Protein 7QOA (pdb70)

Secondary structure (DSSP, 8-state):
-TT--SSPPPGGG-B-HHHHHHHHHHHH--HHHHHHHHHHHHTS-HHHHHHHHHHHHHHHHHHHHHHHHHHHHHT--HHHHHHHHH-TTTTHHHHHHHHHHHHHHHHHHHHHHHHHHHHHH---HHHHHHHHHHHHHHHHTTHHHHHHHHHHHHHHHHHHHHHHHHHHHHHHTTHHHHHTT---SSPPPHHHHHHHHHHTTHHHHTTTHHHHTTBS-HHHHHHHHIIIIIIIHHHHHHHHHHHHHHHS--SHHHHHHHTT-HHHHHHHHHHHHHHHHHHHHHHHHHHHHHHH-S-HHHHHHHHHHHHHHTHHHHHHTHHHHHHHHGGGHHHHHHHHHHHHHHTGGGGGS--GGGS-S--HHHHHHHHHHHHHHHHSSS-HHHHHHHHHHHHHHHHIIIII-/-TT-TTSPPPGGG-B-HHHHHHHHHHHH--HHHHHHHHHHHHHS-HHHHHHHHHHHHHHHHHHHHHHHHHHHHHT--HHHHHHHHH-TTTTHHHHHHHHHHHHHHHHHHHHHHHHHHHHHH---HHHHHHHHHHHHHHHHHTHHHHHHHHHHHHHHHHHHHHHHHHHHHHHHHTHHHHHHTPPPSS---HHHHHHHHHHHHHHHHHTTHHHHTTBSSHHHHHHHHIIIIIIIHHHHHHHHHHHHHHHS--SHHHHHHHTT-HHHHHHHHHHHHHHHHHHHHHHHHHHHHHHH-S-HHHHHHHHHHHHHHTHHHIIIIIHHHHHHHGGGHHHHHHHHHHHHHHTGGGGGS--GGGS-S--HHHHHHHHHHHHHHHHSSS-HHHHHHHHHHHHHHHHHHHH-

Solvent-accessible surface area: 30219 Å² total; per-residue (Å²): 81,112,6,72,1,76,18,63,3,58,142,111,22,31,41,27,23,21,8,0,22,17,0,0,20,0,1,0,6,5,0,18,0,2,107,30,0,3,45,0,20,86,10,9,48,56,101,58,10,70,96,0,0,70,69,0,0,77,58,0,0,80,20,0,7,83,0,0,60,0,0,1,123,19,0,2,1,1,1,0,0,1,20,6,0,2,1,35,94,4,0,95,106,5,0,128,31,2,0,22,3,8,19,3,77,0,0,12,0,0,0,8,37,0,24,61,15,6,164,79,76,70,75,78,42,91,96,23,12,42,66,12,0,86,78,7,5,92,27,1,88,125,2,16,43,12,3,0,45,24,2,0,30,0,7,4,0,2,27,65,2,0,49,91,0,17,146,43,4,30,115,100,36,50,22,98,88,57,29,96,114,81,176,28,138,158,104,41,94,72,60,96,0,8,18,60,0,5,38,20,10,13,13,9,0,0,2,0,0,0,2,0,0,2,3,143,74,28,158,49,2,46,80,0,0,60,54,0,0,50,101,3,0,18,50,1,0,35,1,0,14,6,0,13,38,25,79,66,54,24,10,0,8,64,0,1,86,55,45,47,22,105,53,5,1,60,15,1,13,17,18,2,1,67,3,9,1,0,4,2,0,2,1,0,0,1,0,37,0,6,39,70,52,84,42,1,32,105,14,2,44,82,8,0,87,75,0,12,113,44,0,64,137,16,72,92,82,51,58,49,138,10,82,138,60,20,50,20,0,9,0,4,0,0,0,1,18,9,0,13,98,67,51,128,92,80,12,130,79,49,59,75,92,99,20,58,71,40,2,182,10,0,39,83,1,15,50,59,0,65,83,10,5,153,194,100,118,34,31,76,10,32,24,5,19,86,11,0,17,108,15,1,42,80,41,17,77,117,104,32,232,81,116,8,78,2,77,13,68,2,51,146,114,15,25,62,18,26,27,14,2,18,16,1,0,20,0,2,0,6,5,0,17,1,0,104,29,0,2,45,0,21,58,3,11,25,67,121,60,11,66,92,0,0,74,59,0,0,80,54,0,0,79,18,0,10,87,0,0,54,2,0,2,119,15,0,2,1,2,2,0,0,1,20,8,0,2,1,35,99,0,0,93,94,5,0,135,33,1,0,25,1,5,21,3,83,0,0,9,0,0,0,6,36,0,33,51,15,8,174,75,78,68,81,79,57,91,95,21,10,41,74,10,0,102,82,6,10,89,12,1,75,126,5,16,44,16,3,3,43,19,2,0,30,0,8,3,0,0,23,72,3,0,50,89,1,15,138,44,3,27,112,97,45,48,24,99,76,58,26,74,111,67,126,32,123,104,108,46,108,63,70,96,0,9,16,49,0,6,36,20,10,14,6,9,0,0,1,0,0,0,3,1,0,3,2,145,69,27,154,44,1,61,79,1,0,52,55,0,0,50,100,3,0,15,52,0,0,34,2,0,14,6,1,19,40,25,85,61,56,29,10,1,6,58,0,1,76,59,40,54,23,109,47,5,2,56,12,0,14,16,17,0,2,65,3,10,2,1,5,4,0,4,2,0,0,2,0,35,0,9,42,75,52,105,33,1,28,138,16,3,41,91,9,0,101,78,0,15,121,42,0,50,137,19,74,104,71,52,68,50,153,18,98,150,58,20,56,22,0,7,0,3,0,0,0,0,17,7,1,8,86,72,37,113,73,80,12,130,69,54,64,83,96,98,23,64,71,44,3,178,8,0,35,76,0,16,49,58,0,66,82,9,4,135,191,97,115,42,37,80,12,37,27,4,24,88,12,0,18,106,12,1,47,80,37,14,91,128,106,86

Structure (mmCIF, N/CA/C/O backbone):
data_7QOA
#
_entry.id   7QOA
#
_cell.length_a   108.246
_cell.length_b   209.027
_cell.length_c   102.452
_cell.angle_alpha   90.000
_cell.angle_beta   90.000
_cell.angle_gamma   90.000
#
_symmetry.space_group_name_H-M   'C 2 2 21'
#
loop_
_entity.id
_entity.type
_entity.pdbx_description
1 polymer 'Cytosine permease'
2 non-polymer 6-AMINOPYRIMIDIN-2(1H)-ONE
3 non-polymer DI-PALMITOYL-3-SN-PHOSPHATIDYLETHANOLAMINE
4 non-polymer DODECYL-BETA-D-MALTOSIDE
5 non-polymer '2,3-dihydroxypropyl (9Z)-octadec-9-enoate'
6 non-polymer 'SODIUM ION'
7 water water
#
loop_
_atom_site.group_PDB
_atom_site.id
_atom_site.type_symbol
_atom_site.label_atom_id
_atom_site.label_alt_id
_atom_site.label_comp_id
_atom_site.label_asym_id
_atom_site.label_entity_id
_atom_site.label_seq_id
_atom_site.pdbx_PDB_ins_code
_atom_site.Cartn_x
_atom_site.Cartn_y
_atom_site.Cartn_z
_atom_site.occupancy
_atom_site.B_iso_or_equiv
_atom_site.auth_seq_id
_atom_site.auth_comp_id
_atom_site.auth_asym_id
_atom_site.auth_atom_id
_atom_site.pdbx_PDB_model_num
ATOM 1 N N . ASP A 1 4 ? -7.57086 -3.63606 7.97481 1.000 54.44349 4 ASP A N 1
ATOM 2 C CA . ASP A 1 4 ? -8.07345 -5.00822 7.82096 1.000 50.37365 4 ASP A CA 1
ATOM 3 C C . ASP A 1 4 ? -9.49439 -5.03303 7.25504 1.000 51.22453 4 ASP A C 1
ATOM 4 O O . ASP A 1 4 ? -10.42927 -4.46924 7.85908 1.000 44.00752 4 ASP A O 1
ATOM 9 N N . ASN A 1 5 ? -9.65381 -5.73202 6.12061 1.000 52.57888 5 ASN A N 1
ATOM 10 C CA . ASN A 1 5 ? -10.94918 -5.80800 5.44955 1.000 49.25881 5 ASN A CA 1
ATOM 11 C C . ASN A 1 5 ? -11.94837 -6.67563 6.18998 1.000 41.44334 5 ASN A C 1
ATOM 12 O O . ASN A 1 5 ? -13.14635 -6.58869 5.91209 1.000 42.87633 5 ASN A O 1
ATOM 17 N N . ASN A 1 6 ? -11.49865 -7.52226 7.09931 1.000 40.13096 6 ASN A N 1
ATOM 18 C CA . ASN A 1 6 ? -12.42404 -8.34652 7.86337 1.000 38.80829 6 ASN A CA 1
ATOM 19 C C . ASN A 1 6 ? -12.88047 -7.68181 9.15023 1.000 38.74131 6 ASN A C 1
ATOM 20 O O . ASN A 1 6 ? -13.59853 -8.31762 9.93963 1.000 31.21203 6 ASN A O 1
ATOM 25 N N . TYR A 1 7 ? -12.45723 -6.43108 9.38280 1.000 39.68764 7 TYR A N 1
ATOM 26 C CA . TYR A 1 7 ? -12.78406 -5.67694 10.58725 1.000 30.51404 7 TYR A CA 1
ATOM 27 C C . TYR A 1 7 ? -12.47966 -6.47427 11.84692 1.000 30.93533 7 TYR A C 1
ATOM 28 O O . TYR A 1 7 ? -13.34226 -6.67446 12.70650 1.000 33.88222 7 TYR A O 1
ATOM 37 N N . SER A 1 8 ? -11.22799 -6.92746 11.95777 1.000 31.33621 8 SER A N 1
ATOM 38 C CA . SER A 1 8 ? -10.83849 -7.77161 13.08569 1.000 35.34618 8 SER A CA 1
ATOM 39 C C . SER A 1 8 ? -10.63421 -6.99462 14.38729 1.000 37.67662 8 SER A C 1
ATOM 40 O O . SER A 1 8 ? -10.59178 -7.61873 15.45669 1.000 36.13159 8 SER A O 1
ATOM 43 N N . GLN A 1 9 ? -10.52941 -5.66448 14.33145 1.000 33.67378 9 GLN A N 1
ATOM 44 C CA . GLN A 1 9 ? -10.19505 -4.85682 15.50028 1.000 35.81297 9 GLN A CA 1
ATOM 45 C C . GLN A 1 9 ? -11.33844 -3.96337 15.96197 1.000 36.30314 9 GLN A C 1
ATOM 46 O O . GLN A 1 9 ? -11.20394 -3.28143 16.97751 1.000 37.40794 9 GLN A O 1
ATOM 52 N N . GLY A 1 10 ? -12.47194 -3.96770 15.27678 1.000 33.75786 10 GLY A N 1
ATOM 53 C CA . GLY A 1 10 ? -13.59095 -3.18684 15.73028 1.000 36.80146 10 GLY A CA 1
ATOM 54 C C . GLY A 1 10 ? -14.89651 -3.57376 15.07155 1.000 35.71663 10 GLY A C 1
ATOM 55 O O . GLY A 1 10 ? -14.94516 -4.45241 14.21138 1.000 33.18452 10 GLY A O 1
ATOM 56 N N . PRO A 1 11 ? -15.97818 -2.88896 15.45199 1.000 39.78516 11 PRO A N 1
ATOM 57 C CA . PRO A 1 11 ? -17.31242 -3.25858 14.94845 1.000 39.16536 11 PRO A CA 1
ATOM 58 C C . PRO A 1 11 ? -17.40550 -3.12647 13.43451 1.000 35.18453 11 PRO A C 1
ATOM 59 O O . PRO A 1 11 ? -16.81706 -2.22451 12.84402 1.000 32.96666 11 PRO A O 1
ATOM 63 N N . VAL A 1 12 ? -18.11283 -4.06943 12.80593 1.000 36.51264 12 VAL A N 1
ATOM 64 C CA . VAL A 1 12 ? -18.37845 -4.01748 11.36554 1.000 37.56830 12 VAL A CA 1
ATOM 65 C C . VAL A 1 12 ? -19.15443 -2.73348 11.07417 1.000 34.57315 12 VAL A C 1
ATOM 66 O O . VAL A 1 12 ? -20.23436 -2.52780 11.64956 1.000 35.83292 12 VAL A O 1
ATOM 70 N N . PRO A 1 13 ? -18.66523 -1.85078 10.20676 1.000 31.15461 13 PRO A N 1
ATOM 71 C CA . PRO A 1 13 ? -19.40190 -0.60345 9.92906 1.000 40.55390 13 PRO A CA 1
ATOM 72 C C . PRO A 1 13 ? -20.64052 -0.85820 9.08729 1.000 45.73834 13 PRO A C 1
ATOM 73 O O . PRO A 1 13 ? -20.75582 -1.86969 8.38110 1.000 45.80520 13 PRO A O 1
ATOM 77 N N . ILE A 1 14 ? -21.56975 0.09986 9.17925 1.000 41.87717 14 ILE A N 1
ATOM 78 C CA . ILE A 1 14 ? -22.93812 -0.07686 8.68464 1.000 43.62516 14 ILE A CA 1
ATOM 79 C C . ILE A 1 14 ? -22.94726 -0.46124 7.20651 1.000 46.79347 14 ILE A C 1
ATOM 80 O O . ILE A 1 14 ? -23.75011 -1.29798 6.76819 1.000 47.60121 14 ILE A O 1
ATOM 85 N N . SER A 1 15 ? -22.04808 0.12147 6.41765 1.000 41.44939 15 SER A N 1
ATOM 86 C CA . SER A 1 15 ? -22.04105 -0.18251 4.99402 1.000 43.92874 15 SER A CA 1
ATOM 87 C C . SER A 1 15 ? -21.54008 -1.59258 4.68949 1.000 45.31813 15 SER A C 1
ATOM 88 O O . SER A 1 15 ? -21.83321 -2.11135 3.60770 1.000 40.13113 15 SER A O 1
ATOM 91 N N . ALA A 1 16 ? -20.80176 -2.22522 5.60295 1.000 42.30810 16 ALA A N 1
ATOM 92 C CA . ALA A 1 16 ? -20.28731 -3.57078 5.36445 1.000 40.25546 16 ALA A CA 1
ATOM 93 C C . ALA A 1 16 ? -21.18606 -4.67542 5.90686 1.000 38.20460 16 ALA A C 1
ATOM 94 O O . ALA A 1 16 ? -20.84802 -5.85180 5.75473 1.000 43.93119 16 ALA A O 1
ATOM 96 N N . ARG A 1 17 ? -22.30744 -4.33327 6.52809 1.000 36.39737 17 ARG A N 1
ATOM 97 C CA . ARG A 1 17 ? -23.20124 -5.32964 7.07683 1.000 36.89388 17 ARG A CA 1
ATOM 98 C C . ARG A 1 17 ? -23.90871 -6.10468 5.96705 1.000 45.96155 17 ARG A C 1
ATOM 99 O O . ARG A 1 17 ? -23.99058 -5.66689 4.81639 1.000 49.72523 17 ARG A O 1
ATOM 107 N N . LYS A 1 18 ? -24.42558 -7.28141 6.32849 1.000 46.66628 18 LYS A N 1
ATOM 108 C CA . LYS A 1 18 ? -25.00534 -8.20593 5.36242 1.000 44.45701 18 LYS A CA 1
ATOM 109 C C . LYS A 1 18 ? -26.38900 -8.60277 5.83506 1.000 42.05658 18 LYS A C 1
ATOM 110 O O . LYS A 1 18 ? -26.75360 -8.38404 6.99416 1.000 43.59823 18 LYS A O 1
ATOM 116 N N . GLY A 1 19 ? -27.15891 -9.18070 4.92017 1.000 41.82425 19 GLY A N 1
ATOM 117 C CA . GLY A 1 19 ? -28.50322 -9.61544 5.23594 1.000 41.28730 19 GLY A CA 1
ATOM 118 C C . GLY A 1 19 ? -28.57737 -11.07675 5.67006 1.000 45.57916 19 GLY A C 1
ATOM 119 O O . GLY A 1 19 ? -27.62815 -11.85413 5.51260 1.000 40.57637 19 GLY A O 1
ATOM 120 N N . GLY A 1 20 ? -29.73947 -11.43078 6.23274 1.000 41.33432 20 GLY A N 1
ATOM 121 C CA . GLY A 1 20 ? -29.93178 -12.77085 6.75401 1.000 35.57665 20 GLY A CA 1
ATOM 122 C C . GLY A 1 20 ? -29.68003 -13.86989 5.74219 1.000 38.78535 20 GLY A C 1
ATOM 123 O O . GLY A 1 20 ? -29.25470 -14.96582 6.11016 1.000 42.90400 20 GLY A O 1
ATOM 124 N N . LEU A 1 21 ? -29.92490 -13.60238 4.45937 1.000 37.16660 21 LEU A N 1
ATOM 125 C CA . LEU A 1 21 ? -29.75968 -14.64609 3.45974 1.000 36.31982 21 LEU A CA 1
ATOM 126 C C . LEU A 1 21 ? -28.31441 -15.11953 3.39189 1.000 40.76369 21 LEU A C 1
ATOM 127 O O . LEU A 1 21 ? -28.03829 -16.32816 3.44131 1.000 40.83338 21 LEU A O 1
ATOM 132 N N . ALA A 1 22 ? -27.37721 -14.18031 3.25337 1.000 42.05711 22 ALA A N 1
ATOM 133 C CA . ALA A 1 22 ? -25.97209 -14.55584 3.16007 1.000 37.07195 22 ALA A CA 1
ATOM 134 C C . ALA A 1 22 ? -25.51835 -15.25215 4.43588 1.000 35.51847 22 ALA A C 1
ATOM 135 O O . ALA A 1 22 ? -24.90209 -16.32347 4.38898 1.000 35.13512 22 ALA A O 1
ATOM 137 N N . LEU A 1 23 ? -25.86012 -14.67611 5.58731 1.000 33.79738 23 LEU A N 1
ATOM 138 C CA . LEU A 1 23 ? -25.48088 -15.26944 6.85786 1.000 37.90657 23 LEU A CA 1
ATOM 139 C C . LEU A 1 23 ? -26.20338 -16.58501 7.12810 1.000 39.02202 23 LEU A C 1
ATOM 140 O O . LEU A 1 23 ? -25.72133 -17.39982 7.92618 1.000 37.29258 23 LEU A O 1
ATOM 145 N N . THR A 1 24 ? -27.37538 -16.80160 6.53938 1.000 36.69442 24 THR A N 1
ATOM 146 C CA . THR A 1 24 ? -27.96417 -18.12353 6.69468 1.000 36.47644 24 THR A CA 1
ATOM 147 C C . THR A 1 24 ? -27.14187 -19.16013 5.94598 1.000 38.42024 24 THR A C 1
ATOM 148 O O . THR A 1 24 ? -26.84908 -20.23689 6.47809 1.000 41.02637 24 THR A O 1
ATOM 152 N N . PHE A 1 25 ? -26.71638 -18.83873 4.72805 1.000 34.84645 25 PHE A N 1
ATOM 153 C CA . PHE A 1 25 ? -25.96732 -19.81950 3.96227 1.000 34.22346 25 PHE A CA 1
ATOM 154 C C . PHE A 1 25 ? -24.56882 -20.02374 4.53750 1.000 38.89489 25 PHE A C 1
ATOM 155 O O . PHE A 1 25 ? -24.08433 -21.16453 4.60151 1.000 34.80714 25 PHE A O 1
ATOM 163 N N . VAL A 1 26 ? -23.91077 -18.93954 4.97759 1.000 34.03464 26 VAL A N 1
ATOM 164 C CA . VAL A 1 26 ? -22.59375 -19.07274 5.60536 1.000 33.32237 26 VAL A CA 1
ATOM 165 C C . VAL A 1 26 ? -22.66231 -20.05790 6.77367 1.000 31.96399 26 VAL A C 1
ATOM 166 O O . VAL A 1 26 ? -21.79894 -20.92262 6.92968 1.000 30.33932 26 VAL A O 1
ATOM 170 N N . MET A 1 27 ? -23.69179 -19.93620 7.61514 1.000 26.74180 27 MET A N 1
ATOM 171 C CA . MET A 1 27 ? -23.76267 -20.78844 8.78670 1.000 28.66436 27 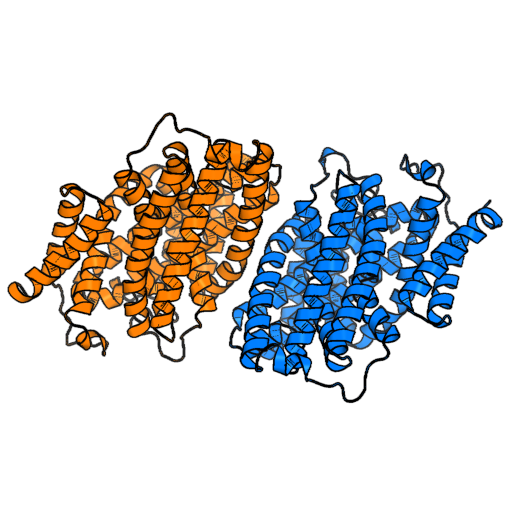MET A CA 1
ATOM 172 C C . MET A 1 27 ? -24.19986 -22.21180 8.43299 1.000 39.28508 27 MET A C 1
ATOM 173 O O . MET A 1 27 ? -23.74827 -23.16219 9.07504 1.000 39.18010 27 MET A O 1
ATOM 178 N N . LEU A 1 28 ? -25.07261 -22.38945 7.42958 1.000 35.62009 28 LEU A N 1
ATOM 179 C CA . LEU A 1 28 ? -25.35146 -23.74066 6.95370 1.000 35.36412 28 LEU A CA 1
ATOM 180 C C . LEU A 1 28 ? -24.12217 -24.34757 6.31716 1.000 37.75898 28 LEU A C 1
ATOM 181 O O . LEU A 1 28 ? -23.91676 -25.56819 6.39851 1.000 36.92060 28 LEU A O 1
ATOM 186 N N . GLY A 1 29 ? -23.30262 -23.51293 5.67861 1.000 31.81495 29 GLY A N 1
ATOM 187 C CA . GLY A 1 29 ? -22.02215 -23.96445 5.19324 1.000 31.38411 29 GLY A CA 1
ATOM 188 C C . GLY A 1 29 ? -21.11161 -24.46035 6.29339 1.000 35.69806 29 GLY A C 1
ATOM 189 O O . GLY A 1 29 ? -20.20764 -25.24615 6.02514 1.000 37.73566 29 GLY A O 1
ATOM 190 N N . LEU A 1 30 ? -21.32245 -24.01881 7.53088 1.000 36.90172 30 LEU A N 1
ATOM 191 C CA . LEU A 1 30 ? -20.50394 -24.54887 8.61227 1.000 34.98689 30 LEU A CA 1
ATOM 192 C C . LEU A 1 30 ? -20.99323 -25.93189 9.03539 1.000 36.94058 30 LEU A C 1
ATOM 193 O O . LEU A 1 30 ? -20.20172 -26.88033 9.12449 1.000 38.09735 30 LEU A O 1
ATOM 198 N N . THR A 1 31 ? -22.30302 -26.07691 9.24919 1.000 33.66356 31 THR A N 1
ATOM 199 C CA . THR A 1 31 ? -22.82873 -27.31712 9.81588 1.000 39.35578 31 THR A CA 1
ATOM 200 C C . THR A 1 31 ? -22.93466 -28.44737 8.79012 1.000 33.47946 31 THR A C 1
ATOM 201 O O . THR A 1 31 ? -22.86566 -29.62248 9.16856 1.000 40.78473 31 THR A O 1
ATOM 205 N N . PHE A 1 32 ? -23.07904 -28.13096 7.50341 1.000 35.34507 32 PHE A N 1
ATOM 206 C CA . PHE A 1 32 ? -23.09164 -29.15775 6.47023 1.000 31.67872 32 PHE A CA 1
ATOM 207 C C . PHE A 1 32 ? -21.68700 -29.72254 6.33653 1.000 37.14477 32 PHE A C 1
ATOM 208 O O . PHE A 1 32 ? -20.91051 -29.26759 5.49042 1.000 35.43214 32 PHE A O 1
ATOM 216 N N . PHE A 1 33 ? -21.37035 -30.73420 7.14843 1.000 35.54406 33 PHE A N 1
ATOM 217 C CA . PHE A 1 33 ? -20.00857 -31.21438 7.32702 1.000 35.91390 33 PHE A CA 1
ATOM 218 C C . PHE A 1 33 ? -20.00695 -32.73268 7.56943 1.000 36.04950 33 PHE A C 1
ATOM 219 O O . PHE A 1 33 ? -20.84526 -33.25830 8.31895 1.000 31.67593 33 PHE A O 1
ATOM 227 N N . SER A 1 34 ? -19.02230 -33.41375 6.97351 1.000 30.76755 34 SER A N 1
ATOM 228 C CA . SER A 1 34 ? -18.95331 -34.87444 7.05298 1.000 38.73637 34 SER A CA 1
ATOM 229 C C . SER A 1 34 ? -18.92074 -35.37989 8.49299 1.000 40.99851 34 SER A C 1
ATOM 230 O O . SER A 1 34 ? -19.53299 -36.40637 8.79962 1.000 39.72500 34 SER A O 1
ATOM 233 N N . ALA A 1 35 ? -18.21697 -34.67773 9.39508 1.000 37.30246 35 ALA A N 1
ATOM 234 C CA . ALA A 1 35 ? -18.08540 -35.20499 10.75301 1.000 38.25568 35 ALA A CA 1
ATOM 235 C C . ALA A 1 35 ? -19.43419 -35.26302 11.45127 1.000 39.49603 35 ALA A C 1
ATOM 236 O O . ALA A 1 35 ? -19.65081 -36.11882 12.31117 1.000 41.78580 35 ALA A O 1
ATOM 238 N N . SER A 1 36 ? -20.35684 -34.37235 11.08948 1.000 39.29306 36 SER A N 1
ATOM 239 C CA . SER A 1 36 ? -21.71451 -34.49733 11.60194 1.000 42.63818 36 SER A CA 1
ATOM 240 C C . SER A 1 36 ? -22.43563 -35.70365 11.00774 1.000 41.81493 36 SER A C 1
ATOM 241 O O . SER A 1 36 ? -23.37937 -36.22471 11.61512 1.000 38.01081 36 SER A O 1
ATOM 244 N N . MET A 1 37 ? -22.03492 -36.13616 9.81432 1.000 36.07361 37 MET A N 1
ATOM 245 C CA . MET A 1 37 ? -22.68081 -37.30968 9.26066 1.000 44.89286 37 MET A CA 1
ATOM 246 C C . MET A 1 37 ? -22.16191 -38.55090 9.96559 1.000 43.08835 37 MET A C 1
ATOM 247 O O . MET A 1 37 ? -22.94824 -39.42344 10.35728 1.000 39.19394 37 MET A O 1
ATOM 252 N N . TRP A 1 38 ? -20.84639 -38.58439 10.19644 1.000 39.42048 38 TRP A N 1
ATOM 253 C CA . TRP A 1 38 ? -20.21959 -39.66991 10.93989 1.000 42.50523 38 TRP A CA 1
ATOM 254 C C . TRP A 1 38 ? -20.84269 -39.83089 12.32258 1.000 46.63063 38 TRP A C 1
ATOM 255 O O . TRP A 1 38 ? -21.26481 -40.92643 12.70335 1.000 45.16828 38 TRP A O 1
ATOM 266 N N . THR A 1 39 ? -20.92963 -38.73892 13.08144 1.000 43.04365 39 THR A N 1
ATOM 267 C CA . THR A 1 39 ? -21.54774 -38.80822 14.39730 1.000 41.17908 39 THR A CA 1
ATOM 268 C C . THR A 1 39 ? -23.00728 -39.20878 14.28518 1.000 42.65677 39 THR A C 1
ATOM 269 O O . THR A 1 39 ? -23.53985 -39.87681 15.17885 1.000 42.80075 39 THR A O 1
ATOM 273 N N . GLY A 1 40 ? -23.66944 -38.80451 13.19682 1.000 42.37699 40 GLY A N 1
ATOM 274 C CA . GLY A 1 40 ? -25.04612 -39.21176 12.98321 1.000 39.87379 40 GLY A CA 1
ATOM 275 C C . GLY A 1 40 ? -25.18077 -40.70607 12.77353 1.000 43.46708 40 GLY A C 1
ATOM 276 O O . GLY A 1 40 ? -26.18726 -41.29928 13.16508 1.000 40.74350 40 GLY A O 1
ATOM 277 N N . GLY A 1 41 ? -24.16964 -41.33188 12.16508 1.000 41.71577 41 GLY A N 1
ATOM 278 C CA . GLY A 1 41 ? -24.19808 -42.77309 11.99769 1.000 48.72063 41 GLY A CA 1
ATOM 279 C C . GLY A 1 41 ? -23.98793 -43.51046 13.30878 1.000 53.54617 41 GLY A C 1
ATOM 280 O O . GLY A 1 41 ? -24.61361 -44.54682 13.55517 1.000 47.70732 41 GLY A O 1
ATOM 281 N N . ALA A 1 42 ? -23.10061 -42.99057 14.16315 1.000 49.75365 42 ALA A N 1
ATOM 282 C CA . ALA A 1 42 ? -22.93616 -43.55484 15.49381 1.000 44.40362 42 ALA A CA 1
ATOM 283 C C . ALA A 1 42 ? -24.25084 -43.51032 16.25789 1.000 47.60117 42 ALA A C 1
ATOM 284 O O . ALA A 1 42 ? -24.74098 -44.53680 16.73979 1.000 50.05240 42 ALA A O 1
ATOM 286 N N . LEU A 1 43 ? -24.85173 -42.32697 16.36664 1.000 45.85635 43 LEU A N 1
ATOM 287 C CA . LEU A 1 43 ? -26.13465 -42.24603 17.05494 1.000 48.50821 43 LEU A CA 1
ATOM 288 C C . LEU A 1 43 ? -27.16917 -43.15593 16.41238 1.000 49.42944 43 LEU A C 1
ATOM 289 O O . LEU A 1 43 ? -28.03102 -43.69965 17.10941 1.000 48.92899 43 LEU A O 1
ATOM 294 N N . GLY A 1 44 ? -27.10735 -43.31938 15.08871 1.000 44.74347 44 GLY A N 1
ATOM 295 C CA . GLY A 1 44 ? -28.09560 -44.13228 14.40750 1.000 46.22051 44 GLY A CA 1
ATOM 296 C C . GLY A 1 44 ? -27.96700 -45.60275 14.75660 1.000 49.61248 44 GLY A C 1
ATOM 297 O O . GLY A 1 44 ? -28.96381 -46.26643 15.05414 1.000 45.14657 44 GLY A O 1
ATOM 298 N N . THR A 1 45 ? -26.73514 -46.11801 14.76978 1.000 44.12813 45 THR A N 1
ATOM 299 C CA . THR A 1 45 ? -26.50373 -47.51975 15.08200 1.000 48.46045 45 THR A CA 1
ATOM 300 C C . THR A 1 45 ? -26.61798 -47.83662 16.57385 1.000 51.30432 45 THR A C 1
ATOM 301 O O . THR A 1 45 ? -26.87130 -48.99369 16.91857 1.000 55.46552 45 THR A O 1
ATOM 305 N N . GLY A 1 46 ? -26.49258 -46.84828 17.45689 1.000 50.25820 46 GLY A N 1
ATOM 306 C CA . GLY A 1 46 ? -26.59229 -47.05630 18.88892 1.000 38.23314 46 GLY A CA 1
ATOM 307 C C . GLY A 1 46 ? -27.91231 -46.68407 19.53486 1.000 49.57841 46 GLY A C 1
ATOM 308 O O . GLY A 1 46 ? -28.00925 -46.74023 20.76816 1.000 45.14510 46 GLY A O 1
ATOM 309 N N . LEU A 1 47 ? -28.94278 -46.32307 18.75755 1.000 46.10449 47 LEU A N 1
ATOM 310 C CA . LEU A 1 47 ? -30.18825 -45.84141 19.34348 1.000 45.19730 47 LEU A CA 1
ATOM 311 C C . LEU A 1 47 ? -31.38015 -46.31013 18.53095 1.000 46.53303 47 LEU A C 1
ATOM 312 O O . LEU A 1 47 ? -31.28692 -46.49999 17.31786 1.000 51.22875 47 LEU A O 1
ATOM 317 N N . SER A 1 48 ? -32.51491 -46.45181 19.21058 1.000 46.04902 48 SER A N 1
ATOM 318 C CA . SER A 1 48 ? -33.76880 -46.70317 18.52395 1.000 47.91148 48 SER A CA 1
ATOM 319 C C . SER A 1 48 ? -34.13492 -45.50841 17.64553 1.000 52.78157 48 SER A C 1
ATOM 320 O O . SER A 1 48 ? -33.65532 -44.39088 17.84015 1.000 55.59309 48 SER A O 1
ATOM 323 N N . PHE A 1 49 ? -34.99437 -45.76728 16.65801 1.000 53.95010 49 PHE A N 1
ATOM 324 C CA . PHE A 1 49 ? -35.44365 -44.72260 15.74132 1.000 55.06706 49 PHE A CA 1
ATOM 325 C C . PHE A 1 49 ? -36.01581 -43.52209 16.49565 1.000 54.92968 49 PHE A C 1
ATOM 326 O O . PHE A 1 49 ? -35.75983 -42.36879 16.12751 1.000 56.11510 49 PHE A O 1
ATOM 334 N N . ASN A 1 50 ? -36.79669 -43.77171 17.55267 1.000 53.46575 50 ASN A N 1
ATOM 335 C CA . ASN A 1 50 ? -37.35215 -42.66836 18.33201 1.000 55.99602 50 ASN A CA 1
ATOM 336 C C . ASN A 1 50 ? -36.28272 -41.99846 19.18084 1.000 53.92711 50 ASN A C 1
ATOM 337 O O . ASN A 1 50 ? -36.25718 -40.76935 19.30950 1.000 53.80102 50 ASN A O 1
ATOM 342 N N . ASP A 1 51 ? -35.41358 -42.79230 19.79694 1.000 56.55745 51 ASP A N 1
ATOM 343 C CA . ASP A 1 51 ? -34.35584 -42.21524 20.60877 1.000 53.99500 51 ASP A CA 1
ATOM 344 C C . ASP A 1 51 ? -33.41907 -41.37419 19.76086 1.000 53.54333 51 ASP A C 1
ATOM 345 O O . ASP A 1 51 ? -32.92820 -40.33527 20.21558 1.000 52.32536 51 ASP A O 1
ATOM 350 N N . PHE A 1 52 ? -33.16324 -41.80775 18.52244 1.000 51.57144 52 PHE A N 1
ATOM 351 C CA . PHE A 1 52 ? -32.31294 -41.03674 17.62780 1.000 50.20012 52 PHE A CA 1
ATOM 352 C C . PHE A 1 52 ? -32.88285 -39.63647 17.40354 1.000 49.71907 52 PHE A C 1
ATOM 353 O O . PHE A 1 52 ? -32.21551 -38.63572 17.68374 1.000 48.86268 52 PHE A O 1
ATOM 361 N N . PHE A 1 53 ? -34.12190 -39.54271 16.90820 1.000 41.44512 53 PHE A N 1
ATOM 362 C CA . PHE A 1 53 ? -34.66972 -38.21872 16.64738 1.000 47.40542 53 PHE A CA 1
ATOM 363 C C . PHE A 1 53 ? -34.83136 -37.42423 17.93192 1.000 49.97202 53 PHE A C 1
ATOM 364 O O . PHE A 1 53 ? -34.76244 -36.19353 17.90201 1.000 51.74849 53 PHE A O 1
ATOM 372 N N . LEU A 1 54 ? -35.00988 -38.08765 19.07262 1.000 48.90935 54 LEU A N 1
ATOM 373 C CA . LEU A 1 54 ? -35.13403 -37.30425 20.29623 1.000 49.70219 54 LEU A CA 1
ATOM 374 C C . LEU A 1 54 ? -33.78547 -36.74710 20.72288 1.000 51.94244 54 LEU A C 1
ATOM 375 O O . LEU A 1 54 ? -33.69996 -35.58954 21.15181 1.000 48.41496 54 LEU A O 1
ATOM 380 N N . ALA A 1 55 ? -32.72083 -37.54441 20.57345 1.000 50.76264 55 ALA A N 1
ATOM 381 C CA . ALA A 1 55 ? -31.37962 -37.07360 20.90412 1.000 47.66039 55 ALA A CA 1
ATOM 382 C C . ALA A 1 55 ? -30.89538 -36.00423 19.92495 1.000 47.34803 55 ALA A C 1
ATOM 383 O O . ALA A 1 55 ? -30.25633 -35.02879 20.32827 1.000 44.47291 55 ALA A O 1
ATOM 385 N N . VAL A 1 56 ? -31.16062 -36.18443 18.63290 1.000 46.02142 56 VAL A N 1
ATOM 386 C CA . VAL A 1 56 ? -30.65362 -35.24225 17.64832 1.000 47.11071 56 VAL A CA 1
ATOM 387 C C . VAL A 1 56 ? -31.38377 -33.91272 17.77090 1.000 46.07420 56 VAL A C 1
ATOM 388 O O . VAL A 1 56 ? -30.76568 -32.84507 17.72501 1.000 44.28159 56 VAL A O 1
ATOM 392 N N . LEU A 1 57 ? -32.70326 -33.96160 17.97899 1.000 49.28596 57 LEU A N 1
ATOM 393 C CA . LEU A 1 57 ? -33.49560 -32.74288 18.06129 1.000 47.40427 57 LEU A CA 1
ATOM 394 C C . LEU A 1 57 ? -33.22518 -31.98867 19.35338 1.000 49.78261 57 LEU A C 1
ATOM 395 O O . LEU A 1 57 ? -33.06115 -30.76520 19.32754 1.000 48.63097 57 LEU A O 1
ATOM 400 N N . ILE A 1 58 ? -33.17205 -32.69218 20.48967 1.000 46.93001 58 ILE A N 1
ATOM 401 C CA . ILE A 1 58 ? -32.86107 -32.02702 21.75484 1.000 48.11944 58 ILE A CA 1
ATOM 402 C C . ILE A 1 58 ? -31.45542 -31.43860 21.71500 1.000 47.12422 58 ILE A C 1
ATOM 403 O O . ILE A 1 58 ? -31.22044 -30.31232 22.17011 1.000 43.68509 58 ILE A O 1
ATOM 408 N N . GLY A 1 59 ? -30.49760 -32.18774 21.17275 1.000 45.85074 59 GLY A N 1
ATOM 409 C CA . GLY A 1 59 ? -29.12306 -31.72229 21.20843 1.000 44.51499 59 GLY A CA 1
ATOM 410 C C . GLY A 1 59 ? -28.90743 -30.49821 20.33947 1.000 45.16561 59 GLY A C 1
ATOM 411 O O . GLY A 1 59 ? -28.32138 -29.50237 20.77600 1.000 43.55536 59 GLY A O 1
ATOM 412 N N . ASN A 1 60 ? -29.37968 -30.55858 19.09526 1.000 46.75486 60 ASN A N 1
ATOM 413 C CA . ASN A 1 60 ? -29.16583 -29.46514 18.16245 1.000 43.19844 60 ASN A CA 1
ATOM 414 C C . ASN A 1 60 ? -29.99065 -28.24266 18.51684 1.000 44.52302 60 ASN A C 1
ATOM 415 O O . ASN A 1 60 ? -29.63686 -27.14156 18.09645 1.000 43.66763 60 ASN A O 1
ATOM 420 N N . LEU A 1 61 ? -31.08278 -28.41478 19.26918 1.000 44.08518 61 LEU A N 1
ATOM 421 C CA . LEU A 1 61 ? -31.83757 -27.26744 19.75392 1.000 41.81597 61 LEU A CA 1
ATOM 422 C C . LEU A 1 61 ? -31.07043 -26.54812 20.84744 1.000 43.99050 61 LEU A C 1
ATOM 423 O O . LEU A 1 61 ? -31.00962 -25.31335 20.85804 1.000 43.91416 61 LEU A O 1
ATOM 428 N N . LEU A 1 62 ? -30.48837 -27.31322 21.77881 1.000 43.21849 62 LEU A N 1
ATOM 429 C CA . LEU A 1 62 ? -29.52859 -26.76178 22.72522 1.000 40.01465 62 LEU A CA 1
ATOM 430 C C . LEU A 1 62 ? -28.39621 -26.03894 21.98945 1.000 42.20079 62 LEU A C 1
ATOM 431 O O . LEU A 1 62 ? -28.04994 -24.89811 22.32605 1.000 39.90311 62 LEU A O 1
ATOM 436 N N . LEU A 1 63 ? -27.81796 -26.67859 20.96309 1.000 39.85831 63 LEU A N 1
ATOM 437 C CA . LEU A 1 63 ? -26.83261 -25.97747 20.14094 1.000 40.69902 63 LEU A CA 1
ATOM 438 C C . LEU A 1 63 ? -27.42644 -24.70722 19.55186 1.000 38.49911 63 LEU A C 1
ATOM 439 O O . LEU A 1 63 ? -26.77934 -23.66164 19.55148 1.000 41.92335 63 LEU A O 1
ATOM 444 N N . GLY A 1 64 ? -28.66919 -24.77840 19.07102 1.000 35.23695 64 GLY A N 1
ATOM 445 C CA . GLY A 1 64 ? -29.27421 -23.64672 18.40823 1.000 36.43560 64 GLY A CA 1
ATOM 446 C C . GLY A 1 64 ? -29.53280 -22.48537 19.34791 1.000 43.65411 64 GLY A C 1
ATOM 447 O O . GLY A 1 64 ? -29.41758 -21.32037 18.94934 1.000 44.23941 64 GLY A O 1
ATOM 448 N N . ILE A 1 65 ? -29.87196 -22.77911 20.60178 1.000 39.13938 65 ILE A N 1
ATOM 449 C CA . ILE A 1 65 ? -30.10931 -21.71296 21.56703 1.000 46.59766 65 ILE A CA 1
ATOM 450 C C . ILE A 1 65 ? -28.78694 -21.08694 21.99118 1.000 44.71169 65 ILE A C 1
ATOM 451 O O . ILE A 1 65 ? -28.65155 -19.85776 22.05627 1.000 39.99948 65 ILE A O 1
ATOM 456 N N . TYR A 1 66 ? -27.79299 -21.92673 22.28035 1.000 37.91862 66 TYR A N 1
ATOM 457 C CA . TYR A 1 66 ? -26.46797 -21.43229 22.63193 1.000 41.44540 66 TYR A CA 1
ATOM 458 C C . TYR A 1 66 ? -25.90864 -20.51998 21.53994 1.000 43.11926 66 TYR A C 1
ATOM 459 O O . TYR A 1 66 ? -25.36742 -19.44507 21.83231 1.000 39.59719 66 TYR A O 1
ATOM 468 N N . THR A 1 67 ? -26.04543 -20.91718 20.26936 1.000 39.69032 67 THR A N 1
ATOM 469 C CA . THR A 1 67 ? -25.44981 -20.10772 19.22268 1.000 39.39397 67 THR A CA 1
ATOM 470 C C . THR A 1 67 ? -26.30087 -18.88982 18.87829 1.000 41.67002 67 THR A C 1
ATOM 471 O O . THR A 1 67 ? -25.76127 -17.89428 18.38307 1.000 36.77204 67 THR A O 1
ATOM 475 N N . ALA A 1 68 ? -27.60908 -18.92934 19.13063 1.000 41.33607 68 ALA A N 1
ATOM 476 C CA . ALA A 1 68 ? -28.40039 -17.73972 18.84931 1.000 37.59776 68 ALA A CA 1
ATOM 477 C C . ALA A 1 68 ? -28.01237 -16.60745 19.78847 1.000 40.44448 68 ALA A C 1
ATOM 478 O O . ALA A 1 68 ? -27.86187 -15.45677 19.35327 1.000 41.41887 68 ALA A O 1
ATOM 480 N N . PHE A 1 69 ? -27.82003 -16.92062 21.07539 1.000 39.29193 69 PHE A N 1
ATOM 481 C CA . PHE A 1 69 ? -27.28541 -15.94755 22.02097 1.000 39.28394 69 PHE A CA 1
ATOM 482 C C . PHE A 1 69 ? -26.01012 -15.30452 21.48287 1.000 41.76146 69 PHE A C 1
ATOM 483 O O . PHE A 1 69 ? -25.90341 -14.07436 21.37591 1.000 37.68853 69 PHE A O 1
ATOM 491 N N . LEU A 1 70 ? -25.02823 -16.13815 21.13371 1.000 36.64259 70 LEU A N 1
ATOM 492 C CA . LEU A 1 70 ? -23.75830 -15.60919 20.66058 1.000 36.99796 70 LEU A CA 1
ATOM 493 C C . LEU A 1 70 ? -23.94751 -14.80379 19.39236 1.000 36.02909 70 LEU A C 1
ATOM 494 O O . LEU A 1 70 ? -23.28731 -13.78256 19.19174 1.000 32.75062 70 LEU A O 1
ATOM 499 N N . GLY A 1 71 ? -24.83528 -15.26068 18.51443 1.000 37.72367 71 GLY A N 1
ATOM 500 C CA . GLY A 1 71 ? -25.06661 -14.53726 17.28360 1.000 33.74921 71 GLY A CA 1
ATOM 501 C C . GLY A 1 71 ? -25.80987 -13.23870 17.52161 1.000 39.65211 71 GLY A C 1
ATOM 502 O O . GLY A 1 71 ? -25.50059 -12.21731 16.90829 1.000 32.65282 71 GLY A O 1
ATOM 503 N N . PHE A 1 72 ? -26.80116 -13.26952 18.41708 1.000 38.84992 72 PHE A N 1
ATOM 504 C CA . PHE A 1 72 ? -27.48842 -12.06070 18.84130 1.000 36.83858 72 PHE A CA 1
ATOM 505 C C . PHE A 1 72 ? -26.49747 -11.01650 19.34619 1.000 39.21217 72 PHE A C 1
ATOM 506 O O . PHE A 1 72 ? -26.57243 -9.83452 18.97256 1.000 40.47563 72 PHE A O 1
ATOM 514 N N . ILE A 1 73 ? -25.55003 -11.44005 20.18886 1.000 36.61835 73 ILE A N 1
ATOM 515 C CA . ILE A 1 73 ? -24.58078 -10.50002 20.74490 1.000 38.72228 73 ILE A CA 1
ATOM 516 C C . ILE A 1 73 ? -23.61642 -10.04179 19.66223 1.000 40.90880 73 ILE A C 1
ATOM 517 O O . ILE A 1 73 ? -23.28474 -8.84481 19.56218 1.000 39.46351 73 ILE A O 1
ATOM 522 N N . GLY A 1 74 ? -23.16211 -10.97775 18.82522 1.000 33.24682 74 GLY A N 1
ATOM 523 C CA . GLY A 1 74 ? -22.28899 -10.60092 17.72857 1.000 34.31796 74 GLY A CA 1
ATOM 524 C C . GLY A 1 74 ? -22.92234 -9.55564 16.82878 1.000 35.67311 74 GLY A C 1
ATOM 525 O O . GLY A 1 74 ? -22.25805 -8.61814 16.38018 1.000 31.45063 74 GLY A O 1
ATOM 526 N N . SER A 1 75 ? -24.22322 -9.69632 16.56547 1.000 36.43515 75 SER A N 1
ATOM 527 C CA . SER A 1 75 ? -24.88242 -8.80626 15.62343 1.000 39.95375 75 SER A CA 1
ATOM 528 C C . SER A 1 75 ? -25.24452 -7.48258 16.28789 1.000 38.36108 75 SER A C 1
ATOM 529 O O . SER A 1 75 ? -25.07630 -6.41966 15.68831 1.000 35.25557 75 SER A O 1
ATOM 532 N N . LYS A 1 76 ? -25.73939 -7.53983 17.52464 1.000 41.17276 76 LYS A N 1
ATOM 533 C CA . LYS A 1 76 ? -26.02897 -6.32904 18.28144 1.000 39.93647 76 LYS A CA 1
ATOM 534 C C . LYS A 1 76 ? -24.85098 -5.36099 18.26137 1.000 43.24665 76 LYS A C 1
ATOM 535 O O . LYS A 1 76 ? -25.03906 -4.14742 18.11564 1.000 43.42870 76 LYS A O 1
ATOM 541 N N . THR A 1 77 ? -23.62487 -5.88864 18.35627 1.000 40.92264 77 THR A N 1
ATOM 542 C CA . THR A 1 77 ? -22.40776 -5.10205 18.54374 1.000 36.17520 77 THR A CA 1
ATOM 543 C C . THR A 1 77 ? -21.54672 -4.98825 17.29215 1.000 37.81182 77 THR A C 1
ATOM 544 O O . THR A 1 77 ? -20.70303 -4.09037 17.22024 1.000 35.49649 77 THR A O 1
ATOM 548 N N . GLY A 1 78 ? -21.70141 -5.88795 16.32551 1.000 37.15302 78 GLY A N 1
ATOM 549 C CA . GLY A 1 78 ? -20.73071 -5.96849 15.24407 1.000 38.68454 78 GLY A CA 1
ATOM 550 C C . GLY A 1 78 ? -19.33593 -6.44627 15.63409 1.000 37.38880 78 GLY A C 1
ATOM 551 O O . GLY A 1 78 ? -18.36364 -6.11598 14.94361 1.000 35.70515 78 GLY A O 1
ATOM 552 N N . LEU A 1 79 ? -19.20016 -7.22192 16.71007 1.000 33.52553 79 LEU A N 1
ATOM 553 C CA . LEU A 1 79 ? -17.89375 -7.66869 17.18407 1.000 33.58225 79 LEU A CA 1
ATOM 554 C C . LEU A 1 79 ? -17.70284 -9.17045 16.95360 1.000 37.71514 79 LEU A C 1
ATOM 555 O O . LEU A 1 79 ? -18.62977 -9.96981 17.14198 1.000 31.15362 79 LEU A O 1
ATOM 560 N N . THR A 1 80 ? -16.49279 -9.54713 16.53959 1.000 35.13526 80 THR A N 1
ATOM 561 C CA . THR A 1 80 ? -16.08520 -10.94569 16.56373 1.000 35.12834 80 THR A CA 1
ATOM 562 C C . THR A 1 80 ? -16.13793 -11.48936 17.99453 1.000 34.66791 80 THR A C 1
ATOM 563 O O . THR A 1 80 ? -16.16734 -10.73255 18.97700 1.000 35.25040 80 THR A O 1
ATOM 567 N N . THR A 1 81 ? -16.16228 -12.82771 18.09753 1.000 32.51432 81 THR A N 1
ATOM 568 C CA . THR A 1 81 ? -16.11915 -13.50977 19.39438 1.000 33.34955 81 THR A CA 1
ATOM 569 C C . THR A 1 81 ? -14.94386 -13.02315 20.23417 1.000 31.12521 81 THR A C 1
ATOM 570 O O . THR A 1 81 ? -15.04743 -12.87839 21.45985 1.000 28.55561 81 THR A O 1
ATOM 574 N N . HIS A 1 82 ? -13.81336 -12.79032 19.57257 1.000 27.70189 82 HIS A N 1
ATOM 575 C CA . HIS A 1 82 ? -12.57411 -12.41274 20.23276 1.000 31.03457 82 HIS A CA 1
ATOM 576 C C . HIS A 1 82 ? -12.66945 -11.01800 20.82068 1.000 36.96833 82 HIS A C 1
ATOM 577 O O . HIS A 1 82 ? -12.33192 -10.81576 21.99072 1.000 40.05152 82 HIS A O 1
ATOM 584 N N . LEU A 1 83 ? -13.15243 -10.04581 20.03574 1.000 31.73737 83 LEU A N 1
ATOM 585 C CA . LEU A 1 83 ? -13.40628 -8.72209 20.59529 1.000 30.71923 83 LEU A CA 1
ATOM 586 C C . LEU A 1 83 ? -14.44498 -8.79112 21.70562 1.000 35.64375 83 LEU A C 1
ATOM 587 O O . LEU A 1 83 ? -14.30382 -8.12827 22.73833 1.000 35.05481 83 LEU A O 1
ATOM 592 N N . LEU A 1 84 ? -15.50179 -9.58822 21.52141 1.000 35.58929 84 LEU A N 1
ATOM 593 C CA . LEU A 1 84 ? -16.45183 -9.74500 22.61354 1.000 37.03817 84 LEU A CA 1
ATOM 594 C C . LEU A 1 84 ? -15.73393 -10.21665 23.87665 1.000 40.53918 84 LEU A C 1
ATOM 595 O O . LEU A 1 84 ? -16.02141 -9.73788 24.98106 1.000 35.41881 84 LEU A O 1
ATOM 600 N N . ALA A 1 85 ? -14.75918 -11.12673 23.71925 1.000 38.02383 85 ALA A N 1
ATOM 601 C CA . ALA A 1 85 ? -14.07629 -11.71013 24.87020 1.000 39.78790 85 ALA A CA 1
ATOM 602 C C . ALA A 1 85 ? -13.29352 -10.66531 25.65429 1.000 38.72821 85 ALA A C 1
ATOM 603 O O . ALA A 1 85 ? -13.08724 -10.82934 26.86303 1.000 39.97205 85 ALA A O 1
ATOM 605 N N . ARG A 1 86 ? -12.85705 -9.59118 24.99045 1.000 35.58550 86 ARG A N 1
ATOM 606 C CA . ARG A 1 86 ? -12.18644 -8.50041 25.69046 1.000 36.85939 86 ARG A CA 1
ATOM 607 C C . ARG A 1 86 ? -13.01588 -7.93153 26.84253 1.000 39.42956 86 ARG A C 1
ATOM 608 O O . ARG A 1 86 ? -12.44148 -7.48025 27.83796 1.000 44.97094 86 ARG A O 1
ATOM 616 N N . TYR A 1 87 ? -14.35398 -7.93718 26.73947 1.000 35.26372 87 TYR A N 1
ATOM 617 C CA . TYR A 1 87 ? -15.17958 -7.45281 27.84892 1.000 38.89788 87 TYR A CA 1
ATOM 618 C C . TYR A 1 87 ? -15.08294 -8.35498 29.08058 1.000 40.13771 87 TYR A C 1
ATOM 619 O O . TYR A 1 87 ? -15.10346 -7.86549 30.21254 1.000 39.03779 87 TYR A O 1
ATOM 628 N N . SER A 1 88 ? -15.05083 -9.67146 28.89754 1.000 39.40258 88 SER A N 1
ATOM 629 C CA . SER A 1 88 ? -15.14635 -10.57337 30.04143 1.000 39.66561 88 SER A CA 1
ATOM 630 C C . SER A 1 88 ? -13.78722 -11.08528 30.49874 1.000 42.92825 88 SER A C 1
ATOM 631 O O . SER A 1 88 ? -13.55140 -11.22411 31.70687 1.000 40.52373 88 SER A O 1
ATOM 634 N N . PHE A 1 89 ? -12.88515 -11.35121 29.54961 1.000 39.42515 89 PHE A N 1
ATOM 635 C CA . PHE A 1 89 ? -11.54994 -11.85965 29.83162 1.000 38.42153 89 PHE A CA 1
ATOM 636 C C . PHE A 1 89 ? -10.51127 -10.75703 29.95330 1.000 39.49910 89 PHE A C 1
ATOM 637 O O . PHE A 1 89 ? -9.40212 -11.02738 30.42494 1.000 41.97583 89 PHE A O 1
ATOM 645 N N . GLY A 1 90 ? -10.84748 -9.52947 29.57100 1.000 36.76537 90 GLY A N 1
ATOM 646 C CA . GLY A 1 90 ? -9.87508 -8.46254 29.48713 1.000 35.99517 90 GLY A CA 1
ATOM 647 C C . GLY A 1 90 ? -9.28054 -8.35978 28.09600 1.000 38.30909 90 GLY A C 1
ATOM 648 O O . GLY A 1 90 ? -9.39702 -9.25522 27.26856 1.000 38.14292 90 GLY A O 1
ATOM 649 N N . ILE A 1 91 ? -8.64607 -7.22165 27.83298 1.000 45.62738 91 ILE A N 1
ATOM 650 C CA . ILE A 1 91 ? -8.01856 -7.00966 26.53047 1.000 42.11888 91 ILE A CA 1
ATOM 651 C C . ILE A 1 91 ? -7.02230 -8.12219 26.22779 1.000 42.12572 91 ILE A C 1
ATOM 652 O O . ILE A 1 91 ? -7.07713 -8.76050 25.16506 1.000 40.35698 91 ILE A O 1
ATOM 657 N N . LYS A 1 92 ? -6.09107 -8.36479 27.15520 1.000 39.40757 92 LYS A N 1
ATOM 658 C CA . LYS A 1 92 ? -5.06932 -9.38679 26.95774 1.000 42.60690 92 LYS A CA 1
ATOM 659 C C . LYS A 1 92 ? -5.52227 -10.75770 27.43130 1.000 40.27533 92 LYS A C 1
ATOM 660 O O . LYS A 1 92 ? -5.07954 -11.76418 26.87081 1.000 38.26622 92 LYS A O 1
ATOM 666 N N . GLY A 1 93 ? -6.37788 -10.81073 28.46112 1.000 35.67833 93 GLY A N 1
ATOM 667 C CA . GLY A 1 93 ? -6.97815 -12.07065 28.84815 1.000 36.16635 93 GLY A CA 1
ATOM 668 C C . GLY A 1 93 ? -7.61870 -12.79361 27.67731 1.000 40.96422 93 GLY A C 1
ATOM 669 O O . GLY A 1 93 ? -7.51749 -14.01769 27.55861 1.000 39.30321 93 GLY A O 1
ATOM 670 N N . SER A 1 94 ? -8.25864 -12.03842 26.77796 1.000 40.11917 94 SER A N 1
ATOM 671 C CA . SER A 1 94 ? -8.95312 -12.63061 25.64109 1.000 40.27719 94 SER A CA 1
ATOM 672 C C . SER A 1 94 ? -8.00939 -13.35408 24.68585 1.000 36.37447 94 SER A C 1
ATOM 673 O O . SER A 1 94 ? -8.47489 -14.18026 23.90199 1.000 37.90526 94 SER A O 1
ATOM 676 N N . TRP A 1 95 ? -6.70718 -13.05060 24.71367 1.000 38.19574 95 TRP A N 1
ATOM 677 C CA . TRP A 1 95 ? -5.75131 -13.81302 23.91519 1.000 41.72924 95 TRP A CA 1
ATOM 678 C C . TRP A 1 95 ? -5.85372 -15.29943 24.21066 1.000 43.31285 95 TRP A C 1
ATOM 679 O O . TRP A 1 95 ? -5.64759 -16.13256 23.31722 1.000 40.22927 95 TRP A O 1
ATOM 690 N N . LEU A 1 96 ? -6.19175 -15.64380 25.46259 1.000 44.59575 96 LEU A N 1
ATOM 691 C CA . LEU A 1 96 ? -6.29380 -17.05162 25.83628 1.000 43.63159 96 LEU A CA 1
ATOM 692 C C . LEU A 1 96 ? -7.46312 -17.73171 25.12913 1.000 42.75263 96 LEU A C 1
ATOM 693 O O . LEU A 1 96 ? -7.23100 -18.70025 24.38166 1.000 36.01001 96 LEU A O 1
ATOM 698 N N . PRO A 1 97 ? -8.72125 -17.27828 25.28215 1.000 39.37421 97 PRO A N 1
ATOM 699 C CA . PRO A 1 97 ? -9.78646 -17.83440 24.42677 1.000 39.28644 97 PRO A CA 1
ATOM 700 C C . PRO A 1 97 ? -9.46076 -17.74472 22.94637 1.000 41.23940 97 PRO A C 1
ATOM 701 O O . PRO A 1 97 ? -9.71581 -18.69853 22.19724 1.000 40.37391 97 PRO A O 1
ATOM 705 N N . SER A 1 98 ? -8.88116 -16.62718 22.49955 1.000 36.09957 98 SER A N 1
ATOM 706 C CA . SER A 1 98 ? -8.65555 -16.47284 21.06627 1.000 38.84060 98 SER A CA 1
ATOM 707 C C . SER A 1 98 ? -7.71984 -17.54244 20.52512 1.000 40.85280 98 SER A C 1
ATOM 708 O O . SER A 1 98 ? -7.88802 -17.98933 19.38512 1.000 39.68238 98 SER A O 1
ATOM 711 N N . PHE A 1 99 ? -6.72249 -17.95370 21.31385 1.000 39.14302 99 PHE A N 1
ATOM 712 C CA . PHE A 1 99 ? -5.77570 -18.94924 20.82447 1.000 38.42151 99 PHE A CA 1
ATOM 713 C C . PHE A 1 99 ? -6.36642 -20.35082 20.86945 1.000 35.89772 99 PHE A C 1
ATOM 714 O O . PHE A 1 99 ? -6.17939 -21.13443 19.93624 1.000 37.92215 99 PHE A O 1
ATOM 722 N N . LEU A 1 100 ? -7.06613 -20.68103 21.95294 1.000 36.28145 100 LEU A N 1
ATOM 723 C CA . LEU A 1 100 ? -7.73735 -21.97069 22.04764 1.000 39.76731 100 LEU A CA 1
ATOM 724 C C . LEU A 1 100 ? -8.80110 -22.12418 20.95918 1.000 42.90331 100 LEU A C 1
ATOM 725 O O . LEU A 1 100 ? -8.83377 -23.13982 20.25693 1.000 43.60150 100 LEU A O 1
ATOM 730 N N . LEU A 1 101 ? -9.67122 -21.11644 20.79131 1.000 39.24462 101 LEU A N 1
ATOM 731 C CA . LEU A 1 101 ? -10.68075 -21.16333 19.72827 1.000 40.54629 101 LEU A CA 1
ATOM 732 C C . LEU A 1 101 ? -10.03856 -21.18847 18.34483 1.000 40.32244 101 LEU A C 1
ATOM 733 O O . LEU A 1 101 ? -10.39260 -22.01012 17.48908 1.000 38.28266 101 LEU A O 1
ATOM 738 N N . GLY A 1 102 ? -9.11230 -20.27139 18.09686 1.000 38.00568 102 GLY A N 1
ATOM 739 C CA . GLY A 1 102 ? -8.49718 -20.21337 16.78870 1.000 35.88146 102 GLY A CA 1
ATOM 740 C C . GLY A 1 102 ? -7.66306 -21.44274 16.50829 1.000 42.34592 102 GLY A C 1
ATOM 741 O O . GLY A 1 102 ? -7.75300 -22.03171 15.42655 1.000 41.69180 102 GLY A O 1
ATOM 742 N N . GLY A 1 103 ? -6.85688 -21.86134 17.48883 1.000 41.86032 103 GLY A N 1
ATOM 743 C CA . GLY A 1 103 ? -5.95384 -22.97731 17.26651 1.000 39.14283 103 GLY A CA 1
ATOM 744 C C . GLY A 1 103 ? -6.67892 -24.27289 16.96495 1.000 42.88669 103 GLY A C 1
ATOM 745 O O . GLY A 1 103 ? -6.28378 -25.02204 16.06176 1.000 41.97031 103 GLY A O 1
ATOM 746 N N . THR A 1 104 ? -7.75228 -24.56134 17.70298 1.000 36.92295 104 THR A N 1
ATOM 747 C CA . THR A 1 104 ? -8.42405 -25.81106 17.41484 1.000 43.86882 104 THR A CA 1
ATOM 748 C C . THR A 1 104 ? -9.08049 -25.76247 16.04186 1.000 46.53021 104 THR A C 1
ATOM 749 O O . THR A 1 104 ? -9.21277 -26.79958 15.37711 1.000 48.42350 104 THR A O 1
ATOM 753 N N . GLN A 1 105 ? -9.45593 -24.57147 15.58475 1.000 38.92959 105 GLN A N 1
ATOM 754 C CA . GLN A 1 105 ? -10.02239 -24.45893 14.25104 1.000 43.36390 105 GLN A CA 1
ATOM 755 C C . GLN A 1 105 ? -8.94692 -24.65317 13.18627 1.000 40.10527 105 GLN A C 1
ATOM 756 O O . GLN A 1 105 ? -9.21388 -25.23049 12.12838 1.000 41.64992 105 GLN A O 1
ATOM 762 N N . VAL A 1 106 ? -7.72497 -24.17548 13.43199 1.000 38.39767 106 VAL A N 1
ATOM 763 C CA . VAL A 1 106 ? -6.63767 -24.53655 12.52850 1.000 39.17837 106 VAL A CA 1
ATOM 764 C C . VAL A 1 106 ? -6.42680 -26.04626 12.55446 1.000 47.15639 106 VAL A C 1
ATOM 765 O O . VAL A 1 106 ? -6.13092 -26.66859 11.52607 1.000 47.09235 106 VAL A O 1
ATOM 769 N N . GLY A 1 107 ? -6.58434 -26.65671 13.72754 1.000 41.18246 107 GLY A N 1
ATOM 770 C CA . GLY A 1 107 ? -6.57765 -28.09789 13.83622 1.000 46.17717 107 GLY A CA 1
ATOM 771 C C . GLY A 1 107 ? -7.63151 -28.73244 12.95909 1.000 46.29836 107 GLY A C 1
ATOM 772 O O . GLY A 1 107 ? -7.30810 -29.53110 12.06914 1.000 43.33063 107 GLY A O 1
ATOM 773 N N . TRP A 1 108 ? -8.89827 -28.37452 13.19848 1.000 41.87927 108 TRP A N 1
ATOM 774 C CA . TRP A 1 108 ? -9.98389 -28.94995 12.41263 1.000 39.38704 108 TRP A CA 1
ATOM 775 C C . TRP A 1 108 ? -9.76909 -28.72063 10.92473 1.000 44.24449 108 TRP A C 1
ATOM 776 O O . TRP A 1 108 ? -10.11871 -29.58141 10.10364 1.000 41.15492 108 TRP A O 1
ATOM 787 N N . PHE A 1 109 ? -9.19216 -27.57600 10.55070 1.000 39.68742 109 PHE A N 1
ATOM 788 C CA . PHE A 1 109 ? -8.95451 -27.33649 9.13337 1.000 43.97182 109 PHE A CA 1
ATOM 789 C C . PHE A 1 109 ? -8.01667 -28.39249 8.54905 1.000 44.06986 109 PHE A C 1
ATOM 790 O O . PHE A 1 109 ? -8.30563 -28.98575 7.50336 1.000 41.25511 109 PHE A O 1
ATOM 798 N N . GLY A 1 110 ? -6.86555 -28.60628 9.18768 1.000 41.07690 110 GLY A N 1
ATOM 799 C CA . GLY A 1 110 ? -5.95328 -29.62766 8.70388 1.000 43.04216 110 GLY A CA 1
ATOM 800 C C . GLY A 1 110 ? -6.60783 -30.99375 8.66481 1.000 45.32163 110 GLY A C 1
ATOM 801 O O . GLY A 1 110 ? -6.49159 -31.72311 7.67269 1.000 42.74819 110 GLY A O 1
ATOM 802 N N . VAL A 1 111 ? -7.34293 -31.33631 9.72838 1.000 43.79115 111 VAL A N 1
ATOM 803 C CA . VAL A 1 111 ? -8.11194 -32.57652 9.74338 1.000 45.77673 111 VAL A CA 1
ATOM 804 C C . VAL A 1 111 ? -8.99218 -32.65583 8.51022 1.000 49.79873 111 VAL A C 1
ATOM 805 O O . VAL A 1 111 ? -8.99163 -33.66197 7.78847 1.000 52.89002 111 VAL A O 1
ATOM 809 N N . GLY A 1 112 ? -9.72990 -31.57346 8.23857 1.000 45.92371 112 GLY A N 1
ATOM 810 C CA . GLY A 1 112 ? -10.68567 -31.56917 7.15225 1.000 39.38668 112 GLY A CA 1
ATOM 811 C C . GLY A 1 112 ? -10.04317 -31.65244 5.78619 1.000 42.38004 112 GLY A C 1
ATOM 812 O O . GLY A 1 112 ? -10.64171 -32.18330 4.84861 1.000 46.27408 112 GLY A O 1
ATOM 813 N N . VAL A 1 113 ? -8.84284 -31.10508 5.63262 1.000 39.05247 113 VAL A N 1
ATOM 814 C CA . VAL A 1 113 ? -8.15795 -31.26757 4.36010 1.000 40.25094 113 VAL A CA 1
ATOM 815 C C . VAL A 1 113 ? -7.86742 -32.74359 4.12773 1.000 50.53591 113 VAL A C 1
ATOM 816 O O . VAL A 1 113 ? -8.06412 -33.26808 3.02591 1.000 49.97038 113 VAL A O 1
ATOM 820 N N . ALA A 1 114 ? -7.42991 -33.44244 5.17948 1.000 50.27787 114 ALA A N 1
ATOM 821 C CA . ALA A 1 114 ? -7.16551 -34.87523 5.08529 1.000 48.90574 114 ALA A CA 1
ATOM 822 C C . ALA A 1 114 ? -8.44182 -35.66332 4.81796 1.000 49.76735 114 ALA A C 1
ATOM 823 O O . ALA A 1 114 ? -8.42736 -36.60750 4.02197 1.000 48.49312 114 ALA A O 1
ATOM 825 N N . MET A 1 115 ? -9.56000 -35.29220 5.46042 1.000 47.16382 115 MET A N 1
ATOM 826 C CA . MET A 1 115 ? -10.81495 -35.97099 5.15612 1.000 45.30614 115 MET A CA 1
ATOM 827 C C . MET A 1 115 ? -11.18719 -35.85910 3.68568 1.000 46.48020 115 MET A C 1
ATOM 828 O O . MET A 1 115 ? -11.98661 -36.66369 3.19952 1.000 44.07080 115 MET A O 1
ATOM 833 N N . PHE A 1 116 ? -10.63693 -34.89103 2.95737 1.000 46.32167 116 PHE A N 1
ATOM 834 C CA . PHE A 1 116 ? -10.94905 -34.89098 1.53776 1.000 45.98198 116 PHE A CA 1
ATOM 835 C C . PHE A 1 116 ? -9.92953 -35.69997 0.74473 1.000 49.60756 116 PHE A C 1
ATOM 836 O O . PHE A 1 116 ? -10.31441 -36.54922 -0.06638 1.000 46.58069 116 PHE A O 1
ATOM 844 N N . ALA A 1 117 ? -8.63084 -35.45141 0.97686 1.000 44.27868 117 ALA A N 1
ATOM 845 C CA . ALA A 1 117 ? -7.58146 -36.01119 0.12886 1.000 50.58428 117 ALA A CA 1
ATOM 846 C C . ALA A 1 117 ? -7.39872 -37.52014 0.29729 1.000 54.90770 117 ALA A C 1
ATOM 847 O O . ALA A 1 117 ? -6.87927 -38.16483 -0.61683 1.000 53.77470 117 ALA A O 1
ATOM 849 N N . ILE A 1 118 ? -7.80479 -38.09541 1.42559 1.000 52.98154 118 ILE A N 1
ATOM 850 C CA . ILE A 1 118 ? -7.56719 -39.51165 1.70050 1.000 53.33253 118 ILE A CA 1
ATOM 851 C C . ILE A 1 118 ? -8.56808 -40.38860 0.94679 1.000 59.04051 118 ILE A C 1
ATOM 852 O O . ILE A 1 118 ? -8.14010 -41.25291 0.16624 1.000 55.27400 118 ILE A O 1
ATOM 857 N N . PRO A 1 119 ? -9.88711 -40.21914 1.12006 1.000 58.20267 119 PRO A N 1
ATOM 858 C CA . PRO A 1 119 ? -10.81779 -41.03410 0.32272 1.000 55.10163 119 PRO A CA 1
ATOM 859 C C . PRO A 1 119 ? -10.61165 -40.88374 -1.17059 1.000 59.13909 119 PRO A C 1
ATOM 860 O O . PRO A 1 119 ? -10.76967 -41.86066 -1.91221 1.000 64.52808 119 PRO A O 1
ATOM 864 N N . VAL A 1 120 ? -10.25709 -39.68565 -1.63378 1.000 56.33112 120 VAL A N 1
ATOM 865 C CA . VAL A 1 120 ? -10.17244 -39.42596 -3.06657 1.000 56.83778 120 VAL A CA 1
ATOM 866 C C . VAL A 1 120 ? -8.93278 -40.07507 -3.66417 1.000 61.72944 120 VAL A C 1
ATOM 867 O O . VAL A 1 120 ? -9.00045 -40.71554 -4.71912 1.000 64.13697 120 VAL A O 1
ATOM 871 N N . GLY A 1 121 ? -7.78181 -39.92001 -3.00636 1.000 61.70344 121 GLY A N 1
ATOM 872 C CA . GLY A 1 121 ? -6.57590 -40.57752 -3.48300 1.000 64.00137 121 GLY A CA 1
ATOM 873 C C . GLY A 1 121 ? -6.65285 -42.09115 -3.42685 1.000 63.87118 121 GLY A C 1
ATOM 874 O O . GLY A 1 121 ? -6.01271 -42.77580 -4.23058 1.000 65.79095 121 GLY A O 1
ATOM 875 N N . LYS A 1 122 ? -7.41639 -42.63461 -2.47331 1.000 63.04636 122 LYS A N 1
ATOM 876 C CA . LYS A 1 122 ? -7.67964 -44.06915 -2.47629 1.000 64.36215 122 LYS A CA 1
ATOM 877 C C . LYS A 1 122 ? -8.57455 -44.44843 -3.64779 1.000 66.10585 122 LYS A C 1
ATOM 878 O O . LYS A 1 122 ? -8.30630 -45.42766 -4.34773 1.000 71.49052 122 LYS A O 1
ATOM 884 N N . ALA A 1 123 ? -9.63306 -43.67781 -3.88881 1.000 66.58548 123 ALA A N 1
ATOM 885 C CA . ALA A 1 123 ? -10.55111 -44.00974 -4.96888 1.000 63.36718 123 ALA A CA 1
ATOM 886 C C . ALA A 1 123 ? -9.93654 -43.80001 -6.34678 1.000 66.84578 123 ALA A C 1
ATOM 887 O O . ALA A 1 123 ? -10.36470 -44.44584 -7.30839 1.000 69.74909 123 ALA A O 1
ATOM 889 N N . THR A 1 124 ? -8.94230 -42.92671 -6.46971 1.000 66.58435 124 THR A N 1
ATOM 890 C CA . THR A 1 124 ? -8.45782 -42.50855 -7.77331 1.000 65.04785 124 THR A CA 1
ATOM 891 C C . THR A 1 124 ? -7.00575 -42.85955 -8.02766 1.000 63.19509 124 THR A C 1
ATOM 892 O O . THR A 1 124 ? -6.52134 -42.61735 -9.13810 1.000 68.79210 124 THR A O 1
ATOM 896 N N . GLY A 1 125 ? -6.28575 -43.37173 -7.03307 1.000 62.04673 125 GLY A N 1
ATOM 897 C CA . GLY A 1 125 ? -4.87076 -43.62078 -7.17115 1.000 62.65150 125 GLY A CA 1
ATOM 898 C C . GLY A 1 125 ? -3.98329 -42.39665 -7.11414 1.000 64.41445 125 GLY A C 1
ATOM 899 O O . GLY A 1 125 ? -2.76022 -42.55103 -7.00351 1.000 63.88009 125 GLY A O 1
ATOM 900 N N . ILE A 1 126 ? -4.54895 -41.18564 -7.17375 1.000 67.46535 126 ILE A N 1
ATOM 901 C CA . ILE A 1 126 ? -3.73146 -39.97718 -7.12488 1.000 64.73655 126 ILE A CA 1
ATOM 902 C C . ILE A 1 126 ? -3.04655 -39.86900 -5.76505 1.000 59.37717 126 ILE A C 1
ATOM 903 O O . ILE A 1 126 ? -3.58180 -40.29955 -4.73397 1.000 60.22649 126 ILE A O 1
ATOM 908 N N . ASP A 1 127 ? -1.84287 -39.29842 -5.76963 1.000 59.28854 127 ASP A N 1
ATOM 909 C CA . ASP A 1 127 ? -1.05443 -39.17037 -4.54837 1.000 65.13322 127 ASP A CA 1
ATOM 910 C C . ASP A 1 127 ? -1.81643 -38.38906 -3.48200 1.000 66.69343 127 ASP A C 1
ATOM 911 O O . ASP A 1 127 ? -2.29938 -37.27796 -3.73475 1.000 61.85989 127 ASP A O 1
ATOM 916 N N . ILE A 1 128 ? -1.92650 -38.98846 -2.28802 1.000 64.45685 128 ILE A N 1
ATOM 917 C CA . ILE A 1 128 ? -2.61533 -38.34287 -1.17253 1.000 62.05525 128 ILE A CA 1
ATOM 918 C C . ILE A 1 128 ? -1.95714 -37.01204 -0.83860 1.000 67.31226 128 ILE A C 1
ATOM 919 O O . ILE A 1 128 ? -2.63831 -36.00735 -0.60651 1.000 64.87717 128 ILE A O 1
ATOM 924 N N . ASN A 1 129 ? -0.62313 -36.97990 -0.83197 1.000 67.13726 129 ASN A N 1
ATOM 925 C CA . ASN A 1 129 ? 0.09577 -35.73724 -0.57068 1.000 68.63147 129 ASN A CA 1
ATOM 926 C C . ASN A 1 129 ? -0.28600 -34.65076 -1.57169 1.000 67.85538 129 ASN A C 1
ATOM 927 O O . ASN A 1 129 ? -0.66185 -33.53871 -1.17878 1.000 68.50295 129 ASN A O 1
ATOM 932 N N . LEU A 1 130 ? -0.19928 -34.95159 -2.87330 1.000 66.61782 130 LEU A N 1
ATOM 933 C CA . LEU A 1 130 ? -0.51267 -33.93786 -3.87916 1.000 63.54942 130 LEU A CA 1
ATOM 934 C C . LEU A 1 130 ? -1.92044 -33.39324 -3.69061 1.000 62.39985 130 LEU A C 1
ATOM 935 O O . LEU A 1 130 ? -2.15997 -32.19157 -3.86581 1.000 62.84717 130 LEU A O 1
ATOM 940 N N . LEU A 1 131 ? -2.86743 -34.26267 -3.32997 1.000 62.48735 131 LEU A N 1
ATOM 941 C CA . LEU A 1 131 ? -4.24359 -33.81091 -3.15429 1.000 60.34097 131 LEU A CA 1
ATOM 942 C C . LEU A 1 131 ? -4.36294 -32.85368 -1.96889 1.000 57.53341 131 LEU A C 1
ATOM 943 O O . LEU A 1 131 ? -5.07923 -31.84984 -2.04685 1.000 57.25865 131 LEU A O 1
ATOM 948 N N . ILE A 1 132 ? -3.66869 -33.14758 -0.86808 1.000 54.85198 132 ILE A N 1
ATOM 949 C CA . ILE A 1 132 ? -3.64894 -32.23568 0.27069 1.000 54.83913 132 ILE A CA 1
ATOM 950 C C . ILE A 1 132 ? -3.14871 -30.86431 -0.16320 1.000 59.67334 132 ILE A C 1
ATOM 951 O O . ILE A 1 132 ? -3.79770 -29.83709 0.07946 1.000 55.99004 132 ILE A O 1
ATOM 956 N N . ALA A 1 133 ? -1.98084 -30.83282 -0.81005 1.000 57.47140 133 ALA A N 1
ATOM 957 C CA . ALA A 1 133 ? -1.42718 -29.57711 -1.29773 1.000 56.45201 133 ALA A CA 1
ATOM 958 C C . ALA A 1 133 ? -2.45997 -28.78806 -2.07645 1.000 55.73250 133 ALA A C 1
ATOM 959 O O . ALA A 1 133 ? -2.70428 -27.61606 -1.78392 1.000 60.91205 133 ALA A O 1
ATOM 961 N N . VAL A 1 134 ? -3.09037 -29.42193 -3.06846 1.000 56.91000 134 VAL A N 1
ATOM 962 C CA . VAL A 1 134 ? -3.99701 -28.69622 -3.95723 1.000 56.24638 134 VAL A CA 1
ATOM 963 C C . VAL A 1 134 ? -5.28262 -28.31424 -3.23482 1.000 53.82778 134 VAL A C 1
ATOM 964 O O . VAL A 1 134 ? -5.77860 -27.19121 -3.38934 1.000 52.62367 134 VAL A O 1
ATOM 968 N N . SER A 1 135 ? -5.83927 -29.23068 -2.43359 1.000 51.20845 135 SER A N 1
ATOM 969 C CA . SER A 1 135 ? -7.06196 -28.93401 -1.68732 1.000 50.30509 135 SER A CA 1
ATOM 970 C C . SER A 1 135 ? -6.87021 -27.75658 -0.73719 1.000 51.78887 135 SER A C 1
ATOM 971 O O . SER A 1 135 ? -7.59776 -26.76003 -0.80857 1.000 52.22042 135 SER A O 1
ATOM 974 N N . GLY A 1 136 ? -5.90651 -27.86974 0.17855 1.000 48.94130 136 GLY A N 1
ATOM 975 C CA . GLY A 1 136 ? -5.70147 -26.82096 1.16270 1.000 45.11758 136 GLY A CA 1
ATOM 976 C C . GLY A 1 136 ? -5.28591 -25.49911 0.54641 1.000 49.36790 136 GLY A C 1
ATOM 977 O O . GLY A 1 136 ? -5.66869 -24.43306 1.03163 1.000 48.74031 136 GLY A O 1
ATOM 978 N N . ILE A 1 137 ? -4.49591 -25.54476 -0.52744 1.000 49.04120 137 ILE A N 1
ATOM 979 C CA . ILE A 1 137 ? -4.10493 -24.30762 -1.19638 1.000 50.83656 137 ILE A CA 1
ATOM 980 C C . ILE A 1 137 ? -5.33097 -23.60384 -1.76141 1.000 52.62250 137 ILE A C 1
ATOM 981 O O . ILE A 1 137 ? -5.50390 -22.39015 -1.58834 1.000 55.23635 137 ILE A O 1
ATOM 986 N N . LEU A 1 138 ? -6.20235 -24.35608 -2.44359 1.000 49.86037 138 LEU A N 1
ATOM 987 C CA . LEU A 1 138 ? -7.42824 -23.77003 -2.97646 1.000 50.92378 138 LEU A CA 1
ATOM 988 C C . LEU A 1 138 ? -8.30024 -23.22017 -1.85539 1.000 51.64971 138 LEU A C 1
ATOM 989 O O . LEU A 1 138 ? -8.84930 -22.11294 -1.96273 1.000 50.01212 138 LEU A O 1
ATOM 994 N N . MET A 1 139 ? -8.41990 -23.97459 -0.76318 1.000 46.73185 139 MET A N 1
ATOM 995 C CA . MET A 1 139 ? -9.22830 -23.53919 0.36634 1.000 47.39444 139 MET A CA 1
ATOM 996 C C . MET A 1 139 ? -8.59006 -22.34237 1.06283 1.000 49.24651 139 MET A C 1
ATOM 997 O O . MET A 1 139 ? -9.29572 -21.47993 1.59952 1.000 47.24529 139 MET A O 1
ATOM 1002 N N . THR A 1 140 ? -7.25833 -22.25630 1.03200 1.000 50.06701 140 THR A N 1
ATOM 1003 C CA . THR A 1 140 ? -6.58085 -21.12020 1.64269 1.000 47.98908 140 THR A CA 1
ATOM 1004 C C . THR A 1 140 ? -6.75740 -19.86391 0.80022 1.000 47.46639 140 THR A C 1
ATOM 1005 O O . THR A 1 140 ? -6.99140 -18.77686 1.34170 1.000 42.07668 140 THR A O 1
ATOM 1009 N N . ILE A 1 141 ? -6.68628 -19.99741 -0.52885 1.000 46.85358 141 ILE A N 1
ATOM 1010 C CA . ILE A 1 141 ? -6.85734 -18.83044 -1.38970 1.000 45.10701 141 ILE A CA 1
ATOM 1011 C C . ILE A 1 141 ? -8.24624 -18.23230 -1.21184 1.000 47.07904 141 ILE A C 1
ATOM 1012 O O . ILE A 1 141 ? -8.40845 -17.00308 -1.17121 1.000 47.15311 141 ILE A O 1
ATOM 1017 N N . THR A 1 142 ? -9.27603 -19.08128 -1.09175 1.000 45.62894 142 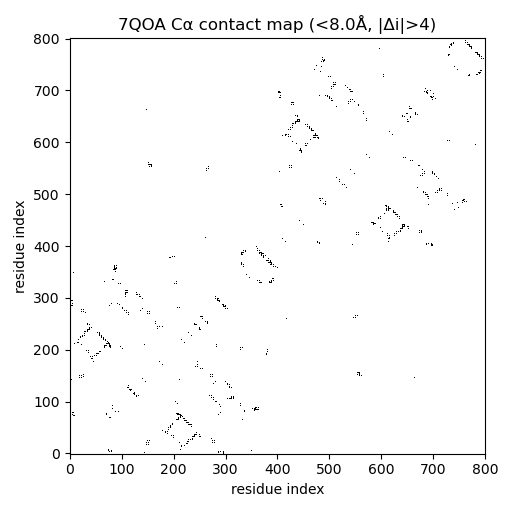THR A N 1
ATOM 1018 C CA . THR A 1 142 ? -10.62462 -18.52165 -1.00905 1.000 45.64310 142 THR A CA 1
ATOM 1019 C C . THR A 1 142 ? -10.82536 -17.74536 0.29380 1.000 44.68112 142 THR A C 1
ATOM 1020 O O . THR A 1 142 ? -11.48042 -16.69924 0.28178 1.000 41.94304 142 THR A O 1
ATOM 1024 N N . VAL A 1 143 ? -10.21771 -18.18921 1.41003 1.000 44.05589 143 VAL A N 1
ATOM 1025 C CA . VAL A 1 143 ? -10.40203 -17.47807 2.67967 1.000 39.59467 143 VAL A CA 1
ATOM 1026 C C . VAL A 1 143 ? -9.77345 -16.09079 2.65657 1.000 37.86370 143 VAL A C 1
ATOM 1027 O O . VAL A 1 143 ? -10.18681 -15.22545 3.42748 1.000 37.68677 143 VAL A O 1
ATOM 1031 N N . PHE A 1 144 ? -8.78876 -15.85099 1.78913 1.000 40.69800 144 PHE A N 1
ATOM 1032 C CA . PHE A 1 144 ? -8.23126 -14.51038 1.65060 1.000 40.05909 144 PHE A CA 1
ATOM 1033 C C . PHE A 1 144 ? -9.29814 -13.45515 1.38841 1.000 41.25425 144 PHE A C 1
ATOM 1034 O O . PHE A 1 144 ? -9.13647 -12.29368 1.79244 1.000 41.31403 144 PHE A O 1
ATOM 1042 N N . PHE A 1 145 ? -10.38822 -13.82960 0.72245 1.000 33.94688 145 PHE A N 1
ATOM 1043 C CA . PHE A 1 145 ? -11.41241 -12.87912 0.31371 1.000 36.49156 145 PHE A CA 1
ATOM 1044 C C . PHE A 1 145 ? -12.56828 -12.77603 1.29992 1.000 37.74576 145 PHE A C 1
ATOM 1045 O O . PHE A 1 145 ? -13.57844 -12.13532 0.98441 1.000 39.64315 145 PHE A O 1
ATOM 1053 N N . GLY A 1 146 ? -12.43727 -13.36435 2.48535 1.000 32.68642 146 GLY A N 1
ATOM 1054 C CA . GLY A 1 146 ? -13.28664 -12.98331 3.59562 1.000 32.21241 146 GLY A CA 1
ATOM 1055 C C . GLY A 1 146 ? -14.72140 -13.46797 3.49442 1.000 36.30803 146 GLY A C 1
ATOM 1056 O O . GLY A 1 146 ? -15.05642 -14.43974 2.79387 1.000 41.97161 146 GLY A O 1
ATOM 1057 N N . ILE A 1 147 ? -15.57869 -12.78129 4.25685 1.000 34.23904 147 ILE A N 1
ATOM 1058 C CA . ILE A 1 147 ? -17.00830 -13.07989 4.33212 1.000 31.98654 147 ILE A CA 1
ATOM 1059 C C . ILE A 1 147 ? -17.63754 -13.14292 2.94700 1.000 36.40159 147 ILE A C 1
ATOM 1060 O O . ILE A 1 147 ? -18.62874 -13.85035 2.73952 1.000 40.67816 147 ILE A O 1
ATOM 1065 N N . SER A 1 148 ? -17.06401 -12.44239 1.97130 1.000 33.69765 148 SER A N 1
ATOM 1066 C CA . SER A 1 148 ? -17.59081 -12.53382 0.61399 1.000 40.63161 148 SER A CA 1
ATOM 1067 C C . SER A 1 148 ? -17.34785 -13.90970 0.01633 1.000 38.31705 148 SER A C 1
ATOM 1068 O O . SER A 1 148 ? -18.23644 -14.48248 -0.62191 1.000 35.74367 148 SER A O 1
ATOM 1071 N N . ALA A 1 149 ? -16.14227 -14.43838 0.18863 1.000 34.86698 149 ALA A N 1
ATOM 1072 C CA . ALA A 1 149 ? -15.85343 -15.77395 -0.29379 1.000 35.16225 149 ALA A CA 1
ATOM 1073 C C . ALA A 1 149 ? -16.67782 -16.82090 0.44347 1.000 37.28426 149 ALA A C 1
ATOM 1074 O O . ALA A 1 149 ? -17.18008 -17.76712 -0.17036 1.000 39.24670 149 ALA A O 1
ATOM 1076 N N . LEU A 1 150 ? -16.82421 -16.68462 1.76138 1.000 37.04533 150 LEU A N 1
ATOM 1077 C CA . LEU A 1 150 ? -17.63686 -17.65554 2.47587 1.000 34.90945 150 LEU A CA 1
ATOM 1078 C C . LEU A 1 150 ? -19.06812 -17.63439 1.95570 1.000 36.33589 150 LEU A C 1
ATOM 1079 O O . LEU A 1 150 ? -19.72347 -18.67885 1.85772 1.000 40.29877 150 LEU A O 1
ATOM 1084 N N . THR A 1 151 ? -19.56231 -16.45602 1.59975 1.000 34.58499 151 THR A N 1
ATOM 1085 C CA . THR A 1 151 ? -20.89785 -16.36956 1.02727 1.000 38.13750 151 THR A CA 1
ATOM 1086 C C . THR A 1 151 ? -20.96852 -17.09159 -0.31384 1.000 37.45510 151 THR A C 1
ATOM 1087 O O . THR A 1 151 ? -21.89474 -17.87953 -0.55390 1.000 35.82597 151 THR A O 1
ATOM 1091 N N . VAL A 1 152 ? -19.98123 -16.87155 -1.18285 1.000 33.29465 152 VAL A N 1
ATOM 1092 C CA . VAL A 1 152 ? -20.00031 -17.52006 -2.49234 1.000 36.99365 152 VAL A CA 1
ATOM 1093 C C . VAL A 1 152 ? -19.95673 -19.03917 -2.33914 1.000 37.19398 152 VAL A C 1
ATOM 1094 O O . VAL A 1 152 ? -20.78888 -19.75409 -2.90548 1.000 39.09235 152 VAL A O 1
ATOM 1098 N N . LEU A 1 153 ? -19.00814 -19.55646 -1.55175 1.000 36.40803 153 LEU A N 1
ATOM 1099 C CA . LEU A 1 153 ? -18.88023 -21.00769 -1.43964 1.000 37.91563 153 LEU A CA 1
ATOM 1100 C C . LEU A 1 153 ? -20.15167 -21.62763 -0.88947 1.000 38.73864 153 LEU A C 1
ATOM 1101 O O . LEU A 1 153 ? -20.64170 -22.62294 -1.42747 1.000 41.93737 153 LEU A O 1
ATOM 1106 N N . SER A 1 154 ? -20.72972 -21.04002 0.15706 1.000 37.54481 154 SER A N 1
ATOM 1107 C CA . SER A 1 154 ? -21.83324 -21.74725 0.78860 1.000 36.50081 154 SER A CA 1
ATOM 1108 C C . SER A 1 154 ? -23.13873 -21.59865 0.01126 1.000 36.50357 154 SER A C 1
ATOM 1109 O O . SER A 1 154 ? -23.96637 -22.51005 0.05873 1.000 34.47044 154 SER A O 1
ATOM 1112 N N . ILE A 1 155 ? -23.36822 -20.47834 -0.69191 1.000 38.34772 155 ILE A N 1
ATOM 1113 C CA . ILE A 1 155 ? -24.59537 -20.40046 -1.49647 1.000 38.74912 155 ILE A CA 1
ATOM 1114 C C . ILE A 1 155 ? -24.52295 -21.36570 -2.66309 1.000 37.26200 155 ILE A C 1
ATOM 1115 O O . ILE A 1 155 ? -25.54817 -21.67278 -3.27475 1.000 37.14929 155 ILE A O 1
ATOM 1120 N N . ILE A 1 156 ? -23.32684 -21.83236 -2.99815 1.000 34.38371 156 ILE A N 1
ATOM 1121 C CA . ILE A 1 156 ? -23.15037 -22.86172 -4.00590 1.000 37.25681 156 ILE A CA 1
ATOM 1122 C C . ILE A 1 156 ? -23.20560 -24.25212 -3.38453 1.000 43.77068 156 ILE A C 1
ATOM 1123 O O . ILE A 1 156 ? -23.90543 -25.14018 -3.88062 1.000 44.05165 156 ILE A O 1
ATOM 1128 N N . ALA A 1 157 ? -22.48744 -24.43610 -2.26974 1.000 41.09422 157 ALA A N 1
ATOM 1129 C CA . ALA A 1 157 ? -22.36995 -25.74622 -1.63918 1.000 35.00965 157 ALA A CA 1
ATOM 1130 C C . ALA A 1 157 ? -23.68464 -26.19568 -1.01780 1.000 35.62068 157 ALA A C 1
ATOM 1131 O O . ALA A 1 157 ? -24.13747 -27.32702 -1.25222 1.000 33.84549 157 ALA A O 1
ATOM 1133 N N . VAL A 1 158 ? -24.30742 -25.32945 -0.21604 1.000 31.27576 158 VAL A N 1
ATOM 1134 C CA . VAL A 1 158 ? -25.44713 -25.76580 0.60221 1.000 33.58328 158 VAL A CA 1
ATOM 1135 C C . VAL A 1 158 ? -26.59141 -26.29381 -0.24302 1.000 35.96716 158 VAL A C 1
ATOM 1136 O O . VAL A 1 158 ? -27.11935 -27.38382 0.07767 1.000 35.50663 158 VAL A O 1
ATOM 1140 N N . PRO A 1 159 ? -27.03324 -25.64126 -1.33179 1.000 38.33347 159 PRO A N 1
ATOM 1141 C CA . PRO A 1 159 ? -28.12802 -26.23417 -2.12356 1.000 38.20992 159 PRO A CA 1
ATOM 1142 C C . PRO A 1 159 ? -27.77667 -27.60120 -2.69000 1.000 35.80538 159 PRO A C 1
ATOM 1143 O O . PRO A 1 159 ? -28.60452 -28.52085 -2.63817 1.000 39.55201 159 PRO A O 1
ATOM 1147 N N . ALA A 1 160 ? -26.56608 -27.77013 -3.21370 1.000 31.64738 160 ALA A N 1
ATOM 1148 C CA . ALA A 1 160 ? -26.22129 -29.04817 -3.80237 1.000 33.87193 160 ALA A CA 1
ATOM 1149 C C . ALA A 1 160 ? -26.14381 -30.14189 -2.73716 1.000 40.00087 160 ALA A C 1
ATOM 1150 O O . ALA A 1 160 ? -26.54850 -31.27992 -2.98359 1.000 37.68044 160 ALA A O 1
ATOM 1152 N N . ILE A 1 161 ? -25.65479 -29.81453 -1.54093 1.000 36.05320 161 ILE A N 1
ATOM 1153 C CA . ILE A 1 161 ? -25.53892 -30.82471 -0.50251 1.000 33.25350 161 ILE A CA 1
ATOM 1154 C C . ILE A 1 161 ? -26.92026 -31.25625 -0.02887 1.000 42.06510 161 ILE A C 1
ATOM 1155 O O . ILE A 1 161 ? -27.22173 -32.45554 0.05544 1.000 39.71767 161 ILE A O 1
ATOM 1160 N N . ALA A 1 162 ? -27.77837 -30.28886 0.29530 1.000 34.53957 162 ALA A N 1
ATOM 1161 C CA . ALA A 1 162 ? -29.09890 -30.64073 0.79491 1.000 35.72600 162 ALA A CA 1
ATOM 1162 C C . ALA A 1 162 ? -29.85667 -31.47478 -0.22333 1.000 40.22058 162 ALA A C 1
ATOM 1163 O O . ALA A 1 162 ? -30.48885 -32.46862 0.13902 1.000 42.10461 162 ALA A O 1
ATOM 1165 N N . ILE A 1 163 ? -29.76661 -31.11359 -1.50609 1.000 39.66874 163 ILE A N 1
ATOM 1166 C CA . ILE A 1 163 ? -30.64223 -31.69373 -2.51708 1.000 38.33122 163 ILE A CA 1
ATOM 1167 C C . ILE A 1 163 ? -30.07066 -33.00097 -3.03914 1.000 38.83982 163 ILE A C 1
ATOM 1168 O O . ILE A 1 163 ? -30.77586 -34.00885 -3.10360 1.000 41.03486 163 ILE A O 1
ATOM 1173 N N . LEU A 1 164 ? -28.79077 -33.01956 -3.41210 1.000 38.21105 164 LEU A N 1
ATOM 1174 C CA . LEU A 1 164 ? -28.18499 -34.28404 -3.81389 1.000 36.28794 164 LEU A CA 1
ATOM 1175 C C . LEU A 1 164 ? -28.13247 -35.25129 -2.63943 1.000 49.14650 164 LEU A C 1
ATOM 1176 O O . LEU A 1 164 ? -28.45108 -36.44064 -2.78171 1.000 44.01071 164 LEU A O 1
ATOM 1181 N N . GLY A 1 165 ? -27.74201 -34.75678 -1.46649 1.000 44.14061 165 GLY A N 1
ATOM 1182 C CA . GLY A 1 165 ? -27.73757 -35.60669 -0.29810 1.000 40.99644 165 GLY A CA 1
ATOM 1183 C C . GLY A 1 165 ? -29.11116 -36.15898 0.01957 1.000 46.05332 165 GLY A C 1
ATOM 1184 O O . GLY A 1 165 ? -29.25455 -37.35525 0.32072 1.000 43.86718 165 GLY A O 1
ATOM 1185 N N . SER A 1 166 ? -30.14350 -35.30618 -0.05350 1.000 37.63170 166 SER A N 1
ATOM 1186 C CA . SER A 1 166 ? -31.48899 -35.77734 0.26861 1.000 41.76664 166 SER A CA 1
ATOM 1187 C C . SER A 1 166 ? -31.94725 -36.84546 -0.70790 1.000 46.08454 166 SER A C 1
ATOM 1188 O O . SER A 1 166 ? -32.53473 -37.85877 -0.30475 1.000 40.83492 166 SER A O 1
ATOM 1191 N N . TYR A 1 167 ? -31.70425 -36.63169 -1.99969 1.000 41.80803 167 TYR A N 1
ATOM 1192 C CA . TYR A 1 167 ? -32.08816 -37.65000 -2.96296 1.000 47.28182 167 TYR A CA 1
ATOM 1193 C C . TYR A 1 167 ? -31.41576 -38.98282 -2.63106 1.000 47.50596 167 TYR A C 1
ATOM 1194 O O . TYR A 1 167 ? -32.04745 -40.04454 -2.70620 1.000 49.19095 167 TYR A O 1
ATOM 1203 N N . SER A 1 168 ? -30.14929 -38.93396 -2.20852 1.000 45.56772 168 SER A N 1
ATOM 1204 C CA . SER A 1 168 ? -29.39874 -40.14081 -1.87521 1.000 44.95467 168 SER A CA 1
ATOM 1205 C C . SER A 1 168 ? -29.97338 -40.84048 -0.64393 1.000 49.07879 168 SER A C 1
ATOM 1206 O O . SER A 1 168 ? -30.05843 -42.07746 -0.60605 1.000 46.99425 168 SER A O 1
ATOM 1209 N N . VAL A 1 169 ? -30.36782 -40.06733 0.37108 1.000 44.78789 169 VAL A N 1
ATOM 1210 C CA . VAL A 1 169 ? -31.07819 -40.63563 1.50977 1.000 40.51768 169 VAL A CA 1
ATOM 1211 C C . VAL A 1 169 ? -32.36376 -41.31606 1.04792 1.000 52.69853 169 VAL A C 1
ATOM 1212 O O . VAL A 1 169 ? -32.69258 -42.42312 1.49967 1.000 53.94130 169 VAL A O 1
ATOM 1216 N N . TYR A 1 170 ? -33.09820 -40.67891 0.12462 1.000 48.61993 170 TYR A N 1
ATOM 1217 C CA . TYR A 1 170 ? -34.35100 -41.24971 -0.36594 1.000 50.01727 170 TYR A CA 1
ATOM 1218 C C . TYR A 1 170 ? -34.12142 -42.60741 -1.02913 1.000 54.68576 170 TYR A C 1
ATOM 1219 O O . TYR A 1 170 ? -34.81440 -43.58651 -0.72580 1.000 48.54933 170 TYR A O 1
ATOM 1228 N N . LEU A 1 171 ? -33.19287 -42.65994 -1.98698 1.000 51.36215 171 LEU A N 1
ATOM 1229 C CA . LEU A 1 171 ? -32.82455 -43.91907 -2.61430 1.000 53.55546 171 LEU A CA 1
ATOM 1230 C C . LEU A 1 171 ? -32.51230 -44.97885 -1.56763 1.000 58.51899 171 LEU A C 1
ATOM 1231 O O . LEU A 1 171 ? -33.00691 -46.11086 -1.64165 1.000 57.69063 171 LEU A O 1
ATOM 1236 N N . ALA A 1 172 ? -31.70348 -44.61653 -0.56868 1.000 56.09002 172 ALA A N 1
ATOM 1237 C CA . ALA A 1 172 ? -31.20293 -45.61245 0.37149 1.000 50.80639 172 ALA A CA 1
ATOM 1238 C C . ALA A 1 172 ? -32.31960 -46.16577 1.24917 1.000 54.05770 172 ALA A C 1
ATOM 1239 O O . ALA A 1 172 ? -32.31657 -47.35600 1.58143 1.000 51.54388 172 ALA A O 1
ATOM 1241 N N . ILE A 1 173 ? -33.27393 -45.32762 1.64920 1.000 51.65033 173 ILE A N 1
ATOM 1242 C CA . ILE A 1 173 ? -34.35538 -45.87010 2.45442 1.000 53.22728 173 ILE A CA 1
ATOM 1243 C C . ILE A 1 173 ? -35.31764 -46.64319 1.57196 1.000 58.74163 173 ILE A C 1
ATOM 1244 O O . ILE A 1 173 ? -35.89618 -47.64708 2.00746 1.000 61.98333 173 ILE A O 1
ATOM 1249 N N . HIS A 1 174 ? -35.46613 -46.22899 0.31253 1.000 59.43255 174 HIS A N 1
ATOM 1250 C CA . HIS A 1 174 ? -36.28076 -46.98728 -0.62903 1.000 55.31689 174 HIS A CA 1
ATOM 1251 C C . HIS A 1 174 ? -35.70090 -48.37996 -0.86325 1.000 57.72029 174 HIS A C 1
ATOM 1252 O O . HIS A 1 174 ? -36.39581 -49.38725 -0.70042 1.000 54.64606 174 HIS A O 1
ATOM 1259 N N . ASP A 1 175 ? -34.42481 -48.45475 -1.25353 1.000 53.83473 175 ASP A N 1
ATOM 1260 C CA . ASP A 1 175 ? -33.80341 -49.73270 -1.57314 1.000 55.31456 175 ASP A CA 1
ATOM 1261 C C . ASP A 1 175 ? -33.65992 -50.64177 -0.35766 1.000 63.46500 175 ASP A C 1
ATOM 1262 O O . ASP A 1 175 ? -33.31174 -51.82179 -0.50758 1.000 61.84469 175 ASP A O 1
ATOM 1267 N N . MET A 1 176 ? -33.93454 -50.12226 0.82612 1.000 59.42000 176 MET A N 1
ATOM 1268 C CA . MET A 1 176 ? -33.77374 -50.83046 2.07935 1.000 57.24767 176 MET A CA 1
ATOM 1269 C C . MET A 1 176 ? -35.05628 -51.52842 2.52833 1.000 57.84701 176 MET A C 1
ATOM 1270 O O . MET A 1 176 ? -35.02959 -52.29977 3.49590 1.000 56.83713 176 MET A O 1
ATOM 1275 N N . GLY A 1 177 ? -36.16717 -51.28725 1.84441 1.000 53.52032 177 GLY A N 1
ATOM 1276 C CA . GLY A 1 177 ? -37.46437 -51.69237 2.32127 1.000 47.82158 177 GLY A CA 1
ATOM 1277 C C . GLY A 1 177 ? -38.31087 -50.58128 2.89517 1.000 58.19134 177 GLY A C 1
ATOM 1278 O O . GLY A 1 177 ? -39.34775 -50.87514 3.50347 1.000 64.40666 177 GLY A O 1
ATOM 1279 N N . GLY A 1 178 ? -37.89969 -49.31402 2.74264 1.000 54.19825 178 GLY A N 1
ATOM 1280 C CA . GLY A 1 178 ? -38.71031 -48.19790 3.19180 1.000 47.78652 178 GLY A CA 1
ATOM 1281 C C . GLY A 1 178 ? -38.59040 -47.91305 4.67566 1.000 49.41223 178 GLY A C 1
ATOM 1282 O O . GLY A 1 178 ? -37.79735 -48.50944 5.40883 1.000 52.51247 178 GLY A O 1
ATOM 1283 N N . LEU A 1 179 ? -39.41361 -46.96024 5.12140 1.000 52.38442 179 LEU A N 1
ATOM 1284 C CA . LEU A 1 179 ? -39.36242 -46.52318 6.51162 1.000 53.12666 179 LEU A CA 1
ATOM 1285 C C . LEU A 1 179 ? -39.66272 -47.65849 7.47834 1.000 58.24032 179 LEU A C 1
ATOM 1286 O O . LEU A 1 179 ? -39.09579 -47.70055 8.57745 1.000 56.22810 179 LEU A O 1
ATOM 1291 N N . SER A 1 180 ? -40.55689 -48.57519 7.09337 1.000 60.29129 180 SER A N 1
ATOM 1292 C CA . SER A 1 180 ? -40.91616 -49.69374 7.96101 1.000 61.66899 180 SER A CA 1
ATOM 1293 C C . SER A 1 180 ? -39.69422 -50.51869 8.34312 1.000 58.57168 180 SER A C 1
ATOM 1294 O O . SER A 1 180 ? -39.48347 -50.82474 9.52303 1.000 62.01390 180 SER A O 1
ATOM 1297 N N . THR A 1 181 ? -38.87902 -50.90353 7.36026 1.000 55.94021 181 THR A N 1
ATOM 1298 C CA . THR A 1 181 ? -37.67948 -51.66135 7.69851 1.000 57.70902 181 THR A CA 1
ATOM 1299 C C . THR A 1 181 ? -36.78565 -50.85680 8.62735 1.000 60.46597 181 THR A C 1
ATOM 1300 O O . THR A 1 181 ? -36.29667 -51.38028 9.63482 1.000 57.55221 181 THR A O 1
ATOM 1304 N N . LEU A 1 182 ? -36.60203 -49.56563 8.32026 1.000 60.06103 182 LEU A N 1
ATOM 1305 C CA . LEU A 1 182 ? -35.68775 -48.71806 9.07928 1.000 54.53783 182 LEU A CA 1
ATOM 1306 C C . LEU A 1 182 ? -36.06151 -48.67189 10.55581 1.000 54.06474 182 LEU A C 1
ATOM 1307 O O . LEU A 1 182 ? -35.19164 -48.80011 11.42611 1.000 55.14802 182 LEU A O 1
ATOM 1312 N N . MET A 1 183 ? -37.35027 -48.50830 10.86075 1.000 55.44866 183 MET A N 1
ATOM 1313 C CA . MET A 1 183 ? -37.79830 -48.40682 12.24568 1.000 58.65643 183 MET A CA 1
ATOM 1314 C C . MET A 1 183 ? -37.86110 -49.74691 12.97831 1.000 68.45192 183 MET A C 1
ATOM 1315 O O . MET A 1 183 ? -38.28186 -49.76786 14.14216 1.000 69.99700 183 MET A O 1
ATOM 1320 N N . ASN A 1 184 ? -37.46422 -50.85744 12.34299 1.000 62.07780 184 ASN A N 1
ATOM 1321 C CA . ASN A 1 184 ? -37.34875 -52.14770 13.01603 1.000 63.20075 184 ASN A CA 1
ATOM 1322 C C . ASN A 1 184 ? -35.91582 -52.50572 13.38481 1.000 64.81728 184 ASN A C 1
ATOM 1323 O O . ASN A 1 184 ? -35.71271 -53.44349 14.16636 1.000 61.77905 184 ASN A O 1
ATOM 1328 N N . VAL A 1 185 ? -34.92658 -51.80915 12.81887 1.000 55.09451 185 VAL A N 1
ATOM 1329 C CA . VAL A 1 185 ? -33.53334 -52.08527 13.14030 1.000 52.29395 185 VAL A CA 1
ATOM 1330 C C . VAL A 1 185 ? -33.31245 -51.83667 14.62798 1.000 53.44782 185 VAL A C 1
ATOM 1331 O O . VAL A 1 185 ? -33.91759 -50.93456 15.22016 1.000 55.48973 185 VAL A O 1
ATOM 1335 N N . LYS A 1 186 ? -32.46489 -52.65929 15.24905 1.000 55.85883 186 LYS A N 1
ATOM 1336 C CA . LYS A 1 186 ? -32.25367 -52.63953 16.69272 1.000 53.12664 186 LYS A CA 1
ATOM 1337 C C . LYS A 1 186 ? -30.76535 -52.53849 17.00461 1.000 54.43375 186 LYS A C 1
ATOM 1338 O O . LYS A 1 186 ? -29.96014 -53.32493 16.46307 1.000 51.29863 186 LYS A O 1
ATOM 1344 N N . PRO A 1 187 ? -30.35567 -51.61205 17.87202 1.000 53.47182 187 PRO A N 1
ATOM 1345 C CA . PRO A 1 187 ? -28.97308 -51.62892 18.35649 1.000 51.39180 187 PRO A CA 1
ATOM 1346 C C . PRO A 1 187 ? -28.76328 -52.83669 19.25670 1.000 54.51169 187 PRO A C 1
ATOM 1347 O O . PRO A 1 187 ? -29.61601 -53.16161 20.08351 1.000 52.84769 187 PRO A O 1
ATOM 1351 N N . THR A 1 188 ? -27.62467 -53.51529 19.08698 1.000 50.06964 188 THR A N 1
ATOM 1352 C CA . THR A 1 188 ? -27.33045 -54.63113 19.97467 1.000 50.67811 188 THR A CA 1
ATOM 1353 C C . THR A 1 188 ? -26.80942 -54.15788 21.31761 1.000 56.34384 188 THR A C 1
ATOM 1354 O O . THR A 1 188 ? -26.89263 -54.91077 22.29704 1.000 53.62834 188 THR A O 1
ATOM 1358 N N . GLN A 1 189 ? -26.31745 -52.91938 21.38156 1.000 55.71094 189 GLN A N 1
ATOM 1359 C CA . GLN A 1 189 ? -25.75806 -52.33604 22.59991 1.000 57.13352 189 GLN A CA 1
ATOM 1360 C C . GLN A 1 189 ? -26.14325 -50.85896 22.62792 1.000 57.21537 189 GLN A C 1
ATOM 1361 O O . GLN A 1 189 ? -25.38930 -49.99430 22.15701 1.000 51.18040 189 GLN A O 1
ATOM 1367 N N . PRO A 1 190 ? -27.32024 -50.53172 23.17138 1.000 54.25566 190 PRO A N 1
ATOM 1368 C CA . PRO A 1 190 ? -27.81794 -49.14830 23.08077 1.000 53.46826 190 PRO A CA 1
ATOM 1369 C C . PRO A 1 190 ? -26.89884 -48.13151 23.74259 1.000 49.96279 190 PRO A C 1
ATOM 1370 O O . PRO A 1 190 ? -26.28874 -48.38037 24.78280 1.000 54.55645 190 PRO A O 1
ATOM 1374 N N . LEU A 1 191 ? -26.82288 -46.96503 23.11835 1.000 54.50831 191 LEU A N 1
ATOM 1375 C CA . LEU A 1 191 ? -25.98627 -45.87153 23.58819 1.000 44.72330 191 LEU A CA 1
ATOM 1376 C C . LEU A 1 191 ? -26.66535 -45.14639 24.74360 1.000 40.94045 191 LEU A C 1
ATOM 1377 O O . LEU A 1 191 ? -27.87764 -44.90952 24.72077 1.000 45.99849 191 LEU A O 1
ATOM 1382 N N . ASP A 1 192 ? -25.89082 -44.83721 25.78081 1.000 44.48914 192 ASP A N 1
ATOM 1383 C CA . ASP A 1 192 ? -26.38378 -43.96575 26.84343 1.000 47.66344 192 ASP A CA 1
ATOM 1384 C C . ASP A 1 192 ? -26.94227 -42.68137 26.25493 1.000 49.06645 192 ASP A C 1
ATOM 1385 O O . ASP A 1 192 ? -26.28593 -42.01135 25.45604 1.000 48.96526 192 ASP A O 1
ATOM 1390 N N . PHE A 1 193 ? -28.16249 -42.34394 26.65507 1.000 45.41408 193 PHE A N 1
ATOM 1391 C CA . PHE A 1 193 ? -28.82348 -41.19724 26.05680 1.000 53.17667 193 PHE A CA 1
ATOM 1392 C C . PHE A 1 193 ? -28.04473 -39.91245 26.32729 1.000 56.50655 193 PHE A C 1
ATOM 1393 O O . PHE A 1 193 ? -27.90642 -39.06530 25.43317 1.000 50.57561 193 PHE A O 1
ATOM 1401 N N . ASN A 1 194 ? -27.49728 -39.76481 27.54253 1.000 52.70705 194 ASN A N 1
ATOM 1402 C CA . ASN A 1 194 ? -26.78354 -38.53226 27.87101 1.000 51.79968 194 ASN A CA 1
ATOM 1403 C C . ASN A 1 194 ? -25.47823 -38.43969 27.10259 1.000 51.91523 194 ASN A C 1
ATOM 1404 O O . ASN A 1 194 ? -25.09595 -37.35313 26.64655 1.000 52.10495 194 ASN A O 1
ATOM 1409 N N . LEU A 1 195 ? -24.77102 -39.56193 26.96144 1.000 46.29830 195 LEU A N 1
ATOM 1410 C CA . LEU A 1 195 ? -23.62517 -39.57404 26.06187 1.000 49.83899 195 LEU A CA 1
ATOM 1411 C C . LEU A 1 195 ? -24.03574 -39.13803 24.66032 1.000 49.89050 195 LEU A C 1
ATOM 1412 O O . LEU A 1 195 ? -23.32393 -38.35880 24.01694 1.000 48.97769 195 LEU A O 1
ATOM 1417 N N . ALA A 1 196 ? -25.20248 -39.60022 24.18732 1.000 46.73492 196 ALA A N 1
ATOM 1418 C CA . ALA A 1 196 ? -25.64894 -39.25679 22.83964 1.000 47.43949 196 ALA A CA 1
ATOM 1419 C C . ALA A 1 196 ? -25.89407 -37.75671 22.70480 1.000 46.03407 196 ALA A C 1
ATOM 1420 O O . ALA A 1 196 ? -25.53032 -37.15304 21.68979 1.000 40.70994 196 ALA A O 1
ATOM 1422 N N . LEU A 1 197 ? -26.50703 -37.14463 23.72058 1.000 42.86162 197 LEU A N 1
ATOM 1423 C CA . LEU A 1 197 ? -26.71951 -35.70876 23.69874 1.000 43.51836 197 LEU A CA 1
ATOM 1424 C C . LEU A 1 197 ? -25.39318 -34.96297 23.61483 1.000 47.38585 197 LEU A C 1
ATOM 1425 O O . LEU A 1 197 ? -25.25492 -34.01558 22.83064 1.000 47.03009 197 LEU A O 1
ATOM 1430 N N . ALA A 1 198 ? -24.39451 -35.39967 24.38812 1.000 47.10280 198 ALA A N 1
ATOM 1431 C CA . ALA A 1 198 ? -23.06115 -34.80749 24.29517 1.000 45.06005 198 ALA A CA 1
ATOM 1432 C C . ALA A 1 198 ? -22.45729 -34.97468 22.90368 1.000 44.88734 198 ALA A C 1
ATOM 1433 O O . ALA A 1 198 ? -21.67590 -34.12534 22.46096 1.000 43.14505 198 ALA A O 1
ATOM 1435 N N . MET A 1 199 ? -22.77372 -36.06774 22.20884 1.000 40.89421 199 MET A N 1
ATOM 1436 C CA . MET A 1 199 ? -22.22041 -36.22789 20.87458 1.000 39.59809 199 MET A CA 1
ATOM 1437 C C . MET A 1 199 ? -22.89493 -35.29574 19.88394 1.000 40.00928 199 MET A C 1
ATOM 1438 O O . MET A 1 199 ? -22.24962 -34.85752 18.92931 1.000 34.33080 199 MET A O 1
ATOM 1443 N N . VAL A 1 200 ? -24.18560 -35.00698 20.08262 1.000 38.09626 200 VAL A N 1
ATOM 1444 C CA . VAL A 1 200 ? -24.89660 -34.08896 19.20335 1.000 42.99533 200 VAL A CA 1
ATOM 1445 C C . VAL A 1 200 ? -24.35031 -32.67881 19.38179 1.000 40.71359 200 VAL A C 1
ATOM 1446 O O . VAL A 1 200 ? -23.73112 -32.11185 18.46948 1.000 37.60698 200 VAL A O 1
ATOM 1450 N N . VAL A 1 201 ? -24.57285 -32.11083 20.57570 1.000 39.76478 201 VAL A N 1
ATOM 1451 C CA . VAL A 1 201 ? -23.98974 -30.83009 20.97496 1.000 40.69053 201 VAL A CA 1
ATOM 1452 C C . VAL A 1 201 ? -22.49921 -30.78498 20.66372 1.000 43.71449 201 VAL A C 1
ATOM 1453 O O . VAL A 1 201 ? -21.97992 -29.76981 20.18061 1.000 45.28727 201 VAL A O 1
ATOM 1457 N N . GLY A 1 202 ? -21.78665 -31.88283 20.92596 1.000 37.50341 202 GLY A N 1
ATOM 1458 C CA . GLY A 1 202 ? -20.35237 -31.86452 20.74544 1.000 31.54621 202 GLY A CA 1
ATOM 1459 C C . GLY A 1 202 ? -19.90570 -31.82139 19.30688 1.000 38.44147 202 GLY A C 1
ATOM 1460 O O . GLY A 1 202 ? -18.72426 -31.55617 19.05238 1.000 39.02654 202 GLY A O 1
ATOM 1461 N N . SER A 1 203 ? -20.81344 -32.06875 18.36101 1.000 35.35887 203 SER A N 1
ATOM 1462 C CA . SER A 1 203 ? -20.43435 -32.01095 16.95348 1.000 35.74642 203 SER A CA 1
ATOM 1463 C C . SER A 1 203 ? -20.12142 -30.58261 16.49476 1.000 38.98709 203 SER A C 1
ATOM 1464 O O . SER A 1 203 ? -19.37257 -30.39947 15.52732 1.000 39.38790 203 SER A O 1
ATOM 1467 N N . PHE A 1 204 ? -20.68492 -29.55088 17.14164 1.000 38.66178 204 PHE A N 1
ATOM 1468 C CA . PHE A 1 204 ? -20.36610 -28.20469 16.66847 1.000 38.83900 204 PHE A CA 1
ATOM 1469 C C . PHE A 1 204 ? -20.24854 -27.14550 17.74845 1.000 36.34353 204 PHE A C 1
ATOM 1470 O O . PHE A 1 204 ? -20.13639 -25.96821 17.40644 1.000 41.55906 204 PHE A O 1
ATOM 1478 N N . ILE A 1 205 ? -20.23432 -27.51353 19.03141 1.000 40.82159 205 ILE A N 1
ATOM 1479 C CA . ILE A 1 205 ? -20.08844 -26.50513 20.07600 1.000 38.43354 205 ILE A CA 1
ATOM 1480 C C . ILE A 1 205 ? -18.79974 -25.69520 19.91831 1.000 37.40844 205 ILE A C 1
ATOM 1481 O O . ILE A 1 205 ? -18.76156 -24.51828 20.29449 1.000 39.45333 205 ILE A O 1
ATOM 1486 N N . SER A 1 206 ? -17.74265 -26.27868 19.33818 1.000 38.41412 206 SER A N 1
ATOM 1487 C CA . SER A 1 206 ? -16.49100 -25.53488 19.17863 1.000 38.87829 206 SER A CA 1
ATOM 1488 C C . SER A 1 206 ? -16.62727 -24.43637 18.12860 1.000 42.71640 206 SER A C 1
ATOM 1489 O O . SER A 1 206 ? -16.46086 -23.25064 18.43651 1.000 42.21890 206 SER A O 1
ATOM 1492 N N . ALA A 1 207 ? -16.94313 -24.80358 16.88050 1.000 40.43845 207 ALA A N 1
ATOM 1493 C CA . ALA A 1 207 ? -17.20614 -23.77501 15.87509 1.000 42.29450 207 ALA A CA 1
ATOM 1494 C C . ALA A 1 207 ? -18.38624 -22.89755 16.28249 1.000 42.93599 207 ALA A C 1
ATOM 1495 O O . ALA A 1 207 ? -18.37224 -21.67729 16.05929 1.000 37.67545 207 ALA A O 1
ATOM 1497 N N . GLY A 1 208 ? -19.40742 -23.49786 16.90171 1.000 34.61672 208 GLY A N 1
ATOM 1498 C CA . GLY A 1 208 ? -20.56231 -22.73157 17.32582 1.000 34.29745 208 GLY A CA 1
ATOM 1499 C C . GLY A 1 208 ? -20.24583 -21.63513 18.32023 1.000 37.26512 208 GLY A C 1
ATOM 1500 O O . GLY A 1 208 ? -20.99183 -20.64761 18.41368 1.000 36.99117 208 GLY A O 1
ATOM 1501 N N . THR A 1 209 ? -19.16535 -21.78787 19.08202 1.000 39.82079 209 THR A N 1
ATOM 1502 C CA . THR A 1 209 ? -18.79552 -20.74641 20.03026 1.000 39.69541 209 THR A CA 1
ATOM 1503 C C . THR A 1 209 ? -18.21847 -19.52341 19.31900 1.000 33.94752 209 THR A C 1
ATOM 1504 O O . THR A 1 209 ? -18.17063 -18.44053 19.91152 1.000 30.52291 209 THR A O 1
ATOM 1508 N N . LEU A 1 210 ? -17.85508 -19.66647 18.04369 1.000 32.81085 210 LEU A N 1
ATOM 1509 C CA . LEU A 1 210 ? -17.37473 -18.57996 17.19983 1.000 34.99620 210 LEU A CA 1
ATOM 1510 C C . LEU A 1 210 ? -18.45265 -18.03329 16.27579 1.000 32.09288 210 LEU A C 1
ATOM 1511 O O . LEU A 1 210 ? -18.12065 -17.43160 15.25000 1.000 35.31754 210 LEU A O 1
ATOM 1516 N N . THR A 1 211 ? -19.72941 -18.24328 16.61033 1.000 31.04746 211 THR A N 1
ATOM 1517 C CA . THR A 1 211 ? -20.82776 -17.77240 15.76198 1.000 35.87584 211 THR A CA 1
ATOM 1518 C C . THR A 1 211 ? -20.74109 -16.26703 15.49941 1.000 34.20934 211 THR A C 1
ATOM 1519 O O . THR A 1 211 ? -20.96079 -15.81430 14.37061 1.000 3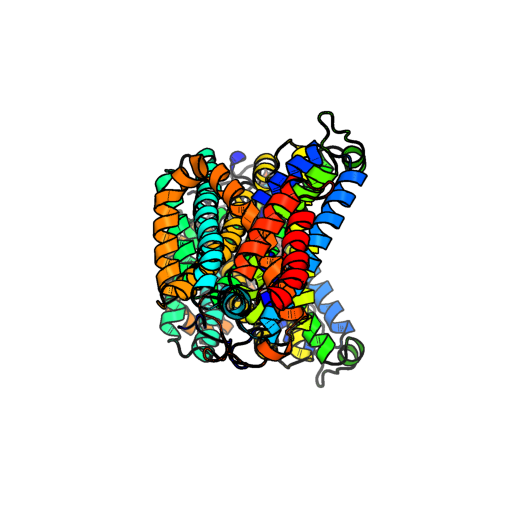6.76954 211 THR A O 1
ATOM 1523 N N . ALA A 1 212 ? -20.39678 -15.48038 16.52051 1.000 32.59060 212 ALA A N 1
ATOM 1524 C CA . ALA A 1 212 ? -20.31662 -14.03335 16.34472 1.000 36.37266 212 ALA A CA 1
ATOM 1525 C C . ALA A 1 212 ? -19.32871 -13.64987 15.25374 1.000 34.63215 212 ALA A C 1
ATOM 1526 O O . ALA A 1 212 ? -19.48788 -12.59311 14.63993 1.000 33.16423 212 ALA A O 1
ATOM 1528 N N . ASP A 1 213 ? -18.34859 -14.50836 14.95282 1.000 31.43729 213 ASP A N 1
ATOM 1529 C CA . ASP A 1 213 ? -17.37134 -14.14497 13.93237 1.000 34.94217 213 ASP A CA 1
ATOM 1530 C C . ASP A 1 213 ? -18.00814 -14.00867 12.56030 1.000 35.77776 213 ASP A C 1
ATOM 1531 O O . ASP A 1 213 ? -17.44674 -13.33302 11.69047 1.000 31.14960 213 ASP A O 1
ATOM 1536 N N . PHE A 1 214 ? -19.15542 -14.65010 12.34548 1.000 36.98195 214 PHE A N 1
ATOM 1537 C CA . PHE A 1 214 ? -19.87109 -14.56526 11.08355 1.000 35.04276 214 PHE A CA 1
ATOM 1538 C C . PHE A 1 214 ? -21.10883 -13.68200 11.17038 1.000 35.44711 214 PHE A C 1
ATOM 1539 O O . PHE A 1 214 ? -21.35413 -12.86792 10.27374 1.000 32.01611 214 PHE A O 1
ATOM 1547 N N . VAL A 1 215 ? -21.91847 -13.82256 12.22485 1.000 26.69542 215 VAL A N 1
ATOM 1548 C CA . VAL A 1 215 ? -23.18983 -13.11804 12.23947 1.000 31.98573 215 VAL A CA 1
ATOM 1549 C C . VAL A 1 215 ? -23.07707 -11.71126 12.82896 1.000 38.65965 215 VAL A C 1
ATOM 1550 O O . VAL A 1 215 ? -24.07625 -10.98372 12.85945 1.000 39.00851 215 VAL A O 1
ATOM 1554 N N . ARG A 1 216 ? -21.88629 -11.30166 13.29117 1.000 34.22878 216 ARG A N 1
ATOM 1555 C CA . ARG A 1 216 ? -21.61701 -9.88806 13.53272 1.000 36.68565 216 ARG A CA 1
ATOM 1556 C C . ARG A 1 216 ? -21.91097 -9.05917 12.29607 1.000 38.41539 216 ARG A C 1
ATOM 1557 O O . ARG A 1 216 ? -21.99163 -7.82921 12.38910 1.000 34.50391 216 ARG A O 1
ATOM 1565 N N . PHE A 1 217 ? -22.04866 -9.70560 11.13298 1.000 36.06507 217 PHE A N 1
ATOM 1566 C CA . PHE A 1 217 ? -22.31880 -8.96574 9.91258 1.000 34.91541 217 PHE A CA 1
ATOM 1567 C C . PHE A 1 217 ? -23.79684 -8.66798 9.72756 1.000 39.27022 217 PHE A C 1
ATOM 1568 O O . PHE A 1 217 ? -24.14463 -7.91887 8.80610 1.000 40.09555 217 PHE A O 1
ATOM 1576 N N . GLY A 1 218 ? -24.66406 -9.24222 10.56232 1.000 36.99385 218 GLY A N 1
ATOM 1577 C CA . GLY A 1 218 ? -26.09513 -9.04695 10.40656 1.000 38.49977 218 GLY A CA 1
ATOM 1578 C C . GLY A 1 218 ? -26.54431 -7.71927 11.00320 1.000 45.38540 218 GLY A C 1
ATOM 1579 O O . GLY A 1 218 ? -26.23162 -7.40549 12.15797 1.000 41.09274 218 GLY A O 1
ATOM 1580 N N . ARG A 1 219 ? -27.31427 -6.95104 10.22041 1.000 46.38717 219 ARG A N 1
ATOM 1581 C CA . ARG A 1 219 ? -27.86349 -5.69220 10.71791 1.000 50.39457 219 ARG A CA 1
ATOM 1582 C C . ARG A 1 219 ? -28.79956 -5.93497 11.89335 1.000 49.35934 219 ARG A C 1
ATOM 1583 O O . ARG A 1 219 ? -28.67197 -5.29807 12.94347 1.000 56.31005 219 ARG A O 1
ATOM 1591 N N . ASN A 1 220 ? -29.71627 -6.88667 11.75125 1.000 44.95268 220 ASN A N 1
ATOM 1592 C CA . ASN A 1 220 ? -30.79522 -7.07415 12.70981 1.000 48.01248 220 ASN A CA 1
ATOM 1593 C C . ASN A 1 220 ? -30.46036 -8.20133 13.67647 1.000 47.84838 220 ASN A C 1
ATOM 1594 O O . ASN A 1 220 ? -30.41734 -9.36764 13.26294 1.000 47.65601 220 ASN A O 1
ATOM 1599 N N . PRO A 1 221 ? -30.25562 -7.90981 14.95959 1.000 49.67069 221 PRO A N 1
ATOM 1600 C CA . PRO A 1 221 ? -30.02089 -8.97583 15.95484 1.000 42.71911 221 PRO A CA 1
ATOM 1601 C C . PRO A 1 221 ? -31.04080 -10.10760 15.96141 1.000 49.99104 221 PRO A C 1
ATOM 1602 O O . PRO A 1 221 ? -30.66297 -11.27351 16.15761 1.000 49.62815 221 PRO A O 1
ATOM 1606 N N . LYS A 1 222 ? -32.33136 -9.80638 15.79344 1.000 48.35110 222 LYS A N 1
ATOM 1607 C CA . LYS A 1 222 ? -33.32827 -10.87840 15.78617 1.000 49.72070 222 LYS A CA 1
ATOM 1608 C C . LYS A 1 222 ? -33.08552 -11.86415 14.64876 1.000 47.33976 222 LYS A C 1
ATOM 1609 O O . LYS A 1 222 ? -33.33454 -13.06796 14.80187 1.000 47.96148 222 LYS A O 1
ATOM 1615 N N . VAL A 1 223 ? -32.59157 -11.37689 13.50815 1.000 44.43949 223 VAL A N 1
ATOM 1616 C CA . VAL A 1 223 ? -32.30621 -12.25688 12.38246 1.000 47.45896 223 VAL A CA 1
ATOM 1617 C C . VAL A 1 223 ? -31.16394 -13.20906 12.72559 1.000 46.94328 223 VAL A C 1
ATOM 1618 O O . VAL A 1 223 ? -31.14561 -14.37088 12.28945 1.000 39.96133 223 VAL A O 1
ATOM 1622 N N . ALA A 1 224 ? -30.21135 -12.73874 13.53604 1.000 43.02353 224 ALA A N 1
ATOM 1623 C CA . ALA A 1 224 ? -29.09803 -13.57972 13.95976 1.000 40.05030 224 ALA A CA 1
ATOM 1624 C C . ALA A 1 224 ? -29.58933 -14.81819 14.70257 1.000 44.42534 224 ALA A C 1
ATOM 1625 O O . ALA A 1 224 ? -29.04595 -15.91504 14.53487 1.000 45.17766 224 ALA A O 1
ATOM 1627 N N . VAL A 1 225 ? -30.62680 -14.66009 15.51590 1.000 41.37307 225 VAL A N 1
ATOM 1628 C CA . VAL A 1 225 ? -31.25412 -15.78803 16.18872 1.000 43.60576 225 VAL A CA 1
ATOM 1629 C C . VAL A 1 225 ? -31.82605 -16.78407 15.17679 1.000 43.40415 225 VAL A C 1
ATOM 1630 O O . VAL A 1 225 ? -31.65425 -18.00021 15.31781 1.000 50.36099 225 VAL A O 1
ATOM 1634 N N . VAL A 1 226 ? -32.48232 -16.28914 14.12531 1.000 44.04924 226 VAL A N 1
ATOM 1635 C CA . VAL A 1 226 ? -33.02090 -17.16591 13.08458 1.000 40.28339 226 VAL A CA 1
ATOM 1636 C C . VAL A 1 226 ? -31.89933 -17.90509 12.35826 1.000 47.71803 226 VAL A C 1
ATOM 1637 O O . VAL A 1 226 ? -32.01110 -19.10683 12.04960 1.000 42.70644 226 VAL A O 1
ATOM 1641 N N . VAL A 1 227 ? -30.80785 -17.20093 12.06039 1.000 41.71956 227 VAL A N 1
ATOM 1642 C CA . VAL A 1 227 ? -29.68465 -17.84361 11.38726 1.000 43.05042 227 VAL A CA 1
ATOM 1643 C C . VAL A 1 227 ? -29.17843 -19.02753 12.20501 1.000 41.54894 227 VAL A C 1
ATOM 1644 O O . VAL A 1 227 ? -29.02890 -20.14153 11.69121 1.000 41.64055 227 VAL A O 1
ATOM 1648 N N . ALA A 1 228 ? -28.91821 -18.80890 13.49331 1.000 42.48589 228 ALA A N 1
ATOM 1649 C CA . ALA A 1 228 ? -28.35152 -19.87644 14.31083 1.000 47.44935 228 ALA A CA 1
ATOM 1650 C C . ALA A 1 228 ? -29.28102 -21.08293 14.36031 1.000 47.93069 228 ALA A C 1
ATOM 1651 O O . ALA A 1 228 ? -28.84366 -22.22457 14.17805 1.000 50.33186 228 ALA A O 1
ATOM 1653 N N . ILE A 1 229 ? -30.57461 -20.84456 14.55660 1.000 49.49027 229 ILE A N 1
ATOM 1654 C CA . ILE A 1 229 ? -31.52961 -21.94195 14.64183 1.000 45.51080 229 ILE A CA 1
ATOM 1655 C C . ILE A 1 229 ? -31.62891 -22.69124 13.31368 1.000 47.21885 229 ILE A C 1
ATOM 1656 O O . ILE A 1 229 ? -31.56951 -23.92332 13.28324 1.000 51.57372 229 ILE A O 1
ATOM 1661 N N . ILE A 1 230 ? -31.79051 -21.97300 12.19778 1.000 44.08180 230 ILE A N 1
ATOM 1662 C CA . ILE A 1 230 ? -31.79729 -22.63851 10.89101 1.000 42.87577 230 ILE A CA 1
ATOM 1663 C C . ILE A 1 230 ? -30.55206 -23.50360 10.70491 1.000 48.09674 230 ILE A C 1
ATOM 1664 O O . ILE A 1 230 ? -30.63485 -24.65002 10.23108 1.000 45.76291 230 ILE A O 1
ATOM 1669 N N . ALA A 1 231 ? -29.37451 -22.97054 11.06626 1.000 43.40278 231 ALA A N 1
ATOM 1670 C CA . ALA A 1 231 ? -28.12416 -23.67092 10.77340 1.000 40.28522 231 ALA A CA 1
ATOM 1671 C C . ALA A 1 231 ? -27.86542 -24.81907 11.73822 1.000 43.11923 231 ALA A C 1
ATOM 1672 O O . ALA A 1 231 ? -27.37972 -25.88133 11.33173 1.000 39.74517 231 ALA A O 1
ATOM 1674 N N . PHE A 1 232 ? -28.11511 -24.60137 13.02163 1.000 40.54132 232 PHE A N 1
ATOM 1675 C CA . PHE A 1 232 ? -27.69864 -25.56275 14.02418 1.000 42.34553 232 PHE A CA 1
ATOM 1676 C C . PHE A 1 232 ? -28.82437 -26.47841 14.45115 1.000 45.88685 232 PHE A C 1
ATOM 1677 O O . PHE A 1 232 ? -28.59071 -27.67351 14.66310 1.000 51.23851 232 PHE A O 1
ATOM 1685 N N . PHE A 1 233 ? -30.04935 -25.96555 14.50574 1.000 44.95831 233 PHE A N 1
ATOM 1686 C CA . PHE A 1 233 ? -31.18479 -26.84137 14.72698 1.000 43.61533 233 PHE A CA 1
ATOM 1687 C C . PHE A 1 233 ? -31.55130 -27.59111 13.45263 1.000 47.76975 233 PHE A C 1
ATOM 1688 O O . PHE A 1 233 ? -31.53418 -28.82500 13.43092 1.000 49.14373 233 PHE A O 1
ATOM 1696 N N . LEU A 1 234 ? -31.86003 -26.87476 12.36536 1.000 44.47412 234 LEU A N 1
ATOM 1697 C CA . LEU A 1 234 ? -32.27294 -27.59904 11.16426 1.000 43.11460 234 LEU A CA 1
ATOM 1698 C C . LEU A 1 234 ? -31.07464 -28.20180 10.43667 1.000 45.37507 234 LEU A C 1
ATOM 1699 O O . LEU A 1 234 ? -31.07490 -29.39788 10.10680 1.000 42.82616 234 LEU A O 1
ATOM 1704 N N . GLY A 1 235 ? -30.03644 -27.39352 10.19910 1.000 41.64297 235 GLY A N 1
ATOM 1705 C CA . GLY A 1 235 ? -28.93299 -27.84460 9.36411 1.000 35.50375 235 GLY A CA 1
ATOM 1706 C C . GLY A 1 235 ? -28.17196 -29.01843 9.95597 1.000 39.08379 235 GLY A C 1
ATOM 1707 O O . GLY A 1 235 ? -27.88414 -29.99715 9.26547 1.000 33.72797 235 GLY A O 1
ATOM 1708 N N . ASN A 1 236 ? -27.79819 -28.92229 11.23490 1.000 39.01487 236 ASN A N 1
ATOM 1709 C CA . ASN A 1 236 ? -27.02673 -30.01069 11.82912 1.000 39.83773 236 ASN A CA 1
ATOM 1710 C C . ASN A 1 236 ? -27.87163 -31.27872 11.95595 1.000 39.51912 236 ASN A C 1
ATOM 1711 O O . ASN A 1 236 ? -27.35015 -32.39029 11.81461 1.000 38.14226 236 ASN A O 1
ATOM 1716 N N . THR A 1 237 ? -29.17485 -31.12759 12.20324 1.000 38.84423 237 THR A N 1
ATOM 1717 C CA . THR A 1 237 ? -30.07348 -32.26952 12.17710 1.000 40.75697 237 THR A CA 1
ATOM 1718 C C . THR A 1 237 ? -30.05047 -32.95684 10.81811 1.000 41.17195 237 THR A C 1
ATOM 1719 O O . THR A 1 237 ? -29.96404 -34.18889 10.73755 1.000 42.29308 237 THR A O 1
ATOM 1723 N N . LEU A 1 238 ? -30.14741 -32.18456 9.73163 1.000 38.83000 238 LEU A N 1
ATOM 1724 C CA . LEU A 1 238 ? -30.15476 -32.82428 8.41965 1.000 38.71942 238 LEU A CA 1
ATOM 1725 C C . LEU A 1 238 ? -28.89563 -33.65190 8.23551 1.000 39.60502 238 LEU A C 1
ATOM 1726 O O . LEU A 1 238 ? -28.95098 -34.78836 7.74515 1.000 38.75795 238 LEU A O 1
ATOM 1731 N N . MET A 1 239 ? -27.75096 -33.11840 8.66045 1.000 34.88336 239 MET A N 1
ATOM 1732 C CA . MET A 1 239 ? -26.51263 -33.86950 8.48518 1.000 40.91933 239 MET A CA 1
ATOM 1733 C C . MET A 1 239 ? -26.53539 -35.14610 9.31573 1.000 39.53868 239 MET A C 1
ATOM 1734 O O . MET A 1 239 ? -26.00657 -36.18273 8.90072 1.000 39.60479 239 MET A O 1
ATOM 1739 N N . PHE A 1 240 ? -27.14412 -35.08195 10.49409 1.000 36.26511 240 PHE A N 1
ATOM 1740 C CA . PHE A 1 240 ? -27.24743 -36.25717 11.33682 1.000 40.95568 240 PHE A CA 1
ATOM 1741 C C . PHE A 1 240 ? -28.16343 -37.30525 10.70149 1.000 45.04303 240 PHE A C 1
ATOM 1742 O O . PHE A 1 240 ? -27.85450 -38.50405 10.72373 1.000 41.63911 240 PHE A O 1
ATOM 1750 N N . VAL A 1 241 ? -29.26710 -36.86540 10.08603 1.000 42.95463 241 VAL A N 1
ATOM 1751 C CA . VAL A 1 241 ? -30.15767 -37.78851 9.39078 1.000 35.25814 241 VAL A CA 1
ATOM 1752 C C . VAL A 1 241 ? -29.44837 -38.43713 8.20473 1.000 43.05277 241 VAL A C 1
ATOM 1753 O O . VAL A 1 241 ? -29.57473 -39.65314 7.98244 1.000 43.92900 241 VAL A O 1
ATOM 1757 N N . PHE A 1 242 ? -28.68550 -37.65818 7.43074 1.000 36.52266 242 PHE A N 1
ATOM 1758 C CA . PHE A 1 242 ? -27.90743 -38.26110 6.34877 1.000 42.73263 242 PHE A CA 1
ATOM 1759 C C . PHE A 1 242 ? -27.05846 -39.41848 6.87439 1.000 44.89113 242 PHE A C 1
ATOM 1760 O O . PHE A 1 242 ? -27.06669 -40.52347 6.31097 1.000 43.67016 242 PHE A O 1
ATOM 1768 N N . GLY A 1 243 ? -26.30484 -39.17172 7.95205 1.000 41.88061 243 GLY A N 1
ATOM 1769 C CA . GLY A 1 243 ? -25.37886 -40.17813 8.44910 1.000 39.33044 243 GLY A CA 1
ATOM 1770 C C . GLY A 1 243 ? -26.07921 -41.42470 8.96401 1.000 43.25612 243 GLY A C 1
ATOM 1771 O O . GLY A 1 243 ? -25.65098 -42.54999 8.68416 1.000 40.44195 243 GLY A O 1
ATOM 1772 N N . ALA A 1 244 ? -27.16685 -41.24109 9.71897 1.000 40.63759 244 ALA A N 1
ATOM 1773 C CA . ALA A 1 244 ? -27.92730 -42.37812 10.22013 1.000 38.53772 244 ALA A CA 1
ATOM 1774 C C . ALA A 1 244 ? -28.57680 -43.16172 9.07775 1.000 41.40966 244 ALA A C 1
ATOM 1775 O O . ALA A 1 244 ? -28.53334 -44.40043 9.06009 1.000 44.97119 244 ALA A O 1
ATOM 1777 N N . ALA A 1 245 ? -29.18122 -42.47075 8.11213 1.000 43.77786 245 ALA A N 1
ATOM 1778 C CA . ALA A 1 245 ? -29.75124 -43.17837 6.97262 1.000 37.67762 245 ALA A CA 1
ATOM 1779 C C . ALA A 1 245 ? -28.69117 -44.01245 6.26811 1.000 45.34810 245 ALA A C 1
ATOM 1780 O O . ALA A 1 245 ? -28.92537 -45.18388 5.94656 1.000 47.79730 245 ALA A O 1
ATOM 1782 N N . GLY A 1 246 ? -27.50620 -43.43773 6.04310 1.000 41.32750 246 GLY A N 1
ATOM 1783 C CA . GLY A 1 246 ? -26.45474 -44.18291 5.36209 1.000 38.16294 246 GLY A CA 1
ATOM 1784 C C . GLY A 1 246 ? -25.94832 -45.34872 6.19142 1.000 52.49100 246 GLY A C 1
ATOM 1785 O O . GLY A 1 246 ? -25.62543 -46.42336 5.65628 1.000 46.38305 246 GLY A O 1
ATOM 1786 N N . ALA A 1 247 ? -25.87141 -45.15844 7.51128 1.000 47.14491 247 ALA A N 1
ATOM 1787 C CA . ALA A 1 247 ? -25.47790 -46.25726 8.37501 1.000 45.87976 247 ALA A CA 1
ATOM 1788 C C . ALA A 1 247 ? -26.50164 -47.39422 8.30784 1.000 48.82880 247 ALA A C 1
ATOM 1789 O O . ALA A 1 247 ? -26.13169 -48.56733 8.21125 1.000 39.86410 247 ALA A O 1
ATOM 1791 N N . ALA A 1 248 ? -27.79346 -47.05921 8.30516 1.000 46.92486 248 ALA A N 1
ATOM 1792 C CA . ALA A 1 248 ? -28.82027 -48.08747 8.39342 1.000 41.75159 248 ALA A CA 1
ATOM 1793 C C . ALA A 1 248 ? -28.94892 -48.86586 7.09000 1.000 51.27388 248 ALA A C 1
ATOM 1794 O O . ALA A 1 248 ? -29.03832 -50.09824 7.10627 1.000 50.97737 248 ALA A O 1
ATOM 1796 N N . SER A 1 249 ? -28.94804 -48.17225 5.95306 1.000 51.01304 249 SER A N 1
ATOM 1797 C CA . SER A 1 249 ? -29.14870 -48.83425 4.66954 1.000 50.69279 249 SER A CA 1
ATOM 1798 C C . SER A 1 249 ? -27.89050 -49.50637 4.13692 1.000 51.54134 249 SER A C 1
ATOM 1799 O O . SER A 1 249 ? -28.00767 -50.47444 3.37886 1.000 57.05443 249 SER A O 1
ATOM 1802 N N . LEU A 1 250 ? -26.69767 -49.03792 4.52046 1.000 46.43364 250 LEU A N 1
ATOM 1803 C CA . LEU A 1 250 ? -25.47974 -49.52124 3.87813 1.000 45.24934 250 LEU A CA 1
ATOM 1804 C C . LEU A 1 250 ? -24.27483 -49.63587 4.79903 1.000 47.13667 250 LEU A C 1
ATOM 1805 O O . LEU A 1 250 ? -23.19357 -49.97147 4.30879 1.000 47.86378 250 LEU A O 1
ATOM 1810 N N . GLY A 1 251 ? -24.39524 -49.34931 6.09163 1.000 47.26639 251 GLY A N 1
ATOM 1811 C CA . GLY A 1 251 ? -23.22051 -49.36553 6.94461 1.000 48.98552 251 GLY A CA 1
ATOM 1812 C C . GLY A 1 251 ? -22.17569 -48.31741 6.62581 1.000 52.76154 251 GLY A C 1
ATOM 1813 O O . GLY A 1 251 ? -21.01652 -48.47428 7.01991 1.000 48.34840 251 GLY A O 1
ATOM 1814 N N . MET A 1 252 ? -22.54788 -47.25401 5.91043 1.000 48.51575 252 MET A N 1
ATOM 1815 C CA . MET A 1 252 ? -21.63816 -46.15677 5.60078 1.000 51.55183 252 MET A CA 1
ATOM 1816 C C . MET A 1 252 ? -22.30844 -44.83798 5.97215 1.000 48.19864 252 MET A C 1
ATOM 1817 O O . MET A 1 252 ? -23.33760 -44.47981 5.38681 1.000 40.65435 252 MET A O 1
ATOM 1822 N N . ALA A 1 253 ? -21.72113 -44.12030 6.94190 1.000 44.44049 253 ALA A N 1
ATOM 1823 C CA . ALA A 1 253 ? -22.34546 -42.93388 7.52449 1.000 51.36127 253 ALA A CA 1
ATOM 1824 C C . ALA A 1 253 ? -22.06898 -41.64551 6.75521 1.000 46.10797 253 ALA A C 1
ATOM 1825 O O . ALA A 1 253 ? -22.72023 -40.63924 7.03602 1.000 52.98529 253 ALA A O 1
ATOM 1827 N N . ASP A 1 254 ? -21.13122 -41.62980 5.81881 1.000 43.24812 254 ASP A N 1
ATOM 1828 C CA . ASP A 1 254 ? -20.92764 -40.45859 4.98487 1.000 41.58772 254 ASP A CA 1
ATOM 1829 C C . ASP A 1 254 ? -21.79005 -40.59640 3.74085 1.000 45.29918 254 ASP A C 1
ATOM 1830 O O . ASP A 1 254 ? -21.71557 -41.60839 3.03573 1.000 43.21355 254 ASP A O 1
ATOM 1835 N N . ILE A 1 255 ? -22.60858 -39.57565 3.46849 1.000 42.14366 255 ILE A N 1
ATOM 1836 C CA . ILE A 1 255 ? -23.51794 -39.67040 2.33383 1.000 42.25649 255 ILE A CA 1
ATOM 1837 C C . ILE A 1 255 ? -22.74907 -39.80840 1.03327 1.000 42.92153 255 ILE A C 1
ATOM 1838 O O . ILE A 1 255 ? -23.28526 -40.32778 0.05161 1.000 44.40302 255 ILE A O 1
ATOM 1843 N N . SER A 1 256 ? -21.47967 -39.39827 1.01282 1.000 41.05059 256 SER A N 1
ATOM 1844 C CA . SER A 1 256 ? -20.67030 -39.58914 -0.18161 1.000 46.75751 256 SER A CA 1
ATOM 1845 C C . SER A 1 256 ? -20.25029 -41.04540 -0.36614 1.000 44.75332 256 SER A C 1
ATOM 1846 O O . SER A 1 256 ? -19.91617 -41.44523 -1.48679 1.000 41.98058 256 SER A O 1
ATOM 1849 N N . ASP A 1 257 ? -20.23014 -41.84138 0.70378 1.000 46.39183 257 ASP A N 1
ATOM 1850 C CA . ASP A 1 257 ? -20.04087 -43.27594 0.51168 1.000 49.00503 257 ASP A CA 1
ATOM 1851 C C . ASP A 1 257 ? -21.31904 -43.91388 -0.01815 1.000 44.91145 257 ASP A C 1
ATOM 1852 O O . ASP A 1 257 ? -21.26803 -44.75686 -0.92266 1.000 48.87402 257 ASP A O 1
ATOM 1857 N N . VAL A 1 258 ? -22.47218 -43.48671 0.50500 1.000 41.32882 258 VAL A N 1
ATOM 1858 C CA . VAL A 1 258 ? -23.76273 -43.92131 -0.02651 1.000 44.82765 258 VAL A CA 1
ATOM 1859 C C . VAL A 1 258 ? -23.85759 -43.65362 -1.53030 1.000 45.85004 258 VAL A C 1
ATOM 1860 O O . VAL A 1 258 ? -24.25359 -44.53257 -2.30602 1.000 47.97064 258 VAL A O 1
ATOM 1864 N N . MET A 1 259 ? -23.50010 -42.44021 -1.97087 1.000 48.78911 259 MET A N 1
ATOM 1865 C CA . MET A 1 259 ? -23.64477 -42.12444 -3.39380 1.000 47.54231 259 MET A CA 1
ATOM 1866 C C . MET A 1 259 ? -22.72884 -42.98365 -4.26079 1.000 42.51524 259 MET A C 1
ATOM 1867 O O . MET A 1 259 ? -23.08235 -43.32854 -5.39563 1.000 39.82293 259 MET A O 1
ATOM 1872 N N . ILE A 1 260 ? -21.52338 -43.27351 -3.77328 1.000 37.55691 260 ILE A N 1
ATOM 1873 C CA . ILE A 1 260 ? -20.64227 -44.18289 -4.48751 1.000 43.24288 260 ILE A CA 1
ATOM 1874 C C . ILE A 1 260 ? -21.28026 -45.56049 -4.57490 1.000 48.40219 260 ILE A C 1
ATOM 1875 O O . ILE A 1 260 ? -21.26518 -46.20786 -5.63028 1.000 43.27173 260 ILE A O 1
ATOM 1880 N N . ALA A 1 261 ? -21.87084 -46.01909 -3.46779 1.000 47.84647 261 ALA A N 1
ATOM 1881 C CA . ALA A 1 261 ? -22.57224 -47.29621 -3.48076 1.000 51.66079 261 ALA A CA 1
ATOM 1882 C C . ALA A 1 261 ? -23.69690 -47.29696 -4.50159 1.000 52.57759 261 ALA A C 1
ATOM 1883 O O . ALA A 1 261 ? -24.00944 -48.34524 -5.07930 1.000 50.15966 261 ALA A O 1
ATOM 1885 N N . GLN A 1 262 ? -24.29603 -46.13482 -4.76202 1.000 44.81933 262 GLN A N 1
ATOM 1886 C CA . GLN A 1 262 ? -25.43096 -46.06684 -5.66498 1.000 41.23383 262 GLN A CA 1
ATOM 1887 C C . GLN A 1 262 ? -25.01228 -45.77363 -7.09539 1.000 40.27210 262 GLN A C 1
ATOM 1888 O O . GLN A 1 262 ? -25.87772 -45.53243 -7.94343 1.000 43.88864 262 GLN A O 1
ATOM 1894 N N . GLY A 1 263 ? -23.71282 -45.81334 -7.38339 1.000 36.74913 263 GLY A N 1
ATOM 1895 C CA . GLY A 1 263 ? -23.22292 -45.39255 -8.68029 1.000 45.86030 263 GLY A CA 1
ATOM 1896 C C . GLY A 1 263 ? -23.28384 -43.89719 -8.96584 1.000 51.09597 263 GLY A C 1
ATOM 1897 O O . GLY A 1 263 ? -23.13538 -43.49950 -10.12899 1.000 55.27417 263 GLY A O 1
ATOM 1898 N N . LEU A 1 264 ? -23.51570 -43.05144 -7.95673 1.000 45.57988 264 LEU A N 1
ATOM 1899 C CA . LEU A 1 264 ? -23.48809 -41.59410 -8.14464 1.000 48.36022 264 LEU A CA 1
ATOM 1900 C C . LEU A 1 264 ? -22.11230 -41.05060 -7.76213 1.000 42.94974 264 LEU A C 1
ATOM 1901 O O . LEU A 1 264 ? -21.94235 -40.35408 -6.76559 1.000 46.19696 264 LEU A O 1
ATOM 1906 N N . LEU A 1 265 ? -21.11585 -41.38897 -8.58035 1.000 39.49902 265 LEU A N 1
ATOM 1907 C CA . LEU A 1 265 ? -19.73646 -41.09556 -8.19842 1.000 44.57116 265 LEU A CA 1
ATOM 1908 C C . LEU A 1 265 ? -19.45312 -39.59636 -8.24439 1.000 46.55534 265 LEU A C 1
ATOM 1909 O O . LEU A 1 265 ? -18.78684 -39.06053 -7.35003 1.000 43.62577 265 LEU A O 1
ATOM 1914 N N . LEU A 1 266 ? -19.94456 -38.90781 -9.28911 1.000 43.65646 266 LEU A N 1
ATOM 1915 C CA . LEU A 1 266 ? -19.69958 -37.47128 -9.40500 1.000 42.00299 266 LEU A CA 1
ATOM 1916 C C . LEU A 1 266 ? -20.44416 -36.69322 -8.32814 1.000 46.35677 266 LEU A C 1
ATOM 1917 O O . LEU A 1 266 ? -19.81501 -35.85221 -7.65786 1.000 40.49788 266 LEU A O 1
ATOM 1922 N N . PRO A 1 267 ? -21.74462 -36.91610 -8.08944 1.000 45.64094 267 PRO A N 1
ATOM 1923 C CA . PRO A 1 267 ? -22.36041 -36.33279 -6.88901 1.000 41.92747 267 PRO A CA 1
ATOM 1924 C C . PRO A 1 267 ? -21.58286 -36.59539 -5.61082 1.000 45.57664 267 PRO A C 1
ATOM 1925 O O . PRO A 1 267 ? -21.49131 -35.69643 -4.76520 1.000 42.06153 267 PRO A O 1
ATOM 1929 N N . ALA A 1 268 ? -21.01865 -37.79902 -5.44553 1.000 43.23882 268 ALA A N 1
ATOM 1930 C CA . ALA A 1 268 ? -20.32924 -38.13149 -4.20027 1.000 47.33381 268 ALA A CA 1
ATOM 1931 C C . ALA A 1 268 ? -19.11016 -37.23769 -3.98837 1.000 45.90642 268 ALA A C 1
ATOM 1932 O O . ALA A 1 268 ? -18.93471 -36.63468 -2.92270 1.000 42.50205 268 ALA A O 1
ATOM 1934 N N . ILE A 1 269 ? -18.25105 -37.14894 -4.99787 1.000 41.81112 269 ILE A N 1
ATOM 1935 C CA . ILE A 1 269 ? -17.03549 -36.36346 -4.86723 1.000 42.65941 269 ILE A CA 1
ATOM 1936 C C . ILE A 1 269 ? -17.36476 -34.87172 -4.72458 1.000 47.11344 269 ILE A C 1
ATOM 1937 O O . ILE A 1 269 ? -16.77696 -34.17053 -3.89108 1.000 39.62618 269 ILE A O 1
ATOM 1942 N N . VAL A 1 270 ? -18.33344 -34.37796 -5.50587 1.000 39.83149 270 VAL A N 1
ATOM 1943 C CA . VAL A 1 270 ? -18.75922 -32.98713 -5.40504 1.000 38.53103 270 VAL A CA 1
ATOM 1944 C C . VAL A 1 270 ? -19.28670 -32.68344 -4.00847 1.000 42.71367 270 VAL A C 1
ATOM 1945 O O . VAL A 1 270 ? -18.94829 -31.65000 -3.41386 1.000 37.18951 270 VAL A O 1
ATOM 1949 N N . VAL A 1 271 ? -20.12037 -33.57580 -3.45704 1.000 40.79256 271 VAL A N 1
ATOM 1950 C CA . VAL A 1 271 ? -20.71121 -33.31501 -2.14552 1.000 38.95924 271 VAL A CA 1
ATOM 1951 C C . VAL A 1 271 ? -19.64398 -33.37021 -1.05922 1.000 42.32896 271 VAL A C 1
ATOM 1952 O O . VAL A 1 271 ? -19.65392 -32.56329 -0.11902 1.000 39.48280 271 VAL A O 1
ATOM 1956 N N . LEU A 1 272 ? -18.69374 -34.30168 -1.18010 1.000 39.88849 272 LEU A N 1
ATOM 1957 C CA . LEU A 1 272 ? -17.57343 -34.32864 -0.24714 1.000 37.92908 272 LEU A CA 1
ATOM 1958 C C . LEU A 1 272 ? -16.79723 -33.01884 -0.29377 1.000 37.79592 272 LEU A C 1
ATOM 1959 O O . LEU A 1 272 ? -16.55250 -32.39167 0.73972 1.000 39.77768 272 LEU A O 1
ATOM 1964 N N . GLY A 1 273 ? -16.40208 -32.59582 -1.49462 1.000 38.54973 273 GLY A N 1
ATOM 1965 C CA . GLY A 1 273 ? -15.57755 -31.40970 -1.62790 1.000 38.36340 273 GLY A CA 1
ATOM 1966 C C . GLY A 1 273 ? -16.29260 -30.15407 -1.17788 1.000 36.91884 273 GLY A C 1
ATOM 1967 O O . GLY A 1 273 ? -15.70386 -29.31205 -0.49739 1.000 36.71261 273 GLY A O 1
ATOM 1968 N N . LEU A 1 274 ? -17.58043 -30.02986 -1.51517 1.000 36.74395 274 LEU A N 1
ATOM 1969 C CA . LEU A 1 274 ? -18.34109 -28.84641 -1.11951 1.000 33.99618 274 LEU A CA 1
ATOM 1970 C C . LEU A 1 274 ? -18.56450 -28.79365 0.38493 1.000 33.93557 274 LEU A C 1
ATOM 1971 O O . LEU A 1 274 ? -18.55226 -27.70306 0.97057 1.000 36.55236 274 LEU A O 1
ATOM 1976 N N . ASN A 1 275 ? -18.80870 -29.94112 1.03743 1.000 33.98794 275 ASN A N 1
ATOM 1977 C CA . ASN A 1 275 ? -19.13649 -29.85240 2.45964 1.000 33.11943 275 ASN A CA 1
ATOM 1978 C C . ASN A 1 275 ? -17.89464 -29.53925 3.27980 1.000 35.21966 275 ASN A C 1
ATOM 1979 O O . ASN A 1 275 ? -17.98211 -28.84306 4.29481 1.000 38.22507 275 ASN A O 1
ATOM 1984 N N . ILE A 1 276 ? -16.72824 -29.98344 2.82466 1.000 34.30625 276 ILE A N 1
ATOM 1985 C CA . ILE A 1 276 ? -15.49950 -29.73402 3.56698 1.000 34.76272 276 ILE A CA 1
ATOM 1986 C C . ILE A 1 276 ? -15.00955 -28.30527 3.34277 1.000 34.42754 276 ILE A C 1
ATOM 1987 O O . ILE A 1 276 ? -14.64286 -27.60263 4.29476 1.000 31.47512 276 ILE A O 1
ATOM 1992 N N . TRP A 1 277 ? -15.00993 -27.87673 2.08061 1.000 34.56543 277 TRP A N 1
ATOM 1993 C CA . TRP A 1 277 ? -14.55907 -26.54842 1.67753 1.000 36.17279 277 TRP A CA 1
ATOM 1994 C C . TRP A 1 277 ? -15.28235 -25.44694 2.44302 1.000 38.68861 277 TRP A C 1
ATOM 1995 O O . TRP A 1 277 ? -14.65401 -24.48471 2.90475 1.000 35.20151 277 TRP A O 1
ATOM 2006 N N . THR A 1 278 ? -16.60002 -25.58610 2.61166 1.000 33.98299 278 THR A N 1
ATOM 2007 C CA . THR A 1 278 ? -17.36392 -24.58867 3.35615 1.000 36.58456 278 THR A CA 1
ATOM 2008 C C . THR A 1 278 ? -17.03084 -24.63106 4.84129 1.000 35.99080 278 THR A C 1
ATOM 2009 O O . THR A 1 278 ? -16.83174 -23.58957 5.47099 1.000 33.83772 278 THR A O 1
ATOM 2013 N N . THR A 1 279 ? -16.99678 -25.82483 5.43096 1.000 35.87132 279 THR A N 1
ATOM 2014 C CA . THR A 1 279 ? -16.68823 -25.89827 6.85371 1.000 34.89111 279 THR A CA 1
ATOM 2015 C C . THR A 1 279 ? -15.26552 -25.41417 7.11850 1.000 33.53222 279 THR A C 1
ATOM 2016 O O . THR A 1 279 ? -15.03476 -24.64442 8.05335 1.000 31.58216 279 THR A O 1
ATOM 2020 N N . ASN A 1 280 ? -14.31241 -25.81002 6.26241 1.000 31.06816 280 ASN A N 1
ATOM 2021 C CA . ASN A 1 280 ? -12.90561 -25.46440 6.46207 1.000 31.82204 280 ASN A CA 1
ATOM 2022 C C . ASN A 1 280 ? -12.64400 -23.98218 6.23369 1.000 38.50126 280 ASN A C 1
ATOM 2023 O O . ASN A 1 280 ? -11.76961 -23.40090 6.89144 1.000 36.43245 280 ASN A O 1
ATOM 2028 N N . ASP A 1 281 ? -13.37032 -23.35539 5.30208 1.000 37.05487 281 ASP A N 1
ATOM 2029 C CA . ASP A 1 281 ? -13.18071 -21.92354 5.08949 1.000 34.69024 281 ASP A CA 1
ATOM 2030 C C . ASP A 1 281 ? -13.68206 -21.12185 6.27723 1.000 36.01023 281 ASP A C 1
ATOM 2031 O O . ASP A 1 281 ? -13.01748 -20.17817 6.71941 1.000 34.31037 281 ASP A O 1
ATOM 2036 N N . ASN A 1 282 ? -14.83825 -21.49245 6.82142 1.000 34.98523 282 ASN A N 1
ATOM 2037 C CA . ASN A 1 282 ? -15.28379 -20.88668 8.06692 1.000 34.65749 282 ASN A CA 1
ATOM 2038 C C . ASN A 1 282 ? -14.21639 -21.02555 9.14349 1.000 38.49495 282 ASN A C 1
ATOM 2039 O O . ASN A 1 282 ? -13.85852 -20.04222 9.81225 1.000 31.13954 282 ASN A O 1
ATOM 2044 N N . ALA A 1 283 ? -13.67838 -22.24598 9.29756 1.000 35.71504 283 ALA A N 1
ATOM 2045 C CA . ALA A 1 283 ? -12.66542 -22.51179 10.31830 1.000 38.28272 283 ALA A CA 1
ATOM 2046 C C . ALA A 1 283 ? -11.48494 -21.56656 10.17341 1.000 31.54441 283 ALA A C 1
ATOM 2047 O O . ALA A 1 283 ? -11.12923 -20.85893 11.11786 1.000 34.44359 283 ALA A O 1
ATOM 2049 N N . LEU A 1 284 ? -10.87405 -21.54328 8.98735 1.000 29.11226 284 LEU A N 1
ATOM 2050 C CA . LEU A 1 284 ? -9.74408 -20.65326 8.71819 1.000 36.40111 284 LEU A CA 1
ATOM 2051 C C . LEU A 1 284 ? -10.10316 -19.17890 8.93971 1.000 36.96198 284 LEU A C 1
ATOM 2052 O O . LEU A 1 284 ? -9.30448 -18.41326 9.48877 1.000 35.07989 284 LEU A O 1
ATOM 2057 N N . TYR A 1 285 ? -11.29409 -18.76657 8.51267 1.000 31.20572 285 TYR A N 1
ATOM 2058 C CA . TYR A 1 285 ? -11.69061 -17.36931 8.63656 1.000 37.58223 285 TYR A CA 1
ATOM 2059 C C . TYR A 1 285 ? -11.70620 -16.93875 10.09405 1.000 35.92023 285 TYR A C 1
ATOM 2060 O O . TYR A 1 285 ? -11.11328 -15.91110 10.46072 1.000 35.35743 285 TYR A O 1
ATOM 2069 N N . ALA A 1 286 ? -12.39792 -17.71632 10.93090 1.000 32.47747 286 ALA A N 1
ATOM 2070 C CA . ALA A 1 286 ? -12.51197 -17.40487 12.34760 1.000 35.87499 286 ALA A CA 1
ATOM 2071 C C . ALA A 1 286 ? -11.14398 -17.45500 13.02412 1.000 36.95558 286 ALA A C 1
ATOM 2072 O O . ALA A 1 286 ? -10.84954 -16.64533 13.91494 1.000 33.45396 286 ALA A O 1
ATOM 2074 N N . SER A 1 287 ? -10.28718 -18.39545 12.60403 1.000 36.77898 287 SER A N 1
ATOM 2075 C CA . SER A 1 287 ? -8.96359 -18.49779 13.21083 1.000 35.91750 287 SER A CA 1
ATOM 2076 C C . SER A 1 287 ? -8.10431 -17.27842 12.88555 1.000 35.62907 287 SER A C 1
ATOM 2077 O O . SER A 1 287 ? -7.29727 -16.85406 13.72245 1.000 39.09159 287 SER A O 1
ATOM 2080 N N . GLY A 1 288 ? -8.25745 -16.71037 11.68599 1.000 36.19973 288 GLY A N 1
ATOM 2081 C CA . GLY A 1 288 ? -7.56738 -15.47261 11.36868 1.000 35.49361 288 GLY A CA 1
ATOM 2082 C C . GLY A 1 288 ? -8.03114 -14.32188 12.24408 1.000 39.32390 288 GLY A C 1
ATOM 2083 O O . GLY A 1 288 ? -7.21996 -13.55209 12.76644 1.000 36.95072 288 GLY A O 1
ATOM 2084 N N . LEU A 1 289 ? -9.35089 -14.19704 12.42186 1.000 34.95244 289 LEU A N 1
ATOM 2085 C CA . LEU A 1 289 ? -9.88710 -13.19800 13.33674 1.000 35.61782 289 LEU A CA 1
ATOM 2086 C C . LEU A 1 289 ? -9.33398 -13.38865 14.74227 1.000 38.90032 289 LEU A C 1
ATOM 2087 O O . LEU A 1 289 ? -9.02410 -12.40980 15.43571 1.000 37.56148 289 LEU A O 1
ATOM 2092 N N . GLY A 1 290 ? -9.21465 -14.64775 15.18053 1.000 39.90563 290 GLY A N 1
ATOM 2093 C CA . GLY A 1 290 ? -8.73022 -14.91656 16.52200 1.000 37.02085 290 GLY A CA 1
ATOM 2094 C C . GLY A 1 290 ? -7.27329 -14.53145 16.69354 1.000 39.86591 290 GLY A C 1
ATOM 2095 O O . GLY A 1 290 ? -6.90166 -13.87282 17.66813 1.000 39.76401 290 GLY A O 1
ATOM 2096 N N . PHE A 1 291 ? -6.43038 -14.92207 15.74009 1.000 37.91149 291 PHE A N 1
ATOM 2097 C CA . PHE A 1 291 ? -5.01941 -14.59245 15.85587 1.000 37.77400 291 PHE A CA 1
ATOM 2098 C C . PHE A 1 291 ? -4.77792 -13.11281 15.62560 1.000 41.79110 291 PHE A C 1
ATOM 2099 O O . PHE A 1 291 ? -3.75155 -12.58656 16.06752 1.000 39.23075 291 PHE A O 1
ATOM 2107 N N . ALA A 1 292 ? -5.70538 -12.42993 14.95099 1.000 41.74814 292 ALA A N 1
ATOM 2108 C CA . ALA A 1 292 ? -5.56059 -10.99340 14.77178 1.000 40.52530 292 ALA A CA 1
ATOM 2109 C C . ALA A 1 292 ? -5.80211 -10.26353 16.08606 1.000 41.67633 292 ALA A C 1
ATOM 2110 O O . ALA A 1 292 ? -5.11359 -9.28570 16.39597 1.000 40.28830 292 ALA A O 1
ATOM 2112 N N . ASN A 1 293 ? -6.76179 -10.74180 16.88016 1.000 39.42316 293 ASN A N 1
ATOM 2113 C CA . ASN A 1 293 ? -6.96118 -10.19184 18.21726 1.000 40.92530 293 ASN A CA 1
ATOM 2114 C C . ASN A 1 293 ? -5.68427 -10.28250 19.05560 1.000 43.62109 293 ASN A C 1
ATOM 2115 O O . ASN A 1 293 ? -5.39748 -9.39177 19.86793 1.000 41.08663 293 ASN A O 1
ATOM 2120 N N . ILE A 1 294 ? -4.90076 -11.34638 18.86842 1.000 42.21690 294 ILE A N 1
ATOM 2121 C CA . ILE A 1 294 ? -3.66607 -11.50547 19.63523 1.000 48.18364 294 ILE A CA 1
ATOM 2122 C C . ILE A 1 294 ? -2.55983 -10.58511 19.11735 1.000 46.54839 294 ILE A C 1
ATOM 2123 O O . ILE A 1 294 ? -1.91734 -9.86425 19.89362 1.000 45.43053 294 ILE A O 1
ATOM 2128 N N . THR A 1 295 ? -2.31007 -10.61252 17.80479 1.000 39.93511 295 THR A N 1
ATOM 2129 C CA . THR A 1 295 ? -1.14405 -9.98676 17.21002 1.000 34.97771 295 THR A CA 1
ATOM 2130 C C . THR A 1 295 ? -1.40982 -8.59866 16.65666 1.000 40.35249 295 THR A C 1
ATOM 2131 O O . THR A 1 295 ? -0.45404 -7.88476 16.33276 1.000 43.37431 295 THR A O 1
ATOM 2135 N N . GLY A 1 296 ? -2.66446 -8.20288 16.50878 1.000 40.34293 296 GLY A N 1
ATOM 2136 C CA . GLY A 1 296 ? -2.90612 -6.96662 15.79981 1.000 36.58773 296 GLY A CA 1
ATOM 2137 C C . GLY A 1 296 ? -2.55138 -6.99864 14.33417 1.000 41.01677 296 GLY A C 1
ATOM 2138 O O . GLY A 1 296 ? -2.60466 -5.95554 13.69073 1.000 43.89793 296 GLY A O 1
ATOM 2139 N N . LEU A 1 297 ? -2.17790 -8.15173 13.78076 1.000 43.30490 297 LEU A N 1
ATOM 2140 C CA . LEU A 1 297 ? -1.90022 -8.26558 12.35450 1.000 42.92648 297 LEU A CA 1
ATOM 2141 C C . LEU A 1 297 ? -3.19263 -8.50171 11.55720 1.000 43.79257 297 LEU A C 1
ATOM 2142 O O . LEU A 1 297 ? -4.24837 -8.84737 12.10688 1.000 37.87261 297 LEU A O 1
ATOM 2147 N N . SER A 1 298 ? -3.08201 -8.32250 10.23472 1.000 39.88506 298 SER A N 1
ATOM 2148 C CA . SER A 1 298 ? -4.18018 -8.57073 9.30205 1.000 41.67771 298 SER A CA 1
ATOM 2149 C C . SER A 1 298 ? -4.71573 -10.00750 9.40496 1.000 42.24095 298 SER A C 1
ATOM 2150 O O . SER A 1 298 ? -3.97867 -10.97889 9.21559 1.000 40.47292 298 SER A O 1
ATOM 2153 N N . SER A 1 299 ? -6.01610 -10.13689 9.68939 1.000 43.52085 299 SER A N 1
ATOM 2154 C CA . SER A 1 299 ? -6.64243 -11.45655 9.75222 1.000 42.29699 299 SER A CA 1
ATOM 2155 C C . SER A 1 299 ? -6.57678 -12.18632 8.40904 1.000 43.54902 299 SER A C 1
ATOM 2156 O O . SER A 1 299 ? -6.46258 -13.42019 8.38177 1.000 40.10834 299 SER A O 1
ATOM 2159 N N . LYS A 1 300 ? -6.67587 -11.44919 7.29546 1.000 42.62173 300 LYS A N 1
ATOM 2160 C CA . LYS A 1 300 ? -6.42481 -12.01935 5.97609 1.000 39.57494 300 LYS A CA 1
ATOM 2161 C C . LYS A 1 300 ? -5.07070 -12.71915 5.93498 1.000 42.27154 300 LYS A C 1
ATOM 2162 O O . LYS A 1 300 ? -4.97954 -13.91404 5.63386 1.000 40.20779 300 LYS A O 1
ATOM 2168 N N . LYS A 1 301 ? -3.99881 -11.97723 6.23429 1.000 44.51866 301 LYS A N 1
ATOM 2169 C CA . LYS A 1 301 ? -2.67022 -12.57799 6.22578 1.000 43.56914 301 LYS A CA 1
ATOM 2170 C C . LYS A 1 301 ? -2.58887 -13.76886 7.17745 1.000 45.66947 301 LYS A C 1
ATOM 2171 O O . LYS A 1 301 ? -1.98389 -14.78920 6.83969 1.000 46.10038 301 LYS A O 1
ATOM 2177 N N . LEU A 1 302 ? -3.18970 -13.66600 8.37102 1.000 41.99902 302 LEU A N 1
ATOM 2178 C CA . LEU A 1 302 ? -3.06657 -14.76691 9.32352 1.000 42.53917 302 LEU A CA 1
ATOM 2179 C C . LEU A 1 302 ? -3.84350 -15.98396 8.84891 1.000 44.55047 302 LEU A C 1
ATOM 2180 O O . LEU A 1 302 ? -3.36877 -17.11937 8.97217 1.000 43.28936 302 LEU A O 1
ATOM 2185 N N . SER A 1 303 ? -5.03000 -15.76041 8.28156 1.000 44.55584 303 SER A N 1
ATOM 2186 C CA . SER A 1 303 ? -5.79911 -16.85879 7.71253 1.000 43.72296 303 SER A CA 1
ATOM 2187 C C . SER A 1 303 ? -4.99279 -17.61700 6.66910 1.000 42.64747 303 SER A C 1
ATOM 2188 O O . SER A 1 303 ? -4.97220 -18.85403 6.66758 1.000 43.03330 303 SER A O 1
ATOM 2191 N N . VAL A 1 304 ? -4.30373 -16.89535 5.78659 1.000 44.67794 304 VAL A N 1
ATOM 2192 C CA . VAL A 1 304 ? -3.48968 -17.56350 4.77615 1.000 42.59041 304 VAL A CA 1
ATOM 2193 C C . VAL A 1 304 ? -2.36106 -18.33654 5.43838 1.000 46.69857 304 VAL A C 1
ATOM 2194 O O . VAL A 1 304 ? -2.08318 -19.49200 5.07609 1.000 42.54682 304 VAL A O 1
ATOM 2198 N N . ILE A 1 305 ? -1.71150 -17.72400 6.44104 1.000 46.50083 305 ILE A N 1
ATOM 2199 C CA . ILE A 1 305 ? -0.65620 -18.41583 7.17896 1.000 44.85947 305 ILE A CA 1
ATOM 2200 C C . ILE A 1 305 ? -1.21956 -19.66662 7.84990 1.000 47.63261 305 ILE A C 1
ATOM 2201 O O . ILE A 1 305 ? -0.62353 -20.75334 7.79308 1.000 43.46819 305 ILE A O 1
ATOM 2206 N N . ASN A 1 306 ? -2.39658 -19.54072 8.46363 1.000 46.53254 306 ASN A N 1
ATOM 2207 C CA . ASN A 1 306 ? -2.99515 -20.68229 9.14028 1.000 46.42465 306 ASN A CA 1
ATOM 2208 C C . ASN A 1 306 ? -3.27078 -21.81934 8.16816 1.000 46.76357 306 ASN A C 1
ATOM 2209 O O . ASN A 1 306 ? -3.12148 -22.99473 8.52232 1.000 43.26581 306 ASN A O 1
ATOM 2214 N N . GLY A 1 307 ? -3.66791 -21.48212 6.93624 1.000 42.96907 307 GLY A N 1
ATOM 2215 C CA . GLY A 1 307 ? -3.97522 -22.49857 5.95110 1.000 43.79804 307 GLY A CA 1
ATOM 2216 C C . GLY A 1 307 ? -2.74536 -23.22187 5.44088 1.000 47.53635 307 GLY A C 1
ATOM 2217 O O . GLY A 1 307 ? -2.80775 -24.42309 5.16170 1.000 41.28888 307 GLY A O 1
ATOM 2218 N N . ILE A 1 308 ? -1.61657 -22.50665 5.31835 1.000 48.87594 308 ILE A N 1
ATOM 2219 C CA . ILE A 1 308 ? -0.34415 -23.14636 4.97594 1.000 48.89041 308 ILE A CA 1
ATOM 2220 C C . ILE A 1 308 ? 0.02488 -24.18547 6.02430 1.000 50.57988 308 ILE A C 1
ATOM 2221 O O . ILE A 1 308 ? 0.29875 -25.34827 5.70988 1.000 50.06132 308 ILE A O 1
ATOM 2226 N N . VAL A 1 309 ? 0.05834 -23.76243 7.28866 1.000 49.26691 309 VAL A N 1
ATOM 2227 C CA . VAL A 1 309 ? 0.41992 -24.65315 8.38423 1.000 49.22777 309 VAL A CA 1
ATOM 2228 C C . VAL A 1 309 ? -0.54943 -25.82278 8.45450 1.000 49.80568 309 VAL A C 1
ATOM 2229 O O . VAL A 1 309 ? -0.13999 -26.98783 8.54899 1.000 50.38803 309 VAL A O 1
ATOM 2233 N N . GLY A 1 310 ? -1.85115 -25.52986 8.39788 1.000 46.79210 310 GLY A N 1
ATOM 2234 C CA . GLY A 1 310 ? -2.84019 -26.59551 8.44670 1.000 47.59489 310 GLY A CA 1
ATOM 2235 C C . GLY A 1 310 ? -2.70318 -27.58924 7.30059 1.000 50.18659 310 GLY A C 1
ATOM 2236 O O . GLY A 1 310 ? -2.90743 -28.79653 7.47962 1.000 44.45967 310 GLY A O 1
ATOM 2237 N N . THR A 1 311 ? -2.36274 -27.09876 6.10684 1.000 44.76390 311 THR A N 1
ATOM 2238 C CA . THR A 1 311 ? -2.19983 -28.00601 4.97958 1.000 48.46155 311 THR A CA 1
ATOM 2239 C C . THR A 1 311 ? -0.98000 -28.89574 5.17600 1.000 50.53737 311 THR A C 1
ATOM 2240 O O . THR A 1 311 ? -1.09959 -30.12641 5.16249 1.000 44.74303 311 THR A O 1
ATOM 2244 N N . VAL A 1 312 ? 0.19407 -28.29596 5.41223 1.000 48.66868 312 VAL A N 1
ATOM 2245 C CA . VAL A 1 312 ? 1.41630 -29.07890 5.57332 1.000 48.15465 312 VAL A CA 1
ATOM 2246 C C . VAL A 1 312 ? 1.37578 -30.00469 6.77894 1.000 46.81041 312 VAL A C 1
ATOM 2247 O O . VAL A 1 312 ? 2.21231 -30.89261 6.87810 1.000 58.93613 312 VAL A O 1
ATOM 2251 N N . CYS A 1 313 ? 0.42389 -29.83088 7.69223 1.000 48.61842 313 CYS A N 1
ATOM 2252 C CA . CYS A 1 313 ? 0.29059 -30.69621 8.85671 1.000 44.58968 313 CYS A CA 1
ATOM 2253 C C . CYS A 1 313 ? -1.00364 -31.49122 8.84435 1.000 48.42535 313 CYS A C 1
ATOM 2254 O O . CYS A 1 313 ? -1.36100 -32.08931 9.86910 1.000 52.62255 313 CYS A O 1
ATOM 2257 N N . ALA A 1 314 ? -1.69877 -31.53232 7.70342 1.000 4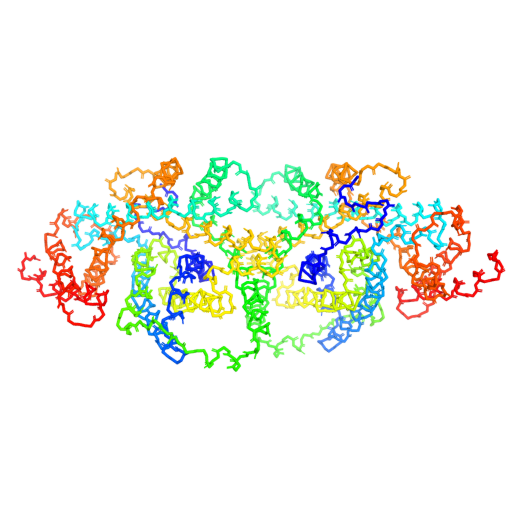7.88838 314 ALA A N 1
ATOM 2258 C CA . ALA A 1 314 ? -3.02045 -32.15816 7.63453 1.000 48.95491 314 ALA A CA 1
ATOM 2259 C C . ALA A 1 314 ? -3.00268 -33.60817 8.13098 1.000 51.74469 314 ALA A C 1
ATOM 2260 O O . ALA A 1 314 ? -3.76635 -33.97199 9.03452 1.000 50.65590 314 ALA A O 1
ATOM 2262 N N . LEU A 1 315 ? -2.14682 -34.45936 7.54011 1.000 53.80786 315 LEU A N 1
ATOM 2263 C CA . LEU A 1 315 ? -2.15867 -35.88950 7.87867 1.000 57.25569 315 LEU A CA 1
ATOM 2264 C C . LEU A 1 315 ? -1.82109 -36.10889 9.34306 1.000 58.12358 315 LEU A C 1
ATOM 2265 O O . LEU A 1 315 ? -2.49321 -36.88117 10.04402 1.000 52.78945 315 LEU A O 1
ATOM 2270 N N . TRP A 1 316 ? -0.76160 -35.43832 9.81316 1.000 60.65899 316 TRP A N 1
ATOM 2271 C CA . TRP A 1 316 ? -0.38490 -35.50827 11.21753 1.000 57.89300 316 TRP A CA 1
ATOM 2272 C C . TRP A 1 316 ? -1.55233 -35.12547 12.11512 1.000 62.62567 316 TRP A C 1
ATOM 2273 O O . TRP A 1 316 ? -1.79899 -35.78178 13.13396 1.000 66.74138 316 TRP A O 1
ATOM 2284 N N . LEU A 1 317 ? -2.31272 -34.09138 11.73163 1.000 56.75626 317 LEU A N 1
ATOM 2285 C CA . LEU A 1 317 ? -3.47362 -33.70089 12.53001 1.000 57.61532 317 LEU A CA 1
ATOM 2286 C C . LEU A 1 317 ? -4.59613 -34.73329 12.42428 1.000 56.26390 317 LEU A C 1
ATOM 2287 O O . LEU A 1 317 ? -5.26446 -35.04078 13.41958 1.000 57.27405 317 LEU A O 1
ATOM 2292 N N . TYR A 1 318 ? -4.84364 -35.24384 11.21657 1.000 51.13221 318 TYR A N 1
ATOM 2293 C CA . TYR A 1 318 ? -5.83249 -36.30272 11.03247 1.000 58.59590 318 TYR A CA 1
ATOM 2294 C C . TYR A 1 318 ? -5.53613 -37.50070 11.93312 1.000 60.57838 318 TYR A C 1
ATOM 2295 O O . TYR A 1 318 ? -6.43640 -38.04073 12.59032 1.000 59.94741 318 TYR A O 1
ATOM 2304 N N . ASN A 1 319 ? -4.27857 -37.92823 11.98363 1.000 56.36613 319 ASN A N 1
ATOM 2305 C CA . ASN A 1 319 ? -3.95025 -39.10069 12.77937 1.000 67.40894 319 ASN A CA 1
ATOM 2306 C C . ASN A 1 319 ? -3.91677 -38.77248 14.26896 1.000 74.57536 319 ASN A C 1
ATOM 2307 O O . ASN A 1 319 ? -4.93732 -38.88233 14.95841 1.000 73.26321 319 ASN A O 1
ATOM 2312 N N . ASN A 1 320 ? -2.75675 -38.34114 14.76885 1.000 80.36212 320 ASN A N 1
ATOM 2313 C CA . ASN A 1 320 ? -2.55975 -38.26675 16.21337 1.000 80.38650 320 ASN A CA 1
ATOM 2314 C C . ASN A 1 320 ? -3.37276 -37.13957 16.83136 1.000 73.00237 320 ASN A C 1
ATOM 2315 O O . ASN A 1 320 ? -4.09338 -37.34464 17.81529 1.000 77.68459 320 ASN A O 1
ATOM 2320 N N . PHE A 1 321 ? -3.28881 -35.94652 16.25831 1.000 72.31762 321 PHE A N 1
ATOM 2321 C CA . PHE A 1 321 ? -3.75828 -34.75893 16.96456 1.000 75.61486 321 PHE A CA 1
ATOM 2322 C C . PHE A 1 321 ? -5.27679 -34.62841 17.04001 1.000 73.04819 321 PHE A C 1
ATOM 2323 O O . PHE A 1 321 ? -5.76880 -33.53983 17.36112 1.000 72.30550 321 PHE A O 1
ATOM 2331 N N . VAL A 1 322 ? -6.03490 -35.70157 16.77226 1.000 66.19575 322 VAL A N 1
ATOM 2332 C CA . VAL A 1 322 ? -7.48524 -35.57548 16.88657 1.000 60.25795 322 VAL A CA 1
ATOM 2333 C C . VAL A 1 322 ? -7.92769 -35.75782 18.32909 1.000 67.09297 322 VAL A C 1
ATOM 2334 O O . VAL A 1 322 ? -8.78183 -35.01102 18.81911 1.000 70.71401 322 VAL A O 1
ATOM 2338 N N . GLY A 1 323 ? -7.34802 -36.73105 19.04044 1.000 64.83631 323 GLY A N 1
ATOM 2339 C CA . GLY A 1 323 ? -7.56468 -36.80997 20.47748 1.000 63.13165 323 GLY A CA 1
ATOM 2340 C C . GLY A 1 323 ? -7.07932 -35.57386 21.20914 1.000 69.12321 323 GLY A C 1
ATOM 2341 O O . GLY A 1 323 ? -7.69090 -35.14469 22.19231 1.000 68.56356 323 GLY A O 1
ATOM 2342 N N . TRP A 1 324 ? -5.98237 -34.98110 20.73562 1.000 71.58448 324 TRP A N 1
ATOM 2343 C CA . TRP A 1 324 ? -5.51544 -33.71027 21.27793 1.000 71.64754 324 TRP A CA 1
ATOM 2344 C C . TRP A 1 324 ? -6.48787 -32.58215 20.96774 1.000 71.58919 324 TRP A C 1
ATOM 2345 O O . TRP A 1 324 ? -6.83901 -31.79280 21.85079 1.000 69.22699 324 TRP A O 1
ATOM 2356 N N . LEU A 1 325 ? -6.92714 -32.48475 19.71361 1.000 72.66459 325 LEU A N 1
ATOM 2357 C CA . LEU A 1 325 ? -7.87281 -31.43730 19.35352 1.000 71.08587 325 LEU A CA 1
ATOM 2358 C C . LEU A 1 325 ? -9.15556 -31.54795 20.17007 1.000 73.81141 325 LEU A C 1
ATOM 2359 O O . LEU A 1 325 ? -9.69688 -30.53281 20.62717 1.000 77.77235 325 LEU A O 1
ATOM 2364 N N . THR A 1 326 ? -9.64475 -32.76815 20.39333 1.000 70.07941 326 THR A N 1
ATOM 2365 C CA . THR A 1 326 ? -10.82986 -32.90913 21.23137 1.000 73.77191 326 THR A CA 1
ATOM 2366 C C . THR A 1 326 ? -10.54346 -32.54355 22.68035 1.000 72.40536 326 THR A C 1
ATOM 2367 O O . THR A 1 326 ? -11.45251 -32.09174 23.38735 1.000 76.65141 326 THR A O 1
ATOM 2371 N N . PHE A 1 327 ? -9.30313 -32.72481 23.14237 1.000 70.12561 327 PHE A N 1
ATOM 2372 C CA . PHE A 1 327 ? -8.99998 -32.46276 24.54756 1.000 73.88912 327 PHE A CA 1
ATOM 2373 C C . PHE A 1 327 ? -9.00449 -30.96905 24.84822 1.000 67.45915 327 PHE A C 1
ATOM 2374 O O . PHE A 1 327 ? -9.74162 -30.50683 25.72720 1.000 62.90438 327 PHE A O 1
ATOM 2382 N N . LEU A 1 328 ? -8.15025 -30.20788 24.15037 1.000 71.46403 328 LEU A N 1
ATOM 2383 C CA . LEU A 1 328 ? -8.14146 -28.74979 24.27186 1.000 68.24125 328 LEU A CA 1
ATOM 2384 C C . LEU A 1 328 ? -9.54633 -28.17439 24.16307 1.000 69.75333 328 LEU A C 1
ATOM 2385 O O . LEU A 1 328 ? -9.95631 -27.33238 24.97449 1.000 73.43095 328 LEU A O 1
ATOM 2390 N N . SER A 1 329 ? -10.30402 -28.62768 23.16354 1.000 66.49192 329 SER A N 1
ATOM 2391 C CA . SER A 1 329 ? -11.62936 -28.08149 22.91959 1.000 60.94370 329 SER A CA 1
ATOM 2392 C C . SER A 1 329 ? -12.54207 -28.14975 24.13633 1.000 57.59516 329 SER A C 1
ATOM 2393 O O . SER A 1 329 ? -13.56800 -27.46673 24.14675 1.000 60.84982 329 SER A O 1
ATOM 2396 N N . ALA A 1 330 ? -12.19539 -28.91716 25.16858 1.000 60.00255 330 ALA A N 1
ATOM 2397 C CA . ALA A 1 330 ? -13.06623 -28.99419 26.33793 1.000 64.30672 330 ALA A CA 1
ATOM 2398 C C . ALA A 1 330 ? -13.12712 -27.67688 27.11166 1.000 54.47453 330 ALA A C 1
ATOM 2399 O O . ALA A 1 330 ? -14.04078 -27.48368 27.92508 1.000 50.55712 330 ALA A O 1
ATOM 2401 N N . ALA A 1 331 ? -12.17964 -26.77517 26.88321 1.000 48.93006 331 ALA A N 1
ATOM 2402 C CA . ALA A 1 331 ? -12.23349 -25.45150 27.48286 1.000 49.13876 331 ALA A CA 1
ATOM 2403 C C . ALA A 1 331 ? -13.09263 -24.46332 26.69072 1.000 51.55278 331 ALA A C 1
ATOM 2404 O O . ALA A 1 331 ? -13.33127 -23.34943 27.17277 1.000 49.36741 331 ALA A O 1
ATOM 2406 N N . ILE A 1 332 ? -13.58027 -24.84385 25.51205 1.000 48.28500 332 ILE A N 1
ATOM 2407 C CA . ILE A 1 332 ? -14.32148 -23.93834 24.63772 1.000 47.25846 332 ILE A CA 1
ATOM 2408 C C . ILE A 1 332 ? -15.75085 -23.69434 25.12686 1.000 44.01738 332 ILE A C 1
ATOM 2409 O O . ILE A 1 332 ? -16.16264 -22.52485 25.18921 1.000 41.59176 332 ILE A O 1
ATOM 2414 N N . PRO A 1 333 ? -16.53774 -24.71063 25.49301 1.000 43.02921 333 PRO A N 1
ATOM 2415 C CA . PRO A 1 333 ? -17.90484 -24.44331 26.00435 1.000 41.39654 333 PRO A CA 1
ATOM 2416 C C . PRO A 1 333 ? -17.92406 -23.45976 27.17095 1.000 45.05379 333 PRO A C 1
ATOM 2417 O O . PRO A 1 333 ? -18.76282 -22.54350 27.17435 1.000 45.07187 333 PRO A O 1
ATOM 2421 N N . PRO A 1 334 ? -17.05783 -23.59716 28.19848 1.000 46.91910 334 PRO A N 1
ATOM 2422 C CA . PRO A 1 334 ? -17.12991 -22.60410 29.29724 1.000 44.99568 334 PRO A CA 1
ATOM 2423 C C . PRO A 1 334 ? -16.86921 -21.17395 28.83308 1.000 44.75439 334 PRO A C 1
ATOM 2424 O O . PRO A 1 334 ? -17.52245 -20.24037 29.31656 1.000 36.76927 334 PRO A O 1
ATOM 2428 N N . VAL A 1 335 ? -15.94316 -20.99065 27.88468 1.000 39.38299 335 VAL A N 1
ATOM 2429 C CA . VAL A 1 335 ? -15.68955 -19.67896 27.30195 1.000 45.68223 335 VAL A CA 1
ATOM 2430 C C . VAL A 1 335 ? -16.96646 -19.08668 26.71859 1.000 47.02369 335 VAL A C 1
ATOM 2431 O O . VAL A 1 335 ? -17.17570 -17.86561 26.77143 1.000 43.84983 335 VAL A O 1
ATOM 2435 N N . GLY A 1 336 ? -17.83856 -19.92630 26.14923 1.000 42.10349 336 GLY A N 1
ATOM 2436 C CA . GLY A 1 336 ? -19.09574 -19.41008 25.62693 1.000 38.16083 336 GLY A CA 1
ATOM 2437 C C . GLY A 1 336 ? -20.02499 -18.93701 26.72758 1.000 39.79920 336 GLY A C 1
ATOM 2438 O O . GLY A 1 336 ? -20.66307 -17.88220 26.61134 1.000 38.94571 336 GLY A O 1
ATOM 2439 N N . GLY A 1 337 ? -20.10656 -19.70507 27.81881 1.000 41.86621 337 GLY A N 1
ATOM 2440 C CA . GLY A 1 337 ? -20.9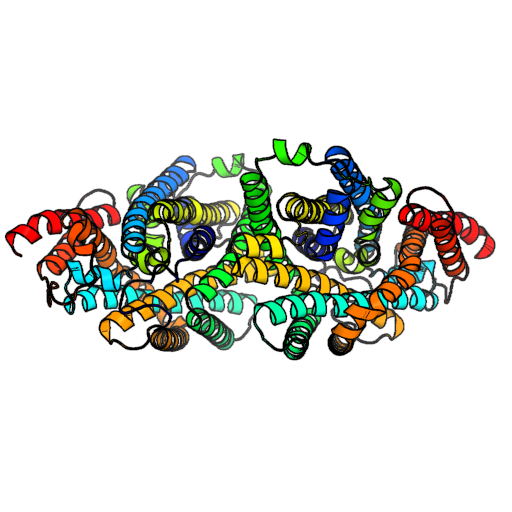7658 -19.32730 28.91700 1.000 39.63701 337 GLY A CA 1
ATOM 2441 C C . GLY A 1 337 ? -20.53484 -18.05921 29.61383 1.000 40.27613 337 GLY A C 1
ATOM 2442 O O . GLY A 1 337 ? -21.36991 -17.29232 30.10285 1.000 41.13484 337 GLY A O 1
ATOM 2443 N N . VAL A 1 338 ? -19.22575 -17.82856 29.69176 1.000 37.11580 338 VAL A N 1
ATOM 2444 C CA . VAL A 1 338 ? -18.74108 -16.61496 30.32761 1.000 41.92313 338 VAL A CA 1
ATOM 2445 C C . VAL A 1 338 ? -19.13713 -15.40125 29.49223 1.000 41.95764 338 VAL A C 1
ATOM 2446 O O . VAL A 1 338 ? -19.73644 -14.45099 30.00391 1.000 44.43676 338 VAL A O 1
ATOM 2450 N N . ILE A 1 339 ? -18.85916 -15.45207 28.18291 1.000 40.49558 339 ILE A N 1
ATOM 2451 C CA . ILE A 1 339 ? -19.17870 -14.35266 27.27127 1.000 39.91207 339 ILE A CA 1
ATOM 2452 C C . ILE A 1 339 ? -20.66187 -13.99933 27.34856 1.000 41.42461 339 ILE A C 1
ATOM 2453 O O . ILE A 1 339 ? -21.03654 -12.83940 27.57566 1.000 43.23981 339 ILE A O 1
ATOM 2458 N N . ILE A 1 340 ? -21.52663 -14.99492 27.16365 1.000 41.96239 340 ILE A N 1
ATOM 2459 C CA . ILE A 1 340 ? -22.96240 -14.75914 27.27796 1.000 40.87663 340 ILE A CA 1
ATOM 2460 C C . ILE A 1 340 ? -23.28892 -14.16294 28.63846 1.000 43.79133 340 ILE A C 1
ATOM 2461 O O . ILE A 1 340 ? -23.96907 -13.13504 28.73816 1.000 43.44375 340 ILE A O 1
ATOM 2466 N N . ALA A 1 341 ? -22.80027 -14.80010 29.70893 1.000 44.35853 341 ALA A N 1
ATOM 2467 C CA . ALA A 1 341 ? -23.16269 -14.35322 31.04918 1.000 49.34966 341 ALA A CA 1
ATOM 2468 C C . ALA A 1 341 ? -22.70622 -12.92577 31.28151 1.000 46.64070 341 ALA A C 1
ATOM 2469 O O . ALA A 1 341 ? -23.41564 -12.13249 31.91478 1.000 45.31414 341 ALA A O 1
ATOM 2471 N N . ASP A 1 342 ? -21.53495 -12.57048 30.76248 1.000 42.70507 342 ASP A N 1
ATOM 2472 C CA . ASP A 1 342 ? -21.06422 -11.22159 31.01003 1.000 47.55838 342 ASP A CA 1
ATOM 2473 C C . ASP A 1 342 ? -21.92071 -10.21186 30.26978 1.000 47.91508 342 ASP A C 1
ATOM 2474 O O . ASP A 1 342 ? -22.21697 -9.13444 30.80181 1.000 51.74377 342 ASP A O 1
ATOM 2479 N N . TYR A 1 343 ? -22.35019 -10.55399 29.05268 1.000 45.92004 343 TYR A N 1
ATOM 2480 C CA . TYR A 1 343 ? -23.28753 -9.69586 28.33883 1.000 48.21507 343 TYR A CA 1
ATOM 2481 C C . TYR A 1 343 ? -24.59841 -9.56194 29.10557 1.000 49.41355 343 TYR A C 1
ATOM 2482 O O . TYR A 1 343 ? -25.10360 -8.44917 29.30299 1.000 46.94142 343 TYR A O 1
ATOM 2491 N N . LEU A 1 344 ? -25.18053 -10.69257 29.52236 1.000 46.53426 344 LEU A N 1
ATOM 2492 C CA . LEU A 1 344 ? -26.43124 -10.62967 30.27167 1.000 48.89852 344 LEU A CA 1
ATOM 2493 C C . LEU A 1 344 ? -26.27792 -9.78365 31.52322 1.000 50.53664 344 LEU A C 1
ATOM 2494 O O . LEU A 1 344 ? -27.16643 -8.99349 31.85444 1.000 52.27270 344 LEU A O 1
ATOM 2499 N N . MET A 1 345 ? -25.14605 -9.91733 32.21868 1.000 50.20556 345 MET A N 1
ATOM 2500 C CA . MET A 1 345 ? -24.94421 -9.15579 33.44725 1.000 49.67042 345 MET A CA 1
ATOM 2501 C C . MET A 1 345 ? -24.71869 -7.68005 33.15783 1.000 50.65745 345 MET A C 1
ATOM 2502 O O . MET A 1 345 ? -25.19874 -6.81856 33.89640 1.000 53.89003 345 MET A O 1
ATOM 2507 N N . ASN A 1 346 ? -23.96353 -7.36653 32.11489 1.000 49.60225 346 ASN A N 1
ATOM 2508 C CA . ASN A 1 346 ? -23.47104 -6.01235 31.90680 1.000 46.54842 346 ASN A CA 1
ATOM 2509 C C . ASN A 1 346 ? -23.80739 -5.51599 30.50338 1.000 41.71036 346 ASN A C 1
ATOM 2510 O O . ASN A 1 346 ? -22.94522 -4.99384 29.80206 1.000 45.45774 346 ASN A O 1
ATOM 2515 N N . LYS A 1 347 ? -25.06875 -5.66038 30.07453 1.000 45.74577 347 LYS A N 1
ATOM 2516 C CA . LYS A 1 347 ? -25.47556 -5.18455 28.74659 1.000 45.38651 347 LYS A CA 1
ATOM 2517 C C . LYS A 1 347 ? -24.97125 -3.77397 28.46768 1.000 47.40387 347 LYS A C 1
ATOM 2518 O O . LYS A 1 347 ? -24.34038 -3.52491 27.43297 1.000 45.65006 347 LYS A O 1
ATOM 2524 N N . ALA A 1 348 ? -25.23394 -2.83661 29.39196 1.000 44.53971 348 ALA A N 1
ATOM 2525 C CA . ALA A 1 348 ? -24.90541 -1.43346 29.14817 1.000 43.74173 348 ALA A CA 1
ATOM 2526 C C . ALA A 1 348 ? -23.45065 -1.26167 28.74597 1.000 46.71104 348 ALA A C 1
ATOM 2527 O O . ALA A 1 348 ? -23.13154 -0.42088 27.89395 1.000 46.19983 348 ALA A O 1
ATOM 2529 N N . ARG A 1 349 ? -22.56119 -2.06735 29.33325 1.000 47.67453 349 ARG A N 1
ATOM 2530 C CA . ARG A 1 349 ? -21.14260 -2.02499 28.98884 1.000 46.52024 349 ARG A CA 1
ATOM 2531 C C . ARG A 1 349 ? -20.90498 -2.19706 27.49377 1.000 41.12733 349 ARG A C 1
ATOM 2532 O O . ARG A 1 349 ? -19.91171 -1.68804 26.96767 1.000 41.96959 349 ARG A O 1
ATOM 2540 N N . TYR A 1 350 ? -21.78326 -2.92082 26.79717 1.000 43.41611 350 TYR A N 1
ATOM 2541 C CA . TYR A 1 350 ? -21.55358 -3.26463 25.39933 1.000 43.33933 350 TYR A CA 1
ATOM 2542 C C . TYR A 1 350 ? -22.09423 -2.22588 24.43984 1.000 45.58322 350 TYR A C 1
ATOM 2543 O O . TYR A 1 350 ? -22.00641 -2.42442 23.22090 1.000 48.63822 350 TYR A O 1
ATOM 2552 N N . ASN A 1 351 ? -22.63404 -1.12563 24.96260 1.000 45.65487 351 ASN A N 1
ATOM 2553 C CA . ASN A 1 351 ? -23.20795 -0.09042 24.11312 1.000 45.55045 351 ASN A CA 1
ATOM 2554 C C . ASN A 1 351 ? -22.17433 0.47862 23.15360 1.000 45.24579 351 ASN A C 1
ATOM 2555 O O . ASN A 1 351 ? -22.49098 0.77273 21.99676 1.000 48.50026 351 ASN A O 1
ATOM 2560 N N . THR A 1 352 ? -20.93989 0.65369 23.61554 1.000 44.21870 352 THR A N 1
ATOM 2561 C CA . THR A 1 352 ? -19.83791 1.09951 22.77814 1.000 38.96288 352 THR A CA 1
ATOM 2562 C C . THR A 1 352 ? -18.68661 0.10907 22.86847 1.000 41.47884 352 THR A C 1
ATOM 2563 O O . THR A 1 352 ? -18.49580 -0.55658 23.89366 1.000 38.85864 352 THR A O 1
ATOM 2567 N N . PHE A 1 353 ? -17.88047 0.06191 21.81362 1.000 37.20171 353 PHE A N 1
ATOM 2568 C CA . PHE A 1 353 ? -16.59862 -0.63511 21.88103 1.000 41.02345 353 PHE A CA 1
ATOM 2569 C C . PHE A 1 353 ? -15.58744 0.37055 22.42139 1.000 42.07015 353 PHE A C 1
ATOM 2570 O O . PHE A 1 353 ? -14.98606 1.14642 21.68232 1.000 45.27451 353 PHE A O 1
ATOM 2578 N N . ASN A 1 354 ? -15.40701 0.36862 23.73580 1.000 44.63204 354 ASN A N 1
ATOM 2579 C CA . ASN A 1 354 ? -14.55044 1.33755 24.41626 1.000 42.85999 354 ASN A CA 1
ATOM 2580 C C . ASN A 1 354 ? -13.43026 0.58247 25.13039 1.000 46.08755 354 ASN A C 1
ATOM 2581 O O . ASN A 1 354 ? -13.60754 0.12823 26.26820 1.000 42.55899 354 ASN A O 1
ATOM 2586 N N . ILE A 1 355 ? -12.28713 0.46080 24.44228 1.000 45.31977 355 ILE A N 1
ATOM 2587 C CA . ILE A 1 355 ? -11.08600 -0.14406 25.01957 1.000 45.67549 355 ILE A CA 1
ATOM 2588 C C . ILE A 1 355 ? -10.83072 0.42493 26.40998 1.000 52.03125 355 ILE A C 1
ATOM 2589 O O . ILE A 1 355 ? -10.47592 -0.30291 27.35237 1.000 44.69380 355 ILE A O 1
ATOM 2594 N N . ALA A 1 356 ? -11.04495 1.74154 26.55714 1.000 47.54053 356 ALA A N 1
ATOM 2595 C CA . ALA A 1 356 ? -10.52789 2.48370 27.70149 1.000 53.59639 356 ALA A CA 1
ATOM 2596 C C . ALA A 1 356 ? -11.15018 2.03533 29.01687 1.000 47.94058 356 ALA A C 1
ATOM 2597 O O . ALA A 1 356 ? -10.47781 2.06653 30.04861 1.000 48.87402 356 ALA A O 1
ATOM 2599 N N . THR A 1 357 ? -12.41464 1.61801 29.01315 1.000 46.05333 357 THR A N 1
ATOM 2600 C CA . THR A 1 357 ? -13.04244 1.10331 30.22256 1.000 46.59498 357 THR A CA 1
ATOM 2601 C C . THR A 1 357 ? -12.83245 -0.39954 30.41479 1.000 47.48530 357 THR A C 1
ATOM 2602 O O . THR A 1 357 ? -13.56293 -1.02007 31.19929 1.000 42.71334 357 THR A O 1
ATOM 2606 N N . MET A 1 358 ? -11.87770 -1.01046 29.72364 1.000 41.59813 358 MET A N 1
ATOM 2607 C CA . MET A 1 358 ? -11.81558 -2.46241 29.78613 1.000 47.33478 358 MET A CA 1
ATOM 2608 C C . MET A 1 358 ? -10.64808 -2.86377 30.67337 1.000 47.24111 358 MET A C 1
ATOM 2609 O O . MET A 1 358 ? -9.72369 -2.07640 30.90559 1.000 45.11248 358 MET A O 1
ATOM 2614 N N . GLN A 1 359 ? -10.70164 -4.09203 31.18436 1.000 46.72736 359 GLN A N 1
ATOM 2615 C CA . GLN A 1 359 ? -9.57938 -4.58582 31.96623 1.000 44.40445 359 GLN A CA 1
ATOM 2616 C C . GLN A 1 359 ? -8.48258 -5.11789 31.04919 1.000 43.79087 359 GLN A C 1
ATOM 2617 O O . GLN A 1 359 ? -8.71189 -5.46403 29.88716 1.000 44.28242 359 GLN A O 1
ATOM 2623 N N . SER A 1 360 ? -7.27015 -5.18456 31.58780 1.000 44.46165 360 SER A N 1
ATOM 2624 C CA . SER A 1 360 ? -6.21618 -5.92144 30.90156 1.000 46.74394 360 SER A CA 1
ATOM 2625 C C . SER A 1 360 ? -6.48543 -7.42692 30.95221 1.000 45.94727 360 SER A C 1
ATOM 2626 O O . SER A 1 360 ? -6.34925 -8.12882 29.93856 1.000 40.52709 360 SER A O 1
ATOM 2629 N N . VAL A 1 361 ? -6.86686 -7.93253 32.13211 1.000 43.32377 361 VAL A N 1
ATOM 2630 C CA . VAL A 1 361 ? -7.14278 -9.34768 32.38645 1.000 39.53420 361 VAL A CA 1
ATOM 2631 C C . VAL A 1 361 ? -8.13590 -9.43677 33.52974 1.000 46.21338 361 VAL A C 1
ATOM 2632 O O . VAL A 1 361 ? -7.95157 -8.80287 34.57337 1.000 49.88270 361 VAL A O 1
ATOM 2636 N N . ASN A 1 362 ? -9.16805 -10.24318 33.35116 1.000 40.62232 362 ASN A N 1
ATOM 2637 C CA . ASN A 1 362 ? -10.10762 -10.56058 34.41428 1.000 40.56754 362 ASN A CA 1
ATOM 2638 C C . ASN A 1 362 ? -9.81559 -12.00481 34.81184 1.000 48.55089 362 ASN A C 1
ATOM 2639 O O . ASN A 1 362 ? -10.23359 -12.94326 34.12538 1.000 42.21560 362 ASN A O 1
ATOM 2644 N N . TRP A 1 363 ? -9.08638 -12.17729 35.92162 1.000 45.46066 363 TRP A N 1
ATOM 2645 C CA . TRP A 1 363 ? -8.79810 -13.51711 36.41307 1.000 45.47561 363 TRP A CA 1
ATOM 2646 C C . TRP A 1 363 ? -10.06426 -14.28754 36.75498 1.000 46.94000 363 TRP A C 1
ATOM 2647 O O . TRP A 1 363 ? -10.04124 -15.52286 36.72942 1.000 46.37464 363 TRP A O 1
ATOM 2658 N N . VAL A 1 364 ? -11.17502 -13.60322 37.03745 1.000 43.83730 364 VAL A N 1
ATOM 2659 C CA . VAL A 1 364 ? -12.39868 -14.34435 37.33949 1.000 46.05584 364 VAL A CA 1
ATOM 2660 C C . VAL A 1 364 ? -12.90092 -15.06893 36.09733 1.000 46.67192 364 VAL A C 1
ATOM 2661 O O . VAL A 1 364 ? -13.44968 -16.17484 36.19613 1.000 43.58960 364 VAL A O 1
ATOM 2665 N N . ALA A 1 365 ? -12.70649 -14.48182 34.91231 1.000 47.08694 365 ALA A N 1
ATOM 2666 C CA . ALA A 1 365 ? -13.05605 -15.17449 33.67214 1.000 46.36173 365 ALA A CA 1
ATOM 2667 C C . ALA A 1 365 ? -12.28754 -16.48866 33.53240 1.000 45.97354 365 ALA A C 1
ATOM 2668 O O . ALA A 1 365 ? -12.88157 -17.55104 33.29882 1.000 44.19403 365 ALA A O 1
ATOM 2670 N N . LEU A 1 366 ? -10.95824 -16.43231 33.66063 1.000 45.03599 366 LEU A N 1
ATOM 2671 C CA . LEU A 1 366 ? -10.15295 -17.65006 33.61337 1.000 47.14040 366 LEU A CA 1
ATOM 2672 C C . LEU A 1 366 ? -10.57476 -18.63925 34.69489 1.000 47.83377 366 LEU A C 1
ATOM 2673 O O . LEU A 1 366 ? -10.69278 -19.84508 34.42960 1.000 47.98638 366 LEU A O 1
ATOM 2678 N N . LEU A 1 367 ? -10.82607 -18.14541 35.91550 1.000 42.99715 367 LEU A N 1
ATOM 2679 C CA . LEU A 1 367 ? -11.30695 -19.01504 36.98667 1.000 43.60424 367 LEU A CA 1
ATOM 2680 C C . LEU A 1 367 ? -12.62328 -19.68350 36.61264 1.000 44.46645 367 LEU A C 1
ATOM 2681 O O . LEU A 1 367 ? -12.82259 -20.87253 36.88662 1.000 50.33200 367 LEU A O 1
ATOM 2686 N N . ALA A 1 368 ? -13.53140 -18.93740 35.98018 1.000 44.32698 368 ALA A N 1
ATOM 2687 C CA . ALA A 1 368 ? -14.82140 -19.49780 35.58101 1.000 44.74244 368 ALA A CA 1
ATOM 2688 C C . ALA A 1 368 ? -14.66494 -20.60231 34.53701 1.000 45.75137 368 ALA A C 1
ATOM 2689 O O . ALA A 1 368 ? -15.40666 -21.58915 34.56002 1.000 41.43190 368 ALA A O 1
ATOM 2691 N N . VAL A 1 369 ? -13.72599 -20.44620 33.60156 1.000 43.01115 369 VAL A N 1
ATOM 2692 C CA . VAL A 1 369 ? -13.54169 -21.46102 32.56680 1.000 46.42591 369 VAL A CA 1
ATOM 2693 C C . VAL A 1 369 ? -13.07447 -22.77444 33.18781 1.000 47.35319 369 VAL A C 1
ATOM 2694 O O . VAL A 1 369 ? -13.61253 -23.84723 32.89181 1.000 46.61109 369 VAL A O 1
ATOM 2698 N N . ALA A 1 370 ? -12.07024 -22.70176 34.06533 1.000 50.35500 370 ALA A N 1
ATOM 2699 C CA . ALA A 1 370 ? -11.61284 -23.87181 34.80649 1.000 47.18019 370 ALA A CA 1
ATOM 2700 C C . ALA A 1 370 ? -12.76753 -24.55736 35.53235 1.000 47.49746 370 ALA A C 1
ATOM 2701 O O . ALA A 1 370 ? -12.94625 -25.77991 35.43368 1.000 48.37266 370 ALA A O 1
ATOM 2703 N N . ILE A 1 371 ? -13.58302 -23.77563 36.24288 1.000 48.53194 371 ILE A N 1
ATOM 2704 C CA . ILE A 1 371 ? -14.71018 -24.34870 36.97702 1.000 48.33338 371 ILE A CA 1
ATOM 2705 C C . ILE A 1 371 ? -15.66082 -25.06516 36.02715 1.000 50.05808 371 ILE A C 1
ATOM 2706 O O . ILE A 1 371 ? -16.10002 -26.19131 36.29171 1.000 54.00797 371 ILE A O 1
ATOM 2711 N N . GLY A 1 372 ? -16.00224 -24.42100 34.90936 1.000 46.41507 372 GLY A N 1
ATOM 2712 C CA . GLY A 1 372 ? -16.85620 -25.07580 33.93354 1.000 46.33155 372 GLY A CA 1
ATOM 2713 C C . GLY A 1 372 ? -16.27066 -26.37928 33.41776 1.000 48.29830 372 GLY A C 1
ATOM 2714 O O . GLY A 1 372 ? -17.00133 -27.34477 33.18098 1.000 50.21693 372 GLY A O 1
ATOM 2715 N N . ILE A 1 373 ? -14.95011 -26.41952 33.20922 1.000 43.58030 373 ILE A N 1
ATOM 2716 C CA . ILE A 1 373 ? -14.31785 -27.66431 32.78438 1.000 50.95346 373 ILE A CA 1
ATOM 2717 C C . ILE A 1 373 ? -14.54824 -28.74499 33.83579 1.000 55.04049 373 ILE A C 1
ATOM 2718 O O . ILE A 1 373 ? -14.93320 -29.87733 33.52346 1.000 55.60368 373 ILE A O 1
ATOM 2723 N N . VAL A 1 374 ? -14.34561 -28.39068 35.10531 1.000 53.52576 374 VAL A N 1
ATOM 2724 C CA . VAL A 1 374 ? -14.58846 -29.32427 36.19743 1.000 57.00425 374 VAL A CA 1
ATOM 2725 C C . VAL A 1 374 ? -16.04978 -29.74355 36.22759 1.000 58.18470 374 VAL A C 1
ATOM 2726 O O . VAL A 1 374 ? -16.36852 -30.92242 36.42834 1.000 58.26041 374 VAL A O 1
ATOM 2730 N N . ALA A 1 375 ? -16.96101 -28.78694 36.02701 1.000 56.10914 375 ALA A N 1
ATOM 2731 C CA . ALA A 1 375 ? -18.38165 -29.11632 36.00004 1.000 55.50871 375 ALA A CA 1
ATOM 2732 C C . ALA A 1 375 ? -18.69276 -30.10934 34.89078 1.000 59.17526 375 ALA A C 1
ATOM 2733 O O . ALA A 1 375 ? -19.51515 -31.01587 35.06995 1.000 56.34205 375 ALA A O 1
ATOM 2735 N N . GLY A 1 376 ? -18.03949 -29.95671 33.73761 1.000 55.49817 376 GLY A N 1
ATOM 2736 C CA . GLY A 1 376 ? -18.23340 -30.91520 32.66652 1.000 57.75892 376 GLY A CA 1
ATOM 2737 C C . GLY A 1 376 ? -17.68406 -32.28853 33.00908 1.000 63.71455 376 GLY A C 1
ATOM 2738 O O . GLY A 1 376 ? -18.31160 -33.31094 32.71230 1.000 62.53763 376 GLY A O 1
ATOM 2739 N N . HIS A 1 377 ? -16.51090 -32.33199 33.64706 1.000 64.52458 377 HIS A N 1
ATOM 2740 C CA . HIS A 1 377 ? -15.85919 -33.60231 33.93900 1.000 68.92200 377 HIS A CA 1
ATOM 2741 C C . HIS A 1 377 ? -16.51360 -34.36603 35.08529 1.000 67.08321 377 HIS A C 1
ATOM 2742 O O . HIS A 1 377 ? -16.37766 -35.59116 35.14101 1.000 63.03641 377 HIS A O 1
ATOM 2749 N N . TRP A 1 378 ? -17.23071 -33.69067 35.98358 1.000 64.20267 378 TRP A N 1
ATOM 2750 C CA . TRP A 1 378 ? -17.77678 -34.34103 37.16792 1.000 64.08631 378 TRP A CA 1
ATOM 2751 C C . TRP A 1 378 ? -19.29553 -34.41864 37.17826 1.000 65.93940 378 TRP A C 1
ATOM 2752 O O . TRP A 1 378 ? -19.84835 -35.51144 37.34046 1.000 76.22739 378 TRP A O 1
ATOM 2763 N N . LEU A 1 379 ? -19.98342 -33.29577 37.01668 1.000 64.38881 379 LEU A N 1
ATOM 2764 C CA . LEU A 1 379 ? -21.43450 -33.27144 37.16088 1.000 67.08517 379 LEU A CA 1
ATOM 2765 C C . LEU A 1 379 ? -22.09150 -34.27638 36.21380 1.000 70.11527 379 LEU A C 1
ATOM 2766 O O . LEU A 1 379 ? -21.60234 -34.49549 35.10046 1.000 71.52369 379 LEU A O 1
ATOM 2771 N N . PRO A 1 380 ? -23.18237 -34.91465 36.62299 1.000 69.72473 380 PRO A N 1
ATOM 2772 C CA . PRO A 1 380 ? -23.90528 -35.80004 35.71114 1.000 64.52084 380 PRO A CA 1
ATOM 2773 C C . PRO A 1 380 ? -24.85569 -35.02026 34.81157 1.000 61.32533 380 PRO A C 1
ATOM 2774 O O . PRO A 1 380 ? -25.24551 -33.88833 35.09602 1.000 60.21688 380 PRO A O 1
ATOM 2778 N N . GLY A 1 381 ? -25.23465 -35.66095 33.70866 1.000 65.41471 381 GLY A N 1
ATOM 2779 C CA . GLY A 1 381 ? -26.09247 -35.02747 32.72853 1.000 55.64393 381 GLY A CA 1
ATOM 2780 C C . GLY A 1 381 ? -25.43817 -34.93313 31.36509 1.000 55.64499 381 GLY A C 1
ATOM 2781 O O . GLY A 1 381 ? -24.83294 -35.89631 30.88386 1.000 57.62711 381 GLY A O 1
ATOM 2782 N N . ILE A 1 382 ? -25.56490 -33.78021 30.72129 1.000 57.51558 382 ILE A N 1
ATOM 2783 C CA . ILE A 1 382 ? -24.96933 -33.55290 29.41314 1.000 55.46189 382 ILE A CA 1
ATOM 2784 C C . ILE A 1 382 ? -23.69129 -32.75023 29.62331 1.000 56.12634 382 ILE A C 1
ATOM 2785 O O . ILE A 1 382 ? -23.73874 -31.59432 30.07340 1.000 51.78567 382 ILE A O 1
ATOM 2790 N N . VAL A 1 383 ? -22.55102 -33.37397 29.32242 1.000 47.84210 383 VAL A N 1
ATOM 2791 C CA . VAL A 1 383 ? -21.23960 -32.77823 29.58387 1.000 54.27522 383 VAL A CA 1
ATOM 2792 C C . VAL A 1 383 ? -21.15524 -31.35423 29.02915 1.000 54.16851 383 VAL A C 1
ATOM 2793 O O . VAL A 1 383 ? -20.91095 -30.42704 29.81594 1.000 50.32297 383 VAL A O 1
ATOM 2797 N N . PRO A 1 384 ? -21.38247 -31.10635 27.72571 1.000 55.77199 384 PRO A N 1
ATOM 2798 C CA . PRO A 1 384 ? -21.24907 -29.71433 27.22862 1.000 51.91412 384 PRO A CA 1
ATOM 2799 C C . PRO A 1 384 ? -22.18431 -28.73416 27.90411 1.000 49.34883 384 PRO A C 1
ATOM 2800 O O . PRO A 1 384 ? -21.77100 -27.61633 28.22294 1.000 55.17079 384 PRO A O 1
ATOM 2804 N N . VAL A 1 385 ? -23.43885 -29.11563 28.13875 1.000 56.26516 385 VAL A N 1
ATOM 2805 C CA . VAL A 1 385 ? -24.36404 -28.20675 28.81224 1.000 53.46352 385 VAL A CA 1
ATOM 2806 C C . VAL A 1 385 ? -23.87181 -27.90622 30.21978 1.000 52.31071 385 VAL A C 1
ATOM 2807 O O . VAL A 1 385 ? -23.88153 -26.75133 30.66289 1.000 58.61678 385 VAL A O 1
ATOM 2811 N N . ASN A 1 386 ? -23.41113 -28.92976 30.93832 1.000 52.40365 386 ASN A N 1
ATOM 2812 C CA . ASN A 1 386 ? -22.86283 -28.68781 32.26992 1.000 55.06784 386 ASN A CA 1
ATOM 2813 C C . ASN A 1 386 ? -21.63642 -27.78455 32.20150 1.000 50.51852 386 ASN A C 1
ATOM 2814 O O . ASN A 1 386 ? -21.41835 -26.95079 33.08624 1.000 46.87176 386 ASN A O 1
ATOM 2819 N N . ALA A 1 387 ? -20.82889 -27.93968 31.15008 1.000 47.25323 387 ALA A N 1
ATOM 2820 C CA . ALA A 1 387 ? -19.59769 -27.17440 31.02315 1.000 45.86123 387 ALA A CA 1
ATOM 2821 C C . ALA A 1 387 ? -19.88904 -25.72016 30.65712 1.000 51.47881 387 ALA A C 1
ATOM 2822 O O . ALA A 1 387 ? -19.20859 -24.80327 31.13703 1.000 44.13696 387 ALA A O 1
ATOM 2824 N N . VAL A 1 388 ? -20.89146 -25.49754 29.79901 1.000 53.37299 388 VAL A N 1
ATOM 2825 C CA . VAL A 1 388 ? -21.34605 -24.14197 29.50301 1.000 50.20181 388 VAL A CA 1
ATOM 2826 C C . VAL A 1 388 ? -21.91782 -23.49273 30.75110 1.000 51.11379 388 VAL A C 1
ATOM 2827 O O . VAL A 1 388 ? -21.57255 -22.35220 31.08734 1.000 52.25256 388 VAL A O 1
ATOM 2831 N N . LEU A 1 389 ? -22.81551 -24.20202 31.44899 1.000 50.12593 389 LEU A N 1
ATOM 2832 C CA . LEU A 1 389 ? -23.47323 -23.60367 32.60648 1.000 52.68844 389 LEU A CA 1
ATOM 2833 C C . LEU A 1 389 ? -22.51303 -23.46997 33.78127 1.000 55.27693 389 LEU A C 1
ATOM 2834 O O . LEU A 1 389 ? -22.67979 -22.56884 34.61341 1.000 53.92125 389 LEU A O 1
ATOM 2839 N N . GLY A 1 390 ? -21.49255 -24.33268 33.84995 1.000 45.46610 390 GLY A N 1
ATOM 2840 C CA . GLY A 1 390 ? -20.47391 -24.17042 34.87487 1.000 46.01944 390 GLY A CA 1
ATOM 2841 C C . GLY A 1 390 ? -19.74558 -22.83998 34.76932 1.000 50.90157 390 GLY A C 1
ATOM 2842 O O . GLY A 1 390 ? -19.63655 -22.09137 35.74663 1.000 47.82743 390 GLY A O 1
ATOM 2843 N N . GLY A 1 391 ? -19.23660 -22.52475 33.57641 1.000 48.13340 391 GLY A N 1
ATOM 2844 C CA . GLY A 1 391 ? -18.58212 -21.24518 33.38990 1.000 45.55759 391 GLY A CA 1
ATOM 2845 C C . GLY A 1 391 ? -19.51683 -20.06479 33.59740 1.000 46.49914 391 GLY A C 1
ATOM 2846 O O . GLY A 1 391 ? -19.15305 -19.08428 34.24919 1.000 46.19281 391 GLY A O 1
ATOM 2847 N N . ALA A 1 392 ? -20.73750 -20.14475 33.05587 1.000 47.95564 392 ALA A N 1
ATOM 2848 C CA . ALA A 1 392 ? -21.63045 -18.98654 33.08406 1.000 50.49304 392 ALA A CA 1
ATOM 2849 C C . ALA A 1 392 ? -22.15786 -18.71942 34.48819 1.000 52.33247 392 ALA A C 1
ATOM 2850 O O . ALA A 1 392 ? -22.24660 -17.56219 34.91916 1.000 48.70377 392 ALA A O 1
ATOM 2852 N N . ILE A 1 393 ? -22.53197 -19.77330 35.21271 1.000 55.21946 393 ILE A N 1
ATOM 2853 C CA . ILE A 1 393 ? -23.09225 -19.57254 36.54129 1.000 55.34712 393 ILE A CA 1
ATOM 2854 C C . ILE A 1 393 ? -22.00031 -19.12249 37.50923 1.000 53.62437 393 ILE A C 1
ATOM 2855 O O . ILE A 1 393 ? -22.18158 -18.17283 38.28207 1.000 46.82539 393 ILE A O 1
ATOM 2860 N N . SER A 1 394 ? -20.84034 -19.78632 37.47422 1.000 51.72533 394 SER A N 1
ATOM 2861 C CA . SER A 1 394 ? -19.79903 -19.40484 38.41887 1.000 52.04456 394 SER A CA 1
ATOM 2862 C C . SER A 1 394 ? -19.25592 -18.01328 38.11384 1.000 48.17068 394 SER A C 1
ATOM 2863 O O . SER A 1 394 ? -18.89851 -17.27740 39.03960 1.000 48.35319 394 SER A O 1
ATOM 2866 N N . TYR A 1 395 ? -19.19382 -17.62903 36.83568 1.000 48.80932 395 TYR A N 1
ATOM 2867 C CA . TYR A 1 395 ? -18.83420 -16.24949 36.50430 1.000 49.86712 395 TYR A CA 1
ATOM 2868 C C . TYR A 1 395 ? -19.86150 -15.26584 37.05614 1.000 47.67006 395 TYR A C 1
ATOM 2869 O O . TYR A 1 395 ? -19.49937 -14.25948 37.67588 1.000 46.31471 395 TYR A O 1
ATOM 2878 N N . ALA A 1 396 ? -21.15095 -15.55848 36.86108 1.000 46.00910 396 ALA A N 1
ATOM 2879 C CA . ALA A 1 396 ? -22.20627 -14.69684 37.37940 1.000 50.12425 396 ALA A CA 1
ATOM 2880 C C . ALA A 1 396 ? -22.15074 -14.57037 38.89116 1.000 51.80109 396 ALA A C 1
ATOM 2881 O O . ALA A 1 396 ? -22.59138 -13.55672 39.44424 1.000 57.25981 396 ALA A O 1
ATOM 2883 N N . VAL A 1 397 ? -21.63509 -15.57973 39.58426 1.000 55.05382 397 VAL A N 1
ATOM 2884 C CA . VAL A 1 397 ? -21.54479 -15.47184 41.03397 1.000 56.15352 397 VAL A CA 1
ATOM 2885 C C . VAL A 1 397 ? -20.27301 -14.74163 41.44838 1.000 53.92416 397 VAL A C 1
ATOM 2886 O O . VAL A 1 397 ? -20.31326 -13.78911 42.22992 1.000 56.57000 397 VAL A O 1
ATOM 2890 N N . LEU A 1 398 ? -19.13101 -15.15429 40.91442 1.000 50.36610 398 LEU A N 1
ATOM 2891 C CA . LEU A 1 398 ? -17.84943 -14.70315 41.43794 1.000 53.29646 398 LEU A CA 1
ATOM 2892 C C . LEU A 1 398 ? -17.37013 -13.38987 40.83770 1.000 55.37459 398 LEU A C 1
ATOM 2893 O O . LEU A 1 398 ? -16.57148 -12.68819 41.47040 1.000 55.25735 398 LEU A O 1
ATOM 2898 N N . ASN A 1 399 ? -17.80231 -13.04780 39.62495 1.000 51.12260 399 ASN A N 1
ATOM 2899 C CA . ASN A 1 399 ? -17.35306 -11.78744 39.03890 1.000 50.35151 399 ASN A CA 1
ATOM 2900 C C . ASN A 1 399 ? -17.79858 -10.57930 39.84834 1.000 53.61355 399 ASN A C 1
ATOM 2901 O O . ASN A 1 399 ? -16.94663 -9.72733 40.14602 1.000 53.46280 399 ASN A O 1
ATOM 2906 N N . PRO A 1 400 ? -19.06529 -10.43875 40.25998 1.000 52.81179 400 PRO A N 1
ATOM 2907 C CA . PRO A 1 400 ? -19.40798 -9.28327 41.10055 1.000 54.49473 400 PRO A CA 1
ATOM 2908 C C . PRO A 1 400 ? -18.66355 -9.27020 42.42227 1.000 59.29668 400 PRO A C 1
ATOM 2909 O O . PRO A 1 400 ? -18.45655 -8.18724 42.98649 1.000 62.30275 400 PRO A O 1
ATOM 2913 N N . ILE A 1 401 ? -18.21879 -10.42898 42.91351 1.000 59.22414 401 ILE A N 1
ATOM 2914 C CA . ILE A 1 401 ? -17.58011 -10.51623 44.22276 1.000 58.43201 401 ILE A CA 1
ATOM 2915 C C . ILE A 1 401 ? -16.07249 -10.31178 44.12546 1.000 58.64225 401 ILE A C 1
ATOM 2916 O O . ILE A 1 401 ? -15.51735 -9.42796 44.78321 1.000 61.51496 401 ILE A O 1
ATOM 2921 N N . LEU A 1 402 ? -15.39427 -11.12622 43.31949 1.000 55.72873 402 LEU A N 1
ATOM 2922 C CA . LEU A 1 402 ? -13.93748 -11.10709 43.29161 1.000 53.45358 402 LEU A CA 1
ATOM 2923 C C . LEU A 1 402 ? -13.35844 -10.11218 42.29836 1.000 60.87129 402 LEU A C 1
ATOM 2924 O O . LEU A 1 402 ? -12.19266 -9.72342 42.44256 1.000 60.14109 402 LEU A O 1
ATOM 2929 N N . ASN A 1 403 ? -14.10714 -9.71793 41.27138 1.000 58.52153 403 ASN A N 1
ATOM 2930 C CA . ASN A 1 403 ? -13.58145 -8.69066 40.37815 1.000 57.83564 403 ASN A CA 1
ATOM 2931 C C . ASN A 1 403 ? -13.70672 -7.33017 41.05287 1.000 71.59654 403 ASN A C 1
ATOM 2932 O O . ASN A 1 403 ? -12.70331 -6.73616 41.45969 1.000 79.97973 403 ASN A O 1
ATOM 2937 N N . ARG A 1 404 ? -14.93467 -6.83478 41.20823 1.000 70.49845 404 ARG A N 1
ATOM 2938 C CA . ARG A 1 404 ? -15.16419 -5.66882 42.07301 1.000 79.76087 404 ARG A CA 1
ATOM 2939 C C . ARG A 1 404 ? -16.11136 -6.01496 43.21870 1.000 78.33476 404 ARG A C 1
ATOM 2940 O O . ARG A 1 404 ? -17.30787 -5.72679 43.14797 1.000 83.29990 404 ARG A O 1
ATOM 2948 N N . ASP B 1 4 ? -11.90034 -40.95682 -29.81769 1.000 65.51367 4 ASP B N 1
ATOM 2949 C CA . ASP B 1 4 ? -12.62307 -39.85398 -29.17758 1.000 62.81303 4 ASP B CA 1
ATOM 2950 C C . ASP B 1 4 ? -13.35253 -40.28750 -27.89603 1.000 60.52293 4 ASP B C 1
ATOM 2951 O O . ASP B 1 4 ? -14.16036 -41.22454 -27.91247 1.000 57.87498 4 ASP B O 1
ATOM 2956 N N . ASN B 1 5 ? -13.07156 -39.59024 -26.79056 1.000 57.41710 5 ASN B N 1
ATOM 2957 C CA . ASN B 1 5 ? -13.72214 -39.90136 -25.52154 1.000 57.70088 5 ASN B CA 1
ATOM 2958 C C . ASN B 1 5 ? -15.19609 -39.51114 -25.49412 1.000 53.05252 5 ASN B C 1
ATOM 2959 O O . ASN B 1 5 ? -15.94633 -40.04667 -24.66990 1.000 53.17422 5 ASN B O 1
ATOM 2964 N N . ASN B 1 6 ? -15.63441 -38.59527 -26.35493 1.000 48.69219 6 ASN B N 1
ATOM 2965 C CA . ASN B 1 6 ? -17.04641 -38.24612 -26.39416 1.000 49.06380 6 ASN B CA 1
ATOM 2966 C C . ASN B 1 6 ? -17.85479 -39.17044 -27.28301 1.000 45.82514 6 ASN B C 1
ATOM 2967 O O . ASN B 1 6 ? -19.05909 -38.94552 -27.43973 1.000 41.83478 6 ASN B O 1
ATOM 2972 N N . TYR B 1 7 ? -17.22522 -40.20394 -27.85063 1.000 47.53795 7 TYR B N 1
ATOM 2973 C CA . TYR B 1 7 ? -17.90953 -41.19289 -28.68520 1.000 46.43055 7 TYR B CA 1
ATOM 2974 C C . TYR B 1 7 ? -18.63826 -40.51976 -29.84379 1.000 45.46673 7 TYR B C 1
ATOM 2975 O O . TYR B 1 7 ? -19.81582 -40.77990 -30.11057 1.000 45.49374 7 TYR B O 1
ATOM 2984 N N . SER B 1 8 ? -17.91444 -39.64431 -30.53840 1.000 46.07145 8 SER B N 1
ATOM 2985 C CA . SER B 1 8 ? -18.52675 -38.79125 -31.53825 1.000 46.66851 8 SER B CA 1
ATOM 2986 C C . SER B 1 8 ? -18.75348 -39.48461 -32.87400 1.000 48.09414 8 SER B C 1
ATOM 2987 O O . SER B 1 8 ? -19.55528 -38.98643 -33.66989 1.000 50.71092 8 SER B O 1
ATOM 2990 N N . GLN B 1 9 ? -18.06781 -40.59584 -33.15792 1.000 48.28351 9 GLN B N 1
ATOM 2991 C CA . GLN B 1 9 ? -18.18266 -41.25048 -34.45885 1.000 45.72065 9 GLN B CA 1
ATOM 2992 C C . GLN B 1 9 ? -18.92425 -42.58180 -34.40197 1.000 48.33231 9 GLN B C 1
ATOM 2993 O O . GLN B 1 9 ? -18.85216 -43.36117 -35.35804 1.000 46.85008 9 GLN B O 1
ATOM 2999 N N . GLY B 1 10 ? -19.63500 -42.86010 -33.31597 1.000 45.64154 10 GLY B N 1
ATOM 3000 C CA . GLY B 1 10 ? -20.44189 -44.04598 -33.22746 1.000 41.67755 10 GLY B CA 1
ATOM 3001 C C . GLY B 1 10 ? -21.18376 -44.14712 -31.91239 1.000 44.59250 10 GLY B C 1
ATOM 3002 O O . GLY B 1 10 ? -21.14560 -43.24071 -31.07725 1.000 45.75114 10 GLY B O 1
ATOM 3003 N N . PRO B 1 11 ? -21.84179 -45.28185 -31.68637 1.000 48.09802 11 PRO B N 1
ATOM 3004 C CA . PRO B 1 11 ? -22.78400 -45.37158 -30.56891 1.000 45.72208 11 PRO B CA 1
ATOM 3005 C C . PRO B 1 11 ? -22.06073 -45.46029 -29.24115 1.000 44.61375 11 PRO B C 1
ATOM 3006 O O . PRO B 1 11 ? -20.96117 -46.00262 -29.13775 1.000 51.11590 11 PRO B O 1
ATOM 3010 N N . VAL B 1 12 ? -22.67983 -44.87471 -28.22664 1.000 47.02327 12 VAL B N 1
ATOM 3011 C CA . VAL B 1 12 ? -22.13343 -44.87822 -26.87686 1.000 46.50239 12 VAL B CA 1
ATOM 3012 C C . VAL B 1 12 ? -22.20769 -46.30560 -26.34522 1.000 50.65947 12 VAL B C 1
ATOM 3013 O O . VAL B 1 12 ? -23.30088 -46.89294 -26.29545 1.000 43.90577 12 VAL B O 1
ATOM 3017 N N . PRO B 1 13 ? -21.08358 -46.89472 -25.94420 1.000 46.63937 13 PRO B N 1
ATOM 3018 C CA . PRO B 1 13 ? -21.11636 -48.25654 -25.41706 1.000 45.29463 13 PRO B CA 1
ATOM 3019 C C . PRO B 1 13 ? -21.92686 -48.34277 -24.13495 1.000 50.02977 13 PRO B C 1
ATOM 3020 O O . PRO B 1 13 ? -21.98606 -47.40287 -23.33370 1.000 49.84963 13 PRO B O 1
ATOM 3024 N N . ILE B 1 14 ? -22.58372 -49.49560 -23.97650 1.000 49.01193 14 ILE B N 1
ATOM 3025 C CA . ILE B 1 14 ? -23.38039 -49.80780 -22.79056 1.000 54.12685 14 ILE B CA 1
ATOM 3026 C C . ILE B 1 14 ? -22.61398 -49.51602 -21.50533 1.000 58.01106 14 ILE B C 1
ATOM 3027 O O . ILE B 1 14 ? -23.21118 -49.11656 -20.49220 1.000 53.03336 14 ILE B O 1
ATOM 3032 N N . SER B 1 15 ? -21.28442 -49.69249 -21.52172 1.000 56.23347 15 SER B N 1
ATOM 3033 C CA . SER B 1 15 ? -20.48535 -49.52837 -20.31175 1.000 55.24281 15 SER B CA 1
ATOM 3034 C C . SER B 1 15 ? -20.18538 -48.07109 -19.99899 1.000 58.31183 15 SER B C 1
ATOM 3035 O O . SER B 1 15 ? -19.55493 -47.79034 -18.97332 1.000 60.45243 15 SER B O 1
ATOM 3038 N N . ALA B 1 16 ? -20.61680 -47.14215 -20.85040 1.000 53.69009 16 ALA B N 1
ATOM 3039 C CA . ALA B 1 16 ? -20.30730 -45.73147 -20.67285 1.000 54.15163 16 ALA B CA 1
ATOM 3040 C C . ALA B 1 16 ? -21.55719 -44.91023 -20.39521 1.000 52.86446 16 ALA B C 1
ATOM 3041 O O . ALA B 1 16 ? -21.50627 -43.66947 -20.42847 1.000 51.72336 16 ALA B O 1
ATOM 3043 N N . ARG B 1 17 ? -22.67316 -45.57190 -20.12870 1.000 47.12235 17 ARG B N 1
ATOM 3044 C CA . ARG B 1 17 ? -23.91432 -44.87749 -19.87080 1.000 47.28922 17 ARG B CA 1
ATOM 3045 C C . ARG B 1 17 ? -23.95728 -44.36016 -18.44021 1.000 54.53364 17 ARG B C 1
ATOM 3046 O O . ARG B 1 17 ? -23.34191 -44.92571 -17.52337 1.000 51.66815 17 ARG B O 1
ATOM 3054 N N . LYS B 1 18 ? -24.70325 -43.27365 -18.26092 1.000 47.48199 18 LYS B N 1
ATOM 3055 C CA . LYS B 1 18 ? -24.86259 -42.61685 -16.97805 1.000 46.15947 18 LYS B CA 1
ATOM 3056 C C . LYS B 1 18 ? -26.29940 -42.78932 -16.50819 1.000 44.36161 18 LYS B C 1
ATOM 3057 O O . LYS B 1 18 ? -27.19121 -43.13109 -17.28742 1.000 45.86123 18 LYS B O 1
ATOM 3063 N N . GLY B 1 19 ? -26.51665 -42.56267 -15.22753 1.000 41.43444 19 GLY B N 1
ATOM 3064 C CA . GLY B 1 19 ? -27.84869 -42.67556 -14.68222 1.000 42.29554 19 GLY B CA 1
ATOM 3065 C C . GLY B 1 19 ? -28.72542 -41.46724 -14.98819 1.000 47.41145 19 GLY B C 1
ATOM 3066 O O . GLY B 1 19 ? -28.28230 -40.42461 -15.49894 1.000 46.56819 19 GLY B O 1
ATOM 3067 N N . GLY B 1 20 ? -30.00476 -41.62168 -14.63896 1.000 38.62210 20 GLY B N 1
ATOM 3068 C CA . GLY B 1 20 ? -30.97052 -40.56811 -14.87747 1.000 40.94556 20 GLY B CA 1
ATOM 3069 C C . GLY B 1 20 ? -30.69056 -39.27861 -14.11736 1.000 40.57683 20 GLY B C 1
ATOM 3070 O O . GLY B 1 20 ? -31.05139 -38.20010 -14.58137 1.000 39.42678 20 GLY B O 1
ATOM 3071 N N . LEU B 1 21 ? -30.09067 -39.37126 -12.92870 1.000 41.61411 21 LEU B N 1
ATOM 3072 C CA . LEU B 1 21 ? -29.82703 -38.17577 -12.13753 1.000 38.46031 21 LEU B CA 1
ATOM 3073 C C . LEU B 1 21 ? -28.85207 -37.26765 -12.86240 1.000 42.94804 21 LEU B C 1
ATOM 3074 O O . LEU B 1 21 ? -29.12676 -36.07838 -13.06932 1.000 43.23722 21 LEU B O 1
ATOM 3079 N N . ALA B 1 22 ? -27.72435 -37.82769 -13.29904 1.000 35.91832 22 ALA B N 1
ATOM 3080 C CA . ALA B 1 22 ? -26.72328 -37.02838 -13.99287 1.000 37.72255 22 ALA B CA 1
ATOM 3081 C C . ALA B 1 22 ? -27.31985 -36.33822 -15.21607 1.000 40.28464 22 ALA B C 1
ATOM 3082 O O . ALA B 1 22 ? -27.09541 -35.14449 -15.44509 1.000 38.38879 22 ALA B O 1
ATOM 3084 N N . LEU B 1 23 ? -28.10452 -37.06963 -16.00542 1.000 38.03185 23 LEU B N 1
ATOM 3085 C CA . LEU B 1 23 ? -28.64514 -36.48488 -17.22396 1.000 39.84113 23 LEU B CA 1
ATOM 3086 C C . LEU B 1 23 ? -29.76104 -35.49128 -16.93247 1.000 38.03298 23 LEU B C 1
ATOM 3087 O O . LEU B 1 23 ? -29.91668 -34.50496 -17.66362 1.000 35.46911 23 LEU B O 1
ATOM 3092 N N . THR B 1 24 ? -30.55124 -35.73210 -15.88876 1.000 33.12108 24 THR B N 1
ATOM 3093 C CA . THR B 1 24 ? -31.57384 -34.76289 -15.52764 1.000 37.76868 24 THR B CA 1
ATOM 3094 C C . THR B 1 24 ? -30.92984 -33.42963 -15.15650 1.000 41.17484 24 THR B C 1
ATOM 3095 O O . THR B 1 24 ? -31.39435 -32.35849 -15.57514 1.000 38.78621 24 THR B O 1
ATOM 3099 N N . PHE B 1 25 ? -29.82844 -33.48436 -14.40723 1.000 34.61392 25 PHE B N 1
ATOM 3100 C CA . PHE B 1 25 ? -29.13120 -32.26698 -14.03369 1.000 39.03605 25 PHE B CA 1
ATOM 3101 C C . PHE B 1 25 ? -28.49067 -31.61419 -15.24455 1.000 36.51546 25 PHE B C 1
ATOM 3102 O O . PHE B 1 25 ? -28.60952 -30.39659 -15.43174 1.000 35.46707 25 PHE B O 1
ATOM 3110 N N . VAL B 1 26 ? -27.85135 -32.41267 -16.09706 1.000 32.22950 26 VAL B N 1
ATOM 3111 C CA . VAL B 1 26 ? -27.19479 -31.85988 -17.27524 1.000 37.12293 26 VAL B CA 1
ATOM 3112 C C . VAL B 1 26 ? -28.19473 -31.11253 -18.14733 1.000 38.16319 26 VAL B C 1
ATOM 3113 O O . VAL B 1 26 ? -27.88298 -30.06206 -18.71882 1.000 37.46411 26 VAL B O 1
ATOM 3117 N N . MET B 1 27 ? -29.40758 -31.63764 -18.26966 1.000 34.92133 27 MET B N 1
ATOM 3118 C CA . MET B 1 27 ? -30.37315 -30.95035 -19.10146 1.000 37.13794 27 MET B CA 1
ATOM 3119 C C . MET B 1 27 ? -31.09609 -29.84968 -18.33586 1.000 37.77967 27 MET B C 1
ATOM 3120 O O . MET B 1 27 ? -31.51520 -28.85596 -18.94075 1.000 41.57727 27 MET B O 1
ATOM 3125 N N . LEU B 1 28 ? -31.24191 -29.97993 -17.01773 1.000 33.72188 28 LEU B N 1
ATOM 3126 C CA . LEU B 1 28 ? -31.64157 -28.81204 -16.24336 1.000 35.70779 28 LEU B CA 1
ATOM 3127 C C . LEU B 1 28 ? -30.59224 -27.70322 -16.34149 1.000 36.19016 28 LEU B C 1
ATOM 3128 O O . LEU B 1 28 ? -30.93421 -26.52042 -16.38044 1.000 34.02383 28 LEU B O 1
ATOM 3133 N N . GLY B 1 29 ? -29.31321 -28.06623 -16.39541 1.000 35.13317 29 GLY B N 1
ATOM 3134 C CA . GLY B 1 29 ? -28.29307 -27.06947 -16.63889 1.000 35.78652 29 GLY B CA 1
ATOM 3135 C C . GLY B 1 29 ? -28.50248 -26.33782 -17.94592 1.000 36.70706 29 GLY B C 1
ATOM 3136 O O . GLY B 1 29 ? -28.13502 -25.17040 -18.07645 1.000 40.21408 29 GLY B O 1
ATOM 3137 N N . LEU B 1 30 ? -29.10609 -26.99977 -18.92499 1.000 37.58872 30 LEU B N 1
ATOM 3138 C CA . LEU B 1 30 ? -29.29980 -26.35493 -20.21500 1.000 41.05993 30 LEU B CA 1
ATOM 3139 C C . LEU B 1 30 ? -30.40195 -25.30420 -20.13962 1.000 39.15986 30 LEU B C 1
ATOM 3140 O O . LEU B 1 30 ? -30.21751 -24.16607 -20.58864 1.000 40.66696 30 LEU B O 1
ATOM 3145 N N . THR B 1 31 ? -31.54394 -25.65589 -19.54671 1.000 32.47295 31 THR B N 1
ATOM 3146 C CA . THR B 1 31 ? -32.68797 -24.75513 -19.55591 1.000 36.47792 31 THR B CA 1
ATOM 3147 C C . THR B 1 31 ? -32.62442 -23.68943 -18.46687 1.000 38.94724 31 THR B C 1
ATOM 3148 O O . THR B 1 31 ? -33.36353 -22.69989 -18.54301 1.000 36.90822 31 THR B O 1
ATOM 3152 N N . PHE B 1 32 ? -31.79292 -23.87877 -17.44443 1.000 36.89054 32 PHE B N 1
ATOM 3153 C CA . PHE B 1 32 ? -31.58018 -22.83789 -16.44896 1.000 39.19581 32 PHE B CA 1
ATOM 3154 C C . PHE B 1 32 ? -30.69227 -21.75039 -17.04671 1.000 37.09546 32 PHE B C 1
ATOM 3155 O O . PHE B 1 32 ? -29.46293 -21.78887 -16.90126 1.000 32.75100 32 PHE B O 1
ATOM 3163 N N . PHE B 1 33 ? -31.31181 -20.78005 -17.72109 1.000 33.71132 33 PHE B N 1
ATOM 3164 C CA . PHE B 1 33 ? -30.58663 -19.87006 -18.59585 1.000 32.46535 33 PHE B CA 1
ATOM 3165 C C . PHE B 1 33 ? -31.28357 -18.51675 -18.59588 1.000 37.19776 33 PHE B C 1
ATOM 3166 O O . PHE B 1 33 ? -32.51594 -18.44393 -18.53093 1.000 37.92544 33 PHE B O 1
ATOM 3174 N N . SER B 1 34 ? -30.47597 -17.44380 -18.68318 1.000 35.68620 34 SER B N 1
ATOM 3175 C CA . SER B 1 34 ? -30.99922 -16.07711 -18.56591 1.000 33.18554 34 SER B CA 1
ATOM 3176 C C . SER B 1 34 ? -31.98369 -15.73742 -19.67878 1.000 34.99058 34 SER B C 1
ATOM 3177 O O . SER B 1 34 ? -33.00692 -15.08716 -19.42948 1.000 33.59332 34 SER B O 1
ATOM 3180 N N . ALA B 1 35 ? -31.69160 -16.15307 -20.91873 1.000 39.02721 35 ALA B N 1
ATOM 3181 C CA . ALA B 1 35 ? -32.58911 -15.80792 -22.02279 1.000 37.18027 35 ALA B CA 1
ATOM 3182 C C . ALA B 1 35 ? -34.00946 -16.30640 -21.75529 1.000 37.32192 35 ALA B C 1
ATOM 3183 O O . ALA B 1 35 ? -34.98016 -15.58123 -22.00198 1.000 39.98570 35 ALA B O 1
ATOM 3185 N N . SER B 1 36 ? -34.15465 -17.51098 -21.19086 1.000 28.32720 36 SER B N 1
ATOM 3186 C CA . SER B 1 36 ? -35.49421 -17.96674 -20.83343 1.000 36.25163 36 SER B CA 1
ATOM 3187 C C . SER B 1 36 ? -36.10816 -17.10387 -19.75264 1.000 34.72818 36 SER B C 1
ATOM 3188 O O . SER B 1 36 ? -37.33269 -16.92424 -19.72509 1.000 35.13581 36 SER B O 1
ATOM 3191 N N . MET B 1 37 ? -35.29199 -16.57212 -18.84622 1.000 37.14060 37 MET B N 1
ATOM 3192 C CA . MET B 1 37 ? -35.82354 -15.57996 -17.91791 1.000 36.88136 37 MET B CA 1
ATOM 3193 C C . MET B 1 37 ? -36.31222 -14.34126 -18.65703 1.000 33.38553 37 MET B C 1
ATOM 3194 O O . MET B 1 37 ? -37.37582 -13.80104 -18.33273 1.000 35.07623 37 MET B O 1
ATOM 3199 N N . TRP B 1 38 ? -35.57032 -13.88857 -19.66909 1.000 34.01961 38 TRP B N 1
ATOM 3200 C CA . TRP B 1 38 ? -35.96497 -12.66251 -20.36878 1.000 36.44480 38 TRP B CA 1
ATOM 3201 C C . TRP B 1 38 ? -37.27541 -12.86253 -21.11594 1.000 37.93010 38 TRP B C 1
ATOM 3202 O O . TRP B 1 38 ? -38.19218 -12.03136 -21.02399 1.000 35.98578 38 TRP B O 1
ATOM 3213 N N . THR B 1 39 ? -37.37403 -13.96795 -21.86631 1.000 37.69087 39 THR B N 1
ATOM 3214 C CA . THR B 1 39 ? -38.61536 -14.30636 -22.55234 1.000 32.83910 39 THR B CA 1
ATOM 3215 C C . THR B 1 39 ? -39.76549 -14.40006 -21.56260 1.000 36.55525 39 THR B C 1
ATOM 3216 O O . THR B 1 39 ? -40.85914 -13.88083 -21.81815 1.000 38.92864 39 THR B O 1
ATOM 3220 N N . GLY B 1 40 ? -39.52396 -15.01576 -20.40295 1.000 36.88157 40 GLY B N 1
ATOM 3221 C CA . GLY B 1 40 ? -40.54012 -15.03195 -19.36519 1.000 36.66662 40 GLY B CA 1
ATOM 3222 C C . GLY B 1 40 ? -40.94968 -13.63599 -18.92392 1.000 39.98540 40 GLY B C 1
ATOM 3223 O O . GLY B 1 40 ? -42.12425 -13.38428 -18.64285 1.000 41.03257 40 GLY B O 1
ATOM 3224 N N . GLY B 1 41 ? -39.98816 -12.71205 -18.83588 1.000 36.19929 41 GLY B N 1
ATOM 3225 C CA . GLY B 1 41 ? -40.34541 -11.34307 -18.50352 1.000 36.79548 41 GLY B CA 1
ATOM 3226 C C . GLY B 1 41 ? -41.20748 -10.70212 -19.57961 1.000 40.78065 41 GLY B C 1
ATOM 3227 O O . GLY B 1 41 ? -42.19967 -10.02907 -19.27869 1.000 35.33158 41 GLY B O 1
ATOM 3228 N N . ALA B 1 42 ? -40.84580 -10.91728 -20.84989 1.000 36.90798 42 ALA B N 1
ATOM 3229 C CA . ALA B 1 42 ? -41.68677 -10.46929 -21.95545 1.000 35.92224 42 ALA B CA 1
ATOM 3230 C C . ALA B 1 42 ? -43.08864 -11.05558 -21.84731 1.000 42.48526 42 ALA B C 1
ATOM 3231 O O . ALA B 1 42 ? -44.07786 -10.31983 -21.90377 1.000 51.03253 42 ALA B O 1
ATOM 3233 N N . LEU B 1 43 ? -43.19688 -12.37295 -21.63659 1.000 38.96231 43 LEU B N 1
ATOM 3234 C CA . LEU B 1 43 ? -44.51446 -12.99885 -21.53545 1.000 41.45607 43 LEU B CA 1
ATOM 3235 C C . LEU B 1 43 ? -45.32683 -12.38960 -20.40599 1.000 40.92965 43 LEU B C 1
ATOM 3236 O O . LEU B 1 43 ? -46.51871 -12.11149 -20.56554 1.000 44.06971 43 LEU B O 1
ATOM 3241 N N . GLY B 1 44 ? -44.71338 -12.23632 -19.23109 1.000 36.09183 44 GLY B N 1
ATOM 3242 C CA . GLY B 1 44 ? -45.43927 -11.67547 -18.10515 1.000 40.51742 44 GLY B CA 1
ATOM 3243 C C . GLY B 1 44 ? -45.77455 -10.20909 -18.31346 1.000 44.57245 44 GLY B C 1
ATOM 3244 O O . GLY B 1 44 ? -46.86011 -9.75175 -17.95254 1.000 38.67935 44 GLY B O 1
ATOM 3245 N N . THR B 1 45 ? -44.84720 -9.45486 -18.90265 1.000 43.45336 45 THR B N 1
ATOM 3246 C CA . THR B 1 45 ? -45.14957 -8.08558 -19.28849 1.000 47.41244 45 THR B CA 1
ATOM 3247 C C . THR B 1 45 ? -46.38588 -8.02665 -20.18183 1.000 56.33674 45 THR B C 1
ATOM 3248 O O . THR B 1 45 ? -47.18086 -7.08251 -20.08657 1.000 55.45145 45 THR B O 1
ATOM 3252 N N . GLY B 1 46 ? -46.59154 -9.04957 -21.01391 1.000 48.85681 46 GLY B N 1
ATOM 3253 C CA . GLY B 1 46 ? -47.59050 -8.98756 -22.06292 1.000 49.34916 46 GLY B CA 1
ATOM 3254 C C . GLY B 1 46 ? -48.82563 -9.84960 -21.89115 1.000 50.07918 46 GLY B C 1
ATOM 3255 O O . GLY B 1 46 ? -49.73562 -9.77911 -22.72579 1.000 49.33741 46 GLY B O 1
ATOM 3256 N N . LEU B 1 47 ? -48.88262 -10.65130 -20.82472 1.000 42.97771 47 LEU B N 1
ATOM 3257 C CA . LEU B 1 47 ? -50.00443 -11.54942 -20.57611 1.000 46.40289 47 LEU B CA 1
ATOM 3258 C C . LEU B 1 47 ? -50.49098 -11.39913 -19.14625 1.000 50.44692 47 LEU B C 1
ATOM 3259 O O . LEU B 1 47 ? -49.74073 -11.00368 -18.25505 1.000 59.09069 47 LEU B O 1
ATOM 3264 N N . SER B 1 48 ? -51.75851 -11.72672 -18.93613 1.000 43.73702 48 SER B N 1
ATOM 3265 C CA . SER B 1 48 ? -52.29749 -11.86713 -17.59895 1.000 44.27269 48 SER B CA 1
ATOM 3266 C C . SER B 1 48 ? -51.82707 -13.17774 -16.95988 1.000 46.39712 48 SER B C 1
ATOM 3267 O O . SER B 1 48 ? -51.26839 -14.06147 -17.61494 1.000 49.11738 48 SER B O 1
ATOM 3270 N N . PHE B 1 49 ? -52.10540 -13.30853 -15.66296 1.000 45.48087 49 PHE B N 1
ATOM 3271 C CA . PHE B 1 49 ? -51.60933 -14.44189 -14.88099 1.000 49.79571 49 PHE B CA 1
ATOM 3272 C C . PHE B 1 49 ? -52.05920 -15.77542 -15.47583 1.000 46.17871 49 PHE B C 1
ATOM 3273 O O . PHE B 1 49 ? -51.23587 -16.65963 -15.74294 1.000 50.76238 49 PHE B O 1
ATOM 3281 N N . ASN B 1 50 ? -53.36978 -15.93109 -15.69200 1.000 49.20167 50 ASN B N 1
ATOM 3282 C CA . ASN B 1 50 ? -53.92322 -17.15764 -16.26682 1.000 48.48648 50 ASN B CA 1
ATOM 3283 C C . ASN B 1 50 ? -53.40350 -17.41183 -17.67384 1.000 45.18686 50 ASN B C 1
ATOM 3284 O O . ASN B 1 50 ? -53.08010 -18.55287 -18.02483 1.000 46.48486 50 ASN B O 1
ATOM 3289 N N . ASP B 1 51 ? -53.32791 -16.36561 -18.49689 1.000 44.67780 51 ASP B N 1
ATOM 3290 C CA . ASP B 1 51 ? -52.71590 -16.50894 -19.81210 1.000 44.56961 51 ASP B CA 1
ATOM 3291 C C . ASP B 1 51 ? -51.25708 -16.90823 -19.69163 1.000 45.04662 51 ASP B C 1
ATOM 3292 O O . ASP B 1 51 ? -50.78264 -17.76607 -20.44864 1.000 46.58584 51 ASP B O 1
ATOM 3297 N N . PHE B 1 52 ? -50.52990 -16.29945 -18.73952 1.000 47.69555 52 PHE B N 1
ATOM 3298 C CA . PHE B 1 52 ? -49.09035 -16.54009 -18.62689 1.000 44.26740 52 PHE B CA 1
ATOM 3299 C C . PHE B 1 52 ? -48.80826 -18.00694 -18.35327 1.000 43.88211 52 PHE B C 1
ATOM 3300 O O . PHE B 1 52 ? -47.95314 -18.62216 -18.99826 1.000 45.25729 52 PHE B O 1
ATOM 3308 N N . PHE B 1 53 ? -49.51032 -18.58611 -17.39099 1.000 40.56262 53 PHE B N 1
ATOM 3309 C CA . PHE B 1 53 ? -49.22644 -19.97506 -17.10145 1.000 46.11002 53 PHE B CA 1
ATOM 3310 C C . PHE B 1 53 ? -49.74641 -20.89036 -18.20304 1.000 50.53965 53 PHE B C 1
ATOM 3311 O O . PHE B 1 53 ? -49.07904 -21.87524 -18.54847 1.000 45.75084 53 PHE B O 1
ATOM 3319 N N . LEU B 1 54 ? -50.88764 -20.55343 -18.81183 1.000 45.49181 54 LEU B N 1
ATOM 3320 C CA . LEU B 1 54 ? -51.36295 -21.35173 -19.93111 1.000 40.64000 54 LEU B CA 1
ATOM 3321 C C . LEU B 1 54 ? -50.35431 -21.33865 -21.07001 1.000 40.68010 54 LEU B C 1
ATOM 3322 O O . LEU B 1 54 ? -50.01200 -22.38557 -21.62093 1.000 41.38618 54 LEU B O 1
ATOM 3327 N N . ALA B 1 55 ? -49.83386 -20.16092 -21.40948 1.000 42.43983 55 ALA B N 1
ATOM 3328 C CA . ALA B 1 55 ? -48.84982 -20.07103 -22.48249 1.000 40.36246 55 ALA B CA 1
ATOM 3329 C C . ALA B 1 55 ? -47.60823 -20.88845 -22.16075 1.000 41.60375 55 ALA B C 1
ATOM 3330 O O . ALA B 1 55 ? -47.12167 -21.65355 -23.00074 1.000 39.32289 55 ALA B O 1
ATOM 3332 N N . VAL B 1 56 ? -47.07344 -20.72417 -20.94536 1.000 42.27415 56 VAL B N 1
ATOM 3333 C CA . VAL B 1 56 ? -45.80881 -21.35549 -20.58006 1.000 39.64135 56 VAL B CA 1
ATOM 3334 C C . VAL B 1 56 ? -45.97319 -22.86425 -20.47423 1.000 38.21861 56 VAL B C 1
ATOM 3335 O O . VAL B 1 56 ? -45.15059 -23.63326 -20.98669 1.000 37.38901 56 VAL B O 1
ATOM 3339 N N . LEU B 1 57 ? -47.03461 -23.30928 -19.80097 1.000 40.23656 57 LEU B N 1
ATOM 3340 C CA . LEU B 1 57 ? -47.25315 -24.74295 -19.63182 1.000 40.81308 57 LEU B CA 1
ATOM 3341 C C . LEU B 1 57 ? -47.44884 -25.44482 -20.96945 1.000 43.73793 57 LEU B C 1
ATOM 3342 O O . LEU B 1 57 ? -46.87103 -26.50992 -21.20454 1.000 43.76882 57 LEU B O 1
ATOM 3347 N N . ILE B 1 58 ? -48.24595 -24.86184 -21.86846 1.000 45.53535 58 ILE B N 1
ATOM 3348 C CA . ILE B 1 58 ? -48.45305 -25.48913 -23.17192 1.000 45.22386 58 ILE B CA 1
ATOM 3349 C C . ILE B 1 58 ? -47.15312 -25.51261 -23.96070 1.000 45.19500 58 ILE B C 1
ATOM 3350 O O . ILE B 1 58 ? -46.72615 -26.56452 -24.45892 1.000 45.66469 58 ILE B O 1
ATOM 3355 N N . GLY B 1 59 ? -46.51371 -24.35017 -24.10109 1.000 38.37754 59 GLY B N 1
ATOM 3356 C CA . GLY B 1 59 ? -45.30236 -24.27975 -24.90707 1.000 39.50961 59 GLY B CA 1
ATOM 3357 C C . GLY B 1 59 ? -44.19236 -25.17859 -24.38801 1.000 38.69796 59 GLY B C 1
ATOM 3358 O O . GLY B 1 59 ? -43.47119 -25.80540 -25.16441 1.000 39.87145 59 GLY B O 1
ATOM 3359 N N . ASN B 1 60 ? -44.03772 -25.26144 -23.07031 1.000 38.65091 60 ASN B N 1
ATOM 3360 C CA . ASN B 1 60 ? -43.00069 -26.14961 -22.57047 1.000 43.17098 60 ASN B CA 1
ATOM 3361 C C . ASN B 1 60 ? -43.43701 -27.60822 -22.61906 1.000 41.50326 60 ASN B C 1
ATOM 3362 O O . ASN B 1 60 ? -42.58466 -28.49253 -22.71624 1.000 40.06577 60 ASN B O 1
ATOM 3367 N N . LEU B 1 61 ? -44.74349 -27.88427 -22.59135 1.000 40.65723 61 LEU B N 1
ATOM 3368 C CA . LEU B 1 61 ? -45.18209 -29.25761 -22.82315 1.000 43.95462 61 LEU B CA 1
ATOM 3369 C C . LEU B 1 61 ? -44.87661 -29.69151 -24.25433 1.000 44.47296 61 LEU B C 1
ATOM 3370 O O . LEU B 1 61 ? -44.47347 -30.83371 -24.48918 1.000 46.35030 61 LEU B O 1
ATOM 3375 N N . LEU B 1 62 ? -45.03317 -28.78593 -25.21948 1.000 44.66225 62 LEU B N 1
ATOM 3376 C CA . LEU B 1 62 ? -44.64692 -29.09658 -26.58970 1.000 43.12711 62 LEU B CA 1
ATOM 3377 C C . LEU B 1 62 ? -43.14627 -29.32255 -26.69270 1.000 46.03003 62 LEU B C 1
ATOM 3378 O O . LEU B 1 62 ? -42.68746 -30.24789 -27.37670 1.000 45.94500 62 LEU B O 1
ATOM 3383 N N . LEU B 1 63 ? -42.35582 -28.45853 -26.04887 1.000 44.44711 63 LEU B N 1
ATOM 3384 C CA . LEU B 1 63 ? -40.91507 -28.68667 -26.03330 1.000 45.38824 63 LEU B CA 1
ATOM 3385 C C . LEU B 1 63 ? -40.59755 -30.02327 -25.38129 1.000 40.68021 63 LEU B C 1
ATOM 3386 O O . LEU B 1 63 ? -39.71626 -30.75456 -25.84549 1.000 38.92765 63 LEU B O 1
ATOM 3391 N N . GLY B 1 64 ? -41.32380 -30.36130 -24.31107 1.000 40.06637 64 GLY B N 1
ATOM 3392 C CA . GLY B 1 64 ? -41.07798 -31.61761 -23.62139 1.000 43.00441 64 GLY B CA 1
ATOM 3393 C C . GLY B 1 64 ? -41.36627 -32.82649 -24.49488 1.000 44.78941 64 GLY B C 1
ATOM 3394 O O . GLY B 1 64 ? -40.55432 -33.74862 -24.58420 1.000 41.94567 64 GLY B O 1
ATOM 3395 N N . ILE B 1 65 ? -42.53407 -32.83947 -25.14757 1.000 42.68285 65 ILE B N 1
ATOM 3396 C CA . ILE B 1 65 ? -42.85432 -33.92703 -26.06943 1.000 42.23903 65 ILE B CA 1
ATOM 3397 C C . ILE B 1 65 ? -41.79190 -34.02472 -27.15371 1.000 41.73117 65 ILE B C 1
ATOM 3398 O O . ILE B 1 65 ? -41.26335 -35.10723 -27.44011 1.000 40.44587 65 ILE B O 1
ATOM 3403 N N . TYR B 1 66 ? -41.44477 -32.88145 -27.74698 1.000 40.55627 66 TYR B N 1
ATOM 3404 C CA . TYR B 1 66 ? -40.48325 -32.84889 -28.84268 1.000 40.88559 66 TYR B CA 1
ATOM 3405 C C . TYR B 1 66 ? -39.13217 -33.42962 -28.43137 1.000 42.97092 66 TYR B C 1
ATOM 3406 O O . TYR B 1 66 ? -38.60915 -34.34052 -29.08627 1.000 42.36660 66 TYR B O 1
ATOM 3415 N N . THR B 1 67 ? -38.54974 -32.91515 -27.34438 1.000 40.72706 67 THR B N 1
ATOM 3416 C CA . THR B 1 67 ? -37.24194 -33.40419 -26.92513 1.000 42.09759 67 THR B CA 1
ATOM 3417 C C . THR B 1 67 ? -37.32897 -34.80376 -26.33434 1.000 36.09589 67 THR B C 1
ATOM 3418 O O . THR B 1 67 ? -36.33085 -35.52713 -26.33163 1.000 37.89685 67 THR B O 1
ATOM 3422 N N . ALA B 1 68 ? -38.48373 -35.18312 -25.78240 1.000 36.39678 68 ALA B N 1
ATOM 3423 C CA . ALA B 1 68 ? -38.66193 -36.56443 -25.33206 1.000 43.40346 68 ALA B CA 1
ATOM 3424 C C . ALA B 1 68 ? -38.51391 -37.54174 -26.49259 1.000 42.32545 68 ALA B C 1
ATOM 3425 O O . ALA B 1 68 ? -37.87851 -38.59000 -26.35289 1.000 41.74186 68 ALA B O 1
ATOM 3427 N N . PHE B 1 69 ? -39.06817 -37.20109 -27.65389 1.000 39.25149 69 PHE B N 1
ATOM 3428 C CA . PHE B 1 69 ? -38.84395 -38.01492 -28.83838 1.000 43.30129 69 PHE B CA 1
ATOM 3429 C C . PHE B 1 69 ? -37.35468 -38.13734 -29.14713 1.000 46.67525 69 PHE B C 1
ATOM 3430 O O . PHE B 1 69 ? -36.79783 -39.24922 -29.15832 1.000 43.66479 69 PHE B O 1
ATOM 3438 N N . LEU B 1 70 ? -36.68105 -37.00223 -29.38428 1.000 39.21858 70 LEU B N 1
ATOM 3439 C CA . LEU B 1 70 ? -35.26699 -37.07568 -29.75340 1.000 40.07663 70 LEU B CA 1
ATOM 3440 C C . LEU B 1 70 ? -34.41065 -37.63383 -28.61889 1.000 44.58271 70 LEU B C 1
ATOM 3441 O O . LEU B 1 70 ? -33.40243 -38.31548 -28.87166 1.000 44.42308 70 LEU B O 1
ATOM 3446 N N . GLY B 1 71 ? -34.80600 -37.38593 -27.36805 1.000 39.42028 71 GLY B N 1
ATOM 3447 C CA . GLY B 1 71 ? -34.09778 -37.99503 -26.25506 1.000 38.63912 71 GLY B CA 1
ATOM 3448 C C . GLY B 1 71 ? -34.24182 -39.50598 -26.25316 1.000 45.02577 71 GLY B C 1
ATOM 3449 O O . GLY B 1 71 ? -33.25835 -40.23924 -26.10708 1.000 41.24192 71 GLY B O 1
ATOM 3450 N N . PHE B 1 72 ? -35.47197 -39.99204 -26.43754 1.000 44.31795 72 PHE B N 1
ATOM 3451 C CA . PHE B 1 72 ? -35.69314 -41.43413 -26.51402 1.000 47.04038 72 PHE B CA 1
ATOM 3452 C C . PHE B 1 72 ? -34.83827 -42.06417 -27.60874 1.000 42.53050 72 PHE B C 1
ATOM 3453 O O . PHE B 1 72 ? -34.10421 -43.02260 -27.36094 1.000 42.78708 72 PHE B O 1
ATOM 3461 N N . ILE B 1 73 ? -34.90346 -41.52015 -28.82442 1.000 45.51966 73 ILE B N 1
ATOM 3462 C CA . ILE B 1 73 ? -34.15155 -42.09682 -29.93871 1.000 40.48512 73 ILE B CA 1
ATOM 3463 C C . ILE B 1 73 ? -32.66186 -42.09258 -29.63580 1.000 43.10450 73 ILE B C 1
ATOM 3464 O O . ILE B 1 73 ? -31.96101 -43.07969 -29.87894 1.000 43.52799 73 ILE B O 1
ATOM 3469 N N . GLY B 1 74 ? -32.14700 -40.96907 -29.12788 1.000 46.60956 74 GLY B N 1
ATOM 3470 C CA . GLY B 1 74 ? -30.73248 -40.91675 -28.79134 1.000 45.42132 74 GLY B CA 1
ATOM 3471 C C . GLY B 1 74 ? -30.33487 -41.97826 -27.77962 1.000 43.45737 74 GLY B C 1
ATOM 3472 O O . GLY B 1 74 ? -29.31774 -42.66275 -27.93758 1.000 35.30589 74 GLY B O 1
ATOM 3473 N N . SER B 1 75 ? -31.13258 -42.13165 -26.72508 1.000 42.28669 75 SER B N 1
ATOM 3474 C CA . SER B 1 75 ? -30.77843 -43.10316 -25.70123 1.000 42.25650 75 SER B CA 1
ATOM 3475 C C . SER B 1 75 ? -30.88816 -44.52954 -26.23581 1.000 51.15396 75 SER B C 1
ATOM 3476 O O . SER B 1 75 ? -30.02167 -45.37424 -25.96000 1.000 43.03623 75 SER B O 1
ATOM 3479 N N . LYS B 1 76 ? -31.94058 -44.80714 -27.01447 1.000 46.84490 76 LYS B N 1
ATOM 3480 C CA . LYS B 1 76 ? -32.13820 -46.14729 -27.55624 1.000 49.85787 76 LYS B CA 1
ATOM 3481 C C . LYS B 1 76 ? -30.97425 -46.56948 -28.44882 1.000 46.81860 76 LYS B C 1
ATOM 3482 O O . LYS B 1 76 ? -30.50744 -47.71316 -28.37582 1.000 48.12935 76 LYS B O 1
ATOM 3488 N N . THR B 1 77 ? -30.49211 -45.66151 -29.29136 1.000 43.52784 77 THR B N 1
ATOM 3489 C CA . THR B 1 77 ? -29.41289 -45.93731 -30.22657 1.000 40.38762 77 THR B CA 1
ATOM 3490 C C . THR B 1 77 ? -28.03886 -45.54046 -29.69785 1.000 45.33238 77 THR B C 1
ATOM 3491 O O . THR B 1 77 ? -27.02726 -45.89655 -30.31704 1.000 37.84077 77 THR B O 1
ATOM 3495 N N . GLY B 1 78 ? -27.97734 -44.77718 -28.60176 1.000 48.82258 78 GLY B N 1
ATOM 3496 C CA . GLY B 1 78 ? -26.71861 -44.19710 -28.15000 1.000 38.99296 78 GLY B CA 1
ATOM 3497 C C . GLY B 1 78 ? -26.01011 -43.32958 -29.16976 1.000 36.88595 78 GLY B C 1
ATOM 3498 O O . GLY B 1 78 ? -24.78235 -43.21472 -29.11880 1.000 36.01890 78 GLY B O 1
ATOM 3499 N N . LEU B 1 79 ? -26.73855 -42.70963 -30.09877 1.000 34.76653 79 LEU B N 1
ATOM 3500 C CA . LEU B 1 79 ? -26.11478 -41.89726 -31.14405 1.000 41.47050 79 LEU B CA 1
ATOM 3501 C C . LEU B 1 79 ? -26.37463 -40.40381 -30.93790 1.000 38.92676 79 LEU B C 1
ATOM 3502 O O . LEU B 1 79 ? -27.47956 -39.99847 -30.55708 1.000 34.49686 79 LEU B O 1
ATOM 3507 N N . THR B 1 80 ? -25.36425 -39.58769 -31.22439 1.000 37.02471 80 THR B N 1
ATOM 3508 C CA . THR B 1 80 ? -25.58914 -38.14219 -31.27581 1.000 41.38042 80 THR B CA 1
ATOM 3509 C C . THR B 1 80 ? -26.62707 -37.79525 -32.34595 1.000 40.48175 80 THR B C 1
ATOM 3510 O O . THR B 1 80 ? -26.87845 -38.56279 -33.28679 1.000 43.98412 80 THR B O 1
ATOM 3514 N N . THR B 1 81 ? -27.25209 -36.62447 -32.16748 1.000 40.10601 81 THR B N 1
ATOM 3515 C CA . THR B 1 81 ? -28.09987 -36.02266 -33.20130 1.000 37.46853 81 THR B CA 1
ATOM 3516 C C . THR B 1 81 ? -27.45606 -36.10486 -34.57807 1.000 38.10528 81 THR B C 1
ATOM 3517 O O . THR B 1 81 ? -28.13777 -36.35352 -35.58177 1.000 37.45314 81 THR B O 1
ATOM 3521 N N . HIS B 1 82 ? -26.13997 -35.87124 -34.64136 1.000 34.55249 82 HIS B N 1
ATOM 3522 C CA . HIS B 1 82 ? -25.44918 -35.74960 -35.91817 1.000 37.46835 82 HIS B CA 1
ATOM 3523 C C . HIS B 1 82 ? -25.24634 -37.11592 -36.57204 1.000 45.38166 82 HIS B C 1
ATOM 3524 O O . HIS B 1 82 ? -25.39727 -37.25440 -37.79457 1.000 41.23937 82 HIS B O 1
ATOM 3531 N N . LEU B 1 83 ? -24.91367 -38.13970 -35.77649 1.000 41.38342 83 LEU B N 1
ATOM 3532 C CA . LEU B 1 83 ? -24.89878 -39.49566 -36.31582 1.000 42.79964 83 LEU B CA 1
ATOM 3533 C C . LEU B 1 83 ? -26.31082 -39.94091 -36.69207 1.000 42.33607 83 LEU B C 1
ATOM 3534 O O . LEU B 1 83 ? -26.51845 -40.51934 -37.76422 1.000 41.80598 83 LEU B O 1
ATOM 3539 N N . LEU B 1 84 ? -27.30412 -39.62697 -35.85924 1.000 39.61451 84 LEU B N 1
ATOM 3540 C CA . LEU B 1 84 ? -28.67486 -39.95643 -36.23343 1.000 41.93679 84 LEU B CA 1
ATOM 3541 C C . LEU B 1 84 ? -29.06908 -39.31168 -37.55948 1.000 46.89406 84 LEU B C 1
ATOM 3542 O O . LEU B 1 84 ? -29.84077 -39.89990 -38.32757 1.000 48.34888 84 LEU B O 1
ATOM 3547 N N . ALA B 1 85 ? -28.54044 -38.11599 -37.85586 1.000 47.59502 85 ALA B N 1
ATOM 3548 C CA . ALA B 1 85 ? -28.87433 -37.43356 -39.10367 1.000 49.09042 85 ALA B CA 1
ATOM 3549 C C . ALA B 1 85 ? -28.38501 -38.20296 -40.32050 1.000 49.06415 85 ALA B C 1
ATOM 3550 O O . ALA B 1 85 ? -28.89076 -37.98214 -41.42900 1.000 46.71080 85 ALA B O 1
ATOM 3552 N N . ARG B 1 86 ? -27.41691 -39.10141 -40.13996 1.000 47.56188 86 ARG B N 1
ATOM 3553 C CA . ARG B 1 86 ? -26.94005 -39.88420 -41.27331 1.000 51.63097 86 ARG B CA 1
ATOM 3554 C C . ARG B 1 86 ? -28.02411 -40.81524 -41.81177 1.000 48.51295 86 ARG B C 1
ATOM 3555 O O . ARG B 1 86 ? -28.05832 -41.08093 -43.01563 1.000 55.58004 86 ARG B O 1
ATOM 3563 N N . TYR B 1 87 ? -28.94800 -41.27398 -40.95968 1.000 46.48938 87 TYR B N 1
ATOM 3564 C CA . TYR B 1 87 ? -29.98041 -42.20186 -41.42561 1.000 51.48622 87 TYR B CA 1
ATOM 3565 C C . TYR B 1 87 ? -30.98581 -41.52385 -42.34260 1.000 57.82992 87 TYR B C 1
ATOM 3566 O O . TYR B 1 87 ? -31.54208 -42.17630 -43.23592 1.000 59.02239 87 TYR B O 1
ATOM 3575 N N . SER B 1 88 ? -31.25450 -40.23707 -42.12110 1.000 52.64223 88 SER B N 1
ATOM 3576 C CA . SER B 1 88 ? -32.28228 -39.50380 -42.85130 1.000 52.84080 88 SER B CA 1
ATOM 3577 C C . SER B 1 88 ? -31.71351 -38.51963 -43.85424 1.000 54.73845 88 SER B C 1
ATOM 3578 O O . SER B 1 88 ? -32.26125 -38.37417 -44.94571 1.000 51.59646 88 SER B O 1
ATOM 3581 N N . PHE B 1 89 ? -30.63657 -37.82698 -43.50048 1.000 55.63738 89 PHE B N 1
ATOM 3582 C CA . PHE B 1 89 ? -29.99180 -36.89583 -44.41137 1.000 55.63012 89 PHE B CA 1
ATOM 3583 C C . PHE B 1 89 ? -28.85064 -37.53947 -45.18168 1.000 52.59234 89 PHE B C 1
ATOM 3584 O O . PHE B 1 89 ? -28.35788 -36.94322 -46.14513 1.000 54.23016 89 PHE B O 1
ATOM 3592 N N . GLY B 1 90 ? -28.40951 -38.72578 -44.77872 1.000 49.53509 90 GLY B N 1
ATOM 3593 C CA . GLY B 1 90 ? -27.27315 -39.35305 -45.41268 1.000 54.24120 90 GLY B CA 1
ATOM 3594 C C . GLY B 1 90 ? -25.96627 -38.87309 -44.82352 1.000 51.43423 90 GLY B C 1
ATOM 3595 O O . GLY B 1 90 ? -25.89761 -37.91169 -44.06471 1.000 54.25300 90 GLY B O 1
ATOM 3596 N N . ILE B 1 91 ? -24.89823 -39.57952 -45.17877 1.000 57.94567 91 ILE B N 1
ATOM 3597 C CA . ILE B 1 91 ? -23.60657 -39.33022 -44.54659 1.000 54.65557 91 ILE B CA 1
ATOM 3598 C C . ILE B 1 91 ? -23.12840 -37.92845 -44.86287 1.000 57.59820 91 ILE B C 1
ATOM 3599 O O . ILE B 1 91 ? -22.85409 -37.12871 -43.96134 1.000 58.72534 91 ILE B O 1
ATOM 3604 N N . LYS B 1 92 ? -23.04091 -37.60422 -46.15274 1.000 59.80020 92 LYS B N 1
ATOM 3605 C CA . LYS B 1 92 ? -22.63892 -36.26310 -46.54896 1.000 59.36990 92 LYS B CA 1
ATOM 3606 C C . LYS B 1 92 ? -23.74366 -35.24917 -46.26953 1.000 57.48027 92 LYS B C 1
ATOM 3607 O O . LYS B 1 92 ? -23.46242 -34.11830 -45.86574 1.000 56.16494 92 LYS B O 1
ATOM 3613 N N . GLY B 1 93 ? -25.00292 -35.63216 -46.47225 1.000 55.56158 93 GLY B N 1
ATOM 3614 C CA . GLY B 1 93 ? -26.08856 -34.69028 -46.27065 1.000 55.80467 93 GLY B CA 1
ATOM 3615 C C . GLY B 1 93 ? -26.24173 -34.26630 -44.82461 1.000 56.44104 93 GLY B C 1
ATOM 3616 O O . GLY B 1 93 ? -26.73600 -33.16984 -44.54161 1.000 56.15689 93 GLY B O 1
ATOM 3617 N N . SER B 1 94 ? -25.82410 -35.12112 -43.89124 1.000 54.61280 94 SER B N 1
ATOM 3618 C CA . SER B 1 94 ? -25.90101 -34.77605 -42.47773 1.000 53.30920 94 SER B CA 1
ATOM 3619 C C . SER B 1 94 ? -24.99306 -33.60810 -42.13070 1.000 51.58792 94 SER B C 1
ATOM 3620 O O . SER B 1 94 ? -25.22010 -32.95066 -41.11121 1.000 51.43830 94 SER B O 1
ATOM 3623 N N . TRP B 1 95 ? -23.97190 -33.34642 -42.94992 1.000 47.66294 95 TRP B N 1
ATOM 3624 C CA . TRP B 1 95 ? -23.14704 -32.15904 -42.75700 1.000 55.48962 95 TRP B CA 1
ATOM 3625 C C . TRP B 1 95 ? -23.98945 -30.89728 -42.69781 1.000 53.93160 95 TRP B C 1
ATOM 3626 O O . TRP B 1 95 ? -23.64672 -29.94932 -41.98085 1.000 49.47799 95 TRP B O 1
ATOM 3637 N N . LEU B 1 96 ? -25.09156 -30.86931 -43.44144 1.000 52.29044 96 LEU B N 1
ATOM 3638 C CA . LEU B 1 96 ? -25.96065 -29.69767 -43.41485 1.000 55.78438 96 LEU B CA 1
ATOM 3639 C C . LEU B 1 96 ? -26.57542 -29.47200 -42.03565 1.000 54.54026 96 LEU B C 1
ATOM 3640 O O . LEU B 1 96 ? -26.33473 -28.40518 -41.44475 1.000 46.29121 96 LEU B O 1
ATOM 3645 N N . PRO B 1 97 ? -27.34306 -30.40687 -41.45402 1.000 52.23688 97 PRO B N 1
ATOM 3646 C CA . PRO B 1 97 ? -27.87384 -30.13824 -40.10393 1.000 53.97331 97 PRO B CA 1
ATOM 3647 C C . PRO B 1 97 ? -26.78391 -30.03691 -39.04968 1.000 56.08335 97 PRO B C 1
ATOM 3648 O O . PRO B 1 97 ? -26.95373 -29.31822 -38.05146 1.000 50.92081 97 PRO B O 1
ATOM 3652 N N . SER B 1 98 ? -25.66802 -30.74780 -39.23778 1.000 50.35619 98 SER B N 1
ATOM 3653 C CA . SER B 1 98 ? -24.56145 -30.62250 -38.30171 1.000 47.40753 98 SER B CA 1
ATOM 3654 C C . SER B 1 98 ? -23.99947 -29.21242 -38.30473 1.000 51.19801 98 SER B C 1
ATOM 3655 O O . SER B 1 98 ? -23.72172 -28.65611 -37.23820 1.000 50.41234 98 SER B O 1
ATOM 3658 N N . PHE B 1 99 ? -23.81532 -28.61902 -39.49064 1.000 52.07705 99 PHE B N 1
ATOM 3659 C CA . PHE B 1 99 ? -23.24798 -27.27086 -39.56069 1.000 55.62044 99 PHE B CA 1
ATOM 3660 C C . PHE B 1 99 ? -24.22473 -26.22943 -39.02265 1.000 50.99517 99 PHE B C 1
ATOM 3661 O O . PHE B 1 99 ? -23.85442 -25.38685 -38.20169 1.000 47.78294 99 PHE B O 1
ATOM 3669 N N . LEU B 1 100 ? -25.47834 -26.27510 -39.47461 1.000 49.50922 100 LEU B N 1
ATOM 3670 C CA . LEU B 1 100 ? -26.50586 -25.39642 -38.92882 1.000 47.07571 100 LEU B CA 1
ATOM 3671 C C . LEU B 1 100 ? -26.58471 -25.49265 -37.40453 1.000 50.16542 100 LEU B C 1
ATOM 3672 O O . LEU B 1 100 ? -26.52088 -24.47537 -36.70724 1.000 49.95554 100 LEU B O 1
ATOM 3677 N N . LEU B 1 101 ? -26.70728 -26.71386 -36.86746 1.000 52.66632 101 LEU B N 1
ATOM 3678 C CA . LEU B 1 101 ? -26.90190 -26.88381 -35.42468 1.000 48.76441 101 LEU B CA 1
ATOM 3679 C C . LEU B 1 101 ? -25.61958 -26.61591 -34.65543 1.000 45.43456 101 LEU B C 1
ATOM 3680 O O . LEU B 1 101 ? -25.63558 -25.95272 -33.61530 1.000 47.28945 101 LEU B O 1
ATOM 3685 N N . GLY B 1 102 ? -24.50190 -27.15310 -35.12511 1.000 46.58353 102 GLY B N 1
ATOM 3686 C CA . GLY B 1 102 ? -23.23797 -26.82482 -34.49205 1.000 49.30803 102 GLY B CA 1
ATOM 3687 C C . GLY B 1 102 ? -22.87736 -25.35779 -34.63333 1.000 47.58375 102 GLY B C 1
ATOM 3688 O O . GLY B 1 102 ? -22.15964 -24.80410 -33.79136 1.000 50.91844 102 GLY B O 1
ATOM 3689 N N . GLY B 1 103 ? -23.38008 -24.70759 -35.68227 1.000 47.48388 103 GLY B N 1
ATOM 3690 C CA . GLY B 1 103 ? -23.04133 -23.32569 -35.97949 1.000 48.60021 103 GLY B CA 1
ATOM 3691 C C . GLY B 1 103 ? -23.79382 -22.34672 -35.11276 1.000 47.61558 103 GLY B C 1
ATOM 3692 O O . GLY B 1 103 ? -23.19494 -21.44609 -34.52699 1.000 44.68595 103 GLY B O 1
ATOM 3693 N N . THR B 1 104 ? -25.11067 -22.51505 -35.00247 1.000 47.47045 104 THR B N 1
ATOM 3694 C CA . THR B 1 104 ? -25.83827 -21.64329 -34.10241 1.000 48.03062 104 THR B CA 1
ATOM 3695 C C . THR B 1 104 ? -25.42709 -21.85737 -32.64961 1.000 52.05491 104 THR B C 1
ATOM 3696 O O . THR B 1 104 ? -25.55155 -20.92791 -31.84523 1.000 49.32768 104 THR B O 1
ATOM 3700 N N . GLN B 1 105 ? -24.91413 -23.03862 -32.29187 1.000 45.91351 105 GLN B N 1
ATOM 3701 C CA . GLN B 1 105 ? -24.49204 -23.22263 -30.90833 1.000 47.29233 105 GLN B CA 1
ATOM 3702 C C . GLN B 1 105 ? -23.20451 -22.46596 -30.61963 1.000 42.68435 105 GLN B C 1
ATOM 3703 O O . GLN B 1 105 ? -23.03734 -21.92860 -29.52802 1.000 40.45986 105 GLN B O 1
ATOM 3709 N N . VAL B 1 106 ? -22.26772 -22.43787 -31.56440 1.000 40.45381 106 VAL B N 1
ATOM 3710 C CA . VAL B 1 106 ? -21.08568 -21.61445 -31.35487 1.000 44.98472 106 VAL B CA 1
ATOM 3711 C C . VAL B 1 106 ? -21.49164 -20.15298 -31.19500 1.000 50.42097 106 VAL B C 1
ATOM 3712 O O . VAL B 1 106 ? -20.93800 -19.42632 -30.36048 1.000 44.85668 106 VAL B O 1
ATOM 3716 N N . GLY B 1 107 ? -22.50662 -19.72007 -31.94865 1.000 50.95475 107 GLY B N 1
ATOM 3717 C CA . GLY B 1 107 ? -22.94533 -18.34014 -31.85861 1.000 49.68529 107 GLY B CA 1
ATOM 3718 C C . GLY B 1 107 ? -23.70874 -18.05113 -30.58258 1.000 49.15365 107 GLY B C 1
ATOM 3719 O O . GLY B 1 107 ? -23.53757 -16.98536 -29.98836 1.000 50.53559 107 GLY B O 1
ATOM 3720 N N . TRP B 1 108 ? -24.56068 -18.98995 -30.14188 1.000 43.29447 108 TRP B N 1
ATOM 3721 C CA . TRP B 1 108 ? -25.18635 -18.85519 -28.83264 1.000 42.23285 108 TRP B CA 1
ATOM 3722 C C . TRP B 1 108 ? -24.13363 -18.84996 -27.72861 1.000 45.79600 108 TRP B C 1
ATOM 3723 O O . TRP B 1 108 ? -24.33475 -18.21706 -26.68214 1.000 44.09262 108 TRP B O 1
ATOM 3734 N N . PHE B 1 109 ? -23.00911 -19.54482 -27.93628 1.000 38.37536 109 PHE B N 1
ATOM 3735 C CA . PHE B 1 109 ? -21.99461 -19.60509 -26.88910 1.000 42.22435 109 PHE B CA 1
ATOM 3736 C C . PHE B 1 109 ? -21.36475 -18.23325 -26.66925 1.000 44.09466 109 PHE B C 1
ATOM 3737 O O . PHE B 1 109 ? -21.33201 -17.73135 -25.53725 1.000 37.89344 109 PHE B O 1
ATOM 3745 N N . GLY B 1 110 ? -20.85271 -17.61864 -27.74491 1.000 41.98993 110 GLY B N 1
ATOM 3746 C CA . GLY B 1 110 ? -20.30935 -16.27555 -27.63261 1.000 40.76431 110 GLY B CA 1
ATOM 3747 C C . GLY B 1 110 ? -21.30929 -15.31345 -27.02875 1.000 39.35182 110 GLY B C 1
ATOM 3748 O O . GLY B 1 110 ? -20.98977 -14.55735 -26.11019 1.000 40.14275 110 GLY B O 1
ATOM 3749 N N . VAL B 1 111 ? -22.55088 -15.36192 -27.51100 1.000 40.77487 111 VAL B N 1
ATOM 3750 C CA . VAL B 1 111 ? -23.60176 -14.53979 -26.92666 1.000 42.40878 111 VAL B CA 1
ATOM 3751 C C . VAL B 1 111 ? -23.70133 -14.80612 -25.42722 1.000 45.08046 111 VAL B C 1
ATOM 3752 O O . VAL B 1 111 ? -23.83708 -13.86868 -24.62084 1.000 41.61160 111 VAL B O 1
ATOM 3756 N N . GLY B 1 112 ? -23.57933 -16.08361 -25.02966 1.000 41.56019 112 GLY B N 1
ATOM 3757 C CA . GLY B 1 112 ? -23.60596 -16.43101 -23.61488 1.000 34.57415 112 GLY B CA 1
ATOM 3758 C C . GLY B 1 112 ? -22.46947 -15.80438 -22.82594 1.000 37.17239 112 GLY B C 1
ATOM 3759 O O . GLY B 1 112 ? -22.68143 -15.27531 -21.73127 1.000 33.09054 112 GLY B O 1
ATOM 3760 N N . VAL B 1 113 ? -21.25200 -15.84311 -23.38188 1.000 33.47789 113 VAL B N 1
ATOM 3761 C CA . VAL B 1 113 ? -20.09167 -15.24366 -22.72294 1.000 35.50208 113 VAL B CA 1
ATOM 3762 C C . VAL B 1 113 ? -20.32877 -13.75321 -22.44850 1.000 37.40833 113 VAL B C 1
ATOM 3763 O O . VAL B 1 113 ? -20.09038 -13.25812 -21.33989 1.000 32.84605 113 VAL B O 1
ATOM 3767 N N . ALA B 1 114 ? -20.79354 -13.01638 -23.45788 1.000 37.52192 114 ALA B N 1
ATOM 3768 C CA . ALA B 1 114 ? -21.07069 -11.59389 -23.27194 1.000 37.39384 114 ALA B CA 1
ATOM 3769 C C . ALA B 1 114 ? -22.25150 -11.36927 -22.34026 1.000 40.30437 114 ALA B C 1
ATOM 3770 O O . ALA B 1 114 ? -22.29166 -10.35885 -21.62756 1.000 39.57306 114 ALA B O 1
ATOM 3772 N N . MET B 1 115 ? -23.22303 -12.28863 -22.32206 1.000 39.79289 115 MET B N 1
ATOM 3773 C CA . MET B 1 115 ? -24.31864 -12.10433 -21.38511 1.000 35.93292 115 MET B CA 1
ATOM 3774 C C . MET B 1 115 ? -23.82619 -12.15399 -19.94811 1.000 39.48199 115 MET B C 1
ATOM 3775 O O . MET B 1 115 ? -24.51145 -11.65223 -19.05166 1.000 38.94802 115 MET B O 1
ATOM 3780 N N . PHE B 1 116 ? -22.65767 -12.74759 -19.70424 1.000 33.22314 116 PHE B N 1
ATOM 3781 C CA . PHE B 1 116 ? -22.10628 -12.71687 -18.36174 1.000 36.87611 116 PHE B CA 1
ATOM 3782 C C . PHE B 1 116 ? -21.21992 -11.49378 -18.15426 1.000 37.48042 116 PHE B C 1
ATOM 3783 O O . PHE B 1 116 ? -21.33406 -10.80824 -17.13699 1.000 36.58899 116 PHE B O 1
ATOM 3791 N N . ALA B 1 117 ? -20.32797 -11.22618 -19.10849 1.000 32.96826 117 ALA B N 1
ATOM 3792 C CA . ALA B 1 117 ? -19.30847 -10.20920 -18.91242 1.000 36.81885 117 ALA B CA 1
ATOM 3793 C C . ALA B 1 117 ? -19.90270 -8.80592 -18.95741 1.000 43.38525 117 ALA B C 1
ATOM 3794 O O . ALA B 1 117 ? -19.52851 -7.94986 -18.15589 1.000 41.24501 117 ALA B O 1
ATOM 3796 N N . ILE B 1 118 ? -20.81701 -8.55120 -19.88972 1.000 42.89304 118 ILE B N 1
ATOM 3797 C CA . ILE B 1 118 ? -21.36125 -7.21250 -20.08273 1.000 42.61377 118 ILE B CA 1
ATOM 3798 C C . ILE B 1 118 ? -22.00834 -6.73111 -18.78771 1.000 43.87258 118 ILE B C 1
ATOM 3799 O O . ILE B 1 118 ? -21.60679 -5.67919 -18.27426 1.000 42.77623 118 ILE B O 1
ATOM 3804 N N . PRO B 1 119 ? -22.96499 -7.45712 -18.19386 1.000 45.77772 119 PRO B N 1
ATOM 3805 C CA . PRO B 1 119 ? -23.53293 -6.96845 -16.92293 1.000 45.08859 119 PRO B CA 1
ATOM 3806 C C . PRO B 1 119 ? -22.51149 -6.88008 -15.80296 1.000 44.88598 119 PRO B C 1
ATOM 3807 O O . PRO B 1 119 ? -22.54072 -5.91396 -15.03666 1.000 48.92550 119 PRO B O 1
ATOM 3811 N N . VAL B 1 120 ? -21.60956 -7.85941 -15.67960 1.000 42.48038 120 VAL B N 1
ATOM 3812 C CA . VAL B 1 120 ? -20.65752 -7.84670 -14.56738 1.000 42.86658 120 VAL B CA 1
ATOM 3813 C C . VAL B 1 120 ? -19.72265 -6.65212 -14.68598 1.000 40.03328 120 VAL B C 1
ATOM 3814 O O . VAL B 1 120 ? -19.45062 -5.95967 -13.69728 1.000 39.60297 120 VAL B O 1
ATOM 3818 N N . GLY B 1 121 ? -19.21904 -6.39330 -15.89576 1.000 40.76864 121 GLY B N 1
ATOM 3819 C CA . GLY B 1 121 ? -18.41674 -5.20169 -16.12028 1.000 44.63076 121 GLY B CA 1
ATOM 3820 C C . GLY B 1 121 ? -19.17958 -3.93181 -15.79259 1.000 47.67601 121 GLY B C 1
ATOM 3821 O O . GLY B 1 121 ? -18.69646 -3.06895 -15.05815 1.000 47.80427 121 GLY B O 1
ATOM 3822 N N . LYS B 1 122 ? -20.40046 -3.82566 -16.31338 1.000 49.90506 122 LYS B N 1
ATOM 3823 C CA . LYS B 1 122 ? -21.26179 -2.68730 -16.04081 1.000 39.43111 122 LYS B CA 1
ATOM 3824 C C . LYS B 1 122 ? -21.39819 -2.43244 -14.54666 1.000 50.80437 122 LYS B C 1
ATOM 3825 O O . LYS B 1 122 ? -21.35604 -1.27932 -14.10237 1.000 57.04701 122 LYS B O 1
ATOM 3831 N N . ALA B 1 123 ? -21.54102 -3.49497 -13.75246 1.000 43.37084 123 ALA B N 1
ATOM 3832 C CA . ALA B 1 123 ? -21.79777 -3.34884 -12.32363 1.000 47.87456 123 ALA B CA 1
ATOM 3833 C C . ALA B 1 123 ? -20.53509 -3.16396 -11.49985 1.000 52.30909 123 ALA B C 1
ATOM 3834 O O . ALA B 1 123 ? -20.59603 -2.58488 -10.40579 1.000 55.31827 123 ALA B O 1
ATOM 3836 N N . THR B 1 124 ? -19.39984 -3.66925 -11.97753 1.000 47.67894 124 THR B N 1
ATOM 3837 C CA . THR B 1 124 ? -18.17115 -3.63226 -11.20457 1.000 47.92492 124 THR B CA 1
ATOM 3838 C C . THR B 1 124 ? -17.12852 -2.69182 -11.78253 1.000 41.82809 124 THR B C 1
ATOM 3839 O O . THR B 1 124 ? -16.14794 -2.38856 -11.09626 1.000 38.70100 124 THR B O 1
ATOM 3843 N N . GLY B 1 125 ? -17.30043 -2.25207 -13.02543 1.000 44.14020 125 GLY B N 1
ATOM 3844 C CA . GLY B 1 125 ? -16.28436 -1.47864 -13.69973 1.000 37.56730 125 GLY B CA 1
ATOM 3845 C C . GLY B 1 125 ? -15.06421 -2.26736 -14.10872 1.000 43.41884 125 GLY B C 1
ATOM 3846 O O . GLY B 1 125 ? -14.16739 -1.69800 -14.74710 1.000 47.94642 125 GLY B O 1
ATOM 3847 N N . ILE B 1 126 ? -15.01352 -3.56740 -13.79389 1.000 44.42538 126 ILE B N 1
ATOM 3848 C CA . ILE B 1 126 ? -13.90576 -4.40244 -14.23579 1.000 40.33820 126 ILE B CA 1
ATOM 3849 C C . ILE B 1 126 ? -13.83799 -4.41302 -15.75512 1.000 37.56119 126 ILE B C 1
ATOM 3850 O O . ILE B 1 126 ? -14.86055 -4.35047 -16.44295 1.000 33.26068 126 ILE B O 1
ATOM 3855 N N . ASP B 1 127 ? -12.61852 -4.47623 -16.28210 1.000 42.28544 127 ASP B N 1
ATOM 3856 C CA . ASP B 1 127 ? -12.37910 -4.52131 -17.72073 1.000 37.78425 127 ASP B CA 1
ATOM 3857 C C . ASP B 1 127 ? -13.18911 -5.60899 -18.41033 1.000 46.38749 127 ASP B C 1
ATOM 3858 O O . ASP B 1 127 ? -13.08759 -6.79652 -18.07424 1.000 46.55408 127 ASP B O 1
ATOM 3863 N N . ILE B 1 128 ? -13.96306 -5.19087 -19.40938 1.000 45.85321 128 ILE B N 1
ATOM 3864 C CA . ILE B 1 128 ? -14.89041 -6.09378 -20.07687 1.000 46.84511 128 ILE B CA 1
ATOM 3865 C C . ILE B 1 128 ? -14.14028 -7.24640 -20.74496 1.000 49.79994 128 ILE B C 1
ATOM 3866 O O . ILE B 1 128 ? -14.57150 -8.40625 -20.67983 1.000 44.73993 128 ILE B O 1
ATOM 3871 N N . ASN B 1 129 ? -12.99009 -6.95776 -21.36447 1.000 49.55415 129 ASN B N 1
ATOM 3872 C CA . ASN B 1 129 ? -12.27441 -8.00639 -22.08822 1.000 47.03364 129 ASN B CA 1
ATOM 3873 C C . ASN B 1 129 ? -11.63441 -9.00651 -21.13582 1.000 41.76731 129 ASN B C 1
ATOM 3874 O O . ASN B 1 129 ? -11.50984 -10.18619 -21.47367 1.000 46.10137 129 ASN B O 1
ATOM 3879 N N . LEU B 1 130 ? -11.21175 -8.55940 -19.95575 1.000 43.51926 130 LEU B N 1
ATOM 3880 C CA . LEU B 1 130 ? -10.75113 -9.49650 -18.94020 1.000 41.09145 130 LEU B CA 1
ATOM 3881 C C . LEU B 1 130 ? -11.86879 -10.46521 -18.55916 1.000 38.69002 130 LEU B C 1
ATOM 3882 O O . LEU B 1 130 ? -11.66753 -11.68358 -18.53878 1.000 41.52654 130 LEU B O 1
ATOM 3887 N N . LEU B 1 131 ? -13.06133 -9.93356 -18.26646 1.000 41.45785 131 LEU B N 1
ATOM 3888 C CA . LEU B 1 131 ? -14.20787 -10.77478 -17.93826 1.000 43.62619 131 LEU B CA 1
ATOM 3889 C C . LEU B 1 131 ? -14.55194 -11.73143 -19.07503 1.000 45.49217 131 LEU B C 1
ATOM 3890 O O . LEU B 1 131 ? -14.91998 -12.88937 -18.82433 1.000 41.64975 131 LEU B O 1
ATOM 3895 N N . ILE B 1 132 ? -14.44739 -11.26332 -20.32716 1.000 39.69636 132 ILE B N 1
ATOM 3896 C CA . ILE B 1 132 ? -14.73025 -12.11956 -21.47686 1.000 40.34192 132 ILE B CA 1
ATOM 3897 C C . ILE B 1 132 ? -13.71742 -13.24821 -21.54663 1.000 44.11194 132 ILE B C 1
ATOM 3898 O O . ILE B 1 132 ? -14.07485 -14.42057 -21.71674 1.000 41.28010 132 ILE B O 1
ATOM 3903 N N . ALA B 1 133 ? -12.43621 -12.90729 -21.40583 1.000 42.41199 133 ALA B N 1
ATOM 3904 C CA . ALA B 1 133 ? -11.38582 -13.89970 -21.56611 1.000 43.23687 133 ALA B CA 1
ATOM 3905 C C . ALA B 1 133 ? -11.46482 -14.95965 -20.47555 1.000 46.66508 133 ALA B C 1
ATOM 3906 O O . ALA B 1 133 ? -11.45027 -16.16453 -20.76664 1.000 45.74583 133 ALA B O 1
ATOM 3908 N N . VAL B 1 134 ? -11.55846 -14.52951 -19.21468 1.000 38.99536 134 VAL B N 1
ATOM 3909 C CA . VAL B 1 134 ? -11.58465 -15.48150 -18.10729 1.000 40.83437 134 VAL B CA 1
ATOM 3910 C C . VAL B 1 134 ? -12.81770 -16.37217 -18.20430 1.000 42.01958 134 VAL B C 1
ATOM 3911 O O . VAL B 1 134 ? -12.74681 -17.58558 -17.98824 1.000 40.51445 134 VAL B O 1
ATOM 3915 N N . SER B 1 135 ? -13.96139 -15.78058 -18.55143 1.000 47.95057 135 SER B N 1
ATOM 3916 C CA . SER B 1 135 ? -15.19170 -16.54146 -18.73641 1.000 44.06613 135 SER B CA 1
ATOM 3917 C C . SER B 1 135 ? -15.02119 -17.59836 -19.80745 1.000 42.50443 135 SER B C 1
ATOM 3918 O O . SER B 1 135 ? -15.25184 -18.78676 -19.56031 1.000 40.90929 135 SER B O 1
ATOM 3921 N N . GLY B 1 136 ? -14.61892 -17.17421 -21.01168 1.000 36.53702 136 GLY B N 1
ATOM 3922 C CA . GLY B 1 136 ? -14.49648 -18.11013 -22.11222 1.000 42.55475 136 GLY B CA 1
ATOM 3923 C C . GLY B 1 136 ? -13.57494 -19.27384 -21.79395 1.000 45.29669 136 GLY B C 1
ATOM 3924 O O . GLY B 1 136 ? -13.91453 -20.43640 -22.03545 1.000 42.52293 136 GLY B O 1
ATOM 3925 N N . ILE B 1 137 ? -12.41418 -18.97909 -21.21063 1.000 44.90402 137 ILE B N 1
ATOM 3926 C CA . ILE B 1 137 ? -11.40556 -20.01383 -21.01603 1.000 47.72682 137 ILE B CA 1
ATOM 3927 C C . ILE B 1 137 ? -11.91910 -21.07862 -20.06145 1.000 44.04744 137 ILE B C 1
ATOM 3928 O O . ILE B 1 137 ? -11.88023 -22.27650 -20.36257 1.000 46.13616 137 ILE B O 1
ATOM 3933 N N . LEU B 1 138 ? -12.43088 -20.65128 -18.90750 1.000 42.30467 138 LEU B N 1
ATOM 3934 C CA . LEU B 1 138 ? -12.94253 -21.59333 -17.91931 1.000 41.66771 138 LEU B CA 1
ATOM 3935 C C . LEU B 1 138 ? -14.02024 -22.49654 -18.50723 1.000 44.03904 138 LEU B C 1
ATOM 3936 O O . LEU B 1 138 ? -14.07125 -23.69552 -18.20424 1.000 46.48198 138 LEU B O 1
ATOM 3941 N N . MET B 1 139 ? -14.90604 -21.92811 -19.32769 1.000 42.47229 139 MET B N 1
ATOM 3942 C CA . MET B 1 139 ? -15.97352 -22.70018 -19.94817 1.000 45.07226 139 MET B CA 1
ATOM 3943 C C . MET B 1 139 ? -15.42501 -23.67180 -20.98119 1.000 48.22278 139 MET B C 1
ATOM 3944 O O . MET B 1 139 ? -15.94816 -24.78734 -21.13148 1.000 42.90903 139 MET B O 1
ATOM 3949 N N . THR B 1 140 ? -14.37577 -23.25871 -21.70167 1.000 44.22078 140 THR B N 1
ATOM 3950 C CA . THR B 1 140 ? -13.77205 -24.11484 -22.71674 1.000 43.62717 140 THR B CA 1
ATOM 3951 C C . THR B 1 140 ? -12.99922 -25.26364 -22.07647 1.000 50.53062 140 THR B C 1
ATOM 3952 O O . THR B 1 140 ? -13.07207 -26.41168 -22.54393 1.000 45.58050 140 THR B O 1
ATOM 3956 N N . ILE B 1 141 ? -12.25347 -24.97078 -21.00411 1.000 46.17653 141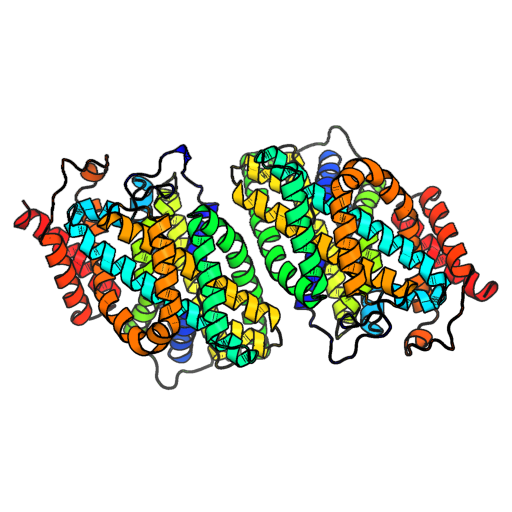 ILE B N 1
ATOM 3957 C CA . ILE B 1 141 ? -11.63056 -26.03167 -20.22227 1.000 45.90905 141 ILE B CA 1
ATOM 3958 C C . ILE B 1 141 ? -12.68667 -27.00990 -19.74047 1.000 46.95050 141 ILE B C 1
ATOM 3959 O O . ILE B 1 141 ? -12.49259 -28.23204 -19.76032 1.000 45.89762 141 ILE B O 1
ATOM 3964 N N . THR B 1 142 ? -13.83031 -26.48982 -19.31867 1.000 46.56894 142 THR B N 1
ATOM 3965 C CA . THR B 1 142 ? -14.89374 -27.36512 -18.85458 1.000 49.20666 142 THR B CA 1
ATOM 3966 C C . THR B 1 142 ? -15.29667 -28.36141 -19.93404 1.000 41.77509 142 THR B C 1
ATOM 3967 O O . THR B 1 142 ? -15.22092 -29.57780 -19.72926 1.000 42.43082 142 THR B O 1
ATOM 3971 N N . VAL B 1 143 ? -15.72023 -27.85727 -21.09957 1.000 41.23700 143 VAL B N 1
ATOM 3972 C CA . VAL B 1 143 ? -16.25394 -28.72116 -22.15089 1.000 41.15620 143 VAL B CA 1
ATOM 3973 C C . VAL B 1 143 ? -15.21002 -29.74458 -22.59192 1.000 41.65429 143 VAL B C 1
ATOM 3974 O O . VAL B 1 143 ? -15.55048 -30.84610 -23.03147 1.000 39.05054 143 VAL B O 1
ATOM 3978 N N . PHE B 1 144 ? -13.92799 -29.40980 -22.44942 1.000 43.09992 144 PHE B N 1
ATOM 3979 C CA . PHE B 1 144 ? -12.86746 -30.32704 -22.83892 1.000 46.25525 144 PHE B CA 1
ATOM 3980 C C . PHE B 1 144 ? -12.96673 -31.66607 -22.11771 1.000 44.24274 144 PHE B C 1
ATOM 3981 O O . PHE B 1 144 ? -12.57479 -32.69080 -22.67712 1.000 47.46808 144 PHE B O 1
ATOM 3989 N N . PHE B 1 145 ? -13.47818 -31.68332 -20.88548 1.000 43.06615 145 PHE B N 1
ATOM 3990 C CA . PHE B 1 145 ? -13.61063 -32.91287 -20.11928 1.000 41.89677 145 PHE B CA 1
ATOM 3991 C C . PHE B 1 145 ? -14.96077 -33.58362 -20.30815 1.000 40.31976 145 PHE B C 1
ATOM 3992 O O . PHE B 1 145 ? -15.33690 -34.42512 -19.48781 1.000 42.82356 145 PHE B O 1
ATOM 4000 N N . GLY B 1 146 ? -15.70068 -33.21613 -21.35206 1.000 38.64280 146 GLY B N 1
ATOM 4001 C CA . GLY B 1 146 ? -16.88945 -33.92138 -21.78413 1.000 35.97904 146 GLY B CA 1
ATOM 4002 C C . GLY B 1 146 ? -17.99056 -34.04809 -20.74509 1.000 41.03963 146 GLY B C 1
ATOM 4003 O O . GLY B 1 146 ? -18.10941 -33.26637 -19.77888 1.000 35.78406 146 GLY B O 1
ATOM 4004 N N . ILE B 1 147 ? -18.79869 -35.09714 -20.93993 1.000 37.07745 147 ILE B N 1
ATOM 4005 C CA . ILE B 1 147 ? -20.09139 -35.21502 -20.27288 1.000 33.17430 147 ILE B CA 1
ATOM 4006 C C . ILE B 1 147 ? -19.93778 -35.19961 -18.76041 1.000 38.56032 147 ILE B C 1
ATOM 4007 O O . ILE B 1 147 ? -20.81622 -34.69096 -18.03783 1.000 38.41190 147 ILE B O 1
ATOM 4012 N N . SER B 1 148 ? -18.82783 -35.73970 -18.25153 1.000 37.34708 148 SER B N 1
ATOM 4013 C CA . SER B 1 148 ? -18.59777 -35.71287 -16.80978 1.000 40.68506 148 SER B CA 1
ATOM 4014 C C . SER B 1 148 ? -18.40565 -34.28041 -16.30476 1.000 37.54191 148 SER B C 1
ATOM 4015 O O . SER B 1 148 ? -18.92408 -33.91764 -15.24245 1.000 33.89326 148 SER B O 1
ATOM 4018 N N . ALA B 1 149 ? -17.67438 -33.44677 -17.05557 1.000 33.48696 149 ALA B N 1
ATOM 4019 C CA . ALA B 1 149 ? -17.54759 -32.04207 -16.65442 1.000 40.52780 149 ALA B CA 1
ATOM 4020 C C . ALA B 1 149 ? -18.90205 -31.32798 -16.68563 1.000 39.08882 149 ALA B C 1
ATOM 4021 O O . ALA B 1 149 ? -19.21168 -30.54603 -15.77724 1.000 40.38742 149 ALA B O 1
ATOM 4023 N N . LEU B 1 150 ? -19.72768 -31.59534 -17.71233 1.000 35.78662 150 LEU B N 1
ATOM 4024 C CA . LEU B 1 150 ? -21.07202 -31.03028 -17.74199 1.000 34.84449 150 LEU B CA 1
ATOM 4025 C C . LEU B 1 150 ? -21.87471 -31.46436 -16.52230 1.000 38.86182 150 LEU B C 1
ATOM 4026 O O . LEU B 1 150 ? -22.62509 -30.66468 -15.94299 1.000 40.49699 150 LEU B O 1
ATOM 4031 N N . THR B 1 151 ? -21.71763 -32.72652 -16.11037 1.000 37.69098 151 THR B N 1
ATOM 4032 C CA . THR B 1 151 ? -22.48274 -33.24520 -14.98480 1.000 35.01111 151 THR B CA 1
ATOM 4033 C C . THR B 1 151 ? -22.04176 -32.59004 -13.69190 1.000 33.12191 151 THR B C 1
ATOM 4034 O O . THR B 1 151 ? -22.87331 -32.28422 -12.82811 1.000 35.30065 151 THR B O 1
ATOM 4038 N N . VAL B 1 152 ? -20.73524 -32.38662 -13.53247 1.000 31.88620 152 VAL B N 1
ATOM 4039 C CA . VAL B 1 152 ? -20.23185 -31.73497 -12.33069 1.000 33.72251 152 VAL B CA 1
ATOM 4040 C C . VAL B 1 152 ? -20.74104 -30.29852 -12.25673 1.000 36.11673 152 VAL B C 1
ATOM 4041 O O . VAL B 1 152 ? -21.26533 -29.86111 -11.23000 1.000 35.65624 152 VAL B O 1
ATOM 4045 N N . LEU B 1 153 ? -20.64431 -29.55895 -13.35800 1.000 36.37624 153 LEU B N 1
ATOM 4046 C CA . LEU B 1 153 ? -21.06862 -28.16616 -13.30524 1.000 39.60122 153 LEU B CA 1
ATOM 4047 C C . LEU B 1 153 ? -22.56701 -28.03999 -13.08891 1.000 41.22452 153 LEU B C 1
ATOM 4048 O O . LEU B 1 153 ? -23.00977 -27.14046 -12.36669 1.000 39.62321 153 LEU B O 1
ATOM 4053 N N . SER B 1 154 ? -23.36270 -28.94724 -13.65979 1.000 38.78290 154 SER B N 1
ATOM 4054 C CA . SER B 1 154 ? -24.79973 -28.78588 -13.51274 1.000 36.29756 154 SER B CA 1
ATOM 4055 C C . SER B 1 154 ? -25.28117 -29.24965 -12.14905 1.000 34.11858 154 SER B C 1
ATOM 4056 O O . SER B 1 154 ? -26.21438 -28.65451 -11.60480 1.000 36.86880 154 SER B O 1
ATOM 4059 N N . ILE B 1 155 ? -24.67200 -30.28704 -11.56931 1.000 36.76147 155 ILE B N 1
ATOM 4060 C CA . ILE B 1 155 ? -25.11454 -30.67540 -10.23182 1.000 40.07425 155 ILE B CA 1
ATOM 4061 C C . ILE B 1 155 ? -24.77505 -29.57267 -9.23719 1.000 42.80327 155 ILE B C 1
ATOM 4062 O O . ILE B 1 155 ? -25.47611 -29.38570 -8.23020 1.000 42.98725 155 ILE B O 1
ATOM 4067 N N . ILE B 1 156 ? -23.71017 -28.82041 -9.50899 1.000 37.11756 156 ILE B N 1
ATOM 4068 C CA . ILE B 1 156 ? -23.35498 -27.69171 -8.66794 1.000 37.82896 156 ILE B CA 1
ATOM 4069 C C . ILE B 1 156 ? -24.30639 -26.51830 -8.90511 1.000 41.79651 156 ILE B C 1
ATOM 4070 O O . ILE B 1 156 ? -24.80505 -25.90395 -7.95764 1.000 40.26056 156 ILE B O 1
ATOM 4075 N N . ALA B 1 157 ? -24.58079 -26.20113 -10.17175 1.000 39.72128 157 ALA B N 1
ATOM 4076 C CA . ALA B 1 157 ? -25.24802 -24.95403 -10.53094 1.000 34.80516 157 ALA B CA 1
ATOM 4077 C C . ALA B 1 157 ? -26.75664 -25.01384 -10.32573 1.000 36.06330 157 ALA B C 1
ATOM 4078 O O . ALA B 1 157 ? -27.36477 -24.04185 -9.86059 1.000 34.39352 157 ALA B O 1
ATOM 4080 N N . VAL B 1 158 ? -27.37422 -26.14056 -10.67843 1.000 36.63500 158 VAL B N 1
ATOM 4081 C CA . VAL B 1 158 ? -28.84269 -26.19409 -10.75523 1.000 33.26882 158 VAL B CA 1
ATOM 4082 C C . VAL B 1 158 ? -29.49636 -25.99930 -9.39769 1.000 35.64198 158 VAL B C 1
ATOM 4083 O O . VAL B 1 158 ? -30.43612 -25.18353 -9.29601 1.000 38.12746 158 VAL B O 1
ATOM 4087 N N . PRO B 1 159 ? -29.07934 -26.66479 -8.31372 1.000 35.82692 159 PRO B N 1
ATOM 4088 C CA . PRO B 1 159 ? -29.74808 -26.41912 -7.02412 1.000 32.95669 159 PRO B CA 1
ATOM 4089 C C . PRO B 1 159 ? -29.63675 -24.97650 -6.54538 1.000 33.09051 159 PRO B C 1
ATOM 4090 O O . PRO B 1 159 ? -30.62100 -24.41949 -6.03536 1.000 33.33689 159 PRO B O 1
ATOM 4094 N N . ALA B 1 160 ? -28.45644 -24.36438 -6.67738 1.000 31.09863 160 ALA B N 1
ATOM 4095 C CA . ALA B 1 160 ? -28.28130 -22.97631 -6.25211 1.000 34.58524 160 ALA B CA 1
ATOM 4096 C C . ALA B 1 160 ? -29.20094 -22.04057 -7.03063 1.000 35.11380 160 ALA B C 1
ATOM 4097 O O . ALA B 1 160 ? -29.84773 -21.15912 -6.43980 1.000 34.31209 160 ALA B O 1
ATOM 4099 N N . ILE B 1 161 ? -29.30144 -22.24436 -8.35173 1.000 31.25397 161 ILE B N 1
ATOM 4100 C CA . ILE B 1 161 ? -30.15109 -21.39133 -9.18245 1.000 35.63227 161 ILE B CA 1
ATOM 4101 C C . ILE B 1 161 ? -31.60948 -21.50758 -8.74977 1.000 39.09582 161 ILE B C 1
ATOM 4102 O O . ILE B 1 161 ? -32.30845 -20.50035 -8.56676 1.000 35.31008 161 ILE B O 1
ATOM 4107 N N . ALA B 1 162 ? -32.08307 -22.74244 -8.55425 1.000 34.22669 162 ALA B N 1
ATOM 4108 C CA . ALA B 1 162 ? -33.47963 -22.94290 -8.18467 1.000 34.42059 162 ALA B CA 1
ATOM 4109 C C . ALA B 1 162 ? -33.76115 -22.41630 -6.78736 1.000 34.34716 162 ALA B C 1
ATOM 4110 O O . ALA B 1 162 ? -34.82732 -21.84452 -6.54594 1.000 36.97205 162 ALA B O 1
ATOM 4112 N N . ILE B 1 163 ? -32.83237 -22.61088 -5.84856 1.000 36.48953 163 ILE B N 1
ATOM 4113 C CA . ILE B 1 163 ? -33.09102 -22.23857 -4.45621 1.000 36.84465 163 ILE B CA 1
ATOM 4114 C C . ILE B 1 163 ? -32.91129 -20.73516 -4.24690 1.000 36.20669 163 ILE B C 1
ATOM 4115 O O . ILE B 1 163 ? -33.76625 -20.08326 -3.63312 1.000 31.62527 163 ILE B O 1
ATOM 4120 N N . LEU B 1 164 ? -31.80121 -20.16785 -4.74628 1.000 31.55624 164 LEU B N 1
ATOM 4121 C CA . LEU B 1 164 ? -31.58508 -18.72134 -4.61867 1.000 32.98679 164 LEU B CA 1
ATOM 4122 C C . LEU B 1 164 ? -32.58986 -17.94706 -5.45437 1.000 36.30214 164 LEU B C 1
ATOM 4123 O O . LEU B 1 164 ? -33.14728 -16.94094 -4.98937 1.000 35.10179 164 LEU B O 1
ATOM 4128 N N . GLY B 1 165 ? -32.82100 -18.39881 -6.69569 1.000 33.74586 165 GLY B N 1
ATOM 4129 C CA . GLY B 1 165 ? -33.82558 -17.76472 -7.53105 1.000 32.61095 165 GLY B CA 1
ATOM 4130 C C . GLY B 1 165 ? -35.21214 -17.83576 -6.91784 1.000 33.94515 165 GLY B C 1
ATOM 4131 O O . GLY B 1 165 ? -35.97553 -16.87306 -6.97316 1.000 30.72672 165 GLY B O 1
ATOM 4132 N N . SER B 1 166 ? -35.55714 -18.97325 -6.31106 1.000 36.01078 166 SER B N 1
ATOM 4133 C CA . SER B 1 166 ? -36.90053 -19.08085 -5.75247 1.000 40.08575 166 SER B CA 1
ATOM 4134 C C . SER B 1 166 ? -37.07069 -18.14702 -4.57014 1.000 38.30600 166 SER B C 1
ATOM 4135 O O . SER B 1 166 ? -38.11563 -17.50464 -4.42641 1.000 39.42905 166 SER B O 1
ATOM 4138 N N . TYR B 1 167 ? -36.05729 -18.06164 -3.70804 1.000 40.73250 167 TYR B N 1
ATOM 4139 C CA . TYR B 1 167 ? -36.16486 -17.14486 -2.58461 1.000 42.81070 167 TYR B CA 1
ATOM 4140 C C . TYR B 1 167 ? -36.29090 -15.71239 -3.08147 1.000 38.11089 167 TYR B C 1
ATOM 4141 O O . TYR B 1 167 ? -37.11762 -14.94598 -2.58251 1.000 41.11032 167 TYR B O 1
ATOM 4150 N N . SER B 1 168 ? -35.49966 -15.34048 -4.08549 1.000 36.75098 168 SER B N 1
ATOM 4151 C CA . SER B 1 168 ? -35.57610 -13.97126 -4.57985 1.000 39.20632 168 SER B CA 1
ATOM 4152 C C . SER B 1 168 ? -36.92307 -13.68420 -5.23136 1.000 41.40133 168 SER B C 1
ATOM 4153 O O . SER B 1 168 ? -37.43167 -12.55901 -5.12568 1.000 34.23935 168 SER B O 1
ATOM 4156 N N . VAL B 1 169 ? -37.52830 -14.68644 -5.87999 1.000 36.57436 169 VAL B N 1
ATOM 4157 C CA . VAL B 1 169 ? -38.89387 -14.51346 -6.36655 1.000 37.76615 169 VAL B CA 1
ATOM 4158 C C . VAL B 1 169 ? -39.84636 -14.28877 -5.19182 1.000 44.42412 169 VAL B C 1
ATOM 4159 O O . VAL B 1 169 ? -40.71734 -13.40763 -5.23147 1.000 43.98394 169 VAL B O 1
ATOM 4163 N N . TYR B 1 170 ? -39.68805 -15.06786 -4.12059 1.000 42.57007 170 TYR B N 1
ATOM 4164 C CA . TYR B 1 170 ? -40.55544 -14.89545 -2.96067 1.000 47.15793 170 TYR B CA 1
ATOM 4165 C C . TYR B 1 170 ? -40.46555 -13.47153 -2.41814 1.000 47.28723 170 TYR B C 1
ATOM 4166 O O . TYR B 1 170 ? -41.48407 -12.82589 -2.15494 1.000 50.61188 170 TYR B O 1
ATOM 4175 N N . LEU B 1 171 ? -39.24642 -12.96321 -2.25107 1.000 44.42730 171 LEU B N 1
ATOM 4176 C CA . LEU B 1 171 ? -39.07298 -11.65619 -1.63737 1.000 45.05075 171 LEU B CA 1
ATOM 4177 C C . LEU B 1 171 ? -39.66846 -10.56038 -2.50474 1.000 46.98500 171 LEU B C 1
ATOM 4178 O O . LEU B 1 171 ? -40.30398 -9.63152 -1.99446 1.000 50.19063 171 LEU B O 1
ATOM 4183 N N . ALA B 1 172 ? -39.44675 -10.63528 -3.81789 1.000 42.63689 172 ALA B N 1
ATOM 4184 C CA . ALA B 1 172 ? -40.01629 -9.63921 -4.71382 1.000 41.85943 172 ALA B CA 1
ATOM 4185 C C . ALA B 1 172 ? -41.53734 -9.61765 -4.60964 1.000 49.60962 172 ALA B C 1
ATOM 4186 O O . ALA B 1 172 ? -42.14843 -8.54660 -4.51279 1.000 51.53422 172 ALA B O 1
ATOM 4188 N N . ILE B 1 173 ? -42.16746 -10.79074 -4.60955 1.000 48.36442 173 ILE B N 1
ATOM 4189 C CA . ILE B 1 173 ? -43.61794 -10.83383 -4.50521 1.000 47.72944 173 ILE B CA 1
ATOM 4190 C C . ILE B 1 173 ? -44.06174 -10.23591 -3.18275 1.000 52.87438 173 ILE B C 1
ATOM 4191 O O . ILE B 1 173 ? -44.96003 -9.38822 -3.13312 1.000 57.93390 173 ILE B O 1
ATOM 4196 N N . HIS B 1 174 ? -43.40858 -10.64063 -2.09402 1.000 55.00708 174 HIS B N 1
ATOM 4197 C CA . HIS B 1 174 ? -43.74567 -10.09836 -0.78440 1.000 54.00566 174 HIS B CA 1
ATOM 4198 C C . HIS B 1 174 ? -43.58127 -8.58155 -0.74885 1.000 52.73510 174 HIS B C 1
ATOM 4199 O O . HIS B 1 174 ? -44.41762 -7.87129 -0.17804 1.000 55.77576 174 HIS B O 1
ATOM 4206 N N . ASP B 1 175 ? -42.51160 -8.06307 -1.35303 1.000 52.03117 175 ASP B N 1
ATOM 4207 C CA . ASP B 1 175 ? -42.24995 -6.63219 -1.27211 1.000 49.79184 175 ASP B CA 1
ATOM 4208 C C . ASP B 1 175 ? -43.26649 -5.81109 -2.05524 1.000 57.15840 175 ASP B C 1
ATOM 4209 O O . ASP B 1 175 ? -43.41454 -4.60870 -1.78372 1.000 57.65831 175 ASP B O 1
ATOM 4214 N N . MET B 1 176 ? -43.96706 -6.42166 -3.01437 1.000 52.17662 176 MET B N 1
ATOM 4215 C CA . MET B 1 176 ? -44.87760 -5.68767 -3.88362 1.000 51.65015 176 MET B CA 1
ATOM 4216 C C . MET B 1 176 ? -46.32610 -5.75214 -3.41757 1.000 56.35686 176 MET B C 1
ATOM 4217 O O . MET B 1 176 ? -47.17908 -5.08119 -4.00498 1.000 57.84248 176 MET B O 1
ATOM 4222 N N . GLY B 1 177 ? -46.62689 -6.52562 -2.37784 1.000 52.93221 177 GLY B N 1
ATOM 4223 C CA . GLY B 1 177 ? -47.99429 -6.61813 -1.90987 1.000 53.49689 177 GLY B CA 1
ATOM 4224 C C . GLY B 1 177 ? -48.55247 -8.02570 -1.96141 1.000 59.26074 177 GLY B C 1
ATOM 4225 O O . GLY B 1 177 ? -49.77151 -8.22613 -1.93152 1.000 59.04353 177 GLY B O 1
ATOM 4226 N N . GLY B 1 178 ? -47.66737 -9.01082 -2.06150 1.000 55.58661 178 GLY B N 1
ATOM 4227 C CA . GLY B 1 178 ? -48.07254 -10.39595 -1.96504 1.000 60.54365 178 GLY B CA 1
ATOM 4228 C C . GLY B 1 178 ? -48.65406 -10.95490 -3.24990 1.000 61.43747 178 GLY B C 1
ATOM 4229 O O . GLY B 1 178 ? -48.79108 -10.27243 -4.27175 1.000 56.01622 178 GLY B O 1
ATOM 4230 N N . LEU B 1 179 ? -49.01916 -12.24408 -3.17150 1.000 61.28799 179 LEU B N 1
ATOM 4231 C CA . LEU B 1 179 ? -49.47258 -12.98144 -4.34884 1.000 63.53036 179 LEU B CA 1
ATOM 4232 C C . LEU B 1 179 ? -50.71706 -12.35331 -4.97226 1.000 68.07431 179 LEU B C 1
ATOM 4233 O O . LEU B 1 179 ? -50.90921 -12.44022 -6.19160 1.000 63.35196 179 LEU B O 1
ATOM 4238 N N . SER B 1 180 ? -51.55802 -11.70242 -4.15928 1.000 71.18326 180 SER B N 1
ATOM 4239 C CA . SER B 1 180 ? -52.76752 -11.06314 -4.67362 1.000 63.85338 180 SER B CA 1
ATOM 4240 C C . SER B 1 180 ? -52.42989 -9.88167 -5.57005 1.000 64.77677 180 SER B C 1
ATOM 4241 O O . SER B 1 180 ? -52.98766 -9.74884 -6.66509 1.000 69.35055 180 SER B O 1
ATOM 4244 N N . THR B 1 181 ? -51.53683 -8.99396 -5.11339 1.000 64.29434 181 THR B N 1
ATOM 4245 C CA . THR B 1 181 ? -51.10502 -7.88705 -5.96796 1.000 60.76330 181 THR B CA 1
ATOM 4246 C C . THR B 1 181 ? -50.54856 -8.40255 -7.28500 1.000 58.29405 181 THR B C 1
ATOM 4247 O O . THR B 1 181 ? -50.84893 -7.85544 -8.35067 1.000 62.64025 181 THR B O 1
ATOM 4251 N N . LEU B 1 182 ? -49.74958 -9.46801 -7.23396 1.000 61.98689 182 LEU B N 1
ATOM 4252 C CA . LEU B 1 182 ? -49.15843 -10.00285 -8.45581 1.000 62.34254 182 LEU B CA 1
ATOM 4253 C C . LEU B 1 182 ? -50.23022 -10.53705 -9.39474 1.000 60.04495 182 LEU B C 1
ATOM 4254 O O . LEU B 1 182 ? -50.23802 -10.21785 -10.58902 1.000 58.46435 182 LEU B O 1
ATOM 4259 N N . MET B 1 183 ? -51.16014 -11.33133 -8.86778 1.000 60.57982 183 MET B N 1
ATOM 4260 C CA . MET B 1 183 ? -52.17478 -11.94051 -9.72060 1.000 62.87722 183 MET B CA 1
ATOM 4261 C C . MET B 1 183 ? -53.19751 -10.94265 -10.24080 1.000 64.50580 183 MET B C 1
ATOM 4262 O O . MET B 1 183 ? -54.07351 -11.34425 -11.01231 1.000 63.95002 183 MET B O 1
ATOM 4267 N N . ASN B 1 184 ? -53.13078 -9.67506 -9.84218 1.000 61.58974 184 ASN B N 1
ATOM 4268 C CA . ASN B 1 184 ? -54.06539 -8.66863 -10.32336 1.000 65.22842 184 ASN B CA 1
ATOM 4269 C C . ASN B 1 184 ? -53.38767 -7.62554 -11.19833 1.000 67.58391 184 ASN B C 1
ATOM 4270 O O . ASN B 1 184 ? -53.99190 -6.59076 -11.48894 1.000 73.06735 184 ASN B O 1
ATOM 4275 N N . VAL B 1 185 ? -52.14947 -7.86324 -11.61634 1.000 63.82082 185 VAL B N 1
ATOM 4276 C CA . VAL B 1 185 ? -51.45392 -6.93341 -12.49797 1.000 67.65548 185 VAL B CA 1
ATOM 4277 C C . VAL B 1 185 ? -51.95139 -7.15984 -13.91523 1.000 67.99781 185 VAL B C 1
ATOM 4278 O O . VAL B 1 185 ? -51.89787 -8.27966 -14.43109 1.000 69.11040 185 VAL B O 1
ATOM 4282 N N . LYS B 1 186 ? -52.42781 -6.09622 -14.55025 1.000 73.95050 186 LYS B N 1
ATOM 4283 C CA . LYS B 1 186 ? -53.00430 -6.20578 -15.87882 1.000 69.14469 186 LYS B CA 1
ATOM 4284 C C . LYS B 1 186 ? -52.00855 -5.68481 -16.89744 1.000 65.54574 186 LYS B C 1
ATOM 4285 O O . LYS B 1 186 ? -51.57834 -4.52626 -16.78127 1.000 74.64818 186 LYS B O 1
ATOM 4291 N N . PRO B 1 187 ? -51.60721 -6.47437 -17.89075 1.000 61.59293 187 PRO B N 1
ATOM 4292 C CA . PRO B 1 187 ? -50.68620 -5.95205 -18.90477 1.000 62.42014 187 PRO B CA 1
ATOM 4293 C C . PRO B 1 187 ? -51.34991 -4.82749 -19.67267 1.000 66.30211 187 PRO B C 1
ATOM 4294 O O . PRO B 1 187 ? -52.52688 -4.90811 -20.02555 1.000 68.90482 187 PRO B O 1
ATOM 4298 N N . THR B 1 188 ? -50.59580 -3.76036 -19.90983 1.000 68.73632 188 THR B N 1
ATOM 4299 C CA . THR B 1 188 ? -51.08251 -2.64034 -20.70877 1.000 76.18307 188 THR B CA 1
ATOM 4300 C C . THR B 1 188 ? -50.43417 -2.59423 -22.08757 1.000 77.79579 188 THR B C 1
ATOM 4301 O O . THR B 1 188 ? -50.57026 -1.59190 -22.79665 1.000 85.19683 188 THR B O 1
ATOM 4305 N N . GLN B 1 189 ? -49.71994 -3.65433 -22.46970 1.000 72.34223 189 GLN B N 1
ATOM 4306 C CA . GLN B 1 189 ? -49.08128 -3.75690 -23.78375 1.000 73.67997 189 GLN B CA 1
ATOM 4307 C C . GLN B 1 189 ? -49.14760 -5.22096 -24.21172 1.000 69.48476 189 GLN B C 1
ATOM 4308 O O . GLN B 1 189 ? -48.12834 -5.90149 -24.34683 1.000 69.62658 189 GLN B O 1
ATOM 4314 N N . PRO B 1 190 ? -50.34929 -5.73457 -24.44918 1.000 63.23536 190 PRO B N 1
ATOM 4315 C CA . PRO B 1 190 ? -50.54772 -7.19103 -24.46367 1.000 63.35189 190 PRO B CA 1
ATOM 4316 C C . PRO B 1 190 ? -49.83255 -7.86372 -25.62415 1.000 55.03232 190 PRO B C 1
ATOM 4317 O O . PRO B 1 190 ? -49.31530 -7.24111 -26.55367 1.000 55.63379 190 PRO B O 1
ATOM 4321 N N . LEU B 1 191 ? -49.79105 -9.17659 -25.53191 1.000 49.34357 191 LEU B N 1
ATOM 4322 C CA . LEU B 1 191 ? -49.07621 -10.00267 -26.48046 1.000 47.06534 191 LEU B CA 1
ATOM 4323 C C . LEU B 1 191 ? -50.04682 -11.04030 -27.01433 1.000 44.55449 191 LEU B C 1
ATOM 4324 O O . LEU B 1 191 ? -50.90642 -11.51319 -26.27261 1.000 46.18850 191 LEU B O 1
ATOM 4329 N N . ASP B 1 192 ? -49.94074 -11.36929 -28.30309 1.000 43.95778 192 ASP B N 1
ATOM 4330 C CA . ASP B 1 192 ? -50.76950 -12.44016 -28.85379 1.000 49.40395 192 ASP B CA 1
ATOM 4331 C C . ASP B 1 192 ? -50.36380 -13.78415 -28.25051 1.000 47.98206 192 ASP B C 1
ATOM 4332 O O . ASP B 1 192 ? -49.18233 -14.03248 -27.98827 1.000 43.99309 192 ASP B O 1
ATOM 4337 N N . PHE B 1 193 ? -51.36101 -14.65094 -28.04576 1.000 43.67353 193 PHE B N 1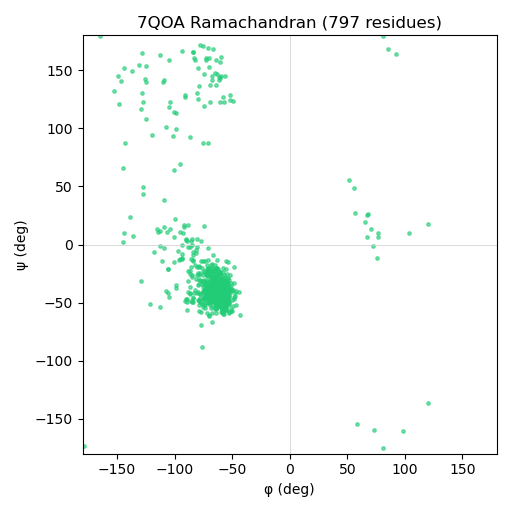
ATOM 4338 C CA . PHE B 1 193 ? -51.14042 -15.93056 -27.38247 1.000 43.22499 193 PHE B CA 1
ATOM 4339 C C . PHE B 1 193 ? -50.29435 -16.87170 -28.23318 1.000 46.04246 193 PHE B C 1
ATOM 4340 O O . PHE B 1 193 ? -49.36124 -17.50505 -27.72349 1.000 49.27435 193 PHE B O 1
ATOM 4348 N N . ASN B 1 194 ? -50.60983 -16.98811 -29.52950 1.000 46.21014 194 ASN B N 1
ATOM 4349 C CA . ASN B 1 194 ? -49.82533 -17.84267 -30.42195 1.000 41.33879 194 ASN B CA 1
ATOM 4350 C C . ASN B 1 194 ? -48.38359 -17.37744 -30.51435 1.000 42.23244 194 ASN B C 1
ATOM 4351 O O . ASN B 1 194 ? -47.47841 -18.19050 -30.73241 1.000 43.06607 194 ASN B O 1
ATOM 4356 N N . LEU B 1 195 ? -48.15196 -16.06820 -30.42267 1.000 45.19934 195 LEU B N 1
ATOM 4357 C CA . LEU B 1 195 ? -46.77790 -15.57951 -30.43439 1.000 45.99673 195 LEU B CA 1
ATOM 4358 C C . LEU B 1 195 ? -46.06936 -15.95654 -29.13927 1.000 43.35777 195 LEU B C 1
ATOM 4359 O O . LEU B 1 195 ? -44.93245 -16.44935 -29.16602 1.000 40.18608 195 LEU B O 1
ATOM 4364 N N . ALA B 1 196 ? -46.75236 -15.77401 -28.00458 1.000 37.11649 196 ALA B N 1
ATOM 4365 C CA . ALA B 1 196 ? -46.20497 -16.19377 -26.72089 1.000 40.56624 196 ALA B CA 1
ATOM 4366 C C . ALA B 1 196 ? -45.83256 -17.67208 -26.74923 1.000 41.88316 196 ALA B C 1
ATOM 4367 O O . ALA B 1 196 ? -44.72314 -18.05172 -26.34672 1.000 42.12013 196 ALA B O 1
ATOM 4369 N N . LEU B 1 197 ? -46.74154 -18.51689 -27.25618 1.000 40.79305 197 LEU B N 1
ATOM 4370 C CA . LEU B 1 197 ? -46.45240 -19.93783 -27.42266 1.000 39.05265 197 LEU B CA 1
ATOM 4371 C C . LEU B 1 197 ? -45.19655 -20.15247 -28.26615 1.000 40.50240 197 LEU B C 1
ATOM 4372 O O . LEU B 1 197 ? -44.32572 -20.96006 -27.92026 1.000 40.07789 197 LEU B O 1
ATOM 4377 N N . ALA B 1 198 ? -45.08211 -19.43250 -29.38257 1.000 39.50725 198 ALA B N 1
ATOM 4378 C CA . ALA B 1 198 ? -43.88488 -19.56016 -30.20698 1.000 40.92705 198 ALA B CA 1
ATOM 4379 C C . ALA B 1 198 ? -42.63955 -19.09111 -29.45950 1.000 44.83403 198 ALA B C 1
ATOM 4380 O O . ALA B 1 198 ? -41.54717 -19.63596 -29.65426 1.000 42.77228 198 ALA B O 1
ATOM 4382 N N . MET B 1 199 ? -42.77718 -18.07207 -28.60623 1.000 44.12776 199 MET B N 1
ATOM 4383 C CA . MET B 1 199 ? -41.61617 -17.58739 -27.86692 1.000 45.10268 199 MET B CA 1
ATOM 4384 C C . MET B 1 199 ? -41.15583 -18.62569 -26.84622 1.000 44.79443 199 MET B C 1
ATOM 4385 O O . MET B 1 199 ? -39.95508 -18.90803 -26.73146 1.000 43.60752 199 MET B O 1
ATOM 4390 N N . VAL B 1 200 ? -42.09938 -19.20546 -26.09768 1.000 37.88087 200 VAL B N 1
ATOM 4391 C CA . VAL B 1 200 ? -41.76078 -20.30745 -25.20242 1.000 39.86870 200 VAL B CA 1
ATOM 4392 C C . VAL B 1 200 ? -40.98008 -21.37556 -25.95953 1.000 41.97052 200 VAL B C 1
ATOM 4393 O O . VAL B 1 200 ? -39.84619 -21.71983 -25.59846 1.000 37.93894 200 VAL B O 1
ATOM 4397 N N . VAL B 1 201 ? -41.57735 -21.89844 -27.03655 1.000 39.67066 201 VAL B N 1
ATOM 4398 C CA . VAL B 1 201 ? -40.94380 -22.97125 -27.80107 1.000 38.97323 201 VAL B CA 1
ATOM 4399 C C . VAL B 1 201 ? -39.61285 -22.50976 -28.37352 1.000 41.08958 201 VAL B C 1
ATOM 4400 O O . VAL B 1 201 ? -38.60926 -23.23250 -28.30794 1.000 44.42109 201 VAL B O 1
ATOM 4404 N N . GLY B 1 202 ? -39.57623 -21.30413 -28.94704 1.000 40.48866 202 GLY B N 1
ATOM 4405 C CA . GLY B 1 202 ? -38.33830 -20.80163 -29.52197 1.000 35.43016 202 GLY B CA 1
ATOM 4406 C C . GLY B 1 202 ? -37.21237 -20.63724 -28.51888 1.000 37.23133 202 GLY B C 1
ATOM 4407 O O . GLY B 1 202 ? -36.03566 -20.67766 -28.90599 1.000 35.15258 202 GLY B O 1
ATOM 4408 N N . SER B 1 203 ? -37.54605 -20.47756 -27.23373 1.000 34.44477 203 SER B N 1
ATOM 4409 C CA . SER B 1 203 ? -36.52486 -20.29768 -26.20395 1.000 34.89524 203 SER B CA 1
ATOM 4410 C C . SER B 1 203 ? -35.48850 -21.42740 -26.21939 1.000 39.47677 203 SER B C 1
ATOM 4411 O O . SER B 1 203 ? -34.29179 -21.17477 -26.03434 1.000 38.87508 203 SER B O 1
ATOM 4414 N N . PHE B 1 204 ? -35.91034 -22.68115 -26.48395 1.000 37.41172 204 PHE B N 1
ATOM 4415 C CA . PHE B 1 204 ? -34.91508 -23.75131 -26.55118 1.000 40.94946 204 PHE B CA 1
ATOM 4416 C C . PHE B 1 204 ? -35.13382 -24.75369 -27.68153 1.000 42.82701 204 PHE B C 1
ATOM 4417 O O . PHE B 1 204 ? -34.63557 -25.88309 -27.59274 1.000 43.27553 204 PHE B O 1
ATOM 4425 N N . ILE B 1 205 ? -35.83470 -24.37942 -28.75175 1.000 43.23448 205 ILE B N 1
ATOM 4426 C CA . ILE B 1 205 ? -36.03103 -25.32460 -29.84602 1.000 46.77721 205 ILE B CA 1
ATOM 4427 C C . ILE B 1 205 ? -34.69887 -25.70893 -30.48489 1.000 44.64944 205 ILE B C 1
ATOM 4428 O O . ILE B 1 205 ? -34.54396 -26.82532 -30.99689 1.000 48.14749 205 ILE B O 1
ATOM 4433 N N . SER B 1 206 ? -33.70734 -24.82972 -30.42755 1.000 42.31520 206 SER B N 1
ATOM 4434 C CA . SER B 1 206 ? -32.43308 -25.11569 -31.08450 1.000 42.87943 206 SER B CA 1
ATOM 4435 C C . SER B 1 206 ? -31.56577 -26.06942 -30.27123 1.000 44.04402 206 SER B C 1
ATOM 4436 O O . SER B 1 206 ? -31.07105 -27.07123 -30.80010 1.000 45.12537 206 SER B O 1
ATOM 4439 N N . ALA B 1 207 ? -31.34080 -25.77561 -28.98888 1.000 44.76706 207 ALA B N 1
ATOM 4440 C CA . ALA B 1 207 ? -30.63029 -26.75346 -28.16862 1.000 44.07501 207 ALA B CA 1
ATOM 4441 C C . ALA B 1 207 ? -31.46155 -28.00830 -27.96882 1.000 39.81407 207 ALA B C 1
ATOM 4442 O O . ALA B 1 207 ? -30.90696 -29.10795 -27.81968 1.000 42.12366 207 ALA B O 1
ATOM 4444 N N . GLY B 1 208 ? -32.78689 -27.86153 -27.92380 1.000 39.80308 208 GLY B N 1
ATOM 4445 C CA . GLY B 1 208 ? -33.63304 -29.01600 -27.70371 1.000 39.37886 208 GLY B CA 1
ATOM 4446 C C . GLY B 1 208 ? -33.51346 -30.02687 -28.81860 1.000 38.61119 208 GLY B C 1
ATOM 4447 O O . GLY B 1 208 ? -33.59971 -31.23210 -28.57886 1.000 45.35601 208 GLY B O 1
ATOM 4448 N N . THR B 1 209 ? -33.30568 -29.55366 -30.04649 1.000 36.47551 209 THR B N 1
ATOM 4449 C CA . THR B 1 209 ? -33.09262 -30.44818 -31.17279 1.000 38.30709 209 THR B CA 1
ATOM 4450 C C . THR B 1 209 ? -31.82145 -31.27299 -31.00267 1.000 38.46608 209 THR B C 1
ATOM 4451 O O . THR B 1 209 ? -31.73833 -32.38799 -31.53489 1.000 39.95247 209 THR B O 1
ATOM 4455 N N . LEU B 1 210 ? -30.85878 -30.78203 -30.23207 1.000 35.71143 210 LEU B N 1
ATOM 4456 C CA . LEU B 1 210 ? -29.62949 -31.50800 -29.96745 1.000 36.71963 210 LEU B CA 1
ATOM 4457 C C . LEU B 1 210 ? -29.71383 -32.37687 -28.70964 1.000 34.53566 210 LEU B C 1
ATOM 4458 O O . LEU B 1 210 ? -28.67778 -32.82839 -28.21950 1.000 32.41299 210 LEU B O 1
ATOM 4463 N N . THR B 1 211 ? -30.91967 -32.62125 -28.18776 1.000 27.60426 211 THR B N 1
ATOM 4464 C CA . THR B 1 211 ? -31.06832 -33.40345 -26.96211 1.000 35.05596 211 THR B CA 1
ATOM 4465 C C . THR B 1 211 ? -30.27105 -34.71396 -26.99436 1.000 38.61362 211 THR B C 1
ATOM 4466 O O . THR B 1 211 ? -29.58795 -35.05561 -26.01986 1.000 37.18554 211 THR B O 1
ATOM 4470 N N . ALA B 1 212 ? -30.34318 -35.45692 -28.10954 1.000 36.09917 212 ALA B N 1
ATOM 4471 C CA . ALA B 1 212 ? -29.67979 -36.76044 -28.20615 1.000 38.24896 212 ALA B CA 1
ATOM 4472 C C . ALA B 1 212 ? -28.18092 -36.67226 -27.95386 1.000 38.50612 212 ALA B C 1
ATOM 4473 O O . ALA B 1 212 ? -27.58408 -37.65885 -27.50189 1.000 37.16877 212 ALA B O 1
ATOM 4475 N N . ASP B 1 213 ? -27.56623 -35.50696 -28.21046 1.000 36.40631 213 ASP B N 1
ATOM 4476 C CA . ASP B 1 213 ? -26.14774 -35.32068 -27.90947 1.000 36.19446 213 ASP B CA 1
ATOM 4477 C C . ASP B 1 213 ? -25.85106 -35.59352 -26.44602 1.000 37.80788 213 ASP B C 1
ATOM 4478 O O . ASP B 1 213 ? -24.73135 -35.99566 -26.10556 1.000 36.44963 213 ASP B O 1
ATOM 4483 N N . PHE B 1 214 ? -26.84278 -35.39280 -25.57647 1.000 36.07796 214 PHE B N 1
ATOM 4484 C CA . PHE B 1 214 ? -26.70958 -35.58740 -24.13931 1.000 37.35378 214 PHE B CA 1
ATOM 4485 C C . PHE B 1 214 ? -27.39198 -36.85155 -23.64122 1.000 37.80653 214 PHE B C 1
ATOM 4486 O O . PHE B 1 214 ? -26.83171 -37.55343 -22.79812 1.000 38.65901 214 PHE B O 1
ATOM 4494 N N . VAL B 1 215 ? -28.58798 -37.16484 -24.14153 1.000 36.32826 215 VAL B N 1
ATOM 4495 C CA . VAL B 1 215 ? -29.35634 -38.26805 -23.57448 1.000 38.10293 215 VAL B CA 1
ATOM 4496 C C . VAL B 1 215 ? -28.93851 -39.61030 -24.15650 1.000 39.25423 215 VAL B C 1
ATOM 4497 O O . VAL B 1 215 ? -29.25353 -40.64590 -23.56959 1.000 39.08347 215 VAL B O 1
ATOM 4501 N N . ARG B 1 216 ? -28.18411 -39.61720 -25.26131 1.000 37.16571 216 ARG B N 1
ATOM 4502 C CA . ARG B 1 216 ? -27.52737 -40.83190 -25.73182 1.000 39.35359 216 ARG B CA 1
ATOM 4503 C C . ARG B 1 216 ? -26.76975 -41.55150 -24.61689 1.000 47.22493 216 ARG B C 1
ATOM 4504 O O . ARG B 1 216 ? -26.48615 -42.75489 -24.74233 1.000 43.57524 216 ARG B O 1
ATOM 4512 N N . PHE B 1 217 ? -26.44667 -40.85551 -23.52135 1.000 40.29929 217 PHE B N 1
ATOM 4513 C CA . PHE B 1 217 ? -25.78866 -41.52557 -22.40893 1.000 40.21418 217 PHE B CA 1
ATOM 4514 C C . PHE B 1 217 ? -26.77073 -42.27722 -21.51022 1.000 39.72986 217 PHE B C 1
ATOM 4515 O O . PHE B 1 217 ? -26.33529 -42.98254 -20.59405 1.000 41.12999 217 PHE B O 1
ATOM 4523 N N . GLY B 1 218 ? -28.07233 -42.13004 -21.73665 1.000 35.03113 218 GLY B N 1
ATOM 4524 C CA . GLY B 1 218 ? -29.04498 -42.76969 -20.87774 1.000 38.50903 218 GLY B CA 1
ATOM 4525 C C . GLY B 1 218 ? -29.00231 -44.28304 -21.03274 1.000 47.11763 218 GLY B C 1
ATOM 4526 O O . GLY B 1 218 ? -28.80304 -44.81774 -22.12721 1.000 42.37494 218 GLY B O 1
ATOM 4527 N N . ARG B 1 219 ? -29.16656 -44.97347 -19.90783 1.000 45.73540 219 ARG B N 1
ATOM 4528 C CA . ARG B 1 219 ? -29.22015 -46.42851 -19.91463 1.000 50.15713 219 ARG B CA 1
ATOM 4529 C C . ARG B 1 219 ? -30.56824 -46.91277 -20.43434 1.000 54.31074 219 ARG B C 1
ATOM 4530 O O . ARG B 1 219 ? -30.63889 -47.67724 -21.39918 1.000 56.69474 219 ARG B O 1
ATOM 4538 N N . ASN B 1 220 ? -31.64823 -46.43385 -19.84076 1.000 54.82713 220 ASN B N 1
ATOM 4539 C CA . ASN B 1 220 ? -32.97929 -46.84651 -20.22702 1.000 53.61935 220 ASN B CA 1
ATOM 4540 C C . ASN B 1 220 ? -33.63408 -45.73120 -21.02447 1.000 57.31064 220 ASN B C 1
ATOM 4541 O O . ASN B 1 220 ? -33.81432 -44.62039 -20.50023 1.000 59.36321 220 ASN B O 1
ATOM 4546 N N . PRO B 1 221 ? -33.99009 -45.97140 -22.28718 1.000 58.58336 221 PRO B N 1
ATOM 4547 C CA . PRO B 1 221 ? -34.62123 -44.91346 -23.09292 1.000 50.96952 221 PRO B CA 1
ATOM 4548 C C . PRO B 1 221 ? -35.87782 -44.31677 -22.47567 1.000 55.48162 221 PRO B C 1
ATOM 4549 O O . PRO B 1 221 ? -36.27246 -43.21208 -22.86531 1.000 49.81129 221 PRO B O 1
ATOM 4553 N N . LYS B 1 222 ? -36.54456 -45.01019 -21.55441 1.000 56.62536 222 LYS B N 1
ATOM 4554 C CA . LYS B 1 222 ? -37.71659 -44.40588 -20.93713 1.000 54.99349 222 LYS B CA 1
ATOM 4555 C C . LYS B 1 222 ? -37.30658 -43.28752 -19.99311 1.000 51.46313 222 LYS B C 1
ATOM 4556 O O . LYS B 1 222 ? -38.08452 -42.35720 -19.75214 1.000 48.83076 222 LYS B O 1
ATOM 4562 N N . VAL B 1 223 ? -36.08335 -43.34893 -19.46824 1.000 51.55271 223 VAL B N 1
ATOM 4563 C CA . VAL B 1 223 ? -35.61526 -42.28206 -18.59710 1.000 51.93145 223 VAL B CA 1
ATOM 4564 C C . VAL B 1 223 ? -35.40364 -41.00859 -19.40657 1.000 48.93092 223 VAL B C 1
ATOM 4565 O O . VAL B 1 223 ? -35.65721 -39.90195 -18.91189 1.000 46.66438 223 VAL B O 1
ATOM 4569 N N . ALA B 1 224 ? -34.98480 -41.15171 -20.66794 1.000 45.38016 224 ALA B N 1
ATOM 4570 C CA . ALA B 1 224 ? -34.91423 -40.02543 -21.59307 1.000 48.09499 224 ALA B CA 1
ATOM 4571 C C . ALA B 1 224 ? -36.18444 -39.20262 -21.57175 1.000 47.22316 224 ALA B C 1
ATOM 4572 O O . ALA B 1 224 ? -36.13853 -37.96558 -21.56202 1.000 47.49293 224 ALA B O 1
ATOM 4574 N N . VAL B 1 225 ? -37.33208 -39.86943 -21.58631 1.000 43.81201 225 VAL B N 1
ATOM 4575 C CA . VAL B 1 225 ? -38.59612 -39.14282 -21.54175 1.000 48.04414 225 VAL B CA 1
ATOM 4576 C C . VAL B 1 225 ? -38.70593 -38.36709 -20.23697 1.000 44.68308 225 VAL B C 1
ATOM 4577 O O . VAL B 1 225 ? -39.07588 -37.18939 -20.21989 1.000 49.70126 225 VAL B O 1
ATOM 4581 N N . VAL B 1 226 ? -38.36666 -39.01514 -19.12502 1.000 47.61885 226 VAL B N 1
ATOM 4582 C CA . VAL B 1 226 ? -38.43279 -38.35582 -17.82615 1.000 46.47155 226 VAL B CA 1
ATOM 4583 C C . VAL B 1 226 ? -37.51606 -37.14099 -17.79531 1.000 47.00183 226 VAL B C 1
ATOM 4584 O O . VAL B 1 226 ? -37.85870 -36.09601 -17.23036 1.000 46.88941 226 VAL B O 1
ATOM 4588 N N . VAL B 1 227 ? -36.32758 -37.27230 -18.38315 1.000 43.92575 227 VAL B N 1
ATOM 4589 C CA . VAL B 1 227 ? -35.34437 -36.20223 -18.35271 1.000 43.04325 227 VAL B CA 1
ATOM 4590 C C . VAL B 1 227 ? -35.84930 -35.00610 -19.14732 1.000 48.12129 227 VAL B C 1
ATOM 4591 O O . VAL B 1 227 ? -35.78173 -33.85189 -18.69323 1.000 45.65824 227 VAL B O 1
ATOM 4595 N N . ALA B 1 228 ? -36.39374 -35.26957 -20.33305 1.000 41.21688 228 ALA B N 1
ATOM 4596 C CA . ALA B 1 228 ? -36.88275 -34.18547 -21.16825 1.000 44.44790 228 ALA B CA 1
ATOM 4597 C C . ALA B 1 228 ? -38.03058 -33.45536 -20.48926 1.000 49.65711 228 ALA B C 1
ATOM 4598 O O . ALA B 1 228 ? -38.08830 -32.21696 -20.50466 1.000 45.05578 228 ALA B O 1
ATOM 4600 N N . ILE B 1 229 ? -38.93363 -34.20001 -19.85382 1.000 47.54339 229 ILE B N 1
ATOM 4601 C CA . ILE B 1 229 ? -40.05672 -33.56079 -19.17288 1.000 45.61724 229 ILE B CA 1
ATOM 4602 C C . ILE B 1 229 ? -39.55814 -32.67609 -18.03468 1.000 46.25977 229 ILE B C 1
ATOM 4603 O O . ILE B 1 229 ? -39.95339 -31.51331 -17.91546 1.000 45.00347 229 ILE B O 1
ATOM 4608 N N . ILE B 1 230 ? -38.68571 -33.21094 -17.17751 1.000 46.22977 230 ILE B N 1
ATOM 4609 C CA . ILE B 1 230 ? -38.20999 -32.43718 -16.03236 1.000 41.19314 230 ILE B CA 1
ATOM 4610 C C . ILE B 1 230 ? -37.45672 -31.19397 -16.49881 1.000 44.69412 230 ILE B C 1
ATOM 4611 O O . ILE B 1 230 ? -37.63786 -30.09811 -15.94584 1.000 42.76021 230 ILE B O 1
ATOM 4616 N N . ALA B 1 231 ? -36.62635 -31.33816 -17.53741 1.000 39.72589 231 ALA B N 1
ATOM 4617 C CA . ALA B 1 231 ? -35.80068 -30.22809 -18.00595 1.000 38.91050 231 ALA B CA 1
ATOM 4618 C C . ALA B 1 231 ? -36.62945 -29.18205 -18.74955 1.000 45.22111 231 ALA B C 1
ATOM 4619 O O . ALA B 1 231 ? -36.60100 -27.99041 -18.40625 1.000 40.91970 231 ALA B O 1
ATOM 4621 N N . PHE B 1 232 ? -37.37370 -29.59966 -19.77646 1.000 45.44589 232 PHE B N 1
ATOM 4622 C CA . PHE B 1 232 ? -38.06463 -28.60502 -20.59370 1.000 42.68731 232 PHE B CA 1
ATOM 4623 C C . PHE B 1 232 ? -39.42074 -28.23289 -20.03445 1.000 43.34074 232 PHE B C 1
ATOM 4624 O O . PHE B 1 232 ? -39.76792 -27.04343 -19.98919 1.000 49.27171 232 PHE B O 1
ATOM 4632 N N . PHE B 1 233 ? -40.18622 -29.20551 -19.56813 1.000 42.57696 233 PHE B N 1
ATOM 4633 C CA . PHE B 1 233 ? -41.48872 -28.86124 -19.01979 1.000 43.62926 233 PHE B CA 1
ATOM 4634 C C . PHE B 1 233 ? -41.32433 -28.12363 -17.69501 1.000 40.48116 233 PHE B C 1
ATOM 4635 O O . PHE B 1 233 ? -41.87806 -27.03584 -17.51402 1.000 42.89096 233 PHE B O 1
ATOM 4643 N N . LEU B 1 234 ? -40.53359 -28.67626 -16.76841 1.000 40.16841 234 LEU B N 1
ATOM 4644 C CA . LEU B 1 234 ? -40.45335 -28.07583 -15.43728 1.000 40.57088 234 LEU B CA 1
ATOM 4645 C C . LEU B 1 234 ? -39.35603 -27.00777 -15.33721 1.000 39.42706 234 LEU B C 1
ATOM 4646 O O . LEU B 1 234 ? -39.61605 -25.89029 -14.88675 1.000 35.53141 234 LEU B O 1
ATOM 4651 N N . GLY B 1 235 ? -38.13741 -27.32163 -15.78194 1.000 38.85100 235 GLY B N 1
ATOM 4652 C CA . GLY B 1 235 ? -37.03758 -26.38691 -15.61345 1.000 38.11558 235 GLY B CA 1
ATOM 4653 C C . GLY B 1 235 ? -37.25858 -25.08006 -16.35392 1.000 36.27395 235 GLY B C 1
ATOM 4654 O O . GLY B 1 235 ? -37.14243 -24.00233 -15.76903 1.000 36.70067 235 GLY B O 1
ATOM 4655 N N . ASN B 1 236 ? -37.59808 -25.16725 -17.64761 1.000 35.77965 236 ASN B N 1
ATOM 4656 C CA . ASN B 1 236 ? -37.81995 -23.97735 -18.45804 1.000 39.75850 236 ASN B CA 1
ATOM 4657 C C . ASN B 1 236 ? -39.02005 -23.18388 -17.95968 1.000 38.95794 236 ASN B C 1
ATOM 4658 O O . ASN B 1 236 ? -39.00634 -21.94355 -17.97125 1.000 32.51501 236 ASN B O 1
ATOM 4663 N N . THR B 1 237 ? -40.04949 -23.87817 -17.47212 1.000 35.58140 237 THR B N 1
ATOM 4664 C CA . THR B 1 237 ? -41.14549 -23.17366 -16.81543 1.000 38.04213 237 THR B CA 1
ATOM 4665 C C . THR B 1 237 ? -40.65416 -22.37751 -15.60576 1.000 40.23586 237 THR B C 1
ATOM 4666 O O . THR B 1 237 ? -41.08980 -21.23952 -15.38892 1.000 41.06748 237 THR B O 1
ATOM 4670 N N . LEU B 1 238 ? -39.73500 -22.94618 -14.80980 1.000 41.05061 238 LEU B N 1
ATOM 4671 C CA . LEU B 1 238 ? -39.23938 -22.21152 -13.64484 1.000 37.69544 238 LEU B CA 1
ATOM 4672 C C . LEU B 1 238 ? -38.47934 -20.96454 -14.07011 1.000 35.08588 238 LEU B C 1
ATOM 4673 O O . LEU B 1 238 ? -38.57595 -19.92692 -13.41593 1.000 33.99394 238 LEU B O 1
ATOM 4678 N N . MET B 1 239 ? -37.70092 -21.05383 -15.14784 1.000 29.55634 239 MET B N 1
ATOM 4679 C CA . MET B 1 239 ? -36.97286 -19.88106 -15.61161 1.000 33.37088 239 MET B CA 1
ATOM 4680 C C . MET B 1 239 ? -37.94080 -18.79253 -16.07018 1.000 38.16776 239 MET B C 1
ATOM 4681 O O . MET B 1 239 ? -37.79266 -17.61543 -15.70433 1.000 37.65454 239 MET B O 1
ATOM 4686 N N . PHE B 1 240 ? -38.97089 -19.18610 -16.82405 1.000 35.85205 240 PHE B N 1
ATOM 4687 C CA . PHE B 1 240 ? -39.98419 -18.24127 -17.26971 1.000 33.26098 240 PHE B CA 1
ATOM 4688 C C . PHE B 1 240 ? -40.69001 -17.60271 -16.09124 1.000 37.46470 240 PHE B C 1
ATOM 4689 O O . PHE B 1 240 ? -41.00699 -16.40733 -16.12990 1.000 38.80143 240 PHE B O 1
ATOM 4697 N N . VAL B 1 241 ? -40.92584 -18.37445 -15.02279 1.000 36.27511 241 VAL B N 1
ATOM 4698 C CA . VAL B 1 241 ? -41.57573 -17.81791 -13.83937 1.000 35.59475 241 VAL B CA 1
ATOM 4699 C C . VAL B 1 241 ? -40.65853 -16.80823 -13.15611 1.000 39.65343 241 VAL B C 1
ATOM 4700 O O . VAL B 1 241 ? -41.11308 -15.75751 -12.68168 1.000 38.11114 241 VAL B O 1
ATOM 4704 N N . PHE B 1 242 ? -39.35602 -17.10561 -13.09842 1.000 35.73707 242 PHE B N 1
ATOM 4705 C CA . PHE B 1 242 ? -38.40005 -16.13963 -12.56729 1.000 40.56944 242 PHE B CA 1
ATOM 4706 C C . PHE B 1 242 ? -38.52965 -14.80449 -13.31012 1.000 39.57933 242 PHE B C 1
ATOM 4707 O O . PHE B 1 242 ? -38.69348 -13.74373 -12.69469 1.000 39.74058 242 PHE B O 1
ATOM 4715 N N . GLY B 1 243 ? -38.51244 -14.85771 -14.64538 1.000 36.71457 243 GLY B N 1
ATOM 4716 C CA . GLY B 1 243 ? -38.56223 -13.64215 -15.43781 1.000 37.87920 243 GLY B CA 1
ATOM 4717 C C . GLY B 1 243 ? -39.82365 -12.82792 -15.21562 1.000 39.95842 243 GLY B C 1
ATOM 4718 O O . GLY B 1 243 ? -39.76399 -11.61438 -14.99922 1.000 42.30270 243 GLY B O 1
ATOM 4719 N N . ALA B 1 244 ? -40.98478 -13.48352 -15.27295 1.000 39.12689 244 ALA B N 1
ATOM 4720 C CA . ALA B 1 244 ? -42.24926 -12.76304 -15.13994 1.000 40.98077 244 ALA B CA 1
ATOM 4721 C C . ALA B 1 244 ? -42.39465 -12.13740 -13.75227 1.000 41.96239 244 ALA B C 1
ATOM 4722 O O . ALA B 1 244 ? -42.94465 -11.03616 -13.61179 1.000 39.43671 244 ALA B O 1
ATOM 4724 N N . ALA B 1 245 ? -41.93192 -12.84476 -12.71562 1.000 42.77316 245 ALA B N 1
ATOM 4725 C CA . ALA B 1 245 ? -41.98986 -12.32000 -11.36009 1.000 39.76827 245 ALA B CA 1
ATOM 4726 C C . ALA B 1 245 ? -41.11723 -11.07622 -11.22685 1.000 44.88233 245 ALA B C 1
ATOM 4727 O O . ALA B 1 245 ? -41.49111 -10.11250 -10.54465 1.000 41.24944 245 ALA B O 1
ATOM 4729 N N . GLY B 1 246 ? -39.95903 -11.07747 -11.88490 1.000 40.58486 246 GLY B N 1
ATOM 4730 C CA . GLY B 1 246 ? -39.12150 -9.89859 -11.86934 1.000 38.39773 246 GLY B CA 1
ATOM 4731 C C . GLY B 1 246 ? -39.73179 -8.77103 -12.67163 1.000 46.18325 246 GLY B C 1
ATOM 4732 O O . GLY B 1 246 ? -39.81543 -7.63056 -12.19813 1.000 47.45252 246 GLY B O 1
ATOM 4733 N N . ALA B 1 247 ? -40.1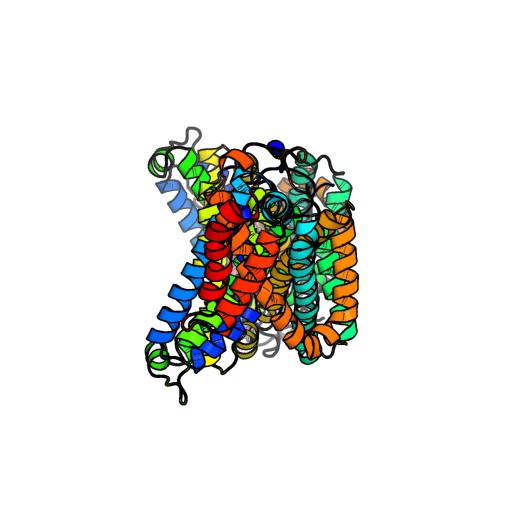8051 -9.07248 -13.89537 1.000 42.22464 247 ALA B N 1
ATOM 4734 C CA . ALA B 1 247 ? -40.80307 -8.02409 -14.69675 1.000 45.41372 247 ALA B CA 1
ATOM 4735 C C . ALA B 1 247 ? -41.98448 -7.39133 -13.96575 1.000 43.67042 247 ALA B C 1
ATOM 4736 O O . ALA B 1 247 ? -42.17192 -6.17212 -14.03028 1.000 44.60078 247 ALA B O 1
ATOM 4738 N N . ALA B 1 248 ? -42.74725 -8.18114 -13.20892 1.000 45.95129 248 ALA B N 1
ATOM 4739 C CA . ALA B 1 248 ? -43.94912 -7.64474 -12.57625 1.000 45.59011 248 ALA B CA 1
ATOM 4740 C C . ALA B 1 248 ? -43.64560 -6.85662 -11.30722 1.000 52.20548 248 ALA B C 1
ATOM 4741 O O . ALA B 1 248 ? -44.35164 -5.88815 -11.00600 1.000 50.33203 248 ALA B O 1
ATOM 4743 N N . SER B 1 249 ? -42.63736 -7.26469 -10.53489 1.000 50.76122 249 SER B N 1
ATOM 4744 C CA . SER B 1 249 ? -42.35627 -6.58554 -9.27568 1.000 49.52603 249 SER B CA 1
ATOM 4745 C C . SER B 1 249 ? -41.44386 -5.38265 -9.46774 1.000 46.74792 249 SER B C 1
ATOM 4746 O O . SER B 1 249 ? -41.66794 -4.32984 -8.86485 1.000 46.88853 249 SER B O 1
ATOM 4749 N N . LEU B 1 250 ? -40.42276 -5.50976 -10.30773 1.000 48.52625 250 LEU B N 1
ATOM 4750 C CA . LEU B 1 250 ? -39.42317 -4.45709 -10.43652 1.000 44.62375 250 LEU B CA 1
ATOM 4751 C C . LEU B 1 250 ? -39.05998 -4.17643 -11.88798 1.000 47.67772 250 LEU B C 1
ATOM 4752 O O . LEU B 1 250 ? -38.12080 -3.41199 -12.13738 1.000 46.20786 250 LEU B O 1
ATOM 4757 N N . GLY B 1 251 ? -39.76261 -4.76761 -12.84952 1.000 45.29882 251 GLY B N 1
ATOM 4758 C CA . GLY B 1 251 ? -39.48607 -4.47274 -14.23698 1.000 41.41701 251 GLY B CA 1
ATOM 4759 C C . GLY B 1 251 ? -38.14402 -4.96993 -14.70360 1.000 45.78318 251 GLY B C 1
ATOM 4760 O O . GLY B 1 251 ? -37.56264 -4.40036 -15.62764 1.000 49.10755 251 GLY B O 1
ATOM 4761 N N . MET B 1 252 ? -37.62056 -6.01241 -14.07949 1.000 45.71970 252 MET B N 1
ATOM 4762 C CA . MET B 1 252 ? -36.32833 -6.55499 -14.46456 1.000 46.58200 252 MET B CA 1
ATOM 4763 C C . MET B 1 252 ? -36.51024 -8.03986 -14.69633 1.000 44.46351 252 MET B C 1
ATOM 4764 O O . MET B 1 252 ? -36.96253 -8.76052 -13.79781 1.000 38.79588 252 MET B O 1
ATOM 4769 N N . ALA B 1 253 ? -36.16993 -8.49095 -15.90039 1.000 41.68396 253 ALA B N 1
ATOM 4770 C CA . ALA B 1 253 ? -36.56002 -9.83905 -16.28404 1.000 42.00823 253 ALA B CA 1
ATOM 4771 C C . ALA B 1 253 ? -35.54265 -10.87993 -15.83780 1.000 42.17565 253 ALA B C 1
ATOM 4772 O O . ALA B 1 253 ? -35.89757 -12.04536 -15.68445 1.000 43.93983 253 ALA B O 1
ATOM 4774 N N . ASP B 1 254 ? -34.29248 -10.49833 -15.60515 1.000 42.69052 254 ASP B N 1
ATOM 4775 C CA . ASP B 1 254 ? -33.28894 -11.45685 -15.15632 1.000 40.18281 254 ASP B CA 1
ATOM 4776 C C . ASP B 1 254 ? -33.27057 -11.48291 -13.63586 1.000 36.55342 254 ASP B C 1
ATOM 4777 O O . ASP B 1 254 ? -33.16828 -10.43703 -12.99217 1.000 38.87112 254 ASP B O 1
ATOM 4782 N N . ILE B 1 255 ? -33.36239 -12.68395 -13.06470 1.000 36.14736 255 ILE B N 1
ATOM 4783 C CA . ILE B 1 255 ? -33.48283 -12.79998 -11.62151 1.000 34.70172 255 ILE B CA 1
ATOM 4784 C C . ILE B 1 255 ? -32.24460 -12.24796 -10.93845 1.000 36.85146 255 ILE B C 1
ATOM 4785 O O . ILE B 1 255 ? -32.28840 -11.89849 -9.75273 1.000 34.76273 255 ILE B O 1
ATOM 4790 N N . SER B 1 256 ? -31.12990 -12.15378 -11.67012 1.000 33.56276 256 SER B N 1
ATOM 4791 C CA . SER B 1 256 ? -29.92862 -11.56437 -11.10691 1.000 32.73554 256 SER B CA 1
ATOM 4792 C C . SER B 1 256 ? -30.06261 -10.05055 -10.94737 1.000 35.43787 256 SER B C 1
ATOM 4793 O O . SER B 1 256 ? -29.57119 -9.48536 -9.96678 1.000 32.57235 256 SER B O 1
ATOM 4796 N N . ASP B 1 257 ? -30.72064 -9.37168 -11.89052 1.000 38.32112 257 ASP B N 1
ATOM 4797 C CA . ASP B 1 257 ? -31.01131 -7.95347 -11.67406 1.000 39.88829 257 ASP B CA 1
ATOM 4798 C C . ASP B 1 257 ? -31.95244 -7.77026 -10.48984 1.000 39.43848 257 ASP B C 1
ATOM 4799 O O . ASP B 1 257 ? -31.82427 -6.80426 -9.72782 1.000 42.94416 257 ASP B O 1
ATOM 4804 N N . VAL B 1 258 ? -32.89802 -8.69500 -10.30744 1.000 38.14388 258 VAL B N 1
ATOM 4805 C CA . VAL B 1 258 ? -33.77765 -8.61659 -9.14486 1.000 37.03727 258 VAL B CA 1
ATOM 4806 C C . VAL B 1 258 ? -32.96889 -8.69121 -7.84964 1.000 38.92420 258 VAL B C 1
ATOM 4807 O O . VAL B 1 258 ? -33.17720 -7.89018 -6.93259 1.000 41.29798 258 VAL B O 1
ATOM 4811 N N . MET B 1 259 ? -32.01196 -9.62299 -7.75785 1.000 38.90383 259 MET B N 1
ATOM 4812 C CA . MET B 1 259 ? -31.25947 -9.74168 -6.50800 1.000 41.40428 259 MET B CA 1
ATOM 4813 C C . MET B 1 259 ? -30.35546 -8.52994 -6.26664 1.000 38.14818 259 MET B C 1
ATOM 4814 O O . MET B 1 259 ? -30.14730 -8.12530 -5.11809 1.000 33.62229 259 MET B O 1
ATOM 4819 N N . ILE B 1 260 ? -29.80576 -7.94193 -7.32612 1.000 36.01307 260 ILE B N 1
ATOM 4820 C CA . ILE B 1 260 ? -29.08748 -6.68924 -7.15245 1.000 40.37266 260 ILE B CA 1
ATOM 4821 C C . ILE B 1 260 ? -30.00128 -5.64659 -6.50998 1.000 42.22638 260 ILE B C 1
ATOM 4822 O O . ILE B 1 260 ? -29.63291 -5.00571 -5.52232 1.000 38.89890 260 ILE B O 1
ATOM 4827 N N . ALA B 1 261 ? -31.22731 -5.50371 -7.03147 1.000 39.13872 261 ALA B N 1
ATOM 4828 C CA . ALA B 1 261 ? -32.19619 -4.58679 -6.43695 1.000 34.32021 261 ALA B CA 1
ATOM 4829 C C . ALA B 1 261 ? -32.48260 -4.93702 -4.99271 1.000 42.68434 261 ALA B C 1
ATOM 4830 O O . ALA B 1 261 ? -32.73836 -4.04617 -4.17519 1.000 53.57547 261 ALA B O 1
ATOM 4832 N N . GLN B 1 262 ? -32.46245 -6.22027 -4.65926 1.000 45.72538 262 GLN B N 1
ATOM 4833 C CA . GLN B 1 262 ? -32.69154 -6.64731 -3.29220 1.000 40.35864 262 GLN B CA 1
ATOM 4834 C C . GLN B 1 262 ? -31.44005 -6.50719 -2.42022 1.000 41.65400 262 GLN B C 1
ATOM 4835 O O . GLN B 1 262 ? -31.47606 -6.87443 -1.24263 1.000 41.95292 262 GLN B O 1
ATOM 4841 N N . GLY B 1 263 ? -30.35258 -5.94839 -2.95906 1.000 37.02363 263 GLY B N 1
ATOM 4842 C CA . GLY B 1 263 ? -29.09860 -5.87376 -2.23472 1.000 37.28471 263 GLY B CA 1
ATOM 4843 C C . GLY B 1 263 ? -28.30714 -7.16493 -2.16878 1.000 46.64407 263 GLY B C 1
ATOM 4844 O O . GLY B 1 263 ? -27.32738 -7.23342 -1.41431 1.000 48.07997 263 GLY B O 1
ATOM 4845 N N . LEU B 1 264 ? -28.69587 -8.19548 -2.91827 1.000 39.45374 264 LEU B N 1
ATOM 4846 C CA . LEU B 1 264 ? -28.01783 -9.49414 -2.84951 1.000 43.22092 264 LEU B CA 1
ATOM 4847 C C . LEU B 1 264 ? -27.05649 -9.66447 -4.03014 1.000 42.51686 264 LEU B C 1
ATOM 4848 O O . LEU B 1 264 ? -27.21041 -10.53173 -4.88871 1.000 43.13888 264 LEU B O 1
ATOM 4853 N N . LEU B 1 265 ? -26.03779 -8.79975 -4.04406 1.000 41.36717 265 LEU B N 1
ATOM 4854 C CA . LEU B 1 265 ? -25.12082 -8.71952 -5.17675 1.000 37.31743 265 LEU B CA 1
ATOM 4855 C C . LEU B 1 265 ? -24.34312 -10.01408 -5.37201 1.000 37.55570 265 LEU B C 1
ATOM 4856 O O . LEU B 1 265 ? -24.02961 -10.39174 -6.50809 1.000 31.82793 265 LEU B O 1
ATOM 4861 N N . LEU B 1 266 ? -23.94994 -10.66794 -4.27041 1.000 39.06315 266 LEU B N 1
ATOM 4862 C CA . LEU B 1 266 ? -23.15101 -11.88230 -4.41304 1.000 47.99109 266 LEU B CA 1
ATOM 4863 C C . LEU B 1 266 ? -24.00232 -13.02983 -4.93550 1.000 40.47862 266 LEU B C 1
ATOM 4864 O O . LEU B 1 266 ? -23.56137 -13.72720 -5.86512 1.000 38.88937 266 LEU B O 1
ATOM 4869 N N . PRO B 1 267 ? -25.20627 -13.26857 -4.43571 1.000 38.38454 267 PRO B N 1
ATOM 4870 C CA . PRO B 1 267 ? -26.08152 -14.20721 -5.14646 1.000 43.35151 267 PRO B CA 1
ATOM 4871 C C . PRO B 1 267 ? -26.27715 -13.83823 -6.60586 1.000 42.37735 267 PRO B C 1
ATOM 4872 O O . PRO B 1 267 ? -26.25896 -14.71922 -7.47868 1.000 40.03949 267 PRO B O 1
ATOM 4876 N N . ALA B 1 268 ? -26.42737 -12.54662 -6.89636 1.000 33.74284 268 ALA B N 1
ATOM 4877 C CA . ALA B 1 268 ? -26.69494 -12.13884 -8.26494 1.000 37.61912 268 ALA B CA 1
ATOM 4878 C C . ALA B 1 268 ? -25.58276 -12.59199 -9.19944 1.000 35.26316 268 ALA B C 1
ATOM 4879 O O . ALA B 1 268 ? -25.85012 -13.17274 -10.25063 1.000 40.41747 268 ALA B O 1
ATOM 4881 N N . ILE B 1 269 ? -24.32879 -12.36774 -8.81684 1.000 35.75798 269 ILE B N 1
ATOM 4882 C CA . ILE B 1 269 ? -23.20095 -12.72797 -9.67274 1.000 39.33428 269 ILE B CA 1
ATOM 4883 C C . ILE B 1 269 ? -23.07985 -14.24206 -9.79177 1.000 35.67605 269 ILE B C 1
ATOM 4884 O O . ILE B 1 269 ? -22.66805 -14.76178 -10.83096 1.000 31.85761 269 ILE B O 1
ATOM 4889 N N . VAL B 1 270 ? -23.43882 -14.96977 -8.73976 1.000 38.50419 270 VAL B N 1
ATOM 4890 C CA . VAL B 1 270 ? -23.27653 -16.41700 -8.74000 1.000 38.72392 270 VAL B CA 1
ATOM 4891 C C . VAL B 1 270 ? -24.31667 -17.06347 -9.63983 1.000 37.52526 270 VAL B C 1
ATOM 4892 O O . VAL B 1 270 ? -23.98742 -17.85603 -10.53084 1.000 33.93108 270 VAL B O 1
ATOM 4896 N N . VAL B 1 271 ? -25.58823 -16.71532 -9.42153 1.000 39.09694 271 VAL B N 1
ATOM 4897 C CA . VAL B 1 271 ? -26.67836 -17.23869 -10.23484 1.000 33.82051 271 VAL B CA 1
ATOM 4898 C C . VAL B 1 271 ? -26.43744 -16.92123 -11.70295 1.000 37.84071 271 VAL B C 1
ATOM 4899 O O . VAL B 1 271 ? -26.53844 -17.80015 -12.57007 1.000 36.67350 271 VAL B O 1
ATOM 4903 N N . LEU B 1 272 ? -26.09972 -15.66053 -12.00423 1.000 36.46723 272 LEU B N 1
ATOM 4904 C CA . LEU B 1 272 ? -25.79762 -15.28519 -13.38218 1.000 33.69278 272 LEU B CA 1
ATOM 4905 C C . LEU B 1 272 ? -24.72763 -16.19725 -13.97812 1.000 34.71464 272 LEU B C 1
ATOM 4906 O O . LEU B 1 272 ? -24.91373 -16.77582 -15.05702 1.000 31.37733 272 LEU B O 1
ATOM 4911 N N . GLY B 1 273 ? -23.61288 -16.36851 -13.26317 1.000 32.74113 273 GLY B N 1
ATOM 4912 C CA . GLY B 1 273 ? -22.50707 -17.13373 -13.81390 1.000 28.54822 273 GLY B CA 1
ATOM 4913 C C . GLY B 1 273 ? -22.79719 -18.62602 -13.91500 1.000 31.14529 273 GLY B C 1
ATOM 4914 O O . GLY B 1 273 ? -22.45503 -19.26099 -14.91737 1.000 31.26066 273 GLY B O 1
ATOM 4915 N N . LEU B 1 274 ? -23.44076 -19.20824 -12.89503 1.000 28.19242 274 LEU B N 1
ATOM 4916 C CA . LEU B 1 274 ? -23.73159 -20.64165 -12.95585 1.000 36.77417 274 LEU B CA 1
ATOM 4917 C C . LEU B 1 274 ? -24.70456 -20.96159 -14.08790 1.000 38.14285 274 LEU B C 1
ATOM 4918 O O . LEU B 1 274 ? -24.55670 -21.99085 -14.76260 1.000 33.14449 274 LEU B O 1
ATOM 4923 N N . ASN B 1 275 ? -25.68432 -20.07754 -14.32919 1.000 32.09113 275 ASN B N 1
ATOM 4924 C CA . ASN B 1 275 ? -26.71056 -20.37270 -15.32413 1.000 33.21781 275 ASN B CA 1
ATOM 4925 C C . ASN B 1 275 ? -26.15877 -20.28913 -16.74378 1.000 35.53359 275 ASN B C 1
ATOM 4926 O O . ASN B 1 275 ? -26.63195 -21.00138 -17.64068 1.000 36.73024 275 ASN B O 1
ATOM 4931 N N . ILE B 1 276 ? -25.16684 -19.43716 -16.97515 1.000 37.88118 276 ILE B N 1
ATOM 4932 C CA . ILE B 1 276 ? -24.59904 -19.30896 -18.31277 1.000 33.24490 276 ILE B CA 1
ATOM 4933 C C . ILE B 1 276 ? -23.50019 -20.33538 -18.53306 1.000 33.46899 276 ILE B C 1
ATOM 4934 O O . ILE B 1 276 ? -23.34340 -20.86926 -19.63974 1.000 32.75899 276 ILE B O 1
ATOM 4939 N N . TRP B 1 277 ? -22.73528 -20.61190 -17.47807 1.000 31.82851 277 TRP B N 1
ATOM 4940 C CA . TRP B 1 277 ? -21.70184 -21.62760 -17.56438 1.000 35.19022 277 TRP B CA 1
ATOM 4941 C C . TRP B 1 277 ? -22.30653 -22.96544 -17.99690 1.000 37.34018 277 TRP B C 1
ATOM 4942 O O . TRP B 1 277 ? -21.83771 -23.59698 -18.95331 1.000 32.33014 277 TRP B O 1
ATOM 4953 N N . THR B 1 278 ? -23.39278 -23.37926 -17.34660 1.000 33.84322 278 THR B N 1
ATOM 4954 C CA . THR B 1 278 ? -23.96797 -24.67434 -17.68435 1.000 36.84490 278 THR B CA 1
ATOM 4955 C C . THR B 1 278 ? -24.56012 -24.66109 -19.09207 1.000 37.92579 278 THR B C 1
ATOM 4956 O O . THR B 1 278 ? -24.32357 -25.58166 -19.88083 1.000 36.37188 278 THR B O 1
ATOM 4960 N N . THR B 1 279 ? -25.28629 -23.60301 -19.45340 1.000 37.80341 279 THR B N 1
ATOM 4961 C CA . THR B 1 279 ? -25.88928 -23.57643 -20.77858 1.000 35.20452 279 THR B CA 1
ATOM 4962 C C . THR B 1 279 ? -24.82533 -23.53575 -21.87131 1.000 39.77180 279 THR B C 1
ATOM 4963 O O . THR B 1 279 ? -24.92192 -24.26819 -22.86477 1.000 42.29678 279 THR B O 1
ATOM 4967 N N . ASN B 1 280 ? -23.79023 -22.70092 -21.69475 1.000 36.57571 280 ASN B N 1
ATOM 4968 C CA . ASN B 1 280 ? -22.71688 -22.61206 -22.68415 1.000 33.32173 280 ASN B CA 1
ATOM 4969 C C . ASN B 1 280 ? -21.96013 -23.93081 -22.80560 1.000 39.71398 280 ASN B C 1
ATOM 4970 O O . ASN B 1 280 ? -21.54719 -24.31572 -23.91263 1.000 34.83425 280 ASN B O 1
ATOM 4975 N N . ASP B 1 281 ? -21.72157 -24.59886 -21.66542 1.000 35.55091 281 ASP B N 1
ATOM 4976 C CA . ASP B 1 281 ? -21.18489 -25.95817 -21.64468 1.000 43.35411 281 ASP B CA 1
ATOM 4977 C C . ASP B 1 281 ? -21.84218 -26.85070 -22.68322 1.000 37.66066 281 ASP B C 1
ATOM 4978 O O . ASP B 1 281 ? -21.17464 -27.38808 -23.57576 1.000 37.85280 281 ASP B O 1
ATOM 4983 N N . ASN B 1 282 ? -23.15597 -27.02774 -22.55956 1.000 34.32469 282 ASN B N 1
ATOM 4984 C CA . ASN B 1 282 ? -23.89031 -27.86871 -23.49741 1.000 37.58170 282 ASN B CA 1
ATOM 4985 C C . ASN B 1 282 ? -23.72373 -27.37366 -24.92817 1.000 41.17386 282 ASN B C 1
ATOM 4986 O O . ASN B 1 282 ? -23.55753 -28.17673 -25.85316 1.000 38.92052 282 ASN B O 1
ATOM 4991 N N . ALA B 1 283 ? -23.74638 -26.05173 -25.12670 1.000 35.97825 283 ALA B N 1
ATOM 4992 C CA . ALA B 1 283 ? -23.63219 -25.50553 -26.47675 1.000 40.25005 283 ALA B CA 1
ATOM 4993 C C . ALA B 1 283 ? -22.28344 -25.84789 -27.09271 1.000 38.35929 283 ALA B C 1
ATOM 4994 O O . ALA B 1 283 ? -22.20552 -26.34930 -28.21837 1.000 41.38766 283 ALA B O 1
ATOM 4996 N N . LEU B 1 284 ? -21.20314 -25.54642 -26.37637 1.000 41.57045 284 LEU B N 1
ATOM 4997 C CA . LEU B 1 284 ? -19.87356 -25.87194 -26.87181 1.000 42.06398 284 LEU B CA 1
ATOM 4998 C C . LEU B 1 284 ? -19.72931 -27.37517 -27.09601 1.000 40.65197 284 LEU B C 1
ATOM 4999 O O . LEU B 1 284 ? -19.22130 -27.81118 -28.13603 1.000 37.25020 284 LEU B O 1
ATOM 5004 N N . TYR B 1 285 ? -20.18755 -28.17619 -26.12885 1.000 41.91059 285 TYR B N 1
ATOM 5005 C CA . TYR B 1 285 ? -20.11692 -29.63313 -26.23480 1.000 37.25111 285 TYR B CA 1
ATOM 5006 C C . TYR B 1 285 ? -20.81403 -30.13458 -27.49253 1.000 40.41501 285 TYR B C 1
ATOM 5007 O O . TYR B 1 285 ? -20.23464 -30.90295 -28.27094 1.000 39.51501 285 TYR B O 1
ATOM 5016 N N . ALA B 1 286 ? -22.05817 -29.69839 -27.71919 1.000 37.60503 286 ALA B N 1
ATOM 5017 C CA . ALA B 1 286 ? -22.79058 -30.19160 -28.87949 1.000 36.78953 286 ALA B CA 1
ATOM 5018 C C . ALA B 1 286 ? -22.11572 -29.76201 -30.17438 1.000 37.99172 286 ALA B C 1
ATOM 5019 O O . ALA B 1 286 ? -22.04975 -30.53899 -31.13701 1.000 38.92744 286 ALA B O 1
ATOM 5021 N N . SER B 1 287 ? -21.56667 -28.54750 -30.19981 1.000 37.37016 287 SER B N 1
ATOM 5022 C CA . SER B 1 287 ? -20.95857 -28.03412 -31.42220 1.000 37.95262 287 SER B CA 1
ATOM 5023 C C . SER B 1 287 ? -19.70081 -28.80723 -31.79691 1.000 36.92720 287 SER B C 1
ATOM 5024 O O . SER B 1 287 ? -19.37752 -28.92346 -32.98330 1.000 40.19447 287 SER B O 1
ATOM 5027 N N . GLY B 1 288 ? -18.94726 -29.29463 -30.81216 1.000 36.92618 288 GLY B N 1
ATOM 5028 C CA . GLY B 1 288 ? -17.82535 -30.15367 -31.13819 1.000 42.60130 288 GLY B CA 1
ATOM 5029 C C . GLY B 1 288 ? -18.28535 -31.47679 -31.73294 1.000 39.99929 288 GLY B C 1
ATOM 5030 O O . GLY B 1 288 ? -17.67549 -31.99280 -32.67009 1.000 42.31718 288 GLY B O 1
ATOM 5031 N N . LEU B 1 289 ? -19.37810 -32.03099 -31.21691 1.000 35.50124 289 LEU B N 1
ATOM 5032 C CA . LEU B 1 289 ? -19.88438 -33.26153 -31.80730 1.000 42.40441 289 LEU B CA 1
ATOM 5033 C C . LEU B 1 289 ? -20.37480 -32.99683 -33.21721 1.000 44.60026 289 LEU B C 1
ATOM 5034 O O . LEU B 1 289 ? -20.15404 -33.81615 -34.11373 1.000 38.22103 289 LEU B O 1
ATOM 5039 N N . GLY B 1 290 ? -20.99212 -31.82602 -33.43683 1.000 44.25650 290 GLY B N 1
ATOM 5040 C CA . GLY B 1 290 ? -21.47490 -31.48593 -34.76842 1.000 44.03868 290 GLY B CA 1
ATOM 5041 C C . GLY B 1 290 ? -20.34532 -31.34653 -35.77229 1.000 48.40283 290 GLY B C 1
ATOM 5042 O O . GLY B 1 290 ? -20.42595 -31.84961 -36.90136 1.000 46.32447 290 GLY B O 1
ATOM 5043 N N . PHE B 1 291 ? -19.26293 -30.69142 -35.36727 1.000 48.09057 291 PHE B N 1
ATOM 5044 C CA . PHE B 1 291 ? -18.14364 -30.51407 -36.27994 1.000 50.15472 291 PHE B CA 1
ATOM 5045 C C . PHE B 1 291 ? -17.33712 -31.79709 -36.44825 1.000 49.09561 291 PHE B C 1
ATOM 5046 O O . PHE B 1 291 ? -16.77699 -32.02556 -37.52468 1.000 48.17076 291 PHE B O 1
ATOM 5054 N N . ALA B 1 292 ? -17.27495 -32.63824 -35.40741 1.000 50.32071 292 ALA B N 1
ATOM 5055 C CA . ALA B 1 292 ? -16.72934 -33.98971 -35.55673 1.000 51.22364 292 ALA B CA 1
ATOM 5056 C C . ALA B 1 292 ? -17.43476 -34.74412 -36.67376 1.000 48.20181 292 ALA B C 1
ATOM 5057 O O . ALA B 1 292 ? -16.78775 -35.30698 -37.56093 1.000 45.25731 292 ALA B O 1
ATOM 5059 N N . ASN B 1 293 ? -18.77018 -34.73108 -36.66292 1.000 47.75107 293 ASN B N 1
ATOM 5060 C CA . ASN B 1 293 ? -19.53577 -35.36956 -37.72842 1.000 50.08119 293 ASN B CA 1
ATOM 5061 C C . ASN B 1 293 ? -19.08858 -34.93604 -39.12236 1.000 49.50799 293 ASN B C 1
ATOM 5062 O O . ASN B 1 293 ? -19.14481 -35.72952 -40.06557 1.000 56.52617 293 ASN B O 1
ATOM 5067 N N . ILE B 1 294 ? -18.65221 -33.69011 -39.27509 1.000 56.32577 294 ILE B N 1
ATOM 5068 C CA . ILE B 1 294 ? -18.32297 -33.13685 -40.58862 1.000 55.88930 294 ILE B CA 1
ATOM 5069 C C . ILE B 1 294 ? -16.87183 -33.41366 -40.96690 1.000 55.59530 294 ILE B C 1
ATOM 5070 O O . ILE B 1 294 ? -16.57310 -33.71522 -42.12145 1.000 62.35106 294 ILE B O 1
ATOM 5075 N N . THR B 1 295 ? -15.95077 -33.29500 -40.01236 1.000 51.31519 295 THR B N 1
ATOM 5076 C CA . THR B 1 295 ? -14.52636 -33.36379 -40.28486 1.000 48.89689 295 THR B CA 1
ATOM 5077 C C . THR B 1 295 ? -13.88803 -34.67107 -39.84304 1.000 54.69335 295 THR B C 1
ATOM 5078 O O . THR B 1 295 ? -12.82141 -35.02176 -40.35403 1.000 56.65427 295 THR B O 1
ATOM 5082 N N . GLY B 1 296 ? -14.50421 -35.39590 -38.91699 1.000 46.43158 296 GLY B N 1
ATOM 5083 C CA . GLY B 1 296 ? -13.88576 -36.58052 -38.38512 1.000 45.08458 296 GLY B CA 1
ATOM 5084 C C . GLY B 1 296 ? -12.79378 -36.31420 -37.38665 1.000 54.12050 296 GLY B C 1
ATOM 5085 O O . GLY B 1 296 ? -12.12113 -37.25637 -36.96143 1.000 53.18353 296 GLY B O 1
ATOM 5086 N N . LEU B 1 297 ? -12.59120 -35.06049 -36.99581 1.000 54.04548 297 LEU B N 1
ATOM 5087 C CA . LEU B 1 297 ? -11.59385 -34.74840 -35.99241 1.000 48.06867 297 LEU B CA 1
ATOM 5088 C C . LEU B 1 297 ? -12.16990 -34.94849 -34.59806 1.000 50.67467 297 LEU B C 1
ATOM 5089 O O . LEU B 1 297 ? -13.38360 -35.06650 -34.40840 1.000 52.76888 297 LEU B O 1
ATOM 5094 N N . SER B 1 298 ? -11.27149 -34.98183 -33.61618 1.000 50.47414 298 SER B N 1
ATOM 5095 C CA . SER B 1 298 ? -11.65409 -35.06346 -32.21479 1.000 49.42244 298 SER B CA 1
ATOM 5096 C C . SER B 1 298 ? -12.71276 -34.02426 -31.86714 1.000 54.68193 298 SER B C 1
ATOM 5097 O O . SER B 1 298 ? -12.52035 -32.82143 -32.07949 1.000 49.51061 298 SER B O 1
ATOM 5100 N N . SER B 1 299 ? -13.84171 -34.49571 -31.34158 1.000 51.47331 299 SER B N 1
ATOM 5101 C CA . SER B 1 299 ? -14.90397 -33.57540 -30.97168 1.000 48.60839 299 SER B CA 1
ATOM 5102 C C . SER B 1 299 ? -14.48332 -32.66493 -29.81543 1.000 50.93202 299 SER B C 1
ATOM 5103 O O . SER B 1 299 ? -14.91297 -31.50993 -29.74871 1.000 46.18859 299 SER B O 1
ATOM 5106 N N . LYS B 1 300 ? -13.64065 -33.15193 -28.90782 1.000 51.03225 300 LYS B N 1
ATOM 5107 C CA . LYS B 1 300 ? -13.22570 -32.31123 -27.79547 1.000 52.14215 300 LYS B CA 1
ATOM 5108 C C . LYS B 1 300 ? -12.16574 -31.30663 -28.21503 1.000 54.50997 300 LYS B C 1
ATOM 5109 O O . LYS B 1 300 ? -12.11703 -30.19905 -27.66567 1.000 51.29471 300 LYS B O 1
ATOM 5115 N N . LYS B 1 301 ? -11.32819 -31.65541 -29.19113 1.000 50.32288 301 LYS B N 1
ATOM 5116 C CA . LYS B 1 301 ? -10.40901 -30.66384 -29.72443 1.000 46.43447 301 LYS B CA 1
ATOM 5117 C C . LYS B 1 301 ? -11.16694 -29.57749 -30.47589 1.000 48.98904 301 LYS B C 1
ATOM 5118 O O . LYS B 1 301 ? -10.87081 -28.38526 -30.32743 1.000 53.26389 301 LYS B O 1
ATOM 5124 N N . LEU B 1 302 ? -12.16888 -29.96864 -31.26111 1.000 44.94772 302 LEU B N 1
ATOM 5125 C CA . LEU B 1 302 ? -12.95614 -28.99410 -32.00048 1.000 44.94143 302 LEU B CA 1
ATOM 5126 C C . LEU B 1 302 ? -13.71556 -28.06243 -31.06214 1.000 49.26031 302 LEU B C 1
ATOM 5127 O O . LEU B 1 302 ? -13.86233 -26.86743 -31.34077 1.000 47.69027 302 LEU B O 1
ATOM 5132 N N . SER B 1 303 ? -14.23273 -28.59349 -29.95803 1.000 46.49272 303 SER B N 1
ATOM 5133 C CA . SER B 1 303 ? -15.00456 -27.73912 -29.07449 1.000 47.19841 303 SER B CA 1
ATOM 5134 C C . SER B 1 303 ? -14.09177 -26.77575 -28.31820 1.000 49.15198 303 SER B C 1
ATOM 5135 O O . SER B 1 303 ? -14.52837 -25.68103 -27.94104 1.000 48.87290 303 SER B O 1
ATOM 5138 N N . VAL B 1 304 ? -12.82067 -27.14151 -28.12573 1.000 45.11073 304 VAL B N 1
ATOM 5139 C CA . VAL B 1 304 ? -11.83743 -26.17433 -27.64580 1.000 47.98943 304 VAL B CA 1
ATOM 5140 C C . VAL B 1 304 ? -11.64076 -25.05685 -28.67080 1.000 50.23330 304 VAL B C 1
ATOM 5141 O O . VAL B 1 304 ? -11.62878 -23.86875 -28.32374 1.000 46.42341 304 VAL B O 1
ATOM 5145 N N . ILE B 1 305 ? -11.46351 -25.42282 -29.94686 1.000 50.93042 305 ILE B N 1
ATOM 5146 C CA . ILE B 1 305 ? -11.39395 -24.41942 -31.00742 1.000 46.74181 305 ILE B CA 1
ATOM 5147 C C . ILE B 1 305 ? -12.64827 -23.56416 -30.99896 1.000 49.12165 305 ILE B C 1
ATOM 5148 O O . ILE B 1 305 ? -12.58711 -22.33268 -31.13692 1.000 51.74890 305 ILE B O 1
ATOM 5153 N N . ASN B 1 306 ? -13.81065 -24.20605 -30.87091 1.000 47.28257 306 ASN B N 1
ATOM 5154 C CA . ASN B 1 306 ? -15.05834 -23.45246 -30.84854 1.000 48.50510 306 ASN B CA 1
ATOM 5155 C C . ASN B 1 306 ? -15.10838 -22.49477 -29.66558 1.000 47.59804 306 ASN B C 1
ATOM 5156 O O . ASN B 1 306 ? -15.70168 -21.41504 -29.77132 1.000 43.07511 306 ASN B O 1
ATOM 5161 N N . GLY B 1 307 ? -14.51987 -22.88186 -28.53001 1.000 39.99788 307 GLY B N 1
ATOM 5162 C CA . GLY B 1 307 ? -14.53631 -22.00626 -27.37314 1.000 44.45345 307 GLY B CA 1
ATOM 5163 C C . GLY B 1 307 ? -13.68517 -20.76956 -27.59630 1.000 50.27248 307 GLY B C 1
ATOM 5164 O O . GLY B 1 307 ? -14.12086 -19.64009 -27.34501 1.000 42.93516 307 GLY B O 1
ATOM 5165 N N . ILE B 1 308 ? -12.46564 -20.97197 -28.10035 1.000 50.01582 308 ILE B N 1
ATOM 5166 C CA . ILE B 1 308 ? -11.58083 -19.85443 -28.40498 1.000 53.37895 308 ILE B CA 1
ATOM 5167 C C . ILE B 1 308 ? -12.25699 -18.89425 -29.37812 1.000 53.24022 308 ILE B C 1
ATOM 5168 O O . ILE B 1 308 ? -12.41577 -17.70212 -29.08901 1.000 50.50277 308 ILE B O 1
ATOM 5173 N N . VAL B 1 309 ? -12.71132 -19.40891 -30.52552 1.000 48.20406 309 VAL B N 1
ATOM 5174 C CA . VAL B 1 309 ? -13.37347 -18.54438 -31.50189 1.000 49.98704 309 VAL B CA 1
ATOM 5175 C C . VAL B 1 309 ? -14.60936 -17.88802 -30.89370 1.000 51.29456 309 VAL B C 1
ATOM 5176 O O . VAL B 1 309 ? -14.92175 -16.72858 -31.19136 1.000 50.10968 309 VAL B O 1
ATOM 5180 N N . GLY B 1 310 ? -15.33469 -18.61437 -30.03711 1.000 49.24148 310 GLY B N 1
ATOM 5181 C CA . GLY B 1 310 ? -16.53071 -18.04905 -29.44079 1.000 47.50702 310 GLY B CA 1
ATOM 5182 C C . GLY B 1 310 ? -16.23015 -16.97887 -28.40763 1.000 46.32888 310 GLY B C 1
ATOM 5183 O O . GLY B 1 310 ? -17.06694 -16.10884 -28.13600 1.000 42.30722 310 GLY B O 1
ATOM 5184 N N . THR B 1 311 ? -15.05068 -17.02777 -27.80986 1.000 42.72907 311 THR B N 1
ATOM 5185 C CA . THR B 1 311 ? -14.73891 -16.03167 -26.79805 1.000 46.69287 311 THR B CA 1
ATOM 5186 C C . THR B 1 311 ? -14.20704 -14.76641 -27.45031 1.000 44.32702 311 THR B C 1
ATOM 5187 O O . THR B 1 311 ? -14.66949 -13.66150 -27.14783 1.000 44.04233 311 THR B O 1
ATOM 5191 N N . VAL B 1 312 ? -13.27877 -14.92939 -28.39451 1.000 43.75219 312 VAL B N 1
ATOM 5192 C CA . VAL B 1 312 ? -12.76955 -13.81190 -29.18314 1.000 51.75265 312 VAL B CA 1
ATOM 5193 C C . VAL B 1 312 ? -13.89356 -13.02217 -29.84915 1.000 50.88924 312 VAL B C 1
ATOM 5194 O O . VAL B 1 312 ? -13.80702 -11.79502 -29.97282 1.000 51.38937 312 VAL B O 1
ATOM 5198 N N . CYS B 1 313 ? -14.96278 -13.68918 -30.28029 1.000 45.21342 313 CYS B N 1
ATOM 5199 C CA . CYS B 1 313 ? -16.03134 -13.00296 -30.99950 1.000 42.42960 313 CYS B CA 1
ATOM 5200 C C . CYS B 1 313 ? -17.27165 -12.76133 -30.15325 1.000 39.66557 313 CYS B C 1
ATOM 5201 O O . CYS B 1 313 ? -18.31842 -12.40270 -30.70583 1.000 40.08249 313 CYS B O 1
ATOM 5204 N N . ALA B 1 314 ? -17.17509 -12.92099 -28.83142 1.000 38.49593 314 ALA B N 1
ATOM 5205 C CA . ALA B 1 314 ? -18.36664 -12.87243 -27.98663 1.000 40.89758 314 ALA B CA 1
ATOM 5206 C C . ALA B 1 314 ? -19.15076 -11.57403 -28.17946 1.000 42.78263 314 ALA B C 1
ATOM 5207 O O . ALA B 1 314 ? -20.35762 -11.60242 -28.45986 1.000 44.54163 314 ALA B O 1
ATOM 5209 N N . LEU B 1 315 ? -18.48287 -10.41965 -28.02793 1.000 40.09813 315 LEU B N 1
ATOM 5210 C CA . LEU B 1 315 ? -19.18991 -9.14090 -28.13781 1.000 41.18742 315 LEU B CA 1
ATOM 5211 C C . LEU B 1 315 ? -19.68952 -8.89718 -29.55755 1.000 39.77073 315 LEU B C 1
ATOM 5212 O O . LEU B 1 315 ? -20.84998 -8.50803 -29.75683 1.000 40.72934 315 LEU B O 1
ATOM 5217 N N . TRP B 1 316 ? -18.83996 -9.14219 -30.55980 1.000 39.50312 316 TRP B N 1
ATOM 5218 C CA . TRP B 1 316 ? -19.29739 -9.03087 -31.93898 1.000 38.18191 316 TRP B CA 1
ATOM 5219 C C . TRP B 1 316 ? -20.55302 -9.86077 -32.16961 1.000 49.28778 316 TRP B C 1
ATOM 5220 O O . TRP B 1 316 ? -21.46667 -9.41678 -32.87316 1.000 55.07914 316 TRP B O 1
ATOM 5231 N N . LEU B 1 317 ? -20.63051 -11.06115 -31.56839 1.000 40.86190 317 LEU B N 1
ATOM 5232 C CA . LEU B 1 317 ? -21.80094 -11.91364 -31.76766 1.000 48.04060 317 LEU B CA 1
ATOM 5233 C C . LEU B 1 317 ? -23.00429 -11.36857 -31.02062 1.000 48.28275 317 LEU B C 1
ATOM 5234 O O . LEU B 1 317 ? -24.12292 -11.35899 -31.54783 1.000 47.47632 317 LEU B O 1
ATOM 5239 N N . TYR B 1 318 ? -22.80067 -10.98537 -29.75931 1.000 41.70848 318 TYR B N 1
ATOM 5240 C CA . TYR B 1 318 ? -23.87563 -10.39514 -28.96559 1.000 49.64384 318 TYR B CA 1
ATOM 5241 C C . TYR B 1 318 ? -24.43373 -9.13122 -29.63483 1.000 48.29773 318 TYR B C 1
ATOM 5242 O O . TYR B 1 318 ? -25.64530 -8.89110 -29.62040 1.000 46.89269 318 TYR B O 1
ATOM 5251 N N . ASN B 1 319 ? -23.57780 -8.33138 -30.26077 1.000 41.44476 319 ASN B N 1
ATOM 5252 C CA . ASN B 1 319 ? -24.08693 -7.10227 -30.86380 1.000 56.88712 319 ASN B CA 1
ATOM 5253 C C . ASN B 1 319 ? -24.73074 -7.32188 -32.22730 1.000 62.24134 319 ASN B C 1
ATOM 5254 O O . ASN B 1 319 ? -25.63932 -6.56649 -32.59099 1.000 70.18906 319 ASN B O 1
ATOM 5259 N N . ASN B 1 320 ? -24.28553 -8.32066 -32.99633 1.000 59.96419 320 ASN B N 1
ATOM 5260 C CA . ASN B 1 320 ? -24.60843 -8.39413 -34.42069 1.000 61.17859 320 ASN B CA 1
ATOM 5261 C C . ASN B 1 320 ? -25.33459 -9.66196 -34.82894 1.000 60.56188 320 ASN B C 1
ATOM 5262 O O . ASN B 1 320 ? -26.36422 -9.58934 -35.51149 1.000 70.05941 320 ASN B O 1
ATOM 5267 N N . PHE B 1 321 ? -24.82314 -10.82480 -34.46862 1.000 61.06109 321 PHE B N 1
ATOM 5268 C CA . PHE B 1 321 ? -25.35972 -12.02685 -35.07698 1.000 63.12776 321 PHE B CA 1
ATOM 5269 C C . PHE B 1 321 ? -26.60730 -12.55687 -34.38266 1.000 62.58835 321 PHE B C 1
ATOM 5270 O O . PHE B 1 321 ? -27.10385 -13.61703 -34.78245 1.000 69.59385 321 PHE B O 1
ATOM 5278 N N . VAL B 1 322 ? -27.15567 -11.86449 -33.38600 1.000 50.92155 322 VAL B N 1
ATOM 5279 C CA . VAL B 1 322 ? -28.31176 -12.43701 -32.69906 1.000 54.71007 322 VAL B CA 1
ATOM 5280 C C . VAL B 1 322 ? -29.50145 -12.53852 -33.64464 1.000 59.85516 322 VAL B C 1
ATOM 5281 O O . VAL B 1 322 ? -30.22912 -13.53956 -33.63242 1.000 62.70841 322 VAL B O 1
ATOM 5285 N N . GLY B 1 323 ? -29.69210 -11.53692 -34.51100 1.000 53.05595 323 GLY B N 1
ATOM 5286 C CA . GLY B 1 323 ? -30.72888 -11.64111 -35.52702 1.000 55.26474 323 GLY B CA 1
ATOM 5287 C C . GLY B 1 323 ? -30.43789 -12.71958 -36.55943 1.000 60.95177 323 GLY B C 1
ATOM 5288 O O . GLY B 1 323 ? -31.32946 -13.47937 -36.94638 1.000 53.96423 323 GLY B O 1
ATOM 5289 N N . TRP B 1 324 ? -29.19007 -12.79215 -37.02668 1.000 64.86051 324 TRP B N 1
ATOM 5290 C CA . TRP B 1 324 ? -28.80024 -13.83770 -37.96586 1.000 64.55963 324 TRP B CA 1
ATOM 5291 C C . TRP B 1 324 ? -29.00036 -15.21314 -37.35168 1.000 66.70966 324 TRP B C 1
ATOM 5292 O O . TRP B 1 324 ? -29.58736 -16.10991 -37.97123 1.000 61.24762 324 TRP B O 1
ATOM 5303 N N . LEU B 1 325 ? -28.52664 -15.39155 -36.11800 1.000 67.99007 325 LEU B N 1
ATOM 5304 C CA . LEU B 1 325 ? -28.70683 -16.66944 -35.44237 1.000 63.08777 325 LEU B CA 1
ATOM 5305 C C . LEU B 1 325 ? -30.18661 -16.97554 -35.23299 1.000 59.24252 325 LEU B C 1
ATOM 5306 O O . LEU B 1 325 ? -30.60381 -18.13078 -35.33987 1.000 68.60726 325 LEU B O 1
ATOM 5311 N N . THR B 1 326 ? -31.00952 -15.96061 -34.96637 1.000 60.76605 326 THR B N 1
ATOM 5312 C CA . THR B 1 326 ? -32.44735 -16.22006 -34.90632 1.000 61.18098 326 THR B CA 1
ATOM 5313 C C . THR B 1 326 ? -32.97636 -16.65266 -36.27109 1.000 61.83987 326 THR B C 1
ATOM 5314 O O . THR B 1 326 ? -33.83127 -17.53948 -36.36641 1.000 62.27785 326 THR B O 1
ATOM 5318 N N . PHE B 1 327 ? -32.45352 -16.05339 -37.34008 1.000 61.60602 327 PHE B N 1
ATOM 5319 C CA . PHE B 1 327 ? -32.94243 -16.33420 -38.68456 1.000 62.39653 327 PHE B CA 1
ATOM 5320 C C . PHE B 1 327 ? -32.56464 -17.74493 -39.11972 1.000 61.06641 327 PHE B C 1
ATOM 5321 O O . PHE B 1 327 ? -33.41937 -18.52294 -39.55168 1.000 57.67692 327 PHE B O 1
ATOM 5329 N N . LEU B 1 328 ? -31.27891 -18.08440 -39.00983 1.000 64.43277 328 LEU B N 1
ATOM 5330 C CA . LEU B 1 328 ? -30.80810 -19.42839 -39.32370 1.000 61.72636 328 LEU B CA 1
ATOM 5331 C C . LEU B 1 328 ? -31.57084 -20.49383 -38.55531 1.000 62.02481 328 LEU B C 1
ATOM 5332 O O . LEU B 1 328 ? -31.70663 -21.62951 -39.02865 1.000 65.42680 328 LEU B O 1
ATOM 5337 N N . SER B 1 329 ? -32.07600 -20.15636 -37.37906 1.000 58.99806 329 SER B N 1
ATOM 5338 C CA . SER B 1 329 ? -32.66959 -21.17156 -36.52919 1.000 61.87565 329 SER B CA 1
ATOM 5339 C C . SER B 1 329 ? -34.10152 -21.51605 -36.91067 1.000 61.07633 329 SER B C 1
ATOM 5340 O O . SER B 1 329 ? -34.67424 -22.44012 -36.32250 1.000 64.68815 329 SER B O 1
ATOM 5343 N N . ALA B 1 330 ? -34.69251 -20.81820 -37.88117 1.000 60.93737 330 ALA B N 1
ATOM 5344 C CA . ALA B 1 330 ? -35.98440 -21.24985 -38.39926 1.000 57.22410 330 ALA B CA 1
ATOM 5345 C C . ALA B 1 330 ? -35.86711 -22.56429 -39.14167 1.000 58.66209 330 ALA B C 1
ATOM 5346 O O . ALA B 1 330 ? -36.87281 -23.25590 -39.33036 1.000 61.05816 330 ALA B O 1
ATOM 5348 N N . ALA B 1 331 ? -34.66081 -22.91648 -39.56762 1.000 59.93222 331 ALA B N 1
ATOM 5349 C CA . ALA B 1 331 ? -34.40317 -24.16972 -40.25331 1.000 56.68985 331 ALA B CA 1
ATOM 5350 C C . ALA B 1 331 ? -34.17015 -25.33629 -39.29731 1.000 59.77113 331 ALA B C 1
ATOM 5351 O O . ALA B 1 331 ? -33.96101 -26.46134 -39.76069 1.000 55.14877 331 ALA B O 1
ATOM 5353 N N . ILE B 1 332 ? -34.21126 -25.10519 -37.98616 1.000 59.29766 332 ILE B N 1
ATOM 5354 C CA . ILE B 1 332 ? -33.90950 -26.15086 -37.01358 1.000 52.47238 332 ILE B CA 1
ATOM 5355 C C . ILE B 1 332 ? -35.13498 -27.01323 -36.72444 1.000 54.13819 332 ILE B C 1
ATOM 5356 O O . ILE B 1 332 ? -35.01133 -28.24484 -36.75862 1.000 55.79187 332 ILE B O 1
ATOM 5361 N N . PRO B 1 333 ? -36.31345 -26.45935 -36.42726 1.000 58.20633 333 PRO B N 1
ATOM 5362 C CA . PRO B 1 333 ? -37.46728 -27.32578 -36.07227 1.000 53.40942 333 PRO B CA 1
ATOM 5363 C C . PRO B 1 333 ? -37.76025 -28.38568 -37.12684 1.000 56.60390 333 PRO B C 1
ATOM 5364 O O . PRO B 1 333 ? -38.07832 -29.53322 -36.77012 1.000 52.12528 333 PRO B O 1
ATOM 5368 N N . PRO B 1 334 ? -37.66616 -28.07529 -38.43300 1.000 62.20993 334 PRO B N 1
ATOM 5369 C CA . PRO B 1 334 ? -37.91517 -29.14896 -39.42123 1.000 59.78529 334 PRO B CA 1
ATOM 5370 C C . PRO B 1 334 ? -36.90304 -30.28208 -39.35432 1.000 55.77035 334 PRO B C 1
ATOM 5371 O O . PRO B 1 334 ? -37.27551 -31.45488 -39.52580 1.000 53.09679 334 PRO B O 1
ATOM 5375 N N . VAL B 1 335 ? -35.63165 -29.96119 -39.10658 1.000 46.73481 335 VAL B N 1
ATOM 5376 C CA . VAL B 1 335 ? -34.61732 -30.99982 -38.94479 1.000 55.50752 335 VAL B CA 1
ATOM 5377 C C . VAL B 1 335 ? -35.04631 -32.02864 -37.89938 1.000 54.30499 335 VAL B C 1
ATOM 5378 O O . VAL B 1 335 ? -34.91610 -33.24068 -38.11014 1.000 51.25779 335 VAL B O 1
ATOM 5382 N N . GLY B 1 336 ? -35.57307 -31.56800 -36.76440 1.000 51.10132 336 GLY B N 1
ATOM 5383 C CA . GLY B 1 336 ? -36.03728 -32.50302 -35.75521 1.000 41.38166 336 GLY B CA 1
ATOM 5384 C C . GLY B 1 336 ? -37.21645 -33.32079 -36.23175 1.000 49.10140 336 GLY B C 1
ATOM 5385 O O . GLY B 1 336 ? -37.28845 -34.53120 -35.99009 1.000 50.24339 336 GLY B O 1
ATOM 5386 N N . GLY B 1 337 ? -38.16512 -32.67162 -36.90379 1.000 52.45490 337 GLY B N 1
ATOM 5387 C CA . GLY B 1 337 ? -39.26224 -33.41284 -37.50435 1.000 55.34659 337 GLY B CA 1
ATOM 5388 C C . GLY B 1 337 ? -38.76874 -34.50995 -38.42909 1.000 53.87615 337 GLY B C 1
ATOM 5389 O O . GLY B 1 337 ? -39.21299 -35.65765 -38.34965 1.000 47.74649 337 GLY B O 1
ATOM 5390 N N . VAL B 1 338 ? -37.81569 -34.17676 -39.30170 1.000 50.38667 338 VAL B N 1
ATOM 5391 C CA . VAL B 1 338 ? -37.29633 -35.16858 -40.23383 1.000 50.30147 338 VAL B CA 1
ATOM 5392 C C . VAL B 1 338 ? -36.70261 -36.34739 -39.47176 1.000 53.55264 338 VAL B C 1
ATOM 5393 O O . VAL B 1 338 ? -37.08732 -37.50162 -39.68791 1.000 56.19452 338 VAL B O 1
ATOM 5397 N N . ILE B 1 339 ? -35.78800 -36.06697 -38.53848 1.000 53.20684 339 ILE B N 1
ATOM 5398 C CA . ILE B 1 339 ? -35.13729 -37.12936 -37.77606 1.000 48.20234 339 ILE B CA 1
ATOM 5399 C C . ILE B 1 339 ? -36.18019 -38.00229 -37.08905 1.000 51.94316 339 ILE B C 1
ATOM 5400 O O . ILE B 1 339 ? -36.15836 -39.23799 -37.20030 1.000 50.11700 339 ILE B O 1
ATOM 5405 N N . ILE B 1 340 ? -37.11663 -37.37651 -36.37662 1.000 48.77060 340 ILE B N 1
ATOM 5406 C CA . ILE B 1 340 ? -38.14082 -38.16105 -35.69792 1.000 50.97442 340 ILE B CA 1
ATOM 5407 C C . ILE B 1 340 ? -38.91853 -38.99528 -36.70714 1.000 56.75723 340 ILE B C 1
ATOM 5408 O O . ILE B 1 340 ? -39.17373 -40.18435 -36.47841 1.000 51.61972 340 ILE B O 1
ATOM 5413 N N . ALA B 1 341 ? -39.27571 -38.40021 -37.85138 1.000 51.19365 341 ALA B N 1
ATOM 5414 C CA . ALA B 1 341 ? -39.98560 -39.14733 -38.88589 1.000 51.14357 341 ALA B CA 1
ATOM 5415 C C . ALA B 1 341 ? -39.17915 -40.36362 -39.33134 1.000 58.99987 341 ALA B C 1
ATOM 5416 O O . ALA B 1 341 ? -39.64503 -41.50765 -39.23614 1.000 56.18401 341 ALA B O 1
ATOM 5418 N N . ASP B 1 342 ? -37.94234 -40.13197 -39.78611 1.000 56.63100 342 ASP B N 1
ATOM 5419 C CA . ASP B 1 342 ? -37.11931 -41.21453 -40.31816 1.000 58.33200 342 ASP B CA 1
ATOM 5420 C C . ASP B 1 342 ? -36.97272 -42.36278 -39.33000 1.000 61.46527 342 ASP B C 1
ATOM 5421 O O . ASP B 1 342 ? -36.87304 -43.52525 -39.74004 1.000 65.43091 342 ASP B O 1
ATOM 5426 N N . TYR B 1 343 ? -36.96540 -42.06984 -38.03179 1.000 55.98910 343 TYR B N 1
ATOM 5427 C CA . TYR B 1 343 ? -36.89691 -43.14750 -37.05876 1.000 54.47600 343 TYR B CA 1
ATOM 5428 C C . TYR B 1 343 ? -38.23758 -43.86054 -36.94307 1.000 59.98523 343 TYR B C 1
ATOM 5429 O O . TYR B 1 343 ? -38.29978 -45.09767 -36.93173 1.000 54.01759 343 TYR B O 1
ATOM 5438 N N . LEU B 1 344 ? -39.32210 -43.09310 -36.84090 1.000 55.00083 344 LEU B N 1
ATOM 5439 C CA . LEU B 1 344 ? -40.63074 -43.69396 -36.60778 1.000 57.01931 344 LEU B CA 1
ATOM 5440 C C . LEU B 1 344 ? -41.03187 -44.63225 -37.74228 1.000 65.54347 344 LEU B C 1
ATOM 5441 O O . LEU B 1 344 ? -41.58295 -45.71289 -37.50090 1.000 65.46241 344 LEU B O 1
ATOM 5446 N N . MET B 1 345 ? -40.77328 -44.23534 -38.98798 1.000 66.59853 345 MET B N 1
ATOM 5447 C CA . MET B 1 345 ? -41.19550 -45.04270 -40.12123 1.000 65.74671 345 MET B CA 1
ATOM 5448 C C . MET B 1 345 ? -40.19231 -46.13582 -40.48259 1.000 66.73963 345 MET B C 1
ATOM 5449 O O . MET B 1 345 ? -40.56985 -47.09423 -41.16009 1.000 63.98788 345 MET B O 1
ATOM 5454 N N . ASN B 1 346 ? -38.93574 -46.01896 -40.04975 1.000 65.75817 346 ASN B N 1
ATOM 5455 C CA . ASN B 1 346 ? -37.85639 -46.93895 -40.40562 1.000 58.99775 346 ASN B CA 1
ATOM 5456 C C . ASN B 1 346 ? -37.14898 -47.45706 -39.16278 1.000 53.73444 346 ASN B C 1
ATOM 5457 O O . ASN B 1 346 ? -35.92128 -47.53507 -39.12501 1.000 52.28024 346 ASN B O 1
ATOM 5462 N N . LYS B 1 347 ? -37.91684 -47.83123 -38.13828 1.000 53.88692 347 LYS B N 1
ATOM 5463 C CA . LYS B 1 347 ? -37.34770 -48.04186 -36.80761 1.000 53.47970 347 LYS B CA 1
ATOM 5464 C C . LYS B 1 347 ? -36.17642 -49.01150 -36.83049 1.000 58.29479 347 LYS B C 1
ATOM 5465 O O . LYS B 1 347 ? -35.12555 -48.74815 -36.23098 1.000 58.22618 347 LYS B O 1
ATOM 5471 N N . ALA B 1 348 ? -36.32633 -50.12752 -37.55164 1.000 62.19421 348 ALA B N 1
ATOM 5472 C CA . ALA B 1 348 ? -35.34746 -51.20356 -37.45037 1.000 60.40025 348 ALA B CA 1
ATOM 5473 C C . ALA B 1 348 ? -33.99788 -50.81054 -38.04377 1.000 60.25267 348 ALA B C 1
ATOM 5474 O O . ALA B 1 348 ? -32.96922 -51.37392 -37.64777 1.000 58.57822 348 ALA B O 1
ATOM 5476 N N . ARG B 1 349 ? -33.97418 -49.84695 -38.97497 1.000 57.31694 349 ARG B N 1
ATOM 5477 C CA . ARG B 1 349 ? -32.70334 -49.34699 -39.50185 1.000 55.53915 349 ARG B CA 1
ATOM 5478 C C . ARG B 1 349 ? -31.76690 -48.87685 -38.39733 1.000 54.41710 349 ARG B C 1
ATOM 5479 O O . ARG B 1 349 ? -30.54162 -48.87945 -38.57829 1.000 54.84540 349 ARG B O 1
ATOM 5487 N N . TYR B 1 350 ? -32.31939 -48.47329 -37.25489 1.000 50.60742 350 TYR B N 1
ATOM 5488 C CA . TYR B 1 350 ? -31.55426 -47.87710 -36.16849 1.000 53.94911 350 TYR B CA 1
ATOM 5489 C C . TYR B 1 350 ? -31.03844 -48.90929 -35.16716 1.000 57.46275 350 TYR B C 1
ATOM 5490 O O . TYR B 1 350 ? -30.43634 -48.52681 -34.14975 1.000 49.99322 350 TYR B O 1
ATOM 5499 N N . ASN B 1 351 ? -31.25190 -50.20623 -35.42982 1.000 54.12232 351 ASN B N 1
ATOM 5500 C CA . ASN B 1 351 ? -30.71543 -51.25720 -34.57148 1.000 50.35477 351 ASN B CA 1
ATOM 5501 C C . ASN B 1 351 ? -29.22039 -51.47190 -34.77710 1.000 50.61489 351 ASN B C 1
ATOM 5502 O O . ASN B 1 351 ? -28.56674 -52.09197 -33.92851 1.000 49.72463 351 ASN B O 1
ATOM 5507 N N . THR B 1 352 ? -28.66646 -50.93741 -35.85924 1.000 51.71740 352 THR B N 1
ATOM 5508 C CA . THR B 1 352 ? -27.26623 -51.08891 -36.21030 1.000 50.68260 352 THR B CA 1
ATOM 5509 C C . THR B 1 352 ? -26.72704 -49.74533 -36.68300 1.000 50.26972 352 THR B C 1
ATOM 5510 O O . THR B 1 352 ? -27.46786 -48.93235 -37.23960 1.000 49.38739 352 THR B O 1
ATOM 5514 N N . PHE B 1 353 ? -25.43335 -49.50800 -36.44206 1.000 55.30795 353 PHE B N 1
ATOM 5515 C CA . PHE B 1 353 ? -24.72312 -48.35158 -37.00501 1.000 51.40730 353 PHE B CA 1
ATOM 5516 C C . PHE B 1 353 ? -23.91532 -48.87149 -38.18020 1.000 52.52551 353 PHE B C 1
ATOM 5517 O O . PHE B 1 353 ? -22.77685 -49.32080 -38.02782 1.000 54.21890 353 PHE B O 1
ATOM 5525 N N . ASN B 1 354 ? -24.50769 -48.80023 -39.36388 1.000 50.06263 354 ASN B N 1
ATOM 5526 C CA . ASN B 1 354 ? -23.95212 -49.44652 -40.54474 1.000 57.25581 354 ASN B CA 1
ATOM 5527 C C . ASN B 1 354 ? -23.78544 -48.40208 -41.63918 1.000 54.86164 354 ASN B C 1
ATOM 5528 O O . ASN B 1 354 ? -24.77468 -47.94725 -42.22772 1.000 58.61150 354 ASN B O 1
ATOM 5533 N N . ILE B 1 355 ? -22.53340 -48.03012 -41.91589 1.000 52.76043 355 ILE B N 1
ATOM 5534 C CA . ILE B 1 355 ? -22.28139 -47.00634 -42.92172 1.000 60.68555 355 ILE B CA 1
ATOM 5535 C C . ILE B 1 355 ? -22.65415 -47.50925 -44.31331 1.000 60.51482 355 ILE B C 1
ATOM 5536 O O . ILE B 1 355 ? -22.97542 -46.70690 -45.20277 1.000 64.84300 355 ILE B O 1
ATOM 5541 N N . ALA B 1 356 ? -22.69575 -48.83072 -44.49723 1.000 61.68270 356 ALA B N 1
ATOM 5542 C CA . ALA B 1 356 ? -22.93053 -49.43418 -45.80409 1.000 61.13138 356 ALA B CA 1
ATOM 5543 C C . ALA B 1 356 ? -24.39731 -49.42987 -46.22187 1.000 60.74033 356 ALA B C 1
ATOM 5544 O O . ALA B 1 356 ? -24.68899 -49.59741 -47.40907 1.000 69.73475 356 ALA B O 1
ATOM 5546 N N . THR B 1 357 ? -25.32539 -49.26143 -45.29495 1.000 59.12405 357 THR B N 1
ATOM 5547 C CA . THR B 1 357 ? -26.73279 -49.09723 -45.63382 1.000 57.36629 357 THR B CA 1
ATOM 5548 C C . THR B 1 357 ? -27.19436 -47.66206 -45.37863 1.000 67.19934 357 THR B C 1
ATOM 5549 O O . THR B 1 357 ? -28.30817 -47.43258 -44.90300 1.000 71.39448 357 THR B O 1
ATOM 5553 N N . MET B 1 358 ? -26.32964 -46.68092 -45.68063 1.000 63.45102 358 MET B N 1
ATOM 5554 C CA . MET B 1 358 ? -26.63147 -45.25601 -45.54533 1.000 66.59895 358 MET B CA 1
ATOM 5555 C C . MET B 1 358 ? -26.38688 -44.54070 -46.86885 1.000 63.42284 358 MET B C 1
ATOM 5556 O O . MET B 1 358 ? -25.40448 -44.81531 -47.56377 1.000 61.94830 358 MET B O 1
ATOM 5561 N N . GLN B 1 359 ? -27.26920 -43.60652 -47.20727 1.000 66.84380 359 GLN B N 1
ATOM 5562 C CA . GLN B 1 359 ? -27.07084 -42.83549 -48.41989 1.000 60.83420 359 GLN B CA 1
ATOM 5563 C C . GLN B 1 359 ? -25.89757 -41.87212 -48.26064 1.000 57.62826 359 GLN B C 1
ATOM 5564 O O . GLN B 1 359 ? -25.36494 -41.65652 -47.17080 1.000 59.66787 359 GLN B O 1
ATOM 5570 N N . SER B 1 360 ? -25.49057 -41.29226 -49.38347 1.000 58.47418 360 SER B N 1
ATOM 5571 C CA . SER B 1 360 ? -24.53214 -40.20255 -49.33853 1.000 59.41651 360 SER B CA 1
ATOM 5572 C C . SER B 1 360 ? -25.24378 -38.87970 -49.07422 1.000 59.78713 360 SER B C 1
ATOM 5573 O O . SER B 1 360 ? -24.81855 -38.10122 -48.21524 1.000 57.10461 360 SER B O 1
ATOM 5576 N N . VAL B 1 361 ? -26.34504 -38.62859 -49.78913 1.000 61.49792 361 VAL B N 1
ATOM 5577 C CA . VAL B 1 361 ? -27.20903 -37.46788 -49.58932 1.000 55.18158 361 VAL B CA 1
ATOM 5578 C C . VAL B 1 361 ? -28.63208 -37.88136 -49.94340 1.000 58.69913 361 VAL B C 1
ATOM 5579 O O . VAL B 1 361 ? -28.88990 -38.28265 -51.08254 1.000 68.75237 361 VAL B O 1
ATOM 5583 N N . ASN B 1 362 ? -29.56194 -37.76422 -48.99426 1.000 53.84241 362 ASN B N 1
ATOM 5584 C CA . ASN B 1 362 ? -30.98586 -37.97378 -49.27518 1.000 55.56392 362 ASN B CA 1
ATOM 5585 C C . ASN B 1 362 ? -31.64359 -36.60840 -49.47775 1.000 63.00414 362 ASN B C 1
ATOM 5586 O O . ASN B 1 362 ? -32.00506 -35.92772 -48.51118 1.000 60.14600 362 ASN B O 1
ATOM 5591 N N . TRP B 1 363 ? -31.83589 -36.23050 -50.74573 1.000 59.85732 363 TRP B N 1
ATOM 5592 C CA . TRP B 1 363 ? -32.37982 -34.91824 -51.07687 1.000 58.65756 363 TRP B CA 1
ATOM 5593 C C . TRP B 1 363 ? -33.81335 -34.73466 -50.59691 1.000 59.18561 363 TRP B C 1
ATOM 5594 O O . TRP B 1 363 ? -34.28556 -33.59651 -50.51981 1.000 59.62743 363 TRP B O 1
ATOM 5605 N N . VAL B 1 364 ? -34.52227 -35.81694 -50.27575 1.000 59.10907 364 VAL B N 1
ATOM 5606 C CA . VAL B 1 364 ? -35.86001 -35.64533 -49.71873 1.000 59.76582 364 VAL B CA 1
ATOM 5607 C C . VAL B 1 364 ? -35.77385 -35.18763 -48.26500 1.000 61.41294 364 VAL B C 1
ATOM 5608 O O . VAL B 1 364 ? -36.68669 -34.52028 -47.75843 1.000 61.09680 364 VAL B O 1
ATOM 5612 N N . ALA B 1 365 ? -34.68058 -35.51918 -47.57160 1.000 60.98410 365 ALA B N 1
ATOM 5613 C CA . ALA B 1 365 ? -34.44243 -34.91918 -46.26180 1.000 64.23242 365 ALA B CA 1
ATOM 5614 C C . ALA B 1 365 ? -34.36779 -33.40210 -46.36808 1.000 58.07569 365 ALA B C 1
ATOM 5615 O O . ALA B 1 365 ? -35.05242 -32.68337 -45.62961 1.000 56.60032 365 ALA B O 1
ATOM 5617 N N . LEU B 1 366 ? -33.54515 -32.89930 -47.29841 1.000 58.29321 366 LEU B N 1
ATOM 5618 C CA . LEU B 1 366 ? -33.39312 -31.45433 -47.47574 1.000 61.69639 366 LEU B CA 1
ATOM 5619 C C . LEU B 1 366 ? -34.68395 -30.80720 -47.96733 1.000 62.27650 366 LEU B C 1
ATOM 5620 O O . LEU B 1 366 ? -35.05636 -29.72346 -47.50719 1.000 62.95348 366 LEU B O 1
ATOM 5625 N N . LEU B 1 367 ? -35.37976 -31.45432 -48.90206 1.000 66.45793 367 LEU B N 1
ATOM 5626 C CA . LEU B 1 367 ? -36.64132 -30.90674 -49.38534 1.000 62.82632 367 LEU B CA 1
ATOM 5627 C C . LEU B 1 367 ? -37.66350 -30.80362 -48.25873 1.000 63.14201 367 LEU B C 1
ATOM 5628 O O . LEU B 1 367 ? -38.39889 -29.81152 -48.16512 1.000 59.47283 367 LEU B O 1
ATOM 5633 N N . ALA B 1 368 ? -37.72521 -31.82233 -47.39483 1.000 62.38595 368 ALA B N 1
ATOM 5634 C CA . ALA B 1 368 ? -38.67716 -31.79741 -46.28960 1.000 62.12230 368 ALA B CA 1
ATOM 5635 C C . ALA B 1 368 ? -38.39004 -30.63754 -45.34249 1.000 63.68050 368 ALA B C 1
ATOM 5636 O O . ALA B 1 368 ? -39.31930 -30.02490 -44.80012 1.000 61.20329 368 ALA B O 1
ATOM 5638 N N . VAL B 1 369 ? -37.10963 -30.31969 -45.13131 1.000 57.34532 369 VAL B N 1
ATOM 5639 C CA . VAL B 1 369 ? -36.76467 -29.20063 -44.26195 1.000 60.50858 369 VAL B CA 1
ATOM 5640 C C . VAL B 1 369 ? -37.29681 -27.90030 -44.84485 1.000 62.16763 369 VAL B C 1
ATOM 5641 O O . VAL B 1 369 ? -38.02582 -27.15148 -44.18063 1.000 57.41917 369 VAL B O 1
ATOM 5645 N N . ALA B 1 370 ? -36.94538 -27.62954 -46.10559 1.000 61.39729 370 ALA B N 1
ATOM 5646 C CA . ALA B 1 370 ? -37.49368 -26.49716 -46.84026 1.000 62.16601 370 ALA B CA 1
ATOM 5647 C C . ALA B 1 370 ? -39.01385 -26.45700 -46.78560 1.000 59.53766 370 ALA B C 1
ATOM 5648 O O . ALA B 1 370 ? -39.60069 -25.37054 -46.72385 1.000 61.52630 370 ALA B O 1
ATOM 5650 N N . ILE B 1 371 ? -39.66845 -27.62212 -46.79170 1.000 62.34722 371 ILE B N 1
ATOM 5651 C CA . ILE B 1 371 ? -41.12758 -27.65170 -46.68906 1.000 65.74330 371 ILE B CA 1
ATOM 5652 C C . ILE B 1 371 ? -41.57920 -27.15569 -45.31664 1.000 69.08750 371 ILE B C 1
ATOM 5653 O O . ILE B 1 371 ? -42.54891 -26.38973 -45.20564 1.000 67.32763 371 ILE B O 1
ATOM 5658 N N . GLY B 1 372 ? -40.88469 -27.57267 -44.25102 1.000 67.43064 372 GLY B N 1
ATOM 5659 C CA . GLY B 1 372 ? -41.27301 -27.14234 -42.91697 1.000 64.89953 372 GLY B CA 1
ATOM 5660 C C . GLY B 1 372 ? -41.02052 -25.66749 -42.67423 1.000 64.18738 372 GLY B C 1
ATOM 5661 O O . GLY B 1 372 ? -41.71272 -25.03625 -41.86873 1.000 61.67991 372 GLY B O 1
ATOM 5662 N N . ILE B 1 373 ? -40.03574 -25.09884 -43.36623 1.000 61.81166 373 ILE B N 1
ATOM 5663 C CA . ILE B 1 373 ? -39.73850 -23.68011 -43.21856 1.000 62.78365 373 ILE B CA 1
ATOM 5664 C C . ILE B 1 373 ? -40.90528 -22.83901 -43.71851 1.000 67.34867 373 ILE B C 1
ATOM 5665 O O . ILE B 1 373 ? -41.45151 -22.00401 -42.98778 1.000 70.60451 373 ILE B O 1
ATOM 5670 N N . VAL B 1 374 ? -41.31636 -23.06164 -44.96861 1.000 68.04676 374 VAL B N 1
ATOM 5671 C CA . VAL B 1 374 ? -42.47153 -22.34961 -45.48757 1.000 68.52480 374 VAL B CA 1
ATOM 5672 C C . VAL B 1 374 ? -43.74027 -22.75722 -44.75464 1.000 67.63694 374 VAL B C 1
ATOM 5673 O O . VAL B 1 374 ? -44.71379 -21.99864 -44.73736 1.000 70.25453 374 VAL B O 1
ATOM 5677 N N . ALA B 1 375 ? -43.76067 -23.93038 -44.12947 1.000 64.52933 375 ALA B N 1
ATOM 5678 C CA . ALA B 1 375 ? -44.93076 -24.30139 -43.34459 1.000 66.98637 375 ALA B CA 1
ATOM 5679 C C . ALA B 1 375 ? -45.07399 -23.39761 -42.12305 1.000 73.13188 375 ALA B C 1
ATOM 5680 O O . ALA B 1 375 ? -46.16328 -22.87467 -41.84369 1.000 67.96127 375 ALA B O 1
ATOM 5682 N N . GLY B 1 376 ? -43.98044 -23.20149 -41.37875 1.000 68.36197 376 GLY B N 1
ATOM 5683 C CA . GLY B 1 376 ? -44.06057 -22.36970 -40.19637 1.000 65.39149 376 GLY B CA 1
ATOM 5684 C C . GLY B 1 376 ? -44.33552 -20.92928 -40.55068 1.000 69.85871 376 GLY B C 1
ATOM 5685 O O . GLY B 1 376 ? -44.98114 -20.20561 -39.78692 1.000 62.89238 376 GLY B O 1
ATOM 5686 N N . HIS B 1 377 ? -43.89277 -20.51446 -41.73554 1.000 73.63393 377 HIS B N 1
ATOM 5687 C CA . HIS B 1 377 ? -43.96052 -19.13905 -42.19615 1.000 69.73184 377 HIS B CA 1
ATOM 5688 C C . HIS B 1 377 ? -45.30236 -18.77653 -42.82762 1.000 75.74314 377 HIS B C 1
ATOM 5689 O O . HIS B 1 377 ? -45.57035 -17.58528 -43.01632 1.000 73.27726 377 HIS B O 1
ATOM 5696 N N . TRP B 1 378 ? -46.15614 -19.75793 -43.14286 1.000 75.48739 378 TRP B N 1
ATOM 5697 C CA . TRP B 1 378 ? -47.39245 -19.47433 -43.86404 1.000 71.50381 378 TRP B CA 1
ATOM 5698 C C . TRP B 1 378 ? -48.62213 -20.08116 -43.19889 1.000 73.16751 378 TRP B C 1
ATOM 5699 O O . TRP B 1 378 ? -49.72028 -19.53574 -43.32250 1.000 81.92715 378 TRP B O 1
ATOM 5710 N N . LEU B 1 379 ? -48.48434 -21.21930 -42.53367 1.000 72.65491 379 LEU B N 1
ATOM 5711 C CA . LEU B 1 379 ? -49.65822 -21.82456 -41.92954 1.000 72.59659 379 LEU B CA 1
ATOM 5712 C C . LEU B 1 379 ? -50.13734 -20.98499 -40.74501 1.000 74.71828 379 LEU B C 1
ATOM 5713 O O . LEU B 1 379 ? -49.34978 -20.26749 -40.12190 1.000 72.08874 379 LEU B O 1
ATOM 5718 N N . PRO B 1 380 ? -51.42982 -21.03486 -40.43024 1.000 76.18173 380 PRO B N 1
ATOM 5719 C CA . PRO B 1 380 ? -51.89423 -20.48039 -39.15503 1.000 71.42001 380 PRO B CA 1
ATOM 5720 C C . PRO B 1 380 ? -51.47981 -21.37683 -37.99785 1.000 72.76993 380 PRO B C 1
ATOM 5721 O O . PRO B 1 380 ? -51.17216 -22.56262 -38.16449 1.000 74.61403 380 PRO B O 1
ATOM 5725 N N . GLY B 1 381 ? -51.48626 -20.79420 -36.80754 1.000 66.72196 381 GLY B N 1
ATOM 5726 C CA . GLY B 1 381 ? -51.12736 -21.52090 -35.60783 1.000 66.07123 381 GLY B CA 1
ATOM 5727 C C . GLY B 1 381 ? -49.68950 -21.28030 -35.19732 1.000 64.87165 381 GLY B C 1
ATOM 5728 O O . GLY B 1 381 ? -49.04379 -20.31031 -35.60661 1.000 60.53952 381 GLY B O 1
ATOM 5729 N N . ILE B 1 382 ? -49.18153 -22.19723 -34.37113 1.000 60.25534 382 ILE B N 1
ATOM 5730 C CA . ILE B 1 382 ? -47.87140 -22.00817 -33.75295 1.000 59.51408 382 ILE B CA 1
ATOM 5731 C C . ILE B 1 382 ? -46.78827 -22.24147 -34.79832 1.000 56.75781 382 ILE B C 1
ATOM 5732 O O . ILE B 1 382 ? -46.66972 -23.33926 -35.35028 1.000 60.32977 382 ILE B O 1
ATOM 5737 N N . VAL B 1 383 ? -45.98417 -21.21341 -35.06165 1.000 56.97172 383 VAL B N 1
ATOM 5738 C CA . VAL B 1 383 ? -44.92464 -21.28445 -36.06897 1.000 55.76277 383 VAL B CA 1
ATOM 5739 C C . VAL B 1 383 ? -43.97945 -22.45522 -35.79922 1.000 59.20645 383 VAL B C 1
ATOM 5740 O O . VAL B 1 383 ? -43.81231 -23.30016 -36.68923 1.000 58.45346 383 VAL B O 1
ATOM 5744 N N . PRO B 1 384 ? -43.33707 -22.56846 -34.62170 1.000 62.57195 384 PRO B N 1
ATOM 5745 C CA . PRO B 1 384 ? -42.44568 -23.72767 -34.41814 1.000 59.74457 384 PRO B CA 1
ATOM 5746 C C . PRO B 1 384 ? -43.14373 -25.05600 -34.63061 1.000 59.88211 384 PRO B C 1
ATOM 5747 O O . PRO B 1 384 ? -42.56016 -25.96362 -35.23166 1.000 57.68657 384 PRO B O 1
ATOM 5751 N N . VAL B 1 385 ? -44.38861 -25.18645 -34.16341 1.000 61.40600 385 VAL B N 1
ATOM 5752 C CA . VAL B 1 385 ? -45.12717 -26.43436 -34.33271 1.000 56.54841 385 VAL B CA 1
ATOM 5753 C C . VAL B 1 385 ? -45.35254 -26.72545 -35.81019 1.000 62.42237 385 VAL B C 1
ATOM 5754 O O . VAL B 1 385 ? -45.11902 -27.84727 -36.28158 1.000 62.48312 385 VAL B O 1
ATOM 5758 N N . ASN B 1 386 ? -45.83046 -25.72560 -36.56293 1.000 60.56394 386 ASN B N 1
ATOM 5759 C CA . ASN B 1 386 ? -46.07406 -25.94429 -37.98685 1.000 60.14795 386 ASN B CA 1
ATOM 5760 C C . ASN B 1 386 ? -44.78775 -26.32673 -38.71001 1.000 63.36255 386 ASN B C 1
ATOM 5761 O O . ASN B 1 386 ? -44.82200 -27.10710 -39.67045 1.000 63.49527 386 ASN B O 1
ATOM 5766 N N . ALA B 1 387 ? -43.64222 -25.82371 -38.23907 1.000 58.33480 387 ALA B N 1
ATOM 5767 C CA . ALA B 1 387 ? -42.37369 -26.13654 -38.89023 1.000 57.86176 387 ALA B CA 1
ATOM 5768 C C . ALA B 1 387 ? -41.91979 -27.56349 -38.59175 1.000 65.49589 387 ALA B C 1
ATOM 5769 O O . ALA B 1 387 ? -41.30298 -28.21128 -39.44701 1.000 62.88577 387 ALA B O 1
ATOM 5771 N N . VAL B 1 388 ? -42.19221 -28.06398 -37.38171 1.000 60.46016 388 VAL B N 1
ATOM 5772 C CA . VAL B 1 388 ? -41.77989 -29.42180 -37.03867 1.000 61.04961 388 VAL B CA 1
ATOM 5773 C C . VAL B 1 388 ? -42.64910 -30.43255 -37.77041 1.000 58.07978 388 VAL B C 1
ATOM 5774 O O . VAL B 1 388 ? -42.14554 -31.37078 -38.39836 1.000 60.73236 388 VAL B O 1
ATOM 5778 N N . LEU B 1 389 ? -43.96784 -30.27121 -37.68365 1.000 56.83267 389 LEU B N 1
ATOM 5779 C CA . LEU B 1 389 ? -44.84298 -31.17956 -38.40793 1.000 60.56460 389 LEU B CA 1
ATOM 5780 C C . LEU B 1 389 ? -44.70275 -30.99406 -39.90853 1.000 61.35988 389 LEU B C 1
ATOM 5781 O O . LEU B 1 389 ? -44.91834 -31.94391 -40.66660 1.000 62.14579 389 LEU B O 1
ATOM 5786 N N . GLY B 1 390 ? -44.33287 -29.79112 -40.35023 1.000 61.91292 390 GLY B N 1
ATOM 5787 C CA . GLY B 1 390 ? -44.03601 -29.56028 -41.74875 1.000 60.98584 390 GLY B CA 1
ATOM 5788 C C . GLY B 1 390 ? -43.01420 -30.53405 -42.29659 1.000 60.19493 390 GLY B C 1
ATOM 5789 O O . GLY B 1 390 ? -43.29199 -31.27157 -43.24688 1.000 57.99857 390 GLY B O 1
ATOM 5790 N N . GLY B 1 391 ? -41.82699 -30.55312 -41.69205 1.000 57.20175 391 GLY B N 1
ATOM 5791 C CA . GLY B 1 391 ? -40.80024 -31.47575 -42.13969 1.000 61.63692 391 GLY B CA 1
ATOM 5792 C C . GLY B 1 391 ? -41.16675 -32.92706 -41.88064 1.000 64.06461 391 GLY B C 1
ATOM 5793 O O . GLY B 1 391 ? -40.86639 -33.80433 -42.69251 1.000 64.77214 391 GLY B O 1
ATOM 5794 N N . ALA B 1 392 ? -41.83023 -33.19812 -40.75560 1.000 58.59295 392 ALA B N 1
ATOM 5795 C CA . ALA B 1 392 ? -42.11574 -34.57476 -40.38467 1.000 58.68052 392 ALA B CA 1
ATOM 5796 C C . ALA B 1 392 ? -43.12385 -35.20463 -41.34236 1.000 67.13467 392 ALA B C 1
ATOM 5797 O O . ALA B 1 392 ? -42.92159 -36.32769 -41.82355 1.000 63.78640 392 ALA B O 1
ATOM 5799 N N . ILE B 1 393 ? -44.20986 -34.49104 -41.64498 1.000 64.40441 393 ILE B N 1
ATOM 5800 C CA . ILE B 1 393 ? -45.25796 -35.07119 -42.47952 1.000 66.12943 393 ILE B CA 1
ATOM 5801 C C . ILE B 1 393 ? -44.83231 -35.10612 -43.94212 1.000 67.81415 393 ILE B C 1
ATOM 5802 O O . ILE B 1 393 ? -45.14693 -36.05659 -44.66914 1.000 65.70590 393 ILE B O 1
ATOM 5807 N N . SER B 1 394 ? -44.10621 -34.08406 -44.39981 1.000 65.64460 394 SER B N 1
ATOM 5808 C CA . SER B 1 394 ? -43.64988 -34.09278 -45.78253 1.000 62.39870 394 SER B CA 1
ATOM 5809 C C . SER B 1 394 ? -42.61671 -35.18918 -46.00245 1.000 65.72387 394 SER B C 1
ATOM 5810 O O . SER B 1 394 ? -42.70947 -35.95451 -46.96838 1.000 70.75480 394 SER B O 1
ATOM 5813 N N . TYR B 1 395 ? -41.63905 -35.30362 -45.10258 1.000 63.09263 395 TYR B N 1
ATOM 5814 C CA . TYR B 1 395 ? -40.67220 -36.39054 -45.22269 1.000 64.30735 395 TYR B CA 1
ATOM 5815 C C . TYR B 1 395 ? -41.36148 -37.74570 -45.17163 1.000 65.92626 395 TYR B C 1
ATOM 5816 O O . TYR B 1 395 ? -41.00200 -38.66272 -45.91719 1.000 68.40034 395 TYR B O 1
ATOM 5825 N N . ALA B 1 396 ? -42.34875 -37.89807 -44.29050 1.000 68.32174 396 ALA B N 1
ATOM 5826 C CA . ALA B 1 396 ? -43.05919 -39.16704 -44.22528 1.000 66.70547 396 ALA B CA 1
ATOM 5827 C C . ALA B 1 396 ? -43.86711 -39.40872 -45.49804 1.000 72.07630 396 ALA B C 1
ATOM 5828 O O . ALA B 1 396 ? -44.01116 -40.55720 -45.92993 1.000 74.91561 396 ALA B O 1
ATOM 5830 N N . VAL B 1 397 ? -44.37219 -38.34325 -46.12556 1.000 72.65782 397 VAL B N 1
ATOM 5831 C CA . VAL B 1 397 ? -45.04852 -38.48323 -47.41320 1.000 70.31832 397 VAL B CA 1
ATOM 5832 C C . VAL B 1 397 ? -44.03460 -38.71456 -48.53113 1.000 71.61678 397 VAL B C 1
ATOM 5833 O O . VAL B 1 397 ? -44.15149 -39.66558 -49.31064 1.000 77.89018 397 VAL B O 1
ATOM 5837 N N . LEU B 1 398 ? -43.01527 -37.86121 -48.61900 1.000 70.03711 398 LEU B N 1
ATOM 5838 C CA . LEU B 1 398 ? -42.22318 -37.80164 -49.84346 1.000 69.81277 398 LEU B CA 1
ATOM 5839 C C . LEU B 1 398 ? -41.15083 -38.88383 -49.91096 1.000 71.69730 398 LEU B C 1
ATOM 5840 O O . LEU B 1 398 ? -40.91414 -39.44459 -50.98540 1.000 75.88538 398 LEU B O 1
ATOM 5845 N N . ASN B 1 399 ? -40.48764 -39.18321 -48.79476 1.000 71.57737 399 ASN B N 1
ATOM 5846 C CA . ASN B 1 399 ? -39.36235 -40.11563 -48.83173 1.000 68.45724 399 ASN B CA 1
ATOM 5847 C C . ASN B 1 399 ? -39.69030 -41.45676 -49.48603 1.000 74.17605 399 ASN B C 1
ATOM 5848 O O . ASN B 1 399 ? -38.87819 -41.91693 -50.31006 1.000 75.83675 399 ASN B O 1
ATOM 5853 N N . PRO B 1 400 ? -40.81677 -42.12653 -49.19542 1.000 69.13387 400 PRO B N 1
ATOM 5854 C CA . PRO B 1 400 ? -41.09907 -43.37494 -49.92513 1.000 72.76390 400 PRO B CA 1
ATOM 5855 C C . PRO B 1 400 ? -41.22211 -43.16711 -51.42812 1.000 79.23235 400 PRO B C 1
ATOM 5856 O O . PRO B 1 400 ? -40.73051 -43.99117 -52.20966 1.000 80.34607 400 PRO B O 1
ATOM 5860 N N . ILE B 1 401 ? -41.83940 -42.06240 -51.85148 1.000 80.15548 401 ILE B N 1
ATOM 5861 C CA . ILE B 1 401 ? -42.05364 -41.80558 -53.27466 1.000 76.46507 401 ILE B CA 1
ATOM 5862 C C . ILE B 1 401 ? -40.73518 -41.48381 -53.97379 1.000 78.09051 401 ILE B C 1
ATOM 5863 O O . ILE B 1 401 ? -40.31232 -42.19284 -54.89300 1.000 83.86915 401 ILE B O 1
ATOM 5868 N N . LEU B 1 402 ? -40.07167 -40.40645 -53.56017 1.000 76.85712 402 LEU B N 1
ATOM 5869 C CA . LEU B 1 402 ? -38.89605 -39.91558 -54.27165 1.000 75.27628 402 LEU B CA 1
ATOM 5870 C C . LEU B 1 402 ? -37.59461 -40.58185 -53.84101 1.000 75.67686 402 LEU B C 1
ATOM 5871 O O . LEU B 1 402 ? -36.54397 -40.26274 -54.40570 1.000 77.99947 402 LEU B O 1
ATOM 5876 N N . ASN B 1 403 ? -37.62653 -41.48070 -52.86200 1.000 73.67519 403 ASN B N 1
ATOM 5877 C CA . ASN B 1 403 ? -36.39544 -42.09272 -52.36945 1.000 74.73763 403 ASN B CA 1
ATOM 5878 C C . ASN B 1 403 ? -36.57808 -43.57672 -52.06177 1.000 75.39568 403 ASN B C 1
ATOM 5879 O O . ASN B 1 403 ? -36.54784 -43.98927 -50.90312 1.000 77.54160 403 ASN B O 1
#

Nearest PDB structures (foldseek):
  7qoa-assembly2_B  TM=1.000E+00  e=1.543E-49  Proteus vulgaris
  4d1c-assembly1_A  TM=8.683E-01  e=5.175E-14  Microbacterium maritypicum
  2x79-assembly1_A  TM=8.077E-01  e=2.191E-12  Microbacterium maritypicum
  8e6n-assembly1_A  TM=6.656E-01  e=1.496E-04  Deinococcus radiodurans
  8e5v-assembly1_A  TM=6.655E-01  e=2.254E-03  Deinococcus radiodurans

CATH classification: 1.10.4160.10

Radius of gyration: 29.26 Å; Cα contacts (8 Å, |Δi|>4): 1603; chains: 2; bounding box: 56×57×98 Å

Foldseek 3Di:
DVLPLPFADDPVQFDALVLLLLLLLLQLLAQVLLQLLQVQLQQAAPVLSCVLQQVLLVVLLVLLLLVLLLLQVGRHWLLLLLCFQFNLQRSLVVLCLLLVLLLLVLLQLLLLQLVVVCVVPVPDSLVSLVVLLLVLLVLLLVPSVSLSVLRVVQVVLLLVVLVVLLVVLCVVQVHPVNSNPDDRPHHDDSLVSSLSNNVSCLSLSLRSSSRSSSHNDSVSSSVSSCCNRNVSSSSSSSSQSSCCRRPNGSGSLVSCVVVVNNVSSSSNSSSSSSSNSSSSLQSSLSSVCSNVVDHSSVVSSVSSVVSSVCSVVSNPDCPVVSSVSSLLSLLSSLSSSLSCVVCVVVSPGSDSPPTHNGDVQLVVQSVQLSVQLVDPDGRSSVSSNCSSNVSCNVCCVPPVD/DVLCLPAADDLVQFDELVLLLLLLLLQLLAQLLLQLLLVQLLADAPVLSCVLQLVLLVVLLVLLLLVLLLLQVLRHFLLLLVCFQFNLQRSLVLLCLLLVLLLLVLLLLLQLQLVVVCVVPVPDSLVSLVVLLVVLLVQLLVPSVSLSVLRVVQNVLLLVVLVVLLVVLQVVQPHPVSSNPDDNPNHDDSLVSSLSLNLSCLSLSLRSSSRSSSYNHSVSSSVSSCCNRNPSSSSSSSSQSSCCRRPNGSGSLVSVVVVVNNVSSSSNSSSSSSSNSSSSLNSSLSSVCSNPVDRSSVVSSVSSVVSSVCSVVSSVPCPVVSSVSCLLRLLSSLSSSLSCVVVVVVSVDSDSVPGHNGDVQLVVQSVQLSVQLVPPPGRSSVSSSVSSNVSSNVPVVPPD

Sequence (801 aa):
DNNYSQGPVPISARKGGLALTFVMLGLTFFSASMWTGGALGTGLSFNDFFLAVLIGNLLLGIYTAFLGFIGSKTGLTTHLLARYSFGIKGSWLPSFLLGGTQVGWFGVGVAMFAIPVGKATGIDINLLIAVSGILMTITVFFGISALTVLSIIAVPAIAILGSYSVYLAIHDMGGLSTLMNVKPTQPLDFNLALAMVVGSFISAGTLTADFVRFGRNPKVAVVVAIIAFFLGNTLMFVFGAAGAASLGMADISDVMIAQGLLLPAIVVLGLNIWTTNDNALYASGLGFANITGLSSKKLSVINGIVGTVCALWLYNNFVGWLTFLSAAIPPVGGVIIADYLMNKARYNTFNIATMQSVNWVALLAVAIGIVAGHWLPGIVPVNAVLGGAISYAVLNPILNRDNNYSQGPVPISARKGGLALTFVMLGLTFFSASMWTGGALGTGLSFNDFFLAVLIGNLLLGIYTAFLGFIGSKTGLTTHLLARYSFGIKGSWLPSFLLGGTQVGWFGVGVAMFAIPVGKATGIDINLLIAVSGILMTITVFFGISALTVLSIIAVPAIAILGSYSVYLAIHDMGGLSTLMNVKPTQPLDFNLALAMVVGSFISAGTLTADFVRFGRNPKVAVVVAIIAFFLGNTLMFVFGAAGAASLGMADISDVMIAQGLLLPAIVVLGLNIWTTNDNALYASGLGFANITGLSSKKLSVINGIVGTVCALWLYNNFVGWLTFLSAAIPPVGGVIIADYLMNKARYNTFNIATMQSVNWVALLAVAIGIVAGHWLPGIVPVNAVLGGAISYAVLNPILN

B-factor: mean 47.52, std 11.0, range [24.82, 96.47]